Protein AF-A0A9W7CV91-F1 (afdb_monomer_lite)

Sequence (813 aa):
MVKFFCAVDGAVFEADIDQGASVSALKGKIHEKRMFQFPADDLQLFLAKTEGGAWLTKADVKNGVKDTTGLKLLDAGRAKLRHVGLSDEDVGEVAEEEEEEEEEEGKGPVHVLVVVPEHYAPHVPTVSVRTRAREGTKQVESAVKRHKGIVSKWEWKQEEEPIYCLEDNRMFFVNRETATEQLLKTHEQNYTRAMNKGGMTWEIPLVDNVSGLGKSTFGQEYIRRCNQKWDTLSDKREGKFLDVIRKSHTINIQLFPMDILAEEGNFDAAKAGLSLINHVRFYFEVLCENMPRALNPTALTNRPFTLSLSDLTAEVGPLFIVFDDIGASFDHAKLTDDIKRGERFMTFCDQVLHPLLSIEKIFFLIAGRASFLNYVGFRLTNRNMVSTPFVFPRLSLYLLRPPAIEEIIRKTYLDGREKVTIMEHCSLEDKHVTEVAVSLFKKTFGHPRSLVGAFKMCHTYDDFINYVAPDAPDAKIDWKVFAEELRHYEKPLRCLMDCLVYTEDNSVDLSGTWRGEGGKISTLDAIANRFGIAWEGTVTQAKLYMPSHVQRVIFASVYPPKELLEKVTPAIGEISIDYADQFELICLTRFQELFHEERYPKDVLPSFFPDKQLFGQCLVQFAKSTCWMPNIARSGNTHPGGFDKVMTCIDDVLIQLGRLSLKPLPQSASPDILLITMLPDGRKLMVGVAVKSYTGSSVTKKTVEEECNKFNRMLGSSMVSLNVLIVCATAFAKEFNVMFTNRDGTTAKSALYPSGDAAYVNEIILLNLSTSESRAEFFGIQENVVLQETLESVLKQTRVDTVLPVAEIIEGE

Structure (mmCIF, N/CA/C/O backbone):
data_AF-A0A9W7CV91-F1
#
_entry.id   AF-A0A9W7CV91-F1
#
loop_
_atom_site.group_PDB
_atom_site.id
_atom_site.type_symbol
_atom_site.label_atom_id
_atom_site.label_alt_id
_atom_site.label_comp_id
_atom_site.label_asym_id
_atom_site.label_entity_id
_atom_site.label_seq_id
_atom_site.pdbx_PDB_ins_code
_atom_site.Cartn_x
_atom_site.Cartn_y
_atom_site.Cartn_z
_atom_site.occupancy
_atom_site.B_iso_or_equiv
_atom_site.auth_seq_id
_atom_site.auth_comp_id
_atom_site.auth_asym_id
_atom_site.auth_atom_id
_atom_site.pdbx_PDB_model_num
ATOM 1 N N . MET A 1 1 ? 4.227 -43.952 -33.979 1.00 71.44 1 MET A N 1
ATOM 2 C CA . MET A 1 1 ? 3.839 -42.632 -33.435 1.00 71.44 1 MET A CA 1
ATOM 3 C C . MET A 1 1 ? 3.339 -41.824 -34.608 1.00 71.44 1 MET A C 1
ATOM 5 O O . MET A 1 1 ? 3.872 -42.038 -35.683 1.00 71.44 1 MET A O 1
ATOM 9 N N . VAL A 1 2 ? 2.348 -40.963 -34.409 1.00 75.75 2 VAL A N 1
ATOM 10 C CA . VAL A 1 2 ? 1.833 -40.067 -35.453 1.00 75.75 2 VAL A CA 1
ATOM 11 C C . VAL A 1 2 ? 2.302 -38.652 -35.135 1.00 75.75 2 VAL A C 1
ATOM 13 O O . VAL A 1 2 ? 2.314 -38.256 -33.962 1.0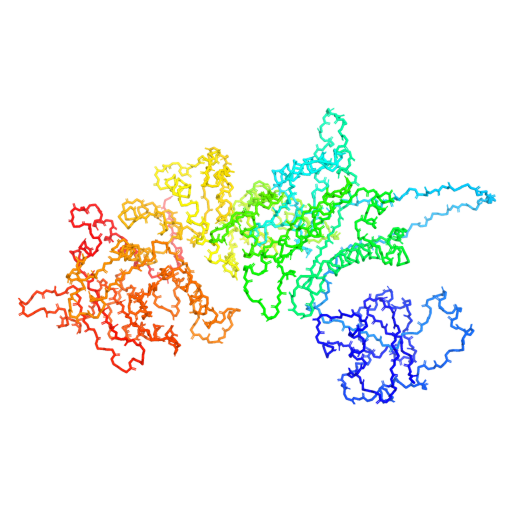0 75.75 2 VAL A O 1
ATOM 16 N N . LYS A 1 3 ? 2.723 -37.920 -36.166 1.00 80.38 3 LYS A N 1
ATOM 17 C CA . LYS A 1 3 ? 3.186 -36.535 -36.075 1.00 80.38 3 LYS A CA 1
ATOM 18 C C . LYS A 1 3 ? 2.021 -35.602 -36.398 1.00 80.38 3 LYS A C 1
ATOM 20 O O . LYS A 1 3 ? 1.453 -35.673 -37.479 1.00 80.38 3 LYS A O 1
ATOM 25 N N . PHE A 1 4 ? 1.649 -34.736 -35.457 1.00 83.94 4 PHE A N 1
ATOM 26 C CA . PHE A 1 4 ? 0.590 -33.742 -35.656 1.00 83.94 4 PHE A CA 1
ATOM 27 C C . PHE A 1 4 ? 1.164 -32.331 -35.713 1.00 83.94 4 PHE A C 1
ATOM 29 O O . PHE A 1 4 ? 2.089 -32.002 -34.974 1.00 83.94 4 PHE A O 1
ATOM 36 N N . PHE A 1 5 ? 0.527 -31.466 -36.496 1.00 85.62 5 PHE A N 1
ATOM 37 C CA . PHE A 1 5 ? 0.790 -30.027 -36.486 1.00 85.62 5 PHE A CA 1
ATOM 38 C C . PHE A 1 5 ? -0.322 -29.336 -35.701 1.00 85.62 5 PHE A C 1
ATOM 40 O O . PHE A 1 5 ? -1.492 -29.365 -36.087 1.00 85.62 5 PHE A O 1
ATOM 47 N N . CYS A 1 6 ? 0.045 -28.764 -34.561 1.00 87.12 6 CYS A N 1
ATOM 48 C CA . CYS A 1 6 ? -0.852 -28.064 -33.655 1.00 87.12 6 CYS A CA 1
ATOM 49 C C . CYS A 1 6 ? -0.639 -26.559 -33.792 1.00 87.12 6 CYS A C 1
ATOM 51 O O . CYS A 1 6 ? 0.499 -26.114 -33.929 1.00 87.12 6 CYS A O 1
ATOM 53 N N . ALA A 1 7 ? -1.706 -25.772 -33.699 1.00 85.38 7 ALA A N 1
ATOM 54 C CA . ALA A 1 7 ? -1.610 -24.321 -33.726 1.00 85.38 7 ALA A CA 1
ATOM 55 C C . ALA A 1 7 ? -2.223 -23.682 -32.479 1.00 85.38 7 ALA A C 1
ATOM 57 O O . ALA A 1 7 ? -3.352 -23.999 -32.115 1.00 85.38 7 ALA A O 1
ATOM 58 N N . VAL A 1 8 ? -1.482 -22.769 -31.847 1.00 84.44 8 VAL A N 1
ATOM 59 C CA . VAL A 1 8 ? -1.946 -21.912 -30.740 1.00 84.44 8 VAL A CA 1
ATOM 60 C C . VAL A 1 8 ? -1.567 -20.473 -31.083 1.00 84.44 8 VAL A C 1
ATOM 62 O O . VAL A 1 8 ? -0.401 -20.230 -31.392 1.00 84.44 8 VAL A O 1
ATOM 65 N N . ASP A 1 9 ? -2.501 -19.523 -30.996 1.00 72.44 9 ASP A N 1
ATOM 66 C CA . ASP A 1 9 ? -2.239 -18.079 -31.158 1.00 72.44 9 ASP A CA 1
ATOM 67 C C . ASP A 1 9 ? -1.406 -17.725 -32.407 1.00 72.44 9 ASP A C 1
ATOM 69 O O . ASP A 1 9 ? -0.441 -16.965 -32.352 1.00 72.44 9 ASP A O 1
ATOM 73 N N . GLY A 1 10 ? -1.729 -18.330 -33.555 1.00 67.69 10 GLY A N 1
ATOM 74 C CA . GLY A 1 10 ? -1.007 -18.088 -34.812 1.00 67.69 10 GLY A CA 1
ATOM 75 C C . GLY A 1 10 ? 0.317 -18.858 -34.964 1.00 67.69 10 GLY A C 1
ATOM 76 O O . GLY A 1 10 ? 0.894 -18.872 -36.053 1.00 67.69 10 GLY A O 1
ATOM 77 N N . ALA A 1 11 ? 0.802 -19.525 -33.912 1.00 74.69 11 ALA A N 1
ATOM 78 C CA . ALA A 1 11 ? 2.033 -20.311 -33.926 1.00 74.69 11 ALA A CA 1
ATOM 79 C C . ALA A 1 11 ? 1.746 -21.803 -34.151 1.00 74.69 11 ALA A C 1
ATOM 81 O O . ALA A 1 11 ? 1.058 -22.432 -33.349 1.00 74.69 11 ALA A O 1
ATOM 82 N N . VAL A 1 12 ? 2.326 -22.375 -35.211 1.00 80.44 12 VAL A N 1
ATOM 83 C CA . VAL A 1 12 ? 2.233 -23.807 -35.544 1.00 80.44 12 VAL A CA 1
ATOM 84 C C . VAL A 1 12 ? 3.466 -24.546 -35.022 1.00 80.44 12 VAL A C 1
ATOM 86 O O . VAL A 1 12 ? 4.587 -24.070 -35.193 1.00 80.44 12 VAL A O 1
ATOM 89 N N . PHE A 1 13 ? 3.266 -25.697 -34.385 1.00 80.69 13 PHE A N 1
ATOM 90 C CA . PHE A 1 13 ? 4.325 -26.556 -33.859 1.00 80.69 13 PHE A CA 1
ATOM 91 C C . PHE A 1 13 ? 3.951 -28.035 -33.973 1.00 80.69 13 PHE A C 1
ATOM 93 O O . PHE A 1 13 ? 2.782 -28.405 -34.038 1.00 80.69 13 PHE A O 1
ATOM 100 N N . GLU A 1 14 ? 4.963 -28.891 -33.946 1.00 84.06 14 GLU A N 1
ATOM 101 C CA . GLU A 1 14 ? 4.796 -30.337 -34.095 1.00 84.06 14 GLU A CA 1
ATOM 102 C C . GLU A 1 14 ? 4.512 -31.031 -32.758 1.00 84.06 14 GLU A C 1
ATOM 104 O O . GLU A 1 14 ? 5.021 -30.615 -31.714 1.00 84.06 14 GLU A O 1
ATOM 109 N N . ALA A 1 15 ? 3.764 -32.128 -32.759 1.00 82.88 15 ALA A N 1
ATOM 110 C CA . ALA A 1 15 ? 3.551 -32.978 -31.594 1.00 82.88 15 ALA A CA 1
ATOM 111 C C . ALA A 1 15 ? 3.515 -34.462 -31.990 1.00 82.88 15 ALA A C 1
ATOM 113 O O . ALA A 1 15 ? 2.573 -34.911 -32.635 1.00 82.88 15 ALA A O 1
ATOM 114 N N . ASP A 1 16 ? 4.509 -35.234 -31.542 1.00 84.94 16 ASP A N 1
ATOM 115 C CA . ASP A 1 16 ? 4.593 -36.677 -31.821 1.00 84.94 16 ASP A CA 1
ATOM 116 C C . ASP A 1 16 ? 3.897 -37.505 -30.737 1.00 84.94 16 ASP A C 1
ATOM 118 O O . ASP A 1 16 ? 4.342 -37.528 -29.592 1.00 84.94 16 ASP A O 1
ATOM 122 N N . ILE A 1 17 ? 2.817 -38.219 -31.028 1.00 85.06 17 ILE A N 1
ATOM 123 C CA . ILE A 1 17 ? 2.128 -39.018 -29.998 1.00 85.06 17 ILE A CA 1
ATOM 124 C C . ILE A 1 17 ? 1.611 -40.339 -30.566 1.00 85.06 17 ILE A C 1
ATOM 126 O O . ILE A 1 17 ? 1.412 -40.500 -31.766 1.00 85.06 17 ILE A O 1
ATOM 130 N N . ASP A 1 18 ? 1.453 -41.347 -29.711 1.00 78.38 18 ASP A N 1
ATOM 131 C CA . ASP A 1 18 ? 0.872 -42.628 -30.115 1.00 78.38 18 ASP A CA 1
ATOM 132 C C . ASP A 1 18 ? -0.602 -42.441 -30.527 1.00 78.38 18 ASP A C 1
ATOM 134 O O . ASP A 1 18 ? -1.398 -41.904 -29.761 1.00 78.38 18 ASP A O 1
ATOM 138 N N . GLN A 1 19 ? -0.996 -42.917 -31.712 1.00 77.62 19 GLN A N 1
ATOM 139 C CA . GLN A 1 19 ? -2.386 -42.863 -32.196 1.00 77.62 19 GLN A CA 1
ATOM 140 C C . GLN A 1 19 ? -3.400 -43.597 -31.299 1.00 77.62 19 GLN A C 1
ATOM 142 O O . GLN A 1 19 ? -4.605 -43.331 -31.336 1.00 77.62 19 GLN A O 1
ATOM 147 N N . GLY A 1 20 ? -2.936 -44.555 -30.494 1.00 76.75 20 GLY A N 1
ATOM 148 C CA . GLY A 1 20 ? -3.714 -45.241 -29.471 1.00 76.75 20 GLY A CA 1
ATOM 149 C C . GLY A 1 20 ? -3.887 -44.451 -28.172 1.00 76.75 20 GLY A C 1
ATOM 150 O O . GLY A 1 20 ? -4.690 -44.885 -27.337 1.00 76.75 20 GLY A O 1
ATOM 151 N N . ALA A 1 21 ? -3.177 -43.329 -28.007 1.00 83.00 21 ALA A N 1
ATOM 152 C CA . ALA A 1 21 ? -3.307 -42.425 -26.870 1.00 83.00 21 ALA A CA 1
ATOM 153 C C . ALA A 1 21 ? -4.642 -41.667 -26.899 1.00 83.00 21 ALA A C 1
ATOM 155 O O . ALA A 1 21 ? -5.358 -41.646 -27.903 1.00 83.00 21 ALA A O 1
ATOM 156 N N . SER A 1 22 ? -5.006 -41.080 -25.761 1.00 84.31 22 SER A N 1
ATOM 157 C CA . SER A 1 22 ? -6.241 -40.316 -25.600 1.00 84.31 22 SER A CA 1
ATOM 158 C C . SER A 1 22 ? -6.061 -38.836 -25.939 1.00 84.31 22 SER A C 1
ATOM 160 O O . SER A 1 22 ? -4.949 -38.307 -25.911 1.00 84.31 22 SER A O 1
ATOM 162 N N . VAL A 1 23 ? -7.173 -38.135 -26.170 1.00 82.88 23 VAL A N 1
ATOM 163 C CA . VAL A 1 23 ? -7.187 -36.666 -26.304 1.00 82.88 23 VAL A CA 1
ATOM 164 C C . VAL A 1 23 ? -6.580 -35.981 -25.070 1.00 82.88 23 VAL A C 1
ATOM 166 O O . VAL A 1 23 ? -5.851 -35.005 -25.216 1.00 82.88 23 VAL A O 1
ATOM 169 N N . SER A 1 24 ? -6.787 -36.513 -23.858 1.00 80.44 24 SER A N 1
ATOM 170 C CA . SER A 1 24 ? -6.147 -35.982 -22.642 1.00 80.44 24 SER A CA 1
ATOM 171 C C . SER A 1 24 ? -4.618 -36.085 -22.665 1.00 80.44 24 SER A C 1
ATOM 173 O O . SER A 1 24 ? -3.931 -35.178 -22.202 1.00 80.44 24 SER A O 1
ATOM 175 N N . ALA A 1 25 ? -4.062 -37.154 -23.244 1.00 83.50 25 ALA A N 1
ATOM 176 C CA . ALA A 1 25 ? -2.617 -37.297 -23.395 1.00 83.50 25 ALA A CA 1
ATOM 177 C C . ALA A 1 25 ? -2.059 -36.282 -24.408 1.00 83.50 25 ALA A C 1
ATOM 179 O O . ALA A 1 25 ? -0.979 -35.733 -24.197 1.00 83.50 25 ALA A O 1
ATOM 180 N N . LEU A 1 26 ? -2.820 -35.977 -25.467 1.00 87.19 26 LEU A N 1
ATOM 181 C CA . LEU A 1 26 ? -2.474 -34.918 -26.416 1.00 87.19 26 LEU A CA 1
ATOM 182 C C . LEU A 1 26 ? -2.522 -33.528 -25.761 1.00 87.19 26 LEU A C 1
ATOM 184 O O . LEU A 1 26 ? -1.573 -32.763 -25.923 1.00 87.19 26 LEU A O 1
ATOM 188 N N . LYS A 1 27 ? -3.557 -33.224 -24.961 1.00 87.81 27 LYS A N 1
ATOM 189 C CA . LYS A 1 27 ? -3.616 -31.992 -24.151 1.00 87.81 27 LYS A CA 1
ATOM 190 C C . LYS A 1 27 ? -2.396 -31.868 -23.236 1.00 87.81 27 LYS A C 1
ATOM 192 O O . LYS A 1 27 ? -1.749 -30.826 -23.229 1.00 87.81 27 LYS A O 1
ATOM 197 N N . GLY A 1 28 ? -2.039 -32.942 -22.526 1.00 83.00 28 GLY A N 1
ATOM 198 C CA . GLY A 1 28 ? -0.854 -32.985 -21.665 1.00 83.00 28 GLY A CA 1
ATOM 199 C C . GLY A 1 28 ? 0.442 -32.692 -22.423 1.00 83.00 28 GLY A C 1
ATOM 200 O O . GLY A 1 28 ? 1.243 -31.874 -21.979 1.00 83.00 28 GLY A O 1
ATOM 201 N N . LYS A 1 29 ? 0.616 -33.283 -23.610 1.00 85.12 29 LYS A N 1
ATOM 202 C CA . LYS A 1 29 ? 1.805 -33.065 -24.443 1.00 85.12 29 LYS A CA 1
ATOM 203 C C . LYS A 1 29 ? 1.889 -31.641 -25.001 1.00 85.12 29 LYS A C 1
ATOM 205 O O . LYS A 1 29 ? 2.970 -31.057 -25.030 1.00 85.12 29 LYS A O 1
ATOM 210 N N . ILE A 1 30 ? 0.763 -31.068 -25.428 1.00 85.00 30 ILE A N 1
ATOM 211 C CA . ILE A 1 30 ? 0.689 -29.670 -25.877 1.00 85.00 30 ILE A CA 1
ATOM 212 C C . ILE A 1 30 ? 1.006 -28.725 -24.715 1.00 85.00 30 ILE A C 1
ATOM 214 O O . ILE A 1 30 ? 1.803 -27.804 -24.878 1.00 85.00 30 ILE A O 1
ATOM 218 N N . HIS A 1 31 ? 0.430 -28.985 -23.542 1.00 81.38 31 HIS A N 1
ATOM 219 C CA . HIS A 1 31 ? 0.686 -28.226 -22.325 1.00 81.38 31 HIS A CA 1
ATOM 220 C C . HIS A 1 31 ? 2.165 -28.255 -21.929 1.00 81.38 31 HIS A C 1
ATOM 222 O O . HIS A 1 31 ? 2.741 -27.207 -21.658 1.00 81.38 31 HIS A O 1
ATOM 228 N N . GLU A 1 32 ? 2.798 -29.429 -21.934 1.00 79.38 32 GLU A N 1
ATOM 229 C CA . GLU A 1 32 ? 4.228 -29.577 -21.646 1.00 79.38 32 GLU A CA 1
ATOM 230 C C . GLU A 1 32 ? 5.092 -28.831 -22.673 1.00 79.38 32 GLU A C 1
ATOM 232 O O . GLU A 1 32 ? 5.998 -28.087 -22.304 1.00 79.38 32 GLU A O 1
ATOM 237 N N . LYS A 1 33 ? 4.771 -28.961 -23.967 1.00 78.75 33 LYS A N 1
ATOM 238 C CA . LYS A 1 33 ? 5.551 -28.351 -25.052 1.00 78.75 33 LYS A CA 1
ATOM 239 C C . LYS A 1 33 ? 5.397 -26.828 -25.129 1.00 78.75 33 LYS A C 1
ATOM 241 O O . LYS A 1 33 ? 6.327 -26.149 -25.556 1.00 78.75 33 LYS A O 1
ATOM 246 N N . ARG A 1 34 ? 4.241 -26.286 -24.734 1.00 77.69 34 ARG A N 1
ATOM 247 C CA . ARG A 1 34 ? 3.950 -24.838 -24.725 1.00 77.69 34 ARG A CA 1
ATOM 248 C C . ARG A 1 34 ? 4.116 -24.187 -23.353 1.00 77.69 34 ARG A C 1
ATOM 250 O O . ARG A 1 34 ? 4.050 -22.966 -23.272 1.00 77.69 34 ARG A O 1
ATOM 257 N N . MET A 1 35 ? 4.362 -24.981 -22.312 1.00 73.62 35 MET A N 1
ATOM 258 C CA . MET A 1 35 ? 4.574 -24.535 -20.933 1.00 73.62 35 MET A CA 1
ATOM 259 C C . MET A 1 35 ? 3.448 -23.635 -20.401 1.00 73.62 35 MET A C 1
ATOM 261 O O . MET A 1 35 ? 3.700 -22.592 -19.796 1.00 73.62 35 MET A O 1
ATOM 265 N N . PHE A 1 36 ? 2.192 -24.024 -20.637 1.00 70.94 36 PHE A N 1
ATOM 266 C CA . PHE A 1 36 ? 1.050 -23.289 -20.090 1.00 70.94 36 PHE A CA 1
ATOM 267 C C . PHE A 1 36 ? 1.028 -23.353 -18.552 1.00 70.94 36 PHE A C 1
ATOM 269 O O . PHE A 1 36 ? 1.496 -24.314 -17.947 1.00 70.94 36 PHE A O 1
ATOM 276 N N . GLN A 1 37 ? 0.505 -22.302 -17.911 1.00 54.84 37 GLN A N 1
ATOM 277 C CA . GLN A 1 37 ? 0.472 -22.165 -16.444 1.00 54.84 37 GLN A CA 1
ATOM 278 C C . GLN A 1 37 ? -0.853 -22.635 -15.814 1.00 54.84 37 GLN A C 1
ATOM 280 O O . GLN A 1 37 ? -1.072 -22.456 -14.616 1.00 54.84 37 GLN A O 1
ATOM 285 N N . PHE A 1 38 ? -1.742 -23.218 -16.615 1.00 74.44 38 PHE A N 1
ATOM 286 C CA . PHE A 1 38 ? -3.060 -23.705 -16.212 1.00 74.44 38 PHE A CA 1
ATOM 287 C C . PHE A 1 38 ? -3.192 -25.193 -16.550 1.00 74.44 38 PHE A C 1
ATOM 289 O O . PHE A 1 38 ? -2.550 -25.635 -17.498 1.00 74.44 38 PHE A O 1
ATOM 296 N N . PRO A 1 39 ? -4.005 -25.976 -15.818 1.00 78.88 39 PRO A N 1
ATOM 297 C CA . PRO A 1 39 ? -4.147 -27.410 -16.052 1.00 78.88 39 PRO A CA 1
ATOM 298 C C . PRO A 1 39 ? -4.369 -27.756 -17.527 1.00 78.88 39 PRO A C 1
ATOM 300 O O . PRO A 1 39 ? -5.206 -27.159 -18.197 1.00 78.88 39 PRO A O 1
ATOM 303 N N . ALA A 1 40 ? -3.662 -28.774 -18.025 1.00 78.44 40 ALA A N 1
ATOM 304 C CA . ALA A 1 40 ? -3.783 -29.221 -19.415 1.00 78.44 40 ALA A CA 1
ATOM 305 C C . ALA A 1 40 ? -5.237 -29.516 -19.832 1.00 78.44 40 ALA A C 1
ATOM 307 O O . ALA A 1 40 ? -5.584 -29.353 -20.999 1.00 78.44 40 ALA A O 1
ATOM 308 N N . ASP A 1 41 ? -6.086 -29.923 -18.885 1.00 79.44 41 ASP A N 1
ATOM 309 C CA . ASP A 1 41 ? -7.498 -30.220 -19.125 1.00 79.44 41 ASP A CA 1
ATOM 310 C C . ASP A 1 41 ? -8.323 -28.989 -19.530 1.00 79.44 41 ASP A C 1
ATOM 312 O O . ASP A 1 41 ? -9.298 -29.156 -20.271 1.00 79.44 41 ASP A O 1
ATOM 316 N N . ASP A 1 42 ? -7.884 -27.781 -19.159 1.00 81.25 42 ASP A N 1
ATOM 317 C CA . ASP A 1 42 ? -8.548 -26.523 -19.513 1.00 81.25 42 ASP A CA 1
ATOM 318 C C . ASP A 1 42 ? -8.262 -26.100 -20.968 1.00 81.25 42 ASP A C 1
ATOM 320 O O . ASP A 1 42 ? -8.914 -25.197 -21.488 1.00 81.25 42 ASP A O 1
ATOM 324 N N . LEU A 1 43 ? -7.330 -26.762 -21.672 1.00 85.69 43 LEU A N 1
ATOM 325 C CA . LEU A 1 43 ? -7.135 -26.549 -23.110 1.00 85.69 43 LEU A CA 1
ATOM 326 C C . LEU A 1 43 ? -8.360 -27.013 -23.898 1.00 85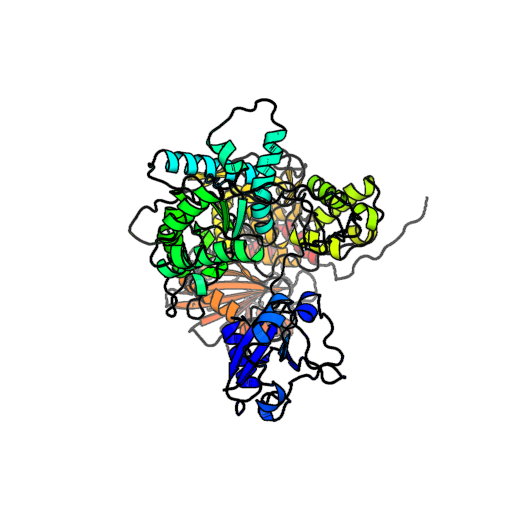.69 43 LEU A C 1
ATOM 328 O O . LEU A 1 43 ? -8.821 -28.147 -23.739 1.00 85.69 43 LEU A O 1
ATOM 332 N N . GLN A 1 44 ? -8.821 -26.192 -24.836 1.00 87.56 44 GLN A N 1
ATOM 333 C CA . GLN A 1 44 ? -9.816 -26.607 -25.821 1.00 87.56 44 GLN A CA 1
ATOM 334 C C . GLN A 1 44 ? -9.114 -26.971 -27.129 1.00 87.56 44 GLN A C 1
ATOM 336 O O . GLN A 1 44 ? -8.367 -26.171 -27.688 1.00 87.56 44 GLN A O 1
ATOM 341 N N . LEU A 1 45 ? -9.329 -28.202 -27.599 1.00 89.44 45 LEU A N 1
ATOM 342 C CA . LEU A 1 45 ? -8.745 -28.706 -28.841 1.00 89.44 45 LEU A CA 1
ATOM 343 C C . LEU A 1 45 ? -9.842 -28.868 -29.889 1.00 89.44 45 LEU A C 1
ATOM 345 O O . LEU A 1 45 ? -10.845 -29.532 -29.632 1.00 89.44 45 LEU A O 1
ATOM 349 N N . PHE A 1 46 ? -9.623 -28.320 -31.075 1.00 88.56 46 PHE A N 1
ATOM 350 C CA . PHE A 1 46 ? -10.509 -28.452 -32.222 1.00 88.56 46 PHE A CA 1
ATOM 351 C C . PHE A 1 46 ? -9.789 -29.182 -33.348 1.00 88.56 46 PHE A C 1
ATOM 353 O O . PHE A 1 46 ? -8.605 -28.952 -33.600 1.00 88.56 46 PHE A O 1
ATOM 360 N N . LEU A 1 47 ? -10.511 -30.053 -34.047 1.00 89.00 47 LEU A N 1
ATOM 361 C CA . LEU A 1 47 ? -10.022 -30.638 -35.286 1.00 89.00 47 LEU A CA 1
ATOM 362 C C . LEU A 1 47 ? -9.988 -29.539 -36.350 1.00 89.00 47 LEU A C 1
ATOM 364 O O . LEU A 1 47 ? -11.033 -28.986 -36.691 1.00 89.00 47 LEU A O 1
ATOM 368 N N . ALA A 1 48 ? -8.806 -29.230 -36.878 1.00 87.56 48 ALA A N 1
ATOM 369 C CA . ALA A 1 48 ? -8.599 -28.139 -37.831 1.00 87.56 48 ALA A CA 1
ATOM 370 C C . ALA A 1 48 ? -8.981 -28.543 -39.270 1.00 87.56 48 ALA A C 1
ATOM 372 O O . ALA A 1 48 ? -8.287 -28.229 -40.231 1.00 87.56 48 ALA A O 1
ATOM 373 N N . LYS A 1 49 ? -10.095 -29.270 -39.410 1.00 83.94 49 LYS A N 1
ATOM 374 C CA . LYS A 1 49 ? -10.642 -29.752 -40.679 1.00 83.94 49 LYS A CA 1
ATOM 375 C C . LYS A 1 49 ? -11.919 -28.978 -40.990 1.00 83.94 49 LYS A C 1
ATOM 377 O O . LYS A 1 49 ? -12.831 -28.932 -40.167 1.00 83.94 49 LYS A O 1
ATOM 382 N N . THR A 1 50 ? -11.961 -28.361 -42.162 1.00 77.69 50 THR A N 1
ATOM 383 C CA . THR A 1 50 ? -13.108 -27.586 -42.655 1.00 77.69 50 THR A CA 1
ATOM 384 C C . THR A 1 50 ? -14.288 -28.496 -43.014 1.00 77.69 50 THR A C 1
ATOM 386 O O . THR A 1 50 ? -14.117 -29.701 -43.210 1.00 77.69 50 THR A O 1
ATOM 389 N N . GLU A 1 51 ? -15.491 -27.928 -43.166 1.00 71.75 51 GLU A N 1
ATOM 390 C CA . GLU A 1 51 ? -16.693 -28.681 -43.576 1.00 71.75 51 GLU A CA 1
ATOM 391 C C . GLU A 1 51 ? -16.528 -29.393 -44.934 1.00 71.75 51 GLU A C 1
ATOM 393 O O . GLU A 1 51 ? -17.151 -30.425 -45.173 1.00 71.75 51 GLU A O 1
ATOM 398 N N . GLY A 1 52 ? -15.646 -28.885 -45.805 1.00 66.88 52 GLY A N 1
ATOM 399 C CA . GLY A 1 52 ? -15.294 -29.500 -47.090 1.00 66.88 52 GLY A CA 1
ATOM 400 C C . GLY A 1 52 ? -14.294 -30.660 -46.999 1.00 66.88 52 GLY A C 1
ATOM 401 O O . GLY A 1 52 ? -13.956 -31.245 -48.023 1.00 66.88 52 GLY A O 1
ATOM 402 N N . GLY A 1 53 ? -13.806 -30.997 -45.800 1.00 70.94 53 GLY A N 1
ATOM 403 C CA . GLY A 1 53 ? -12.860 -32.091 -45.575 1.00 70.94 53 GLY A CA 1
ATOM 404 C C . GLY A 1 53 ? -11.381 -31.731 -45.766 1.00 70.94 53 GLY A C 1
ATOM 405 O O . GLY A 1 53 ? -10.542 -32.614 -45.608 1.00 70.94 53 GLY A O 1
ATOM 406 N N . ALA A 1 54 ? -11.049 -30.469 -46.053 1.00 80.00 54 ALA A N 1
ATOM 407 C CA . ALA A 1 54 ? -9.670 -29.982 -46.153 1.00 80.00 54 ALA A CA 1
ATOM 408 C C . ALA A 1 54 ? -9.137 -29.486 -44.796 1.00 80.00 54 ALA A C 1
ATOM 410 O O . ALA A 1 54 ? -9.904 -28.922 -44.007 1.00 80.00 54 ALA A O 1
ATOM 411 N N . TRP A 1 55 ? -7.841 -29.673 -44.534 1.00 84.00 55 TRP A N 1
ATOM 412 C CA . TRP A 1 55 ? -7.151 -29.130 -43.357 1.00 84.00 55 TRP A CA 1
ATOM 413 C C . TRP A 1 55 ? -6.939 -27.614 -43.479 1.00 84.00 55 TRP A C 1
ATOM 415 O O . TRP A 1 55 ? -6.783 -27.096 -44.582 1.00 84.00 55 TRP A O 1
ATOM 425 N N . LEU A 1 56 ? -6.931 -26.903 -42.348 1.00 82.75 56 LEU A N 1
ATOM 426 C CA . LEU A 1 56 ? -6.490 -25.507 -42.297 1.00 82.75 56 LEU A CA 1
ATOM 427 C C . LEU A 1 56 ? -4.996 -25.431 -42.606 1.00 82.75 56 LEU A C 1
ATOM 429 O O . LEU A 1 56 ? -4.243 -26.310 -42.206 1.00 82.75 56 LEU A O 1
ATOM 433 N N . THR A 1 57 ? -4.548 -24.363 -43.254 1.00 81.81 57 THR A N 1
ATOM 434 C CA . THR A 1 57 ? -3.124 -24.144 -43.534 1.00 81.81 57 THR A CA 1
ATOM 435 C C . THR A 1 57 ? -2.474 -23.234 -42.490 1.00 81.81 57 THR A C 1
ATOM 437 O O . THR A 1 57 ? -3.135 -22.482 -41.763 1.00 81.81 57 THR A O 1
ATOM 440 N N . LYS A 1 58 ? -1.140 -23.239 -42.429 1.00 73.81 58 LYS A N 1
ATOM 441 C CA . LYS A 1 58 ? -0.365 -22.285 -41.614 1.00 73.81 58 LYS A CA 1
ATOM 442 C C . LYS A 1 58 ? -0.668 -20.822 -41.979 1.00 73.81 58 LYS A C 1
ATOM 444 O O . LYS A 1 58 ? -0.655 -19.964 -41.092 1.00 73.81 58 LYS A O 1
ATOM 449 N N . ALA A 1 59 ? -0.955 -20.534 -43.250 1.00 73.25 59 ALA A N 1
ATOM 450 C CA . ALA A 1 59 ? -1.383 -19.214 -43.709 1.00 73.25 59 ALA A CA 1
ATOM 451 C C . ALA A 1 59 ? -2.765 -18.820 -43.154 1.00 73.25 59 ALA A C 1
ATOM 453 O O . ALA A 1 59 ? -2.922 -17.692 -42.681 1.00 73.25 59 ALA A O 1
ATOM 454 N N . ASP A 1 60 ? -3.729 -19.748 -43.128 1.00 73.75 60 ASP A N 1
ATOM 455 C CA . ASP A 1 60 ? -5.067 -19.497 -42.572 1.00 73.75 60 ASP A CA 1
ATOM 456 C C . ASP A 1 60 ? -4.977 -19.095 -41.098 1.00 73.75 60 ASP A C 1
ATOM 458 O O . ASP A 1 60 ? -5.530 -18.075 -40.684 1.00 73.75 60 ASP A O 1
ATOM 462 N N . VAL A 1 61 ? -4.187 -19.834 -40.314 1.00 73.69 61 VAL A N 1
ATOM 463 C CA . VAL A 1 61 ? -4.009 -19.570 -38.880 1.00 73.69 61 VAL A CA 1
ATOM 464 C C . VAL A 1 61 ? -3.292 -18.235 -38.618 1.00 73.69 61 VAL A C 1
ATOM 466 O O . VAL A 1 61 ? -3.679 -17.509 -37.700 1.00 73.69 61 VAL A O 1
ATOM 469 N N . LYS A 1 62 ? -2.309 -17.849 -39.446 1.00 67.62 62 LYS A N 1
ATOM 470 C CA . LYS A 1 62 ? -1.613 -16.548 -39.337 1.00 67.62 62 LYS A CA 1
ATOM 471 C C . LYS A 1 62 ? -2.485 -15.346 -39.707 1.00 67.62 62 LYS A C 1
ATOM 473 O O . LYS A 1 62 ? -2.292 -14.273 -39.141 1.00 67.62 62 LYS A O 1
ATOM 478 N N . ASN A 1 63 ? -3.442 -15.516 -40.618 1.00 60.72 63 ASN A N 1
ATOM 479 C CA . ASN A 1 63 ? -4.359 -14.450 -41.033 1.00 60.72 63 ASN A CA 1
ATOM 480 C C . ASN A 1 63 ? -5.511 -14.211 -40.037 1.00 60.72 63 ASN A C 1
ATOM 482 O O . ASN A 1 63 ? -6.325 -13.310 -40.244 1.00 60.72 63 ASN A O 1
ATOM 486 N N . GLY A 1 64 ? -5.539 -14.952 -38.923 1.00 56.81 64 GLY A N 1
ATOM 487 C CA . GLY A 1 64 ? -6.407 -14.685 -37.780 1.00 56.81 64 GLY A CA 1
ATOM 488 C C . GLY A 1 64 ? -7.719 -15.461 -37.809 1.00 56.81 64 GLY A C 1
ATOM 489 O O . GLY A 1 64 ? -8.792 -14.857 -37.835 1.00 56.81 64 GLY A O 1
ATOM 490 N N . VAL A 1 65 ? -7.647 -16.792 -37.713 1.00 54.75 65 VAL A N 1
ATOM 491 C CA . VAL A 1 65 ? -8.809 -17.621 -37.346 1.00 54.75 65 VAL A CA 1
ATOM 492 C C . VAL A 1 65 ? -9.195 -17.297 -35.898 1.00 54.75 65 VAL A C 1
ATOM 494 O O . VAL A 1 65 ? -8.693 -17.900 -34.954 1.00 54.75 65 VAL A O 1
ATOM 497 N N . LYS A 1 66 ? -10.046 -16.284 -35.708 1.00 50.31 66 LYS A N 1
ATOM 498 C CA . LYS A 1 66 ? -10.637 -15.945 -34.401 1.00 50.31 66 LYS A CA 1
ATOM 499 C C . LYS A 1 66 ? -11.916 -16.723 -34.098 1.00 50.31 66 LYS A C 1
ATOM 501 O O . LYS A 1 66 ? -12.364 -16.700 -32.958 1.00 50.31 66 LYS A O 1
ATOM 506 N N . ASP A 1 67 ? -12.498 -17.387 -35.093 1.00 58.50 67 ASP A N 1
ATOM 507 C CA . ASP A 1 67 ? -13.783 -18.061 -34.960 1.00 58.50 67 ASP A CA 1
ATOM 508 C C . ASP A 1 67 ? -13.609 -19.583 -35.070 1.00 58.50 67 ASP A C 1
ATOM 510 O O . ASP A 1 67 ? -13.153 -20.094 -36.090 1.00 58.50 67 ASP A O 1
ATOM 514 N N . THR A 1 68 ? -13.929 -20.307 -33.993 1.00 69.31 68 THR A N 1
ATOM 515 C CA . THR A 1 68 ? -13.940 -21.783 -33.960 1.00 69.31 68 THR A CA 1
ATOM 516 C C . THR A 1 68 ? -15.278 -22.359 -34.434 1.00 69.31 68 THR A C 1
ATOM 518 O O . THR A 1 68 ? -15.456 -23.581 -34.456 1.00 69.31 68 THR A O 1
ATOM 521 N N . THR A 1 69 ? -16.220 -21.497 -34.838 1.00 64.81 69 THR A N 1
ATOM 522 C CA . THR A 1 69 ? -17.537 -21.885 -35.351 1.00 64.81 69 THR A CA 1
ATOM 523 C C . THR A 1 69 ? -17.387 -22.772 -36.588 1.00 64.81 69 THR A C 1
ATOM 525 O O . THR A 1 69 ? -16.765 -22.388 -37.573 1.00 64.81 69 THR A O 1
ATOM 528 N N . GLY A 1 70 ? -17.952 -23.983 -36.533 1.00 64.12 70 GLY A N 1
ATOM 529 C CA . GLY A 1 70 ? -17.864 -24.969 -37.619 1.00 64.12 70 GLY A CA 1
ATOM 530 C C . GLY A 1 70 ? -16.735 -26.000 -37.471 1.00 64.12 70 GLY A C 1
ATOM 531 O O . GLY A 1 70 ? -16.733 -26.993 -38.195 1.00 64.12 70 GLY A O 1
ATOM 532 N N . LEU A 1 71 ? -15.811 -25.834 -36.511 1.00 81.44 71 LEU A N 1
ATOM 533 C CA . LEU A 1 71 ? -14.791 -26.843 -36.205 1.00 81.44 71 LEU A CA 1
ATOM 534 C C . LEU A 1 71 ? -15.282 -27.848 -35.156 1.00 81.44 71 LEU A C 1
ATOM 536 O O . LEU A 1 71 ? -16.001 -27.518 -34.211 1.00 81.44 71 LEU A O 1
ATOM 540 N N . LYS A 1 72 ? -14.851 -29.106 -35.286 1.00 81.94 72 LYS A N 1
ATOM 541 C CA . LYS A 1 72 ? -15.230 -30.171 -34.350 1.00 81.94 72 LYS A CA 1
ATOM 542 C C . LYS A 1 72 ? -14.403 -30.087 -33.065 1.00 81.94 72 LYS A C 1
ATOM 544 O O . LYS A 1 72 ? -13.204 -30.363 -33.085 1.00 81.94 72 LYS A O 1
ATOM 549 N N . LEU A 1 73 ? -15.057 -29.789 -31.943 1.00 84.06 73 LEU A N 1
ATOM 550 C CA . LEU A 1 73 ? -14.445 -29.830 -30.612 1.00 84.06 73 LEU A CA 1
ATOM 551 C C . LEU A 1 73 ? -14.101 -31.274 -30.198 1.00 84.06 73 LEU A C 1
ATOM 553 O O . LEU A 1 73 ? -14.924 -32.188 -30.290 1.00 84.06 73 LEU A O 1
ATOM 557 N N . LEU A 1 74 ? -12.887 -31.470 -29.690 1.00 83.19 74 LEU A N 1
ATOM 558 C CA . LEU A 1 74 ? -12.388 -32.733 -29.148 1.00 83.19 74 LEU A CA 1
ATOM 559 C C . LEU A 1 74 ? -12.638 -32.792 -27.629 1.00 83.19 74 LEU A C 1
ATOM 561 O O . LEU A 1 74 ? -11.708 -32.762 -26.826 1.00 83.19 74 LEU A O 1
ATOM 565 N N . ASP A 1 75 ? -13.909 -32.849 -27.226 1.00 63.69 75 ASP A N 1
ATOM 566 C CA . ASP A 1 75 ? -14.321 -32.732 -25.812 1.00 63.69 75 ASP A CA 1
ATOM 567 C C . ASP A 1 75 ? -14.188 -34.049 -25.010 1.00 63.69 75 ASP A C 1
ATOM 569 O O . ASP A 1 75 ? -14.029 -34.082 -23.791 1.00 63.69 75 ASP A O 1
ATOM 573 N N . ALA A 1 76 ? -14.187 -35.196 -25.694 1.00 65.31 76 ALA A N 1
ATOM 574 C CA . ALA A 1 76 ? -14.111 -36.499 -25.040 1.00 65.31 76 ALA A CA 1
ATOM 575 C C . ALA A 1 76 ? -12.665 -36.852 -24.638 1.00 65.31 76 ALA A C 1
ATOM 577 O O . ALA A 1 76 ? -11.979 -37.585 -25.348 1.00 65.31 76 ALA A O 1
ATOM 578 N N . GLY A 1 77 ? -12.210 -36.403 -23.463 1.00 60.53 77 GLY A N 1
ATOM 579 C CA . GLY A 1 77 ? -10.832 -36.606 -22.977 1.00 60.53 77 GLY A CA 1
ATOM 580 C C . GLY A 1 77 ? -10.320 -38.061 -22.975 1.00 60.53 77 GLY A C 1
ATOM 581 O O . GLY A 1 77 ? -9.116 -38.280 -23.083 1.00 60.53 77 GLY A O 1
ATOM 582 N N . ARG A 1 78 ? -11.210 -39.068 -22.914 1.00 66.56 78 ARG A N 1
ATOM 583 C CA . ARG A 1 78 ? -10.870 -40.510 -22.986 1.00 66.56 78 ARG A CA 1
ATOM 584 C C . ARG A 1 78 ? -10.933 -41.115 -24.393 1.00 66.56 78 ARG A C 1
ATOM 586 O O . ARG A 1 78 ? -10.558 -42.276 -24.562 1.00 66.56 78 ARG A O 1
ATOM 593 N N . ALA A 1 79 ? -11.430 -40.382 -25.389 1.00 77.25 79 ALA A N 1
ATOM 594 C CA . ALA A 1 79 ? -11.473 -40.865 -26.761 1.00 77.25 79 ALA A CA 1
ATOM 595 C C . ALA A 1 79 ? -10.046 -41.029 -27.293 1.00 77.25 79 ALA A C 1
ATOM 597 O O . ALA A 1 79 ? -9.179 -40.191 -27.043 1.00 77.25 79 ALA A O 1
ATOM 598 N N . LYS A 1 80 ? -9.797 -42.135 -27.997 1.00 81.56 80 LYS A N 1
ATOM 599 C CA . LYS A 1 80 ? -8.499 -42.386 -28.630 1.00 81.56 80 LYS A CA 1
ATOM 600 C C . LYS A 1 80 ? -8.354 -41.511 -29.870 1.00 81.56 80 LYS A C 1
ATOM 602 O O . LYS A 1 80 ? -9.338 -41.355 -30.592 1.00 81.56 80 LYS A O 1
ATOM 607 N N . LEU A 1 81 ? -7.148 -41.009 -30.137 1.00 83.50 81 LEU A N 1
ATOM 608 C CA . LEU A 1 81 ? -6.861 -40.114 -31.270 1.00 83.50 81 LEU A CA 1
ATOM 609 C C . LEU A 1 81 ? -7.324 -40.712 -32.610 1.00 83.50 81 LEU A C 1
ATOM 611 O O . LEU A 1 81 ? -8.070 -40.077 -33.356 1.00 83.50 81 LEU A O 1
ATOM 615 N N . ARG A 1 82 ? -7.056 -42.005 -32.822 1.00 80.31 82 ARG A N 1
ATOM 616 C CA . ARG A 1 82 ? -7.544 -42.765 -33.987 1.00 80.31 82 ARG A CA 1
ATOM 617 C C . ARG A 1 82 ? -9.071 -42.834 -34.172 1.00 80.31 82 ARG A C 1
ATOM 619 O O . ARG A 1 82 ? -9.531 -43.273 -35.212 1.00 80.31 82 ARG A O 1
ATOM 626 N N . HIS A 1 83 ? -9.875 -42.491 -33.163 1.00 79.19 83 HIS A N 1
ATOM 627 C CA . HIS A 1 83 ? -11.345 -42.498 -33.250 1.00 79.19 83 HIS A CA 1
ATOM 628 C C . HIS A 1 83 ? -11.938 -41.083 -33.359 1.00 79.19 83 HIS A C 1
ATOM 630 O O . HIS A 1 83 ? -13.159 -40.936 -33.414 1.00 79.19 83 HIS A O 1
ATOM 636 N N . VAL A 1 84 ? -11.103 -40.038 -33.357 1.00 79.25 84 VAL A N 1
ATOM 637 C CA . VAL A 1 84 ? -11.547 -38.634 -33.401 1.00 79.25 84 VAL A CA 1
ATOM 638 C C . VAL A 1 84 ? -11.087 -37.887 -34.657 1.00 79.25 84 VAL A C 1
ATOM 640 O O . VAL A 1 84 ? -11.205 -36.667 -34.701 1.00 79.25 84 VAL A O 1
ATOM 643 N N . GLY A 1 85 ? -10.647 -38.610 -35.693 1.00 75.75 85 GLY A N 1
ATOM 644 C CA . GLY A 1 85 ? -10.164 -38.031 -36.954 1.00 75.75 85 GLY A CA 1
ATOM 645 C C . GLY A 1 85 ? -8.695 -37.600 -36.912 1.00 75.75 85 GLY A C 1
ATOM 646 O O . GLY A 1 85 ? -8.302 -36.720 -37.668 1.00 75.75 85 GLY A O 1
ATOM 647 N N . LEU A 1 86 ? -7.920 -38.176 -35.986 1.00 83.12 86 LEU A N 1
ATOM 648 C CA . LEU A 1 86 ? -6.475 -37.998 -35.818 1.00 83.12 86 LEU A CA 1
ATOM 649 C C . LEU A 1 86 ? -5.778 -39.371 -35.886 1.00 83.12 86 LEU A C 1
ATOM 651 O O . LEU A 1 86 ? -5.050 -39.760 -34.968 1.00 83.12 86 LEU A O 1
ATOM 655 N N . SER A 1 87 ? -6.091 -40.162 -36.916 1.00 80.06 87 SER A N 1
ATOM 656 C CA . SER A 1 87 ? -5.365 -41.398 -37.233 1.00 80.06 87 SER A CA 1
ATOM 657 C C . SER A 1 87 ? -4.237 -41.131 -38.231 1.00 80.06 87 SER A C 1
ATOM 659 O O . SER A 1 87 ? -4.250 -40.117 -38.921 1.00 80.06 87 SER A O 1
ATOM 661 N N . ASP A 1 88 ? -3.276 -42.048 -38.310 1.00 76.56 88 ASP A N 1
ATOM 662 C CA . ASP A 1 88 ? -2.186 -41.993 -39.297 1.00 76.56 88 ASP A CA 1
ATOM 663 C C . ASP A 1 88 ? -2.733 -41.890 -40.738 1.00 76.56 88 ASP A C 1
ATOM 665 O O . ASP A 1 88 ? -2.270 -41.099 -41.552 1.00 76.56 88 ASP A O 1
ATOM 669 N N . GLU A 1 89 ? -3.825 -42.614 -41.009 1.00 72.50 89 GLU A N 1
ATOM 670 C CA . GLU A 1 89 ? -4.544 -42.615 -42.290 1.00 72.50 89 GLU A CA 1
ATOM 671 C C . GLU A 1 89 ? -5.261 -41.280 -42.578 1.00 72.50 89 GLU A C 1
ATOM 673 O O . GLU A 1 89 ? -5.418 -40.905 -43.738 1.00 72.50 89 GLU A O 1
ATOM 678 N N . ASP A 1 90 ? -5.696 -40.551 -41.540 1.00 71.81 90 ASP A N 1
ATOM 679 C CA . ASP A 1 90 ? -6.408 -39.269 -41.674 1.00 71.81 90 ASP A CA 1
ATOM 680 C C . ASP A 1 90 ? -5.468 -38.071 -41.879 1.00 71.81 90 ASP A C 1
ATOM 682 O O . ASP A 1 90 ? -5.877 -37.064 -42.465 1.00 71.81 90 ASP A O 1
ATOM 686 N N . VAL A 1 91 ? -4.252 -38.154 -41.330 1.00 72.00 91 VAL A N 1
ATOM 687 C CA . VAL A 1 91 ? -3.245 -37.078 -41.313 1.00 72.00 91 VAL A CA 1
ATOM 688 C C . VAL A 1 91 ? -2.442 -37.046 -42.617 1.00 72.00 91 VAL A C 1
ATOM 690 O O . VAL A 1 91 ? -2.038 -35.966 -43.026 1.00 72.00 91 VAL A O 1
ATOM 693 N N . GLY A 1 92 ? -2.336 -38.185 -43.315 1.00 58.56 92 GLY A N 1
ATOM 694 C CA . GLY A 1 92 ? -1.714 -38.313 -44.636 1.00 58.56 92 GLY A CA 1
ATOM 695 C C . GLY A 1 92 ? -0.189 -38.169 -44.602 1.00 58.56 92 GLY A C 1
ATOM 696 O O . GLY A 1 92 ? 0.339 -37.175 -44.116 1.00 58.56 92 GLY A O 1
ATOM 697 N N . GLU A 1 93 ? 0.535 -39.149 -45.146 1.00 48.88 93 GLU A N 1
ATOM 698 C CA . GLU A 1 93 ? 1.955 -38.977 -45.474 1.00 48.88 93 GLU A CA 1
ATOM 699 C C . GLU A 1 93 ? 2.048 -38.060 -46.702 1.00 48.88 93 GLU A C 1
ATOM 701 O O . GLU A 1 93 ? 1.748 -38.483 -47.820 1.00 48.88 93 GLU A O 1
ATOM 706 N N . VAL A 1 94 ? 2.419 -36.796 -46.498 1.00 49.94 94 VAL A N 1
ATOM 707 C CA . VAL A 1 94 ? 2.888 -35.945 -47.597 1.00 49.94 94 VAL A CA 1
ATOM 708 C C . VAL A 1 94 ? 4.282 -36.456 -47.962 1.00 49.94 94 VAL A C 1
ATOM 710 O O . VAL A 1 94 ? 5.114 -36.671 -47.081 1.00 49.94 94 VAL A O 1
ATOM 713 N N . ALA A 1 95 ? 4.524 -36.754 -49.240 1.00 45.19 95 ALA A N 1
ATOM 714 C CA . ALA A 1 95 ? 5.840 -37.202 -49.685 1.00 45.19 95 ALA A CA 1
ATOM 715 C C . ALA A 1 95 ? 6.883 -36.120 -49.353 1.00 45.19 95 ALA A C 1
ATOM 717 O O . ALA A 1 95 ? 6.612 -34.941 -49.563 1.00 45.19 95 ALA A O 1
ATOM 718 N N . GLU A 1 96 ? 8.072 -36.511 -48.878 1.00 49.66 96 GLU A N 1
ATOM 719 C CA . GLU A 1 96 ? 9.136 -35.582 -48.438 1.00 49.66 96 GLU A CA 1
ATOM 720 C C . GLU A 1 96 ? 9.489 -34.509 -49.498 1.00 49.66 96 GLU A C 1
ATOM 722 O O . GLU A 1 96 ? 9.944 -33.424 -49.154 1.00 49.66 96 GLU A O 1
ATOM 727 N N . GLU A 1 97 ? 9.238 -34.782 -50.785 1.00 44.69 97 GLU A N 1
ATOM 728 C CA . GLU A 1 97 ? 9.469 -33.849 -51.899 1.00 44.69 97 GLU A CA 1
ATOM 729 C C . GLU A 1 97 ? 8.359 -32.783 -52.071 1.00 44.69 97 GLU A C 1
ATOM 731 O O . GLU A 1 97 ? 8.632 -31.714 -52.608 1.00 44.69 97 GLU A O 1
ATOM 736 N N . GLU A 1 98 ? 7.127 -33.030 -51.604 1.00 50.47 98 GLU A N 1
ATOM 737 C CA . GLU A 1 98 ? 6.014 -32.058 -51.626 1.00 50.47 98 GLU A CA 1
ATOM 738 C C . GLU A 1 98 ? 5.994 -31.168 -50.359 1.00 50.47 98 GLU A C 1
ATOM 740 O O . GLU A 1 98 ? 5.508 -30.037 -50.411 1.00 50.47 98 GLU A O 1
ATOM 745 N N . GLU A 1 99 ? 6.579 -31.623 -49.237 1.00 52.88 99 GLU A N 1
ATOM 746 C CA . GLU A 1 99 ? 6.687 -30.841 -47.989 1.00 52.88 99 GLU A CA 1
ATOM 747 C C . GLU A 1 99 ? 7.591 -29.601 -48.136 1.00 52.88 99 GLU A C 1
ATOM 749 O O . GLU A 1 99 ? 7.243 -28.533 -47.629 1.00 52.88 99 GLU A O 1
ATOM 754 N N . GLU A 1 100 ? 8.719 -29.696 -48.853 1.00 51.19 100 GLU A N 1
ATOM 755 C CA . GLU A 1 100 ? 9.652 -28.565 -49.003 1.00 51.19 100 GLU A CA 1
ATOM 756 C C . GLU A 1 100 ? 9.065 -27.421 -49.860 1.00 51.19 100 GLU A C 1
ATOM 758 O O . GLU A 1 100 ? 9.247 -26.248 -49.523 1.00 51.19 100 GLU A O 1
ATOM 763 N N . GLU A 1 101 ? 8.304 -27.728 -50.922 1.00 46.97 101 GLU A N 1
ATOM 764 C CA . GLU A 1 101 ? 7.661 -26.704 -51.769 1.00 46.97 101 GLU A CA 1
ATOM 765 C C . GLU A 1 101 ? 6.435 -26.054 -51.087 1.00 46.97 101 GLU A C 1
ATOM 767 O O . GLU A 1 101 ? 6.210 -24.848 -51.232 1.00 46.97 101 GLU A O 1
ATOM 772 N N . GLU A 1 102 ? 5.657 -26.800 -50.289 1.00 52.56 102 GLU A N 1
ATOM 773 C CA . GLU A 1 102 ? 4.508 -26.250 -49.549 1.00 52.56 102 GLU A CA 1
ATOM 774 C C . GLU A 1 102 ? 4.902 -25.481 -48.270 1.00 52.56 102 GLU A C 1
ATOM 776 O O . GLU A 1 102 ? 4.177 -24.560 -47.856 1.00 52.56 102 GLU A O 1
ATOM 781 N N . GLU A 1 103 ? 6.046 -25.797 -47.646 1.00 51.91 103 GLU A N 1
ATOM 782 C CA . GLU A 1 103 ? 6.587 -25.048 -46.503 1.00 51.91 103 GLU A CA 1
ATOM 783 C C . GLU A 1 103 ? 7.107 -23.655 -46.891 1.00 51.91 103 GLU A C 1
ATOM 785 O O . GLU A 1 103 ? 6.877 -22.702 -46.132 1.00 51.91 103 GLU A O 1
ATOM 790 N N . GLU A 1 104 ? 7.730 -23.497 -48.069 1.00 50.75 104 GLU A N 1
ATOM 791 C CA . GLU A 1 104 ? 8.179 -22.185 -48.568 1.00 50.75 104 GLU A CA 1
ATOM 792 C C . GLU A 1 104 ? 7.001 -21.240 -48.891 1.00 50.75 104 GLU A C 1
ATOM 794 O O . GLU A 1 104 ? 7.123 -20.022 -48.721 1.00 50.75 104 GLU A O 1
ATOM 799 N N . GLU A 1 105 ? 5.827 -21.775 -49.253 1.00 53.34 105 GLU A N 1
ATOM 800 C CA . GLU A 1 105 ? 4.604 -20.994 -49.516 1.00 53.34 105 GLU A CA 1
ATOM 801 C C . GLU A 1 105 ? 3.623 -20.912 -48.323 1.00 53.34 105 GLU A C 1
ATOM 803 O O . GLU A 1 105 ? 2.608 -20.213 -48.395 1.00 53.34 105 GLU A O 1
ATOM 808 N N . GLY A 1 106 ? 3.911 -21.579 -47.197 1.00 58.84 106 GLY A N 1
ATOM 809 C CA . GLY A 1 106 ? 3.066 -21.558 -45.993 1.00 58.84 106 GLY A CA 1
ATOM 810 C C . GLY A 1 106 ? 1.747 -22.336 -46.112 1.00 58.84 106 GLY A C 1
ATOM 811 O O . GLY A 1 106 ? 0.811 -22.059 -45.352 1.00 58.84 106 GLY A O 1
ATOM 812 N N . LYS A 1 107 ? 1.677 -23.297 -47.040 1.00 62.69 107 LYS A N 1
ATOM 813 C CA . LYS A 1 107 ? 0.493 -24.117 -47.346 1.00 62.69 107 LYS A CA 1
ATOM 814 C C . LYS A 1 107 ? 0.358 -25.381 -46.491 1.00 62.69 107 LYS A C 1
ATOM 816 O O . LYS A 1 107 ? -0.703 -25.993 -46.514 1.00 62.69 107 LYS A O 1
ATOM 821 N N . GLY A 1 108 ? 1.366 -25.714 -45.684 1.00 74.06 108 GLY A N 1
ATOM 822 C CA . GLY A 1 108 ? 1.358 -26.926 -44.857 1.00 74.06 108 GLY A CA 1
ATOM 823 C C . GLY A 1 108 ? 0.146 -27.045 -43.905 1.00 74.06 108 GLY A C 1
ATOM 824 O O . GLY A 1 108 ? -0.314 -26.024 -43.361 1.00 74.06 108 GLY A O 1
ATOM 825 N N . PRO A 1 109 ? -0.364 -28.275 -43.678 1.00 80.81 109 PRO A N 1
ATOM 826 C CA . PRO A 1 109 ? -1.600 -28.526 -42.945 1.00 80.81 109 PRO A CA 1
ATOM 827 C C . PRO A 1 109 ? -1.447 -28.351 -41.428 1.00 80.81 109 PRO A C 1
ATOM 829 O O . PRO A 1 109 ? -0.456 -28.728 -40.804 1.00 80.81 109 PRO A O 1
ATOM 832 N N . VAL A 1 110 ? -2.495 -27.823 -40.806 1.00 85.31 110 VAL A N 1
ATOM 833 C CA . VAL A 1 110 ? -2.711 -27.763 -39.362 1.00 85.31 110 VAL A CA 1
ATOM 834 C C . VAL A 1 110 ? -3.778 -28.792 -39.021 1.00 85.31 110 VAL A C 1
ATOM 836 O O . VAL A 1 110 ? -4.891 -28.756 -39.539 1.00 85.31 110 VAL A O 1
ATOM 839 N N . HIS A 1 111 ? -3.438 -29.702 -38.114 1.00 89.44 111 HIS A N 1
ATOM 840 C CA . HIS A 1 111 ? -4.277 -30.835 -37.728 1.00 89.44 111 HIS A CA 1
ATOM 841 C C . HIS A 1 111 ? -5.142 -30.521 -36.501 1.00 89.44 111 HIS A C 1
ATOM 843 O O . HIS A 1 111 ? -6.299 -30.943 -36.413 1.00 89.44 111 HIS A O 1
ATOM 849 N N . VAL A 1 112 ? -4.601 -29.746 -35.555 1.00 89.38 112 VAL A N 1
ATOM 850 C CA . VAL A 1 112 ? -5.272 -29.405 -34.293 1.00 89.38 112 VAL A CA 1
ATOM 851 C C . VAL A 1 112 ? -5.151 -27.913 -34.011 1.00 89.38 112 VAL A C 1
ATOM 853 O O . VAL A 1 112 ? -4.046 -27.381 -33.920 1.00 89.38 112 VAL A O 1
ATOM 856 N N . LEU A 1 113 ? -6.285 -27.244 -33.815 1.00 87.06 113 LEU A N 1
ATOM 857 C CA . LEU A 1 113 ? -6.335 -25.867 -33.331 1.00 87.06 113 LEU A CA 1
ATOM 858 C C . LEU A 1 113 ? -6.544 -25.875 -31.813 1.00 87.06 113 LEU A C 1
ATOM 860 O O . LEU A 1 113 ? -7.435 -26.553 -31.302 1.00 87.06 113 LEU A O 1
ATOM 864 N N . VAL A 1 114 ? -5.707 -25.140 -31.092 1.00 88.44 114 VAL A N 1
ATOM 865 C CA . VAL A 1 114 ? -5.675 -25.108 -29.630 1.00 88.44 114 VAL A CA 1
ATOM 866 C C . VAL A 1 114 ? -6.097 -23.725 -29.160 1.00 88.44 114 VAL A C 1
ATOM 868 O O . VAL A 1 114 ? -5.480 -22.726 -29.528 1.00 88.44 114 VAL A O 1
ATOM 871 N N . VAL A 1 115 ? -7.120 -23.674 -28.313 1.00 83.94 115 VAL A N 1
ATOM 872 C CA . VAL A 1 115 ? -7.611 -22.437 -27.703 1.00 83.94 115 VAL A CA 1
ATOM 873 C C . VAL A 1 115 ? -7.250 -22.420 -26.221 1.00 83.94 115 VAL A C 1
ATOM 875 O O . VAL A 1 115 ? -7.508 -23.380 -25.486 1.00 83.94 115 VAL A O 1
ATOM 878 N N . VAL A 1 116 ? -6.630 -21.316 -25.805 1.00 78.81 116 VAL A N 1
ATOM 879 C CA . VAL A 1 116 ? -6.265 -21.018 -24.418 1.00 78.81 116 VAL A CA 1
ATOM 880 C C . VAL A 1 116 ? -7.434 -20.283 -23.744 1.00 78.81 116 VAL A C 1
ATOM 882 O O . VAL A 1 116 ? -7.958 -19.341 -24.337 1.00 78.81 116 VAL A O 1
ATOM 885 N N . PRO A 1 117 ? -7.858 -20.664 -22.524 1.00 72.88 117 PRO A N 1
ATOM 886 C CA . PRO A 1 117 ? -8.924 -19.956 -21.817 1.00 72.88 117 PRO A CA 1
ATOM 887 C C . PRO A 1 117 ? -8.579 -18.482 -21.555 1.00 72.88 117 PRO A C 1
ATOM 889 O O . PRO A 1 117 ? -7.479 -18.170 -21.096 1.00 72.88 117 PRO A O 1
ATOM 892 N N . GLU A 1 118 ? -9.539 -17.575 -21.768 1.00 55.44 118 GLU A N 1
ATOM 893 C CA . GLU A 1 118 ? -9.344 -16.113 -21.685 1.00 55.44 118 GLU A CA 1
ATOM 894 C C . GLU A 1 118 ? -8.799 -15.622 -20.333 1.00 55.44 118 GLU A C 1
ATOM 896 O O . GLU A 1 118 ? -8.084 -14.626 -20.278 1.00 55.44 118 GLU A O 1
ATOM 901 N N . HIS A 1 119 ? -9.072 -16.336 -19.236 1.00 49.56 119 HIS A N 1
ATOM 902 C CA . HIS A 1 119 ? -8.558 -16.005 -17.900 1.00 49.56 119 HIS A CA 1
ATOM 903 C C . HIS A 1 119 ? -7.055 -16.278 -17.718 1.00 49.56 119 HIS A C 1
ATOM 905 O O . HIS A 1 119 ? -6.471 -15.814 -16.738 1.00 49.56 119 HIS A O 1
ATOM 911 N N . TYR A 1 120 ? -6.440 -17.020 -18.644 1.00 45.31 120 TYR A N 1
ATOM 912 C CA . TYR A 1 120 ? -5.027 -17.404 -18.619 1.00 45.31 120 TYR A CA 1
ATOM 913 C C . TYR A 1 120 ? -4.248 -16.961 -19.859 1.00 45.31 120 TYR A C 1
ATOM 915 O O . TYR A 1 120 ? -3.049 -17.234 -19.953 1.00 45.31 120 TYR A O 1
ATOM 923 N N . ALA A 1 121 ? -4.896 -16.282 -20.808 1.00 41.06 121 ALA A N 1
ATOM 924 C CA . ALA A 1 121 ? -4.190 -15.692 -21.930 1.00 41.06 121 ALA A CA 1
ATOM 925 C C . ALA A 1 121 ? -3.182 -14.657 -21.390 1.00 41.06 121 ALA A C 1
ATOM 927 O O . ALA A 1 121 ? -3.570 -13.780 -20.609 1.00 41.06 121 ALA A O 1
ATOM 928 N N . PRO A 1 122 ? -1.890 -14.724 -21.761 1.00 31.89 122 PRO A N 1
ATOM 929 C CA . PRO A 1 122 ? -0.979 -13.629 -21.471 1.00 31.89 122 PRO A CA 1
ATOM 930 C C . PRO A 1 122 ? -1.571 -12.361 -22.090 1.00 31.89 122 PRO A C 1
ATOM 932 O O . PRO A 1 122 ? -1.994 -12.372 -23.246 1.00 31.89 122 PRO A O 1
ATOM 935 N N . HIS A 1 123 ? -1.616 -11.264 -21.330 1.00 29.14 123 HIS A N 1
ATOM 936 C CA . HIS A 1 123 ? -1.888 -9.951 -21.904 1.00 29.14 123 HIS A CA 1
ATOM 937 C C . HIS A 1 123 ? -0.786 -9.644 -22.923 1.00 29.14 123 HIS A C 1
ATOM 939 O O . HIS A 1 123 ? 0.276 -9.126 -22.582 1.00 29.14 123 HIS A O 1
ATOM 945 N N . VAL A 1 124 ? -1.036 -9.993 -24.183 1.00 26.84 124 VAL A N 1
ATOM 946 C CA . VAL A 1 124 ? -0.299 -9.464 -25.321 1.00 26.84 124 VAL A CA 1
ATOM 947 C C . VAL A 1 124 ? -0.523 -7.951 -25.278 1.00 26.84 124 VAL A C 1
ATOM 949 O O . VAL A 1 124 ? -1.681 -7.527 -25.263 1.00 26.84 124 VAL A O 1
ATOM 952 N N . PRO A 1 125 ? 0.522 -7.108 -25.217 1.00 27.70 125 PRO A N 1
ATOM 953 C CA . PRO A 1 125 ? 0.326 -5.689 -25.441 1.00 27.70 125 PRO A CA 1
ATOM 954 C C . PRO A 1 125 ? -0.242 -5.544 -26.852 1.00 27.70 125 PRO A C 1
ATOM 956 O O . PRO A 1 125 ? 0.402 -5.936 -27.826 1.00 27.70 125 PRO A O 1
ATOM 959 N N . THR A 1 126 ? -1.462 -5.026 -26.962 1.00 24.08 126 THR A N 1
ATOM 960 C CA . THR A 1 126 ? -2.120 -4.762 -28.240 1.00 24.08 126 THR A CA 1
ATOM 961 C C . THR A 1 126 ? -1.384 -3.630 -28.960 1.00 24.08 126 THR A C 1
ATOM 963 O O . THR A 1 126 ? -1.831 -2.490 -28.994 1.00 24.08 126 THR A O 1
ATOM 966 N N . VAL A 1 127 ? -0.230 -3.916 -29.563 1.00 26.41 127 VAL A N 1
ATOM 967 C CA . VAL A 1 127 ? 0.329 -3.042 -30.593 1.00 26.41 127 VAL A CA 1
ATOM 968 C C . VAL A 1 127 ? -0.494 -3.303 -31.845 1.00 26.41 127 VAL A C 1
ATOM 970 O O . VAL A 1 127 ? -0.334 -4.311 -32.533 1.00 26.41 127 VAL A O 1
ATOM 973 N N . SER A 1 128 ? -1.436 -2.407 -32.120 1.00 24.91 128 SER A N 1
ATOM 974 C CA . SER A 1 128 ? -2.207 -2.422 -33.357 1.00 24.91 128 SER A CA 1
ATOM 975 C C . SER A 1 128 ? -1.319 -2.009 -34.536 1.00 24.91 128 SER A C 1
ATOM 977 O O . SER A 1 128 ? -1.343 -0.873 -34.997 1.00 24.91 128 SER A O 1
ATOM 979 N N . VAL A 1 129 ? -0.539 -2.950 -35.071 1.00 26.48 129 VAL A N 1
ATOM 980 C CA . VAL A 1 129 ? 0.121 -2.768 -36.369 1.00 26.48 129 VAL A CA 1
ATOM 981 C C . VAL A 1 129 ? -0.951 -2.870 -37.457 1.00 26.48 129 VAL A C 1
ATOM 983 O O . VAL A 1 129 ? -1.429 -3.954 -37.782 1.00 26.48 129 VAL A O 1
ATOM 986 N N . ARG A 1 130 ? -1.363 -1.729 -38.021 1.00 28.20 130 ARG A N 1
ATOM 987 C CA . ARG A 1 130 ? -2.167 -1.676 -39.252 1.00 28.20 130 ARG A CA 1
ATOM 988 C C . ARG A 1 130 ? -1.276 -1.276 -40.423 1.00 28.20 130 ARG A C 1
ATOM 990 O O . ARG A 1 130 ? -0.936 -0.108 -40.589 1.00 28.20 130 ARG A O 1
ATOM 997 N N . THR A 1 131 ? -0.947 -2.238 -41.276 1.00 24.70 131 THR A N 1
ATOM 998 C CA . THR A 1 131 ? -0.337 -2.011 -42.590 1.00 24.70 131 THR A CA 1
ATOM 999 C C . THR A 1 131 ? -1.346 -1.328 -43.517 1.00 24.70 131 THR A C 1
ATOM 1001 O O . THR A 1 131 ? -2.350 -1.914 -43.913 1.00 24.70 131 THR A O 1
ATOM 1004 N N . ARG A 1 132 ? -1.081 -0.074 -43.907 1.00 24.33 132 ARG A N 1
ATOM 1005 C CA . ARG A 1 132 ? -1.671 0.511 -45.121 1.00 24.33 132 ARG A CA 1
ATOM 1006 C C . ARG A 1 132 ? -0.794 0.122 -46.305 1.00 24.33 132 ARG A C 1
ATOM 1008 O O . ARG A 1 132 ? 0.322 0.619 -46.430 1.00 24.33 132 ARG A O 1
ATOM 1015 N N . ALA A 1 133 ? -1.316 -0.734 -47.179 1.00 25.28 133 ALA A N 1
ATOM 1016 C CA . ALA A 1 133 ? -0.770 -0.916 -48.515 1.00 25.28 133 ALA A CA 1
ATOM 1017 C C . ALA A 1 133 ? -0.811 0.432 -49.249 1.00 25.28 133 ALA A C 1
ATOM 1019 O O . ALA A 1 133 ? -1.871 1.046 -49.388 1.00 25.28 133 ALA A O 1
ATOM 1020 N N . ARG A 1 134 ? 0.352 0.914 -49.687 1.00 24.77 134 ARG A N 1
ATOM 1021 C CA . ARG A 1 134 ? 0.449 2.033 -50.621 1.00 24.77 134 ARG A CA 1
ATOM 1022 C C . ARG A 1 134 ? 1.188 1.530 -51.849 1.00 24.77 134 ARG A C 1
ATOM 1024 O O . ARG A 1 134 ? 2.398 1.326 -51.810 1.00 24.77 134 ARG A O 1
ATOM 1031 N N . GLU A 1 135 ? 0.423 1.302 -52.910 1.00 29.95 135 GLU A N 1
ATOM 1032 C CA . GLU A 1 135 ? 0.933 1.127 -54.264 1.00 29.95 135 GLU A CA 1
ATOM 1033 C C . GLU A 1 135 ? 1.848 2.305 -54.614 1.00 29.95 135 GLU A C 1
ATOM 1035 O O . GLU A 1 135 ? 1.499 3.477 -54.446 1.00 29.95 135 GLU A O 1
ATOM 1040 N N . GLY A 1 136 ? 3.050 1.975 -55.068 1.00 25.02 136 GLY A N 1
ATOM 1041 C CA . GLY A 1 136 ? 4.079 2.935 -55.425 1.00 25.02 136 GLY A CA 1
ATOM 1042 C C . GLY A 1 136 ? 5.184 2.232 -56.192 1.00 25.02 136 GLY A C 1
ATOM 1043 O O . GLY A 1 136 ? 6.217 1.884 -55.630 1.00 25.02 136 GLY A O 1
ATOM 1044 N N . THR A 1 137 ? 4.936 2.014 -57.480 1.00 29.19 137 THR A N 1
ATOM 1045 C CA . THR A 1 137 ? 5.909 1.650 -58.517 1.00 29.19 137 THR A CA 1
ATOM 1046 C C . THR A 1 137 ? 7.273 2.301 -58.288 1.00 29.19 137 THR A C 1
ATOM 1048 O O . THR A 1 137 ? 7.391 3.526 -58.358 1.00 29.19 137 THR A O 1
ATOM 1051 N N . LYS A 1 138 ? 8.322 1.489 -58.109 1.00 27.14 138 LYS A N 1
ATOM 1052 C CA . LYS A 1 138 ? 9.701 1.906 -58.376 1.00 27.14 138 LYS A CA 1
ATOM 1053 C C . LYS A 1 138 ? 10.436 0.862 -59.203 1.00 27.14 138 LYS A C 1
ATOM 1055 O O . LYS A 1 138 ? 10.348 -0.337 -58.970 1.00 27.14 138 LYS A O 1
ATOM 1060 N N . GLN A 1 139 ? 11.090 1.410 -60.217 1.00 24.48 139 GLN A N 1
ATOM 1061 C CA . GLN A 1 139 ? 11.791 0.765 -61.308 1.00 24.48 139 GLN A CA 1
ATOM 1062 C C . GLN A 1 139 ? 12.940 -0.121 -60.834 1.00 24.48 139 GLN A C 1
ATOM 1064 O O . GLN A 1 139 ? 13.633 0.171 -59.862 1.00 24.48 139 GLN A O 1
ATOM 1069 N N . VAL A 1 140 ? 13.137 -1.177 -61.614 1.00 28.31 140 VAL A N 1
ATOM 1070 C CA . VAL A 1 140 ? 14.304 -2.048 -61.627 1.00 28.31 140 VAL A CA 1
ATOM 1071 C C . VAL A 1 140 ? 15.529 -1.237 -62.048 1.00 28.31 140 VAL A C 1
ATOM 1073 O O . VAL A 1 140 ? 15.580 -0.763 -63.178 1.00 28.31 140 VAL A O 1
ATOM 1076 N N . GLU A 1 141 ? 16.539 -1.151 -61.184 1.00 24.72 141 GLU A N 1
ATOM 1077 C CA . GLU A 1 141 ? 17.921 -0.930 -61.613 1.00 24.72 141 GLU A CA 1
ATOM 1078 C C . GLU A 1 141 ? 18.859 -1.890 -60.875 1.00 24.72 141 GLU A C 1
ATOM 1080 O O . GLU A 1 141 ? 18.937 -1.953 -59.650 1.00 24.72 141 GLU A O 1
ATOM 1085 N N . SER A 1 142 ? 19.544 -2.689 -61.683 1.00 27.86 142 SER A N 1
ATOM 1086 C CA . SER A 1 142 ? 20.537 -3.688 -61.322 1.00 27.86 142 SER A CA 1
ATOM 1087 C C . SER A 1 142 ? 21.832 -3.057 -60.810 1.00 27.86 142 SER A C 1
ATOM 1089 O O . SER A 1 142 ? 22.404 -2.212 -61.500 1.00 27.86 142 SER A O 1
ATOM 1091 N N . ALA A 1 143 ? 22.398 -3.569 -59.713 1.00 26.98 143 ALA A N 1
ATOM 1092 C CA . ALA A 1 143 ? 23.827 -3.408 -59.448 1.00 26.98 143 ALA A CA 1
ATOM 1093 C C . ALA A 1 143 ? 24.436 -4.596 -58.686 1.00 26.98 143 ALA A C 1
ATOM 1095 O O . ALA A 1 143 ? 24.034 -4.982 -57.593 1.00 26.98 143 ALA A O 1
ATOM 1096 N N . VAL A 1 144 ? 25.447 -5.150 -59.342 1.00 28.41 144 VAL A N 1
ATOM 1097 C CA . VAL A 1 144 ? 26.322 -6.272 -59.011 1.00 28.41 144 VAL A CA 1
ATOM 1098 C C . VAL A 1 144 ? 27.049 -6.134 -57.659 1.00 28.41 144 VAL A C 1
ATOM 1100 O O . VAL A 1 144 ? 27.548 -5.075 -57.289 1.00 28.41 144 VAL A O 1
ATOM 1103 N N . LYS A 1 145 ? 27.180 -7.284 -56.982 1.00 35.28 145 LYS A N 1
ATOM 1104 C CA . LYS A 1 145 ? 27.988 -7.604 -55.789 1.00 35.28 145 LYS A CA 1
ATOM 1105 C C . LYS A 1 145 ? 29.338 -6.867 -55.689 1.00 35.28 145 LYS A C 1
ATOM 1107 O O . LYS A 1 145 ? 30.195 -7.048 -56.552 1.00 35.28 145 LYS A O 1
ATOM 1112 N N . ARG A 1 146 ? 29.621 -6.258 -54.525 1.00 29.67 146 ARG A N 1
ATOM 1113 C CA . ARG A 1 146 ? 30.969 -6.209 -53.911 1.00 29.67 146 ARG A CA 1
ATOM 1114 C C . ARG A 1 146 ? 30.888 -6.292 -52.382 1.00 29.67 146 ARG A C 1
ATOM 1116 O O . ARG A 1 146 ? 30.278 -5.451 -51.736 1.00 29.67 146 ARG A O 1
ATOM 1123 N N . HIS A 1 147 ? 31.543 -7.310 -51.827 1.00 34.78 147 HIS A N 1
ATOM 1124 C CA . HIS A 1 147 ? 31.740 -7.519 -50.394 1.00 34.78 147 HIS A CA 1
ATOM 1125 C C . HIS A 1 147 ? 32.729 -6.492 -49.816 1.00 34.78 147 HIS A C 1
ATOM 1127 O O . HIS A 1 147 ? 33.891 -6.447 -50.218 1.00 34.78 147 HIS A O 1
ATOM 1133 N N . LYS A 1 148 ? 32.288 -5.737 -48.809 1.00 30.89 148 LYS A N 1
ATOM 1134 C CA . LYS A 1 148 ? 33.110 -5.218 -47.707 1.00 30.89 148 LYS A CA 1
ATOM 1135 C C . LYS A 1 148 ? 32.237 -5.287 -46.460 1.00 30.89 148 LYS A C 1
ATOM 1137 O O . LYS A 1 148 ? 31.113 -4.802 -46.492 1.00 30.89 148 LYS A O 1
ATOM 1142 N N . GLY A 1 149 ? 32.738 -5.936 -45.411 1.00 34.31 149 GLY A N 1
ATOM 1143 C CA . GLY A 1 149 ? 32.031 -6.115 -44.148 1.00 34.31 149 GLY A CA 1
ATOM 1144 C C . GLY A 1 149 ? 31.621 -4.774 -43.551 1.00 34.31 149 GLY A C 1
ATOM 1145 O O . GLY A 1 149 ? 32.433 -4.080 -42.949 1.00 34.31 149 GLY A O 1
ATOM 1146 N N . ILE A 1 150 ? 30.354 -4.426 -43.734 1.00 32.31 150 ILE A N 1
ATOM 1147 C CA . ILE A 1 150 ? 29.652 -3.451 -42.919 1.00 32.31 150 ILE A CA 1
ATOM 1148 C C . ILE A 1 150 ? 28.968 -4.311 -41.863 1.00 32.31 150 ILE A C 1
ATOM 1150 O O . ILE A 1 150 ? 28.031 -5.044 -42.170 1.00 32.31 150 ILE A O 1
ATOM 1154 N N . VAL A 1 151 ? 29.479 -4.292 -40.630 1.00 39.22 151 VAL A N 1
ATOM 1155 C CA . VAL A 1 151 ? 28.639 -4.650 -39.485 1.00 39.22 151 VAL A CA 1
ATOM 1156 C C . VAL A 1 151 ? 27.540 -3.598 -39.508 1.00 39.22 151 VAL A C 1
ATOM 1158 O O . VAL A 1 151 ? 27.802 -2.442 -39.181 1.00 39.22 151 VAL A O 1
ATOM 1161 N N . SER A 1 152 ? 26.362 -3.949 -40.027 1.00 42.38 152 SER A N 1
ATOM 1162 C CA . SER A 1 152 ? 25.197 -3.080 -39.932 1.00 42.38 152 SER A CA 1
ATOM 1163 C C . SER A 1 152 ? 24.995 -2.825 -38.447 1.00 42.38 152 SER A C 1
ATOM 1165 O O . SER A 1 152 ? 24.748 -3.756 -37.679 1.00 42.38 152 SER A O 1
ATOM 1167 N N . LYS A 1 153 ? 25.229 -1.583 -38.030 1.00 61.34 153 LYS A N 1
ATOM 1168 C CA . LYS A 1 153 ? 24.973 -1.134 -36.667 1.00 61.34 153 LYS A CA 1
ATOM 1169 C C . LYS A 1 153 ? 23.519 -1.481 -36.353 1.00 61.34 153 LYS A C 1
ATOM 1171 O O . LYS A 1 153 ? 22.666 -1.245 -37.201 1.00 61.34 153 LYS A O 1
ATOM 1176 N N . TRP A 1 154 ? 23.257 -2.088 -35.198 1.00 79.19 154 TRP A N 1
ATOM 1177 C CA . TRP A 1 154 ? 21.890 -2.416 -34.807 1.00 79.19 154 TRP A CA 1
ATOM 1178 C C . TRP A 1 154 ? 21.040 -1.143 -34.822 1.00 79.19 154 TRP A C 1
ATOM 1180 O O . TRP A 1 154 ? 21.409 -0.140 -34.202 1.00 79.19 154 TRP A O 1
ATOM 1190 N N . GLU A 1 155 ? 19.933 -1.182 -35.553 1.00 78.62 155 GLU A N 1
ATOM 1191 C CA . GLU A 1 155 ? 18.989 -0.077 -35.660 1.00 78.62 155 GLU A CA 1
ATOM 1192 C C . GLU A 1 155 ? 17.678 -0.510 -35.026 1.00 78.62 155 GLU A C 1
ATOM 1194 O O . GLU A 1 155 ? 17.008 -1.437 -35.481 1.00 78.62 155 GLU A O 1
ATOM 1199 N N . TRP A 1 156 ? 17.340 0.156 -33.930 1.00 80.31 156 TRP A N 1
ATOM 1200 C CA . TRP A 1 156 ? 16.043 0.001 -33.304 1.00 80.31 156 TRP A CA 1
ATOM 1201 C C . TRP A 1 156 ? 14.974 0.638 -34.183 1.00 80.31 156 TRP A C 1
ATOM 1203 O O . TRP A 1 156 ? 15.206 1.683 -34.799 1.00 80.31 156 TRP A O 1
ATOM 1213 N N . LYS A 1 157 ? 13.793 0.015 -34.229 1.00 74.19 157 LYS A N 1
ATOM 1214 C CA . LYS A 1 157 ? 12.625 0.642 -34.846 1.00 74.19 157 LYS A CA 1
ATOM 1215 C C . LYS A 1 157 ? 12.373 1.982 -34.168 1.00 74.19 157 LYS A C 1
ATOM 1217 O O . LYS A 1 157 ? 12.548 2.111 -32.959 1.00 74.19 157 LYS A O 1
ATOM 1222 N N . GLN A 1 158 ? 11.964 2.970 -34.955 1.00 67.56 158 GLN A N 1
ATOM 1223 C CA . GLN A 1 158 ? 11.582 4.258 -34.404 1.00 67.56 158 GLN A CA 1
ATOM 1224 C C . GLN A 1 158 ? 10.397 4.044 -33.455 1.00 67.56 158 GLN A C 1
ATOM 1226 O O . GLN A 1 158 ? 9.342 3.586 -33.891 1.00 67.56 158 GLN A O 1
ATOM 1231 N N . GLU A 1 159 ? 10.593 4.318 -32.164 1.00 67.75 159 GLU A N 1
ATOM 1232 C CA . GLU A 1 159 ? 9.516 4.241 -31.177 1.00 67.75 159 GLU A CA 1
ATOM 1233 C C . GLU A 1 159 ? 8.443 5.275 -31.542 1.00 67.75 159 GLU A C 1
ATOM 1235 O O . GLU A 1 159 ? 8.710 6.480 -31.585 1.00 67.75 159 GLU A O 1
ATOM 1240 N N . GLU A 1 160 ? 7.238 4.798 -31.860 1.00 70.38 160 GLU A N 1
ATOM 1241 C CA . GLU A 1 160 ? 6.076 5.661 -32.065 1.00 70.38 160 GLU A CA 1
ATOM 1242 C C . GLU A 1 160 ? 5.655 6.300 -30.734 1.00 70.38 160 GLU A C 1
ATOM 1244 O O . GLU A 1 160 ? 5.886 5.743 -29.657 1.00 70.38 160 GLU A O 1
ATOM 1249 N N . GLU A 1 161 ? 5.029 7.480 -30.791 1.00 73.00 161 GLU A N 1
ATOM 1250 C CA . GLU A 1 161 ? 4.520 8.106 -29.572 1.00 73.00 161 GLU A CA 1
ATOM 1251 C C . GLU A 1 161 ? 3.491 7.187 -28.894 1.00 73.00 161 GLU A C 1
ATOM 1253 O O . GLU A 1 161 ? 2.541 6.743 -29.549 1.00 73.00 161 GLU A O 1
ATOM 1258 N N . PRO A 1 162 ? 3.645 6.902 -27.587 1.00 79.50 162 PRO A N 1
ATOM 1259 C CA . PRO A 1 162 ? 2.734 6.012 -26.892 1.00 79.50 162 PRO A CA 1
ATOM 1260 C C . PRO A 1 162 ? 1.321 6.593 -26.907 1.00 79.50 162 PRO A C 1
ATOM 1262 O O . PRO A 1 162 ? 1.085 7.733 -26.496 1.00 79.50 162 PRO A O 1
ATOM 1265 N N . ILE A 1 163 ? 0.370 5.778 -27.356 1.00 83.62 163 ILE A N 1
ATOM 1266 C CA . ILE A 1 163 ? -1.051 6.093 -27.272 1.00 83.62 163 ILE A CA 1
ATOM 1267 C C . ILE A 1 163 ? -1.522 5.705 -25.871 1.00 83.62 163 ILE A C 1
ATOM 1269 O O . ILE A 1 163 ? -1.485 4.537 -25.485 1.00 83.62 163 ILE A O 1
ATOM 1273 N N . TYR A 1 164 ? -1.961 6.694 -25.099 1.00 89.56 164 TYR A N 1
ATOM 1274 C CA . TYR A 1 164 ? -2.553 6.466 -23.786 1.00 89.56 164 TYR A CA 1
ATOM 1275 C C . TYR A 1 164 ? -4.048 6.234 -23.953 1.00 89.56 164 TYR A C 1
ATOM 1277 O O . TYR A 1 164 ? -4.770 7.180 -24.275 1.00 89.56 164 TYR A O 1
ATOM 1285 N N . CYS A 1 165 ? -4.500 4.993 -23.766 1.00 89.00 165 CYS A N 1
ATOM 1286 C CA . CYS A 1 165 ? -5.912 4.651 -23.858 1.00 89.00 165 CYS A CA 1
ATOM 1287 C C . CYS A 1 165 ? -6.435 3.875 -22.640 1.00 89.00 165 CYS A C 1
ATOM 1289 O O . CYS A 1 165 ? -5.740 3.046 -22.041 1.00 89.00 165 CYS A O 1
ATOM 1291 N N . LEU A 1 166 ? -7.689 4.145 -22.275 1.00 87.62 166 LEU A N 1
ATOM 1292 C CA . LEU A 1 166 ? -8.353 3.494 -21.149 1.00 87.62 166 LEU A CA 1
ATOM 1293 C C . LEU A 1 166 ? -8.636 2.012 -21.401 1.00 87.62 166 LEU A C 1
ATOM 1295 O O . LEU A 1 166 ? -8.596 1.246 -20.435 1.00 87.62 166 LEU A O 1
ATOM 1299 N N . GLU A 1 167 ? -8.884 1.594 -22.647 1.00 83.88 167 GLU A N 1
ATOM 1300 C CA . GLU A 1 167 ? -9.049 0.177 -23.011 1.00 83.88 167 GLU A CA 1
ATOM 1301 C C . GLU A 1 167 ? -7.880 -0.669 -22.476 1.00 83.88 167 GLU A C 1
ATOM 1303 O O . GLU A 1 167 ? -8.095 -1.607 -21.704 1.00 83.88 167 GLU A O 1
ATOM 1308 N N . ASP A 1 168 ? -6.646 -0.217 -22.720 1.00 82.50 168 ASP A N 1
ATOM 1309 C CA . ASP A 1 168 ? -5.405 -0.855 -22.258 1.00 82.50 168 ASP A CA 1
ATOM 1310 C C . ASP A 1 168 ? -5.056 -0.557 -20.784 1.00 82.50 168 ASP A C 1
ATOM 1312 O O . ASP A 1 168 ? -3.956 -0.858 -20.317 1.00 82.50 168 ASP A O 1
ATOM 1316 N N . ASN A 1 169 ? -5.965 0.059 -20.019 1.00 84.56 169 ASN A N 1
ATOM 1317 C CA . ASN A 1 169 ? -5.721 0.555 -18.658 1.00 84.56 169 ASN A CA 1
ATOM 1318 C C . ASN A 1 169 ? -4.556 1.567 -18.564 1.00 84.56 169 ASN A C 1
ATOM 1320 O O . ASN A 1 169 ? -3.883 1.650 -17.530 1.00 84.56 169 ASN A O 1
ATOM 1324 N N . ARG A 1 170 ? -4.302 2.347 -19.622 1.00 86.12 170 ARG A N 1
ATOM 1325 C CA . ARG A 1 170 ? -3.198 3.312 -19.702 1.00 86.12 170 ARG A CA 1
ATOM 1326 C C . ARG A 1 170 ? -3.710 4.750 -19.711 1.00 86.12 170 ARG A C 1
ATOM 1328 O O . ARG A 1 170 ? -4.274 5.225 -20.687 1.00 86.12 170 ARG A O 1
ATOM 1335 N N . MET A 1 171 ? -3.447 5.475 -18.628 1.00 91.88 171 MET A N 1
ATOM 1336 C CA . MET A 1 171 ? -3.694 6.919 -18.554 1.00 91.88 171 MET A CA 1
ATOM 1337 C C . MET A 1 171 ? -2.496 7.711 -19.059 1.00 91.88 171 MET A C 1
ATOM 1339 O O . MET A 1 171 ? -1.359 7.241 -18.964 1.00 91.88 171 MET A O 1
ATOM 1343 N N . PHE A 1 172 ? -2.748 8.936 -19.521 1.00 91.94 172 PHE A N 1
ATOM 1344 C CA . PHE A 1 172 ? -1.690 9.879 -19.855 1.00 91.94 172 PHE A CA 1
ATOM 1345 C C . PHE A 1 172 ? -0.708 10.029 -18.683 1.00 91.94 172 PHE A C 1
ATOM 1347 O O . PHE A 1 172 ? -1.098 10.219 -17.529 1.00 91.94 172 PHE A O 1
ATOM 1354 N N . PHE A 1 173 ? 0.587 9.888 -18.963 1.00 90.38 173 PHE A N 1
ATOM 1355 C CA . PHE A 1 173 ? 1.595 9.813 -17.910 1.00 90.38 173 PHE A CA 1
ATOM 1356 C C . PHE A 1 173 ? 1.959 11.205 -17.374 1.00 90.38 173 PHE A C 1
ATOM 1358 O O . PHE A 1 173 ? 2.427 12.067 -18.120 1.00 90.38 173 PHE A O 1
ATOM 1365 N N . VAL A 1 174 ? 1.789 11.416 -16.069 1.00 87.44 174 VAL A N 1
ATOM 1366 C CA . VAL A 1 174 ? 1.893 12.734 -15.413 1.00 87.44 174 VAL A CA 1
ATOM 1367 C C . VAL A 1 174 ? 2.499 12.632 -14.013 1.00 87.44 174 VAL A C 1
ATOM 1369 O O . VAL A 1 174 ? 2.355 11.603 -13.351 1.00 87.44 174 VAL A O 1
ATOM 1372 N N . ASN A 1 175 ? 3.109 13.725 -13.537 1.00 81.31 175 ASN A N 1
ATOM 1373 C CA . ASN A 1 175 ? 3.567 13.915 -12.153 1.00 81.31 175 ASN A CA 1
ATOM 1374 C C . ASN A 1 175 ? 4.562 12.839 -11.670 1.00 81.31 175 ASN A C 1
ATOM 1376 O O . ASN A 1 175 ? 4.320 12.114 -10.696 1.00 81.31 175 ASN A O 1
ATOM 1380 N N . ARG A 1 176 ? 5.667 12.670 -12.401 1.00 86.19 176 ARG A N 1
ATOM 1381 C CA . ARG A 1 176 ? 6.711 11.656 -12.134 1.00 86.19 176 ARG A CA 1
ATOM 1382 C C . ARG A 1 176 ? 8.132 12.215 -12.233 1.00 86.19 176 ARG A C 1
ATOM 1384 O O . ARG A 1 176 ? 9.103 11.459 -12.259 1.00 86.19 176 ARG A O 1
ATOM 1391 N N . GLU A 1 177 ? 8.268 13.534 -12.252 1.00 85.38 177 GLU A N 1
ATOM 1392 C CA . GLU A 1 177 ? 9.519 14.262 -12.449 1.00 85.38 177 GLU A CA 1
ATOM 1393 C C . GLU A 1 177 ? 10.497 13.994 -11.299 1.00 85.38 177 GLU A C 1
ATOM 1395 O O . GLU A 1 177 ? 11.641 13.622 -11.549 1.00 85.38 177 GLU A O 1
ATOM 1400 N N . THR A 1 178 ? 10.037 14.061 -10.046 1.00 83.69 178 THR A N 1
ATOM 1401 C CA . THR A 1 178 ? 10.871 13.787 -8.863 1.00 83.69 178 THR A CA 1
ATOM 1402 C C . THR A 1 178 ? 11.408 12.356 -8.849 1.00 83.69 178 THR A C 1
ATOM 1404 O O . THR A 1 178 ? 12.598 12.147 -8.626 1.00 83.69 178 THR A O 1
ATOM 1407 N N . ALA A 1 179 ? 10.562 11.358 -9.128 1.00 88.06 179 ALA A N 1
ATOM 1408 C CA . ALA A 1 179 ? 10.994 9.961 -9.212 1.00 88.06 179 ALA A CA 1
ATOM 1409 C C . ALA A 1 179 ? 11.998 9.748 -10.359 1.00 88.06 179 ALA A C 1
ATOM 1411 O O . ALA A 1 179 ? 12.972 9.012 -10.207 1.00 88.06 179 ALA A O 1
ATOM 1412 N N . THR A 1 180 ? 11.794 10.439 -11.485 1.00 90.81 180 THR A N 1
ATOM 1413 C CA . THR A 1 180 ? 12.717 10.430 -12.631 1.00 90.81 180 THR A CA 1
ATOM 1414 C C . THR A 1 180 ? 14.078 11.013 -12.245 1.00 90.81 180 THR A C 1
ATOM 1416 O O . THR A 1 180 ? 15.110 10.436 -12.578 1.00 90.81 180 THR A O 1
ATOM 1419 N N . GLU A 1 181 ? 14.105 12.124 -11.505 1.00 86.94 181 GLU A N 1
ATOM 1420 C CA . GLU A 1 181 ? 15.338 12.752 -11.008 1.00 86.94 181 GLU A CA 1
ATOM 1421 C C . GLU A 1 181 ? 16.070 11.884 -9.982 1.00 86.94 181 GLU A C 1
ATOM 1423 O O . GLU A 1 181 ? 17.291 11.740 -10.061 1.00 86.94 181 GLU A O 1
ATOM 1428 N N . GLN A 1 182 ? 15.335 11.269 -9.051 1.00 88.25 182 GLN A N 1
ATOM 1429 C CA . GLN A 1 182 ? 15.886 10.318 -8.083 1.00 88.25 182 GLN A CA 1
ATOM 1430 C C . GLN A 1 182 ? 16.563 9.142 -8.798 1.00 88.25 182 GLN A C 1
ATOM 1432 O O . GLN A 1 182 ? 17.706 8.808 -8.482 1.00 88.25 182 GLN A O 1
ATOM 1437 N N . LEU A 1 183 ? 15.892 8.557 -9.798 1.00 94.12 183 LEU A N 1
ATOM 1438 C CA . LEU A 1 183 ? 16.431 7.430 -10.556 1.00 94.12 183 LEU A CA 1
ATOM 1439 C C . LEU A 1 183 ? 17.631 7.834 -11.423 1.00 94.12 183 LEU A C 1
ATOM 1441 O O . LEU A 1 183 ? 18.643 7.137 -11.418 1.00 94.12 183 LEU A O 1
ATOM 1445 N N . LEU A 1 184 ? 17.562 8.986 -12.103 1.00 92.00 184 LEU A N 1
ATOM 1446 C CA . LEU A 1 184 ? 18.689 9.547 -12.861 1.00 92.00 184 LEU A CA 1
ATOM 1447 C C . LEU A 1 184 ? 19.932 9.719 -11.986 1.00 92.00 184 LEU A C 1
ATOM 1449 O O . LEU A 1 184 ? 21.012 9.289 -12.383 1.00 92.00 184 LEU A O 1
ATOM 1453 N N . LYS A 1 185 ? 19.777 10.291 -10.788 1.00 90.19 185 LYS A N 1
ATOM 1454 C CA . LYS A 1 185 ? 20.882 10.491 -9.845 1.00 90.19 185 LYS A CA 1
ATOM 1455 C C . LYS A 1 185 ? 21.514 9.164 -9.416 1.00 90.19 185 LYS A C 1
ATOM 1457 O O . LYS A 1 185 ? 22.736 9.035 -9.445 1.00 90.19 185 LYS A O 1
ATOM 1462 N N . THR A 1 186 ? 20.698 8.172 -9.057 1.00 92.38 186 THR A N 1
ATOM 1463 C CA . THR A 1 186 ? 21.194 6.838 -8.683 1.00 92.38 186 THR A CA 1
ATOM 1464 C C . THR A 1 186 ? 21.915 6.155 -9.850 1.00 92.38 186 THR A C 1
ATOM 1466 O O . THR A 1 186 ? 22.988 5.574 -9.671 1.00 92.38 186 THR A O 1
ATOM 1469 N N . HIS A 1 187 ? 21.382 6.252 -11.070 1.00 94.31 187 HIS A N 1
ATOM 1470 C CA . HIS A 1 187 ? 22.034 5.707 -12.261 1.00 94.31 187 HIS A CA 1
ATOM 1471 C C . HIS A 1 187 ? 23.347 6.408 -12.601 1.00 94.31 187 HIS A C 1
ATOM 1473 O O . HIS A 1 187 ? 24.315 5.724 -12.924 1.00 94.31 187 HIS A O 1
ATOM 1479 N N . GLU A 1 188 ? 23.428 7.730 -12.458 1.00 91.00 188 GLU A N 1
ATOM 1480 C CA . GLU A 1 188 ? 24.666 8.486 -12.666 1.00 91.00 188 GLU A CA 1
ATOM 1481 C C . GLU A 1 188 ? 25.770 8.048 -11.691 1.00 91.00 188 GLU A C 1
ATOM 1483 O O . GLU A 1 188 ? 26.928 7.847 -12.079 1.00 91.00 188 GLU A O 1
ATOM 1488 N N . GLN A 1 189 ? 25.407 7.843 -10.421 1.00 89.56 189 GLN A N 1
ATOM 1489 C CA . GLN A 1 189 ? 26.328 7.376 -9.385 1.00 89.56 189 GLN A CA 1
ATOM 1490 C C . GLN A 1 189 ? 26.849 5.966 -9.685 1.00 89.56 189 GLN A C 1
ATOM 1492 O O . GLN A 1 189 ? 28.059 5.735 -9.630 1.00 89.56 189 GLN A O 1
ATOM 1497 N N . ASN A 1 190 ? 25.963 5.034 -10.043 1.00 92.69 190 ASN A N 1
ATOM 1498 C CA . ASN A 1 190 ? 26.358 3.671 -10.402 1.00 92.69 190 ASN A CA 1
ATOM 1499 C C . ASN A 1 190 ? 27.184 3.625 -11.694 1.00 92.69 190 ASN A C 1
ATOM 1501 O O . ASN A 1 190 ? 28.209 2.949 -11.728 1.00 92.69 190 ASN A O 1
ATOM 1505 N N . TYR A 1 191 ? 26.806 4.393 -12.717 1.00 91.75 191 TYR A N 1
ATOM 1506 C CA . TYR A 1 191 ? 27.553 4.504 -13.971 1.00 91.75 191 TYR A CA 1
ATOM 1507 C C . TYR A 1 191 ? 28.987 4.983 -13.741 1.00 91.75 191 TYR A C 1
ATOM 1509 O O . TYR A 1 191 ? 29.945 4.395 -14.242 1.00 91.75 191 TYR A O 1
ATOM 1517 N N . THR A 1 192 ? 29.151 6.027 -12.924 1.00 88.81 192 THR A N 1
ATOM 1518 C CA . THR A 1 192 ? 30.470 6.571 -12.579 1.00 88.81 192 THR A CA 1
ATOM 1519 C C . THR A 1 192 ? 31.331 5.534 -11.850 1.00 88.81 192 THR A C 1
ATOM 1521 O O . THR A 1 192 ? 32.532 5.440 -12.101 1.00 88.81 192 THR A O 1
ATOM 1524 N N . ARG A 1 193 ? 30.731 4.720 -10.970 1.00 88.38 193 ARG A N 1
ATOM 1525 C CA . ARG A 1 193 ? 31.428 3.629 -10.265 1.00 88.38 193 ARG A CA 1
ATOM 1526 C C . ARG A 1 193 ? 31.840 2.499 -11.205 1.00 88.38 193 ARG A C 1
ATOM 1528 O O . ARG A 1 193 ? 32.983 2.050 -11.122 1.00 88.38 193 ARG A O 1
ATOM 1535 N N . ALA A 1 194 ? 30.953 2.086 -12.112 1.00 88.75 194 ALA A N 1
ATOM 1536 C CA . ALA A 1 194 ? 31.245 1.073 -13.125 1.00 88.75 194 ALA A CA 1
ATOM 1537 C C . ALA A 1 194 ? 32.424 1.503 -14.013 1.00 88.75 194 ALA A C 1
ATOM 1539 O O . ALA A 1 194 ? 33.403 0.769 -14.136 1.00 88.75 194 ALA A O 1
ATOM 1540 N N . MET A 1 195 ? 32.390 2.744 -14.513 1.00 86.69 195 MET A N 1
ATOM 1541 C CA . MET A 1 195 ? 33.459 3.337 -15.327 1.00 86.69 195 MET A CA 1
ATOM 1542 C C . MET A 1 195 ? 34.810 3.396 -14.604 1.00 86.69 195 MET A C 1
ATOM 1544 O O . MET A 1 195 ? 35.856 3.119 -15.190 1.00 86.69 195 MET A O 1
ATOM 1548 N N . ASN A 1 196 ? 34.803 3.742 -13.315 1.00 85.56 196 ASN A N 1
ATOM 1549 C CA . ASN A 1 196 ? 36.022 3.851 -12.514 1.00 85.56 196 ASN A CA 1
ATOM 1550 C C . ASN A 1 196 ? 36.492 2.508 -11.928 1.00 85.56 196 ASN A C 1
ATOM 1552 O O . ASN A 1 196 ? 37.530 2.474 -11.268 1.00 85.56 196 ASN A O 1
ATOM 1556 N N . LYS A 1 197 ? 35.739 1.416 -12.140 1.00 78.50 197 LYS A N 1
ATOM 1557 C CA . LYS A 1 197 ? 35.986 0.079 -11.569 1.00 78.50 197 LYS A CA 1
ATOM 1558 C C . LYS A 1 197 ? 36.255 0.121 -10.056 1.00 78.50 197 LYS A C 1
ATOM 1560 O O . LYS A 1 197 ? 37.150 -0.561 -9.558 1.00 78.50 197 LYS A O 1
ATOM 1565 N N . GLY A 1 198 ? 35.505 0.950 -9.323 1.00 66.06 198 GLY A N 1
ATOM 1566 C CA . GLY A 1 198 ? 35.763 1.202 -7.904 1.00 66.06 198 GLY A CA 1
ATOM 1567 C C . GLY A 1 198 ? 34.581 1.794 -7.131 1.00 66.06 198 GLY A C 1
ATOM 1568 O O . GLY A 1 198 ? 33.766 2.539 -7.672 1.00 66.06 198 GLY A O 1
ATOM 1569 N N . GLY A 1 199 ? 34.512 1.465 -5.836 1.00 65.50 199 GLY A N 1
ATOM 1570 C CA . GLY A 1 199 ? 33.484 1.913 -4.890 1.00 65.50 199 GLY A CA 1
ATOM 1571 C C . GLY A 1 199 ? 33.136 0.826 -3.864 1.00 65.50 199 GLY A C 1
ATOM 1572 O O . GLY A 1 199 ? 33.051 -0.344 -4.215 1.00 65.50 199 GLY A O 1
ATOM 1573 N N . MET A 1 200 ? 32.943 1.202 -2.594 1.00 62.47 200 MET A N 1
ATOM 1574 C CA . MET A 1 200 ? 32.593 0.266 -1.502 1.00 62.47 200 MET A CA 1
ATOM 1575 C C . MET A 1 200 ? 31.081 0.027 -1.363 1.00 62.47 200 MET A C 1
ATOM 1577 O O . MET A 1 200 ? 30.659 -0.864 -0.632 1.00 62.47 200 MET A O 1
ATOM 1581 N N . THR A 1 201 ? 30.253 0.847 -2.013 1.00 77.38 201 THR A N 1
ATOM 1582 C CA . THR A 1 201 ? 28.801 0.841 -1.815 1.00 77.38 201 THR A CA 1
ATOM 1583 C C . THR A 1 201 ? 28.103 1.019 -3.149 1.00 77.38 201 THR A C 1
ATOM 1585 O O . THR A 1 201 ? 28.408 1.968 -3.864 1.00 77.38 201 THR A O 1
ATOM 1588 N N . TRP A 1 202 ? 27.187 0.116 -3.476 1.00 87.56 202 TRP A N 1
ATOM 1589 C CA . TRP A 1 202 ? 26.408 0.102 -4.713 1.00 87.56 202 TRP A CA 1
ATOM 1590 C C . TRP A 1 202 ? 24.945 0.427 -4.429 1.00 87.56 202 TRP A C 1
ATOM 1592 O O . TRP A 1 202 ? 24.440 0.103 -3.356 1.00 87.56 202 TRP A O 1
ATOM 1602 N N . GLU A 1 203 ? 24.260 1.076 -5.370 1.00 91.88 203 GLU A N 1
ATOM 1603 C CA . GLU A 1 203 ? 22.865 1.480 -5.182 1.00 91.88 203 GLU A CA 1
ATOM 1604 C C . GLU A 1 203 ? 21.911 0.624 -6.015 1.00 91.88 203 GLU A C 1
ATOM 1606 O O . GLU A 1 203 ? 22.062 0.521 -7.228 1.00 91.88 203 GLU A O 1
ATOM 1611 N N . ILE A 1 204 ? 20.910 0.027 -5.371 1.00 93.62 204 ILE A N 1
ATOM 1612 C CA . ILE A 1 204 ? 19.863 -0.766 -6.024 1.00 93.62 204 ILE A CA 1
ATOM 1613 C C . ILE A 1 204 ? 18.566 0.054 -5.982 1.00 93.62 204 ILE A C 1
ATOM 1615 O O . ILE A 1 204 ? 17.941 0.132 -4.919 1.00 93.62 204 ILE A O 1
ATOM 1619 N N . PRO A 1 205 ? 18.172 0.717 -7.088 1.00 94.44 205 PRO A N 1
ATOM 1620 C CA . PRO A 1 205 ? 16.975 1.550 -7.108 1.00 94.44 205 PRO A CA 1
ATOM 1621 C C . PRO A 1 205 ? 15.721 0.685 -6.984 1.00 94.44 205 PRO A C 1
ATOM 1623 O O . PRO A 1 205 ? 15.517 -0.260 -7.748 1.00 94.44 205 PRO A O 1
ATOM 1626 N N . LEU A 1 206 ? 14.875 1.040 -6.022 1.00 89.44 206 LEU A N 1
ATOM 1627 C CA . LEU A 1 206 ? 13.673 0.299 -5.662 1.00 89.44 206 LEU A CA 1
ATOM 1628 C C . LEU A 1 206 ? 12.451 1.214 -5.719 1.00 89.44 206 LEU A C 1
ATOM 1630 O O . LEU A 1 206 ? 12.454 2.303 -5.150 1.00 89.44 206 LEU A O 1
ATOM 1634 N N . VAL A 1 207 ? 11.377 0.750 -6.346 1.00 87.56 207 VAL A N 1
ATOM 1635 C CA . VAL A 1 207 ? 10.058 1.376 -6.274 1.00 87.56 207 VAL A CA 1
ATOM 1636 C C . VAL A 1 207 ? 9.068 0.384 -5.661 1.00 87.56 207 VAL A C 1
ATOM 1638 O O . VAL A 1 207 ? 8.569 -0.526 -6.319 1.00 87.56 207 VAL A O 1
ATOM 1641 N N . ASP A 1 208 ? 8.810 0.542 -4.361 1.00 76.31 208 ASP A N 1
ATOM 1642 C CA . ASP A 1 208 ? 8.025 -0.383 -3.529 1.00 76.31 208 ASP A CA 1
ATOM 1643 C C . ASP A 1 208 ? 6.723 0.225 -2.987 1.00 76.31 208 ASP A C 1
ATOM 1645 O O . ASP A 1 208 ? 6.120 -0.300 -2.045 1.00 76.31 208 ASP A O 1
ATOM 1649 N N . ASN A 1 209 ? 6.262 1.328 -3.591 1.00 73.94 209 ASN A N 1
ATOM 1650 C CA . ASN A 1 209 ? 5.037 2.018 -3.187 1.00 73.94 209 ASN A CA 1
ATOM 1651 C C . ASN A 1 209 ? 3.797 1.112 -3.311 1.00 73.94 209 ASN A C 1
ATOM 1653 O O . ASN A 1 209 ? 3.826 0.052 -3.955 1.00 73.94 209 ASN A O 1
ATOM 1657 N N . VAL A 1 210 ? 2.674 1.559 -2.738 1.00 66.88 210 VAL A N 1
ATOM 1658 C CA . VAL A 1 210 ? 1.408 0.810 -2.739 1.00 66.88 210 VAL A CA 1
ATOM 1659 C C . VAL A 1 210 ? 0.989 0.355 -4.144 1.00 66.88 210 VAL A C 1
ATOM 1661 O O . VAL A 1 210 ? 1.341 0.938 -5.180 1.00 66.88 210 VAL A O 1
ATOM 1664 N N . SER A 1 211 ? 0.297 -0.784 -4.199 1.00 72.31 211 SER A N 1
ATOM 1665 C CA . SER A 1 211 ? -0.138 -1.367 -5.468 1.00 72.31 211 SER A CA 1
ATOM 1666 C C . SER A 1 211 ? -1.092 -0.416 -6.184 1.00 72.31 211 SER A C 1
ATOM 1668 O O . SER A 1 211 ? -2.088 -0.017 -5.603 1.00 72.31 211 SER A O 1
ATOM 1670 N N . GLY A 1 212 ? -0.843 -0.133 -7.466 1.00 75.69 212 GLY A N 1
ATOM 1671 C CA . GLY A 1 212 ? -1.729 0.707 -8.284 1.00 75.69 212 GLY A CA 1
ATOM 1672 C C . GLY A 1 212 ? -1.260 2.138 -8.512 1.00 75.69 212 GLY A C 1
ATOM 1673 O O . GLY A 1 212 ? -1.899 2.848 -9.277 1.00 75.69 212 GLY A O 1
ATOM 1674 N N . LEU A 1 213 ? -0.110 2.535 -7.958 1.00 80.75 213 LEU A N 1
ATOM 1675 C CA . LEU A 1 213 ? 0.504 3.848 -8.211 1.00 80.75 213 LEU A CA 1
ATOM 1676 C C . LEU A 1 213 ? 1.207 4.001 -9.576 1.00 80.75 213 LEU A C 1
ATOM 1678 O O . LEU A 1 213 ? 1.771 5.060 -9.858 1.00 80.75 213 LEU A O 1
ATOM 1682 N N . GLY A 1 214 ? 1.184 2.971 -10.427 1.00 86.88 214 GLY A N 1
ATOM 1683 C CA . GLY A 1 214 ? 1.796 3.018 -11.761 1.00 86.88 214 GLY A CA 1
ATOM 1684 C C . GLY A 1 214 ? 3.307 2.767 -11.775 1.00 86.88 214 GLY A C 1
ATOM 1685 O O . GLY A 1 214 ? 4.026 3.431 -12.513 1.00 86.88 214 GLY A O 1
ATOM 1686 N N . LYS A 1 215 ? 3.799 1.819 -10.963 1.00 88.50 215 LYS A N 1
ATOM 1687 C CA . LYS A 1 215 ? 5.220 1.410 -10.934 1.00 88.50 215 LYS A CA 1
ATOM 1688 C C . LYS A 1 215 ? 5.705 0.876 -12.285 1.00 88.50 215 LYS A C 1
ATOM 1690 O O . LYS A 1 215 ? 6.697 1.367 -12.812 1.00 88.50 215 LYS A O 1
ATOM 1695 N N . SER A 1 216 ? 4.955 -0.065 -12.854 1.00 89.94 216 SER A N 1
ATOM 1696 C CA . SER A 1 216 ? 5.214 -0.659 -14.168 1.00 89.94 216 SER A CA 1
ATOM 1697 C C . SER A 1 216 ? 5.261 0.407 -15.261 1.00 89.94 216 SER A C 1
ATOM 1699 O O . SER A 1 216 ? 6.225 0.492 -16.018 1.00 89.94 216 SER A O 1
ATOM 1701 N N . THR A 1 217 ? 4.260 1.295 -15.278 1.00 91.00 217 THR A N 1
ATOM 1702 C CA . THR A 1 217 ? 4.190 2.421 -16.217 1.00 91.00 217 THR A CA 1
ATOM 1703 C C . THR A 1 217 ? 5.362 3.383 -16.031 1.00 91.00 217 THR A C 1
ATOM 1705 O O . THR A 1 217 ? 5.932 3.836 -17.012 1.00 91.00 217 THR A O 1
ATOM 1708 N N . PHE A 1 218 ? 5.772 3.672 -14.790 1.00 93.31 218 PHE A N 1
ATOM 1709 C CA . PHE A 1 218 ? 6.939 4.516 -14.522 1.00 93.31 218 PHE A CA 1
ATOM 1710 C C . PHE A 1 218 ? 8.224 3.939 -15.118 1.00 93.31 218 PHE A C 1
ATOM 1712 O O . PHE A 1 218 ? 8.965 4.679 -15.759 1.00 93.31 218 PHE A O 1
ATOM 1719 N N . GLY A 1 219 ? 8.460 2.633 -14.966 1.00 93.06 219 GLY A N 1
ATOM 1720 C CA . GLY A 1 219 ? 9.588 1.967 -15.617 1.00 93.06 219 GLY A CA 1
ATOM 1721 C C . GLY A 1 219 ? 9.540 2.108 -17.142 1.00 93.06 219 GLY A C 1
ATOM 1722 O O . GLY A 1 219 ? 10.515 2.532 -17.749 1.00 93.06 219 GLY A O 1
ATOM 1723 N N . GLN A 1 220 ? 8.386 1.846 -17.758 1.00 90.31 220 GLN A N 1
ATOM 1724 C CA . GLN A 1 220 ? 8.218 1.938 -19.218 1.00 90.31 220 GLN A CA 1
ATOM 1725 C C . GLN A 1 220 ? 8.478 3.352 -19.763 1.00 90.31 220 GLN A C 1
ATOM 1727 O O . GLN A 1 220 ? 9.062 3.522 -20.828 1.00 90.31 220 GLN A O 1
ATOM 1732 N N . GLU A 1 221 ? 8.082 4.373 -19.007 1.00 91.31 221 GLU A N 1
ATOM 1733 C CA . GLU A 1 221 ? 8.114 5.775 -19.429 1.00 91.31 221 GLU A CA 1
ATOM 1734 C C . GLU A 1 221 ? 9.428 6.498 -19.094 1.00 91.31 221 GLU A C 1
ATOM 1736 O O . GLU A 1 221 ? 9.683 7.592 -19.603 1.00 91.31 221 GLU A O 1
ATOM 1741 N N . TYR A 1 222 ? 10.276 5.908 -18.248 1.00 92.75 222 TYR A N 1
ATOM 1742 C CA . TYR A 1 222 ? 11.456 6.564 -17.683 1.00 92.75 222 TYR A CA 1
ATOM 1743 C C . TYR A 1 222 ? 12.415 7.118 -18.748 1.00 92.75 222 TYR A C 1
ATOM 1745 O O . TYR A 1 222 ? 12.691 8.320 -18.760 1.00 92.75 222 TYR A O 1
ATOM 1753 N N . ILE A 1 223 ? 12.881 6.277 -19.678 1.00 91.12 223 ILE A N 1
ATOM 1754 C CA . ILE A 1 223 ? 13.828 6.697 -20.725 1.00 91.12 223 ILE A CA 1
ATOM 1755 C C . ILE A 1 223 ? 13.217 7.778 -21.619 1.00 91.12 223 ILE A C 1
ATOM 1757 O O . ILE A 1 223 ? 13.854 8.796 -21.908 1.00 91.12 223 ILE A O 1
ATOM 1761 N N . ARG A 1 224 ? 11.948 7.607 -22.001 1.00 86.94 224 ARG A N 1
ATOM 1762 C CA . ARG A 1 224 ? 11.220 8.582 -22.817 1.00 86.94 224 ARG A CA 1
ATOM 1763 C C . ARG A 1 224 ? 11.148 9.945 -22.122 1.00 86.94 224 ARG A C 1
ATOM 1765 O O . ARG A 1 224 ? 11.352 10.978 -22.761 1.00 86.94 224 ARG A O 1
ATOM 1772 N N . ARG A 1 225 ? 10.935 9.969 -20.803 1.00 85.75 225 ARG A N 1
ATOM 1773 C CA . ARG A 1 225 ? 10.930 11.202 -19.995 1.00 85.75 225 ARG A CA 1
ATOM 1774 C C . ARG A 1 225 ? 12.304 11.849 -19.900 1.00 85.75 225 ARG A C 1
ATOM 1776 O O . ARG A 1 225 ? 12.397 13.074 -19.993 1.00 85.75 225 ARG A O 1
ATOM 1783 N N . CYS A 1 226 ? 13.366 11.056 -19.774 1.00 83.88 226 CYS A N 1
ATOM 1784 C CA . CYS A 1 226 ? 14.732 11.570 -19.849 1.00 83.88 226 CYS A CA 1
ATOM 1785 C C . CYS A 1 226 ? 14.999 12.263 -21.194 1.00 83.88 226 CYS A C 1
ATOM 1787 O O . CYS A 1 226 ? 15.591 13.344 -21.212 1.00 83.88 226 CYS A O 1
ATOM 1789 N N . ASN A 1 227 ? 14.512 11.692 -22.301 1.00 83.00 227 ASN A N 1
ATOM 1790 C CA . ASN A 1 227 ? 14.641 12.284 -23.632 1.00 83.00 227 ASN A CA 1
ATOM 1791 C C . ASN A 1 227 ? 13.890 13.616 -23.760 1.00 83.00 227 ASN A C 1
ATOM 1793 O O . ASN A 1 227 ? 14.506 14.612 -24.134 1.00 83.00 227 ASN A O 1
ATOM 1797 N N . GLN A 1 228 ? 12.618 13.667 -23.350 1.00 79.62 228 GLN A N 1
ATOM 1798 C CA . GLN A 1 228 ? 11.808 14.893 -23.409 1.00 79.62 228 GLN A CA 1
ATOM 1799 C C . GLN A 1 228 ? 12.392 16.037 -22.572 1.00 79.62 228 GLN A C 1
ATOM 1801 O O . GLN A 1 228 ? 12.472 17.170 -23.040 1.00 79.62 228 GLN A O 1
ATOM 1806 N N . LYS A 1 229 ? 12.831 15.752 -21.338 1.00 73.75 229 LYS A N 1
ATOM 1807 C CA . LYS A 1 229 ? 13.418 16.771 -20.455 1.00 73.75 229 LYS A CA 1
ATOM 1808 C C . LYS A 1 229 ? 14.683 17.375 -21.062 1.00 73.75 229 LYS A C 1
ATOM 1810 O O . LYS A 1 229 ? 14.906 18.577 -20.950 1.00 73.75 229 LYS A O 1
ATOM 1815 N N . TRP A 1 230 ? 15.497 16.564 -21.730 1.00 69.50 230 TRP A N 1
ATOM 1816 C CA . TRP A 1 230 ? 16.719 17.041 -22.365 1.00 69.50 230 TRP A CA 1
ATOM 1817 C C . TRP A 1 230 ? 16.456 17.969 -23.549 1.00 69.50 230 TRP A C 1
ATOM 1819 O O . TRP A 1 230 ? 17.134 18.982 -23.688 1.00 69.50 230 TRP A O 1
ATOM 1829 N N . ASP A 1 231 ? 15.464 17.652 -24.380 1.00 71.38 231 ASP A N 1
ATOM 1830 C CA . ASP A 1 231 ? 15.157 18.454 -25.569 1.00 71.38 231 ASP A CA 1
ATOM 1831 C C . ASP A 1 231 ? 14.681 19.876 -25.211 1.00 71.38 231 ASP A C 1
ATOM 1833 O O . ASP A 1 231 ? 14.801 20.791 -26.024 1.00 71.38 231 ASP A O 1
ATOM 1837 N N . THR A 1 232 ? 14.225 20.088 -23.970 1.00 66.88 232 THR A N 1
ATOM 1838 C CA . THR A 1 232 ? 13.861 21.411 -23.432 1.00 66.88 232 THR A CA 1
ATOM 1839 C C . THR A 1 232 ? 15.035 22.229 -22.874 1.00 66.88 232 THR A C 1
ATOM 1841 O O . THR A 1 232 ? 14.880 23.427 -22.636 1.00 66.88 232 THR A O 1
ATOM 1844 N N . LEU A 1 233 ? 16.216 21.632 -22.666 1.00 62.09 233 LEU A N 1
ATOM 1845 C CA . LEU A 1 233 ? 17.387 22.326 -22.119 1.00 62.09 233 LEU A CA 1
ATOM 1846 C C . LEU A 1 233 ? 18.194 23.004 -23.241 1.00 62.09 233 LEU A C 1
ATOM 1848 O O . LEU A 1 233 ? 18.682 22.358 -24.166 1.00 62.09 233 LEU A O 1
ATOM 1852 N N . SER A 1 234 ? 18.370 24.324 -23.136 1.00 48.78 234 SER A N 1
ATOM 1853 C CA . SER A 1 234 ? 19.122 25.151 -24.096 1.00 48.78 234 SER A CA 1
ATOM 1854 C C . SER A 1 234 ? 20.641 24.934 -24.046 1.00 48.78 234 SER A C 1
ATOM 1856 O O . SER A 1 234 ? 21.330 25.183 -25.034 1.00 48.78 234 SER A O 1
ATOM 1858 N N . ASP A 1 235 ? 21.157 24.441 -22.919 1.00 49.97 235 ASP A N 1
ATOM 1859 C CA . ASP A 1 235 ? 22.579 24.205 -22.667 1.00 49.97 235 ASP A CA 1
ATOM 1860 C C . ASP A 1 235 ? 22.851 22.692 -22.735 1.00 49.97 235 ASP A C 1
ATOM 1862 O O . ASP A 1 235 ? 22.779 21.974 -21.735 1.00 49.97 235 ASP A O 1
ATOM 1866 N N . LYS A 1 236 ? 23.108 22.184 -23.949 1.00 53.03 236 LYS A N 1
ATOM 1867 C CA . LYS A 1 236 ? 23.477 20.782 -24.216 1.00 53.03 236 LYS A CA 1
ATOM 1868 C C . LYS A 1 236 ? 24.884 20.494 -23.681 1.00 53.03 236 LYS A C 1
ATOM 1870 O O . LYS A 1 236 ? 25.805 20.251 -24.458 1.00 53.03 236 LYS A O 1
ATOM 1875 N N . ARG A 1 237 ? 25.092 20.545 -22.364 1.00 48.56 237 ARG A N 1
ATOM 1876 C CA . ARG A 1 237 ? 2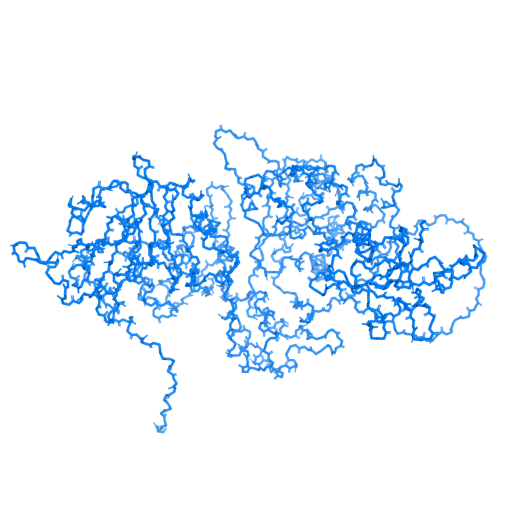6.346 20.070 -21.769 1.00 48.56 237 ARG A CA 1
ATOM 1877 C C . ARG A 1 237 ? 26.412 18.562 -21.945 1.00 48.56 237 ARG A C 1
ATOM 1879 O O . ARG A 1 237 ? 25.874 17.820 -21.134 1.00 48.56 237 ARG A O 1
ATOM 1886 N N . GLU A 1 238 ? 27.036 18.131 -23.034 1.00 46.22 238 GLU A N 1
ATOM 1887 C CA . GLU A 1 238 ? 27.357 16.733 -23.301 1.00 46.22 238 GLU A CA 1
ATOM 1888 C C . GLU A 1 238 ? 27.999 16.108 -22.058 1.00 46.22 238 GLU A C 1
ATOM 1890 O O . GLU A 1 238 ? 29.058 16.526 -21.583 1.00 46.22 238 GLU A O 1
ATOM 1895 N N . GLY A 1 239 ? 27.314 15.116 -21.501 1.00 57.72 239 GLY A N 1
ATOM 1896 C CA . GLY A 1 239 ? 27.788 14.321 -20.385 1.00 57.72 239 GLY A CA 1
ATOM 1897 C C . GLY A 1 239 ? 27.812 12.865 -20.816 1.00 57.72 239 GLY A C 1
ATOM 1898 O O . GLY A 1 239 ? 26.793 12.342 -21.263 1.00 57.72 239 GLY A O 1
ATOM 1899 N N . LYS A 1 240 ? 28.951 12.181 -20.621 1.00 76.69 240 LYS A N 1
ATOM 1900 C CA . LYS A 1 240 ? 29.129 10.765 -21.000 1.00 76.69 240 LYS A CA 1
ATOM 1901 C C . LYS A 1 240 ? 28.012 9.850 -20.477 1.00 76.69 240 LYS A C 1
ATOM 1903 O O . LYS A 1 240 ? 27.726 8.853 -21.118 1.00 76.69 240 LYS A O 1
ATOM 1908 N N . PHE A 1 241 ? 27.426 10.149 -19.315 1.00 87.06 241 PHE A N 1
ATOM 1909 C CA . PHE A 1 241 ? 26.308 9.390 -18.741 1.00 87.06 241 PHE A CA 1
ATOM 1910 C C . PHE A 1 241 ? 24.971 9.698 -19.432 1.00 87.06 241 PHE A C 1
ATOM 1912 O O . PHE A 1 241 ? 24.273 8.778 -19.854 1.00 87.06 241 PHE A O 1
ATOM 1919 N N . LEU A 1 242 ? 24.624 10.983 -19.574 1.00 83.50 242 LEU A N 1
ATOM 1920 C CA . LEU A 1 242 ? 23.340 11.408 -20.139 1.00 83.50 242 LEU A CA 1
ATOM 1921 C C . LEU A 1 242 ? 23.195 10.978 -21.604 1.00 83.50 242 LEU A C 1
ATOM 1923 O O . LEU A 1 242 ? 22.117 10.562 -22.018 1.00 83.50 242 LEU A O 1
ATOM 1927 N N . ASP A 1 243 ? 24.290 10.959 -22.363 1.00 83.75 243 ASP A N 1
ATOM 1928 C CA . ASP A 1 243 ? 24.289 10.427 -23.729 1.00 83.75 243 ASP A CA 1
ATOM 1929 C C . ASP A 1 243 ? 24.057 8.914 -23.792 1.00 83.75 243 ASP A C 1
ATOM 1931 O O . ASP A 1 243 ? 23.573 8.410 -24.808 1.00 83.75 243 ASP A O 1
ATOM 1935 N N . VAL A 1 244 ? 24.439 8.180 -22.744 1.00 89.31 244 VAL A N 1
ATOM 1936 C CA . VAL A 1 244 ? 24.280 6.725 -22.664 1.00 89.31 244 VAL A CA 1
ATOM 1937 C C . VAL A 1 244 ? 22.862 6.381 -22.222 1.00 89.31 244 VAL A C 1
ATOM 1939 O O . VAL A 1 244 ? 22.196 5.634 -22.931 1.00 89.31 244 VAL A O 1
ATOM 1942 N N . ILE A 1 245 ? 22.361 6.971 -21.130 1.00 89.75 245 ILE A N 1
ATOM 1943 C CA . ILE A 1 245 ? 21.020 6.660 -20.608 1.00 89.75 245 ILE A CA 1
ATOM 1944 C C . ILE A 1 245 ? 19.910 7.000 -21.614 1.00 89.75 245 ILE A C 1
ATOM 1946 O O . ILE A 1 245 ? 18.940 6.266 -21.732 1.00 89.75 245 ILE A O 1
ATOM 1950 N N . ARG A 1 246 ? 20.070 8.067 -22.408 1.00 84.19 246 ARG A N 1
ATOM 1951 C CA . ARG A 1 246 ? 19.099 8.478 -23.440 1.00 84.19 246 ARG A CA 1
ATOM 1952 C C . ARG A 1 246 ? 19.004 7.528 -24.630 1.00 84.19 246 ARG A C 1
ATOM 1954 O O . ARG A 1 246 ? 17.983 7.491 -25.310 1.00 84.19 246 ARG A O 1
ATOM 1961 N N . LYS A 1 247 ? 20.087 6.795 -24.899 1.00 87.12 247 LYS A N 1
ATOM 1962 C CA . LYS A 1 247 ? 20.156 5.774 -25.953 1.00 87.12 247 LYS A CA 1
ATOM 1963 C C . LYS A 1 247 ? 19.724 4.401 -25.444 1.00 87.12 247 LYS A C 1
ATOM 1965 O O . LYS A 1 247 ? 19.749 3.448 -26.223 1.00 87.12 247 LYS A O 1
ATOM 1970 N N . SER A 1 248 ? 19.416 4.285 -24.150 1.00 90.88 248 SER A N 1
ATOM 1971 C CA . SER A 1 248 ? 19.011 3.020 -23.560 1.00 90.88 248 SER A CA 1
ATOM 1972 C C . SER A 1 248 ? 17.673 2.583 -24.125 1.00 90.88 248 SER A C 1
ATOM 1974 O O . SER A 1 248 ? 16.773 3.402 -24.247 1.00 90.88 248 SER A O 1
ATOM 1976 N N . HIS A 1 249 ? 17.526 1.298 -24.425 1.00 91.31 249 HIS A N 1
ATOM 1977 C CA . HIS A 1 249 ? 16.216 0.727 -24.736 1.00 91.31 249 HIS A CA 1
ATOM 1978 C C . HIS A 1 249 ? 15.625 0.069 -23.499 1.00 91.31 249 HIS A C 1
ATOM 1980 O O . HIS A 1 249 ? 16.335 -0.623 -22.762 1.00 91.31 249 HIS A O 1
ATOM 1986 N N . THR A 1 250 ? 14.338 0.312 -23.262 1.00 92.81 250 THR A N 1
ATOM 1987 C CA . THR A 1 250 ? 13.626 -0.239 -22.110 1.00 92.81 250 THR A CA 1
ATOM 1988 C C . THR A 1 250 ? 13.220 -1.683 -22.388 1.00 92.81 250 THR A C 1
ATOM 1990 O O . THR A 1 250 ? 12.550 -1.962 -23.376 1.00 92.81 250 THR A O 1
ATOM 1993 N N . ILE A 1 251 ? 13.596 -2.596 -21.496 1.00 92.94 251 ILE A N 1
ATOM 1994 C CA . ILE A 1 251 ? 13.178 -3.998 -21.502 1.00 92.94 251 ILE A CA 1
ATOM 1995 C C . ILE A 1 251 ? 12.467 -4.274 -20.181 1.00 92.94 251 ILE A C 1
ATOM 1997 O O . ILE A 1 251 ? 13.047 -4.105 -19.109 1.00 92.94 251 ILE A O 1
ATOM 2001 N N . ASN A 1 252 ? 11.221 -4.731 -20.250 1.00 91.19 252 ASN A N 1
ATOM 2002 C CA . ASN A 1 252 ? 10.464 -5.143 -19.074 1.00 91.19 252 ASN A CA 1
ATOM 2003 C C . ASN A 1 252 ? 10.587 -6.653 -18.883 1.00 91.19 252 ASN A C 1
ATOM 2005 O O . ASN A 1 252 ? 10.320 -7.417 -19.807 1.00 91.19 252 ASN A O 1
ATOM 2009 N N . ILE A 1 253 ? 10.963 -7.070 -17.678 1.00 92.88 253 ILE A N 1
ATOM 2010 C CA . ILE A 1 253 ? 11.125 -8.473 -17.304 1.00 92.88 253 ILE A CA 1
ATOM 2011 C C . ILE A 1 253 ? 10.317 -8.735 -16.045 1.00 92.88 253 ILE A C 1
ATOM 2013 O O . ILE A 1 253 ? 10.478 -8.037 -15.045 1.00 92.88 253 ILE A O 1
ATOM 2017 N N . GLN A 1 254 ? 9.494 -9.776 -16.085 1.00 91.12 254 GLN A N 1
ATOM 2018 C CA . GLN A 1 254 ? 8.829 -10.318 -14.911 1.00 91.12 254 GLN A CA 1
ATOM 2019 C C . GLN A 1 254 ? 9.439 -11.683 -14.601 1.00 91.12 254 GLN A C 1
ATOM 2021 O O . GLN A 1 254 ? 9.403 -12.582 -15.437 1.00 91.12 254 GLN A O 1
ATOM 2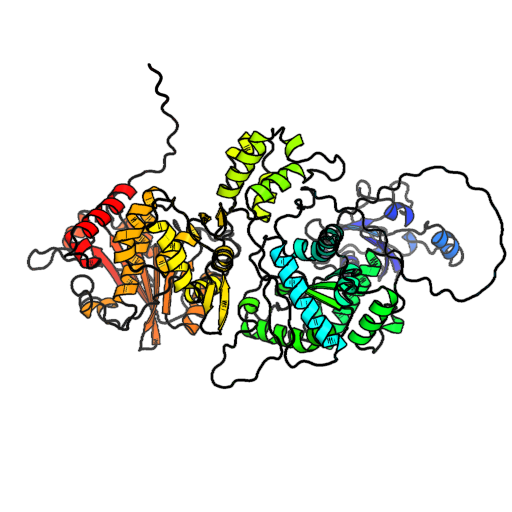026 N N . LEU A 1 255 ? 10.021 -11.818 -13.410 1.00 89.31 255 LEU A N 1
ATOM 2027 C CA . LEU A 1 255 ? 10.587 -13.083 -12.945 1.00 89.31 255 LEU A CA 1
ATOM 2028 C C . LEU A 1 255 ? 9.561 -13.844 -12.110 1.00 89.31 255 LEU A C 1
ATOM 2030 O O . LEU A 1 255 ? 8.839 -13.257 -11.306 1.00 89.31 255 LEU A O 1
ATOM 2034 N N . PHE A 1 256 ? 9.559 -15.160 -12.229 1.00 87.44 256 PHE A N 1
ATOM 2035 C CA . PHE A 1 256 ? 8.705 -16.057 -11.461 1.00 87.44 256 PHE A CA 1
ATOM 2036 C C . PHE A 1 256 ? 9.538 -16.927 -10.511 1.00 87.44 256 PHE A C 1
ATOM 2038 O O . PHE A 1 256 ? 10.742 -17.086 -10.717 1.00 87.44 256 PHE A O 1
ATOM 2045 N N . PRO A 1 257 ? 8.929 -17.553 -9.487 1.00 88.69 257 PRO A N 1
ATOM 2046 C CA . PRO A 1 257 ? 9.627 -18.507 -8.622 1.00 88.69 257 PRO A CA 1
ATOM 2047 C C . PRO A 1 257 ? 10.415 -19.571 -9.381 1.00 88.69 257 PRO A C 1
ATOM 2049 O O . PRO A 1 257 ? 11.553 -19.879 -9.035 1.00 88.69 257 PRO A O 1
ATOM 2052 N N . MET A 1 258 ? 9.841 -20.077 -10.471 1.00 87.00 258 MET A N 1
ATOM 2053 C CA . MET A 1 258 ? 10.483 -21.082 -11.312 1.00 87.00 258 MET A CA 1
ATOM 2054 C C . MET A 1 258 ? 11.728 -20.564 -12.033 1.00 87.00 258 MET A C 1
ATOM 2056 O O . MET A 1 258 ? 12.544 -21.386 -12.429 1.00 87.00 258 MET A O 1
ATOM 2060 N N . ASP A 1 259 ? 11.912 -19.250 -12.162 1.00 88.31 259 ASP A N 1
ATOM 2061 C CA . ASP A 1 259 ? 13.074 -18.654 -12.822 1.00 88.31 259 ASP A CA 1
ATOM 2062 C C . ASP A 1 259 ? 14.294 -18.578 -11.905 1.00 88.31 259 ASP A C 1
ATOM 2064 O O . ASP A 1 259 ? 15.424 -18.609 -12.394 1.00 88.31 259 ASP A O 1
ATOM 2068 N N . ILE A 1 260 ? 14.076 -18.453 -10.590 1.00 90.12 260 ILE A N 1
ATOM 2069 C CA . ILE A 1 260 ? 15.132 -18.104 -9.628 1.00 90.12 260 ILE A CA 1
ATOM 2070 C C . ILE A 1 260 ? 15.291 -19.097 -8.471 1.00 90.12 260 ILE A C 1
ATOM 2072 O O . ILE A 1 260 ? 16.292 -19.038 -7.755 1.00 90.12 260 ILE A O 1
ATOM 2076 N N . LEU A 1 261 ? 14.323 -19.993 -8.261 1.00 87.56 261 LEU A N 1
ATOM 2077 C CA . LEU A 1 261 ? 14.357 -20.998 -7.199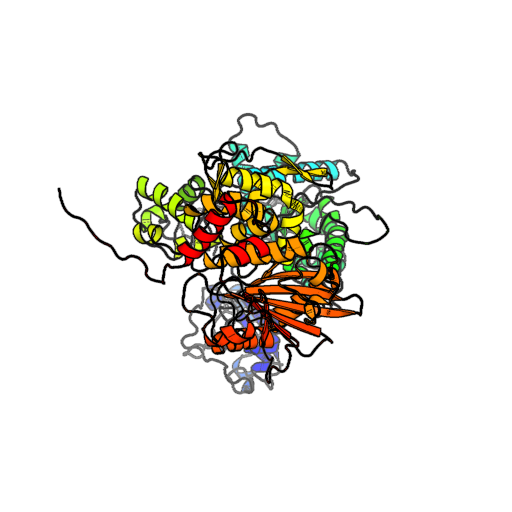 1.00 87.56 261 LEU A CA 1
ATOM 2078 C C . LEU A 1 261 ? 14.605 -22.404 -7.764 1.00 87.56 261 LEU A C 1
ATOM 2080 O O . LEU A 1 261 ? 14.101 -22.764 -8.833 1.00 87.56 261 LEU A O 1
ATOM 2084 N N . ALA A 1 262 ? 15.363 -23.210 -7.023 1.00 86.44 262 ALA A N 1
ATOM 2085 C CA . ALA A 1 262 ? 15.478 -24.655 -7.220 1.00 86.44 262 ALA A CA 1
ATOM 2086 C C . ALA A 1 262 ? 14.191 -25.384 -6.781 1.00 86.44 262 ALA A C 1
ATOM 2088 O O . ALA A 1 262 ? 13.329 -24.788 -6.133 1.00 86.44 262 ALA A O 1
ATOM 2089 N N . GLU A 1 263 ? 14.057 -26.679 -7.090 1.00 80.00 263 GLU A N 1
ATOM 2090 C CA . GLU A 1 263 ? 12.883 -27.489 -6.702 1.00 80.00 263 GLU A CA 1
ATOM 2091 C C . GLU A 1 263 ? 12.692 -27.569 -5.177 1.00 80.00 263 GLU A C 1
ATOM 2093 O O . GLU A 1 263 ? 11.571 -27.654 -4.670 1.00 80.00 263 GLU A O 1
ATOM 2098 N N . GLU A 1 264 ? 13.784 -27.489 -4.417 1.00 77.56 264 GLU A N 1
ATOM 2099 C CA . GLU A 1 264 ? 13.762 -27.434 -2.954 1.00 77.56 264 GLU A CA 1
ATOM 2100 C C . GLU A 1 264 ? 13.366 -26.046 -2.420 1.00 77.56 264 GLU A C 1
ATOM 2102 O O . GLU A 1 264 ? 13.199 -25.855 -1.212 1.00 77.56 264 GLU A O 1
ATOM 2107 N N . GLY A 1 265 ? 13.211 -25.067 -3.313 1.00 77.56 265 GLY A N 1
ATOM 2108 C CA . GLY A 1 265 ? 12.842 -23.687 -3.028 1.00 77.56 265 GLY A CA 1
ATOM 2109 C C . GLY A 1 265 ? 14.015 -22.777 -2.670 1.00 77.56 265 GLY A C 1
ATOM 2110 O O . GLY A 1 265 ? 13.787 -21.606 -2.390 1.00 77.56 265 GLY A O 1
ATOM 2111 N N . ASN A 1 266 ? 15.258 -23.263 -2.648 1.00 86.00 266 ASN A N 1
ATOM 2112 C CA . ASN A 1 266 ? 16.437 -22.421 -2.406 1.00 86.00 266 ASN A CA 1
ATOM 2113 C C . ASN A 1 266 ? 16.736 -21.517 -3.607 1.00 86.00 266 ASN A C 1
ATOM 2115 O O . ASN A 1 266 ? 16.403 -21.864 -4.736 1.00 86.00 266 ASN A O 1
ATOM 2119 N N . PHE A 1 267 ? 17.372 -20.368 -3.366 1.00 89.81 267 PHE A N 1
ATOM 2120 C CA . PHE A 1 267 ? 17.801 -19.490 -4.454 1.00 89.81 267 PHE A CA 1
ATOM 2121 C C . PHE A 1 267 ? 18.902 -20.162 -5.283 1.00 89.81 267 PHE A C 1
ATOM 2123 O O . PHE A 1 267 ? 19.883 -20.651 -4.723 1.00 89.81 267 PHE A O 1
ATOM 2130 N N . ASP A 1 268 ? 18.740 -20.153 -6.603 1.00 92.25 268 ASP A N 1
ATOM 2131 C CA . ASP A 1 268 ? 19.698 -20.695 -7.561 1.00 92.25 268 ASP A CA 1
ATOM 2132 C C . ASP A 1 268 ? 20.168 -19.578 -8.499 1.00 92.25 268 ASP A C 1
ATOM 2134 O O . ASP A 1 268 ? 19.443 -19.129 -9.388 1.00 92.25 268 ASP A O 1
ATOM 2138 N N . ALA A 1 269 ? 21.403 -19.116 -8.299 1.00 90.44 269 ALA A N 1
ATOM 2139 C CA . ALA A 1 269 ? 21.965 -18.014 -9.072 1.00 90.44 269 ALA A CA 1
ATOM 2140 C C . ALA A 1 269 ? 22.270 -18.366 -10.526 1.00 90.44 269 ALA A C 1
ATOM 2142 O O . ALA A 1 269 ? 22.149 -17.504 -11.397 1.00 90.44 269 ALA A O 1
ATOM 2143 N N . ALA A 1 270 ? 22.672 -19.611 -10.800 1.00 89.12 270 ALA A N 1
ATOM 2144 C CA . ALA A 1 270 ? 22.948 -20.044 -12.164 1.00 89.12 270 ALA A CA 1
ATOM 2145 C C . ALA A 1 270 ? 21.644 -20.066 -12.963 1.00 89.12 270 ALA A C 1
ATOM 2147 O O . ALA A 1 270 ? 21.583 -19.528 -14.071 1.00 89.12 270 ALA A O 1
ATOM 2148 N N . LYS A 1 271 ? 20.585 -20.600 -12.347 1.00 91.31 271 LYS A N 1
ATOM 2149 C CA . LYS A 1 271 ? 19.234 -20.586 -12.897 1.00 91.31 271 LYS A CA 1
ATOM 2150 C C . LYS A 1 271 ? 18.709 -19.163 -13.070 1.00 91.31 271 LYS A C 1
ATOM 2152 O O . LYS A 1 271 ? 18.308 -18.815 -14.173 1.00 91.31 271 LYS A O 1
ATOM 2157 N N . ALA A 1 272 ? 18.807 -18.312 -12.048 1.00 92.81 272 ALA A N 1
ATOM 2158 C CA . ALA A 1 272 ? 18.356 -16.922 -12.119 1.00 92.81 272 ALA A CA 1
ATOM 2159 C C . ALA A 1 272 ? 19.065 -16.125 -13.230 1.00 92.81 272 ALA A C 1
ATOM 2161 O O . ALA A 1 272 ? 18.417 -15.399 -13.985 1.00 92.81 272 ALA A O 1
ATOM 2162 N N . GLY A 1 273 ? 20.387 -16.281 -13.365 1.00 91.50 273 GLY A N 1
ATOM 2163 C CA . GLY A 1 273 ? 21.167 -15.643 -14.426 1.00 91.50 273 GLY A CA 1
ATOM 2164 C C . GLY A 1 273 ? 20.798 -16.147 -15.825 1.00 91.50 273 GLY A C 1
ATOM 2165 O O . GLY A 1 273 ? 20.688 -15.347 -16.754 1.00 91.50 273 GLY A O 1
ATOM 2166 N N . LEU A 1 274 ? 20.563 -17.454 -15.979 1.00 89.50 274 LEU A N 1
ATOM 2167 C CA . LEU A 1 274 ? 20.106 -18.044 -17.240 1.00 89.50 274 LEU A CA 1
ATOM 2168 C C . LEU A 1 274 ? 18.696 -17.565 -17.608 1.00 89.50 274 LEU A C 1
ATOM 2170 O O . LEU A 1 274 ? 18.466 -17.149 -18.743 1.00 89.50 274 LEU A O 1
ATOM 2174 N N . SER A 1 275 ? 17.771 -17.568 -16.649 1.00 92.06 275 SER A N 1
ATOM 2175 C CA . SER A 1 275 ? 16.401 -17.090 -16.835 1.00 92.06 275 SER A CA 1
ATOM 2176 C C . SER A 1 275 ? 16.376 -15.617 -17.233 1.00 92.06 275 SER A C 1
ATOM 2178 O O . SER A 1 275 ? 15.657 -15.256 -18.159 1.00 92.06 275 SER A O 1
ATOM 2180 N N . LEU A 1 276 ? 17.217 -14.771 -16.625 1.00 93.75 276 LEU A N 1
ATOM 2181 C CA . LEU A 1 276 ? 17.358 -13.367 -17.022 1.00 93.75 276 LEU A CA 1
ATOM 2182 C C . LEU A 1 276 ? 17.724 -13.224 -18.508 1.00 93.75 276 LEU A C 1
ATOM 2184 O O . LEU A 1 276 ? 17.092 -12.451 -19.224 1.00 93.75 276 LEU A O 1
ATOM 2188 N N . ILE A 1 277 ? 18.714 -13.981 -18.992 1.00 91.75 277 ILE A N 1
ATOM 2189 C CA . ILE A 1 277 ? 19.089 -13.968 -20.415 1.00 91.75 277 ILE A CA 1
ATOM 2190 C C . ILE A 1 277 ? 17.954 -14.469 -21.295 1.00 91.75 277 ILE A C 1
ATOM 2192 O O . ILE A 1 277 ? 17.710 -13.885 -22.346 1.00 91.75 277 ILE A O 1
ATOM 2196 N N . ASN A 1 278 ? 17.264 -15.530 -20.883 1.00 90.00 278 ASN A N 1
ATOM 2197 C CA . ASN A 1 278 ? 16.159 -16.088 -21.654 1.00 90.00 278 ASN A CA 1
ATOM 2198 C C . ASN A 1 278 ? 14.995 -15.100 -21.767 1.00 90.00 278 ASN A C 1
ATOM 2200 O O . ASN A 1 278 ? 14.449 -14.954 -22.854 1.00 90.00 278 ASN A O 1
ATOM 2204 N N . HIS A 1 279 ? 14.672 -14.364 -20.701 1.00 92.25 279 HIS A N 1
ATOM 2205 C CA . HIS A 1 279 ? 13.677 -13.289 -20.737 1.00 92.25 279 HIS A CA 1
ATOM 2206 C C . HIS A 1 279 ? 14.102 -12.141 -21.662 1.00 92.25 279 HIS A C 1
ATOM 2208 O O . HIS A 1 279 ? 13.299 -11.665 -22.461 1.00 92.25 279 HIS A O 1
ATOM 2214 N N . VAL A 1 280 ? 15.379 -11.736 -21.630 1.00 91.31 280 VAL A N 1
ATOM 2215 C CA . VAL A 1 280 ? 15.916 -10.754 -22.592 1.00 91.31 280 VAL A CA 1
ATOM 2216 C C . VAL A 1 280 ? 15.830 -11.291 -24.022 1.00 91.31 280 VAL A C 1
ATOM 2218 O O . VAL A 1 280 ? 15.404 -10.574 -24.917 1.00 91.31 280 VAL A O 1
ATOM 2221 N N . ARG A 1 281 ? 16.190 -12.555 -24.261 1.00 89.94 281 ARG A N 1
ATOM 2222 C CA . ARG A 1 281 ? 16.098 -13.181 -25.587 1.00 89.94 281 ARG A CA 1
ATOM 2223 C C . ARG A 1 281 ? 14.661 -13.230 -26.087 1.00 89.94 281 ARG A C 1
ATOM 2225 O O . ARG A 1 281 ? 14.416 -12.827 -27.218 1.00 89.94 281 ARG A O 1
ATOM 2232 N N . PHE A 1 282 ? 13.728 -13.644 -25.236 1.00 88.00 282 PHE A N 1
ATOM 2233 C CA . PHE A 1 282 ? 12.303 -13.688 -25.542 1.00 88.00 282 PHE A CA 1
ATOM 2234 C C . PHE A 1 282 ? 11.760 -12.306 -25.926 1.00 88.00 282 PHE A C 1
ATOM 2236 O O . PHE A 1 282 ? 11.007 -12.186 -26.888 1.00 88.00 282 PHE A O 1
ATOM 2243 N N . TYR A 1 283 ? 12.204 -11.243 -25.245 1.00 88.50 283 TYR A N 1
ATOM 2244 C CA . TYR A 1 283 ? 11.870 -9.872 -25.635 1.00 88.50 283 TYR A CA 1
ATOM 2245 C C . TYR A 1 283 ? 12.264 -9.582 -27.095 1.00 88.50 283 TYR A C 1
ATOM 2247 O O . TYR A 1 283 ? 11.447 -9.069 -27.859 1.00 88.50 283 TYR A O 1
ATOM 2255 N N . PHE A 1 284 ? 13.481 -9.949 -27.514 1.00 87.50 284 PHE A N 1
ATOM 2256 C CA . PHE A 1 284 ? 13.909 -9.783 -28.909 1.00 87.50 284 PHE A CA 1
ATOM 2257 C C . PHE A 1 284 ? 13.162 -10.714 -29.874 1.00 87.50 284 PHE A C 1
ATOM 2259 O O . PHE A 1 284 ? 12.827 -10.276 -30.966 1.00 87.50 284 PHE A O 1
ATOM 2266 N N . GLU A 1 285 ? 12.867 -11.957 -29.486 1.00 84.81 285 GLU A N 1
ATOM 2267 C CA . GLU A 1 285 ? 12.104 -12.911 -30.311 1.00 84.81 285 GLU A CA 1
ATOM 2268 C C . GLU A 1 285 ? 10.693 -12.415 -30.637 1.00 84.81 285 GLU A C 1
ATOM 2270 O O . GLU A 1 285 ? 10.213 -12.603 -31.752 1.00 84.81 285 GLU A O 1
ATOM 2275 N N . VAL A 1 286 ? 10.023 -11.801 -29.660 1.00 79.50 286 VAL A N 1
ATOM 2276 C CA . VAL A 1 286 ? 8.621 -11.389 -29.790 1.00 79.50 286 VAL A CA 1
ATOM 2277 C C . VAL A 1 286 ? 8.487 -9.985 -30.371 1.00 79.50 286 VAL A C 1
ATOM 2279 O O . VAL A 1 286 ? 7.581 -9.731 -31.163 1.00 79.50 286 VAL A O 1
ATOM 2282 N N . LEU A 1 287 ? 9.349 -9.052 -29.956 1.00 76.56 287 LEU A N 1
ATOM 2283 C CA . LEU A 1 287 ? 9.157 -7.622 -30.224 1.00 76.56 287 LEU A CA 1
ATOM 2284 C C . LEU A 1 287 ? 10.114 -7.059 -31.279 1.00 76.56 287 LEU A C 1
ATOM 2286 O O . LEU A 1 287 ? 9.889 -5.950 -31.769 1.00 76.56 287 LEU A O 1
ATOM 2290 N N . CYS A 1 288 ? 11.162 -7.796 -31.655 1.00 78.44 288 CYS A N 1
ATOM 2291 C CA . CYS A 1 288 ? 12.120 -7.369 -32.672 1.00 78.44 288 CYS A CA 1
ATOM 2292 C C . CYS A 1 288 ? 12.052 -8.276 -33.908 1.00 78.44 288 CYS A C 1
ATOM 2294 O O . CYS A 1 288 ? 11.801 -9.469 -33.821 1.00 78.44 288 CYS A O 1
ATOM 2296 N N . GLU A 1 289 ? 12.295 -7.704 -35.090 1.00 72.31 289 GLU A N 1
ATOM 2297 C CA . GLU A 1 289 ? 12.295 -8.471 -36.350 1.00 72.31 289 GLU A CA 1
ATOM 2298 C C . GLU A 1 289 ? 13.554 -9.326 -36.523 1.00 72.31 289 GLU A C 1
ATOM 2300 O O . GLU A 1 289 ? 13.541 -10.319 -37.243 1.00 72.31 289 GLU A O 1
ATOM 2305 N N . ASN A 1 290 ? 14.646 -8.926 -35.872 1.00 80.88 290 ASN A N 1
ATOM 2306 C CA . ASN A 1 290 ? 15.945 -9.575 -35.960 1.00 80.88 290 ASN A CA 1
ATOM 2307 C C . ASN A 1 290 ? 16.400 -10.009 -34.565 1.00 80.88 290 ASN A C 1
ATOM 2309 O O . ASN A 1 290 ? 16.022 -9.395 -33.566 1.00 80.88 290 ASN A O 1
ATOM 2313 N N . MET A 1 291 ? 17.257 -11.030 -34.502 1.00 86.88 291 MET A N 1
ATOM 2314 C CA . MET A 1 291 ? 17.870 -11.506 -33.261 1.00 86.88 291 MET A CA 1
ATOM 2315 C C . MET A 1 291 ? 19.332 -11.038 -33.158 1.00 86.88 291 MET A C 1
ATOM 2317 O O . MET A 1 291 ? 20.099 -11.269 -34.099 1.00 86.88 291 MET A O 1
ATOM 2321 N N . PRO A 1 292 ? 19.752 -10.414 -32.038 1.00 89.81 292 PRO A N 1
ATOM 2322 C CA . PRO A 1 292 ? 21.154 -10.071 -31.811 1.00 89.81 292 PRO A CA 1
ATOM 2323 C C . PRO A 1 292 ? 22.037 -11.319 -31.765 1.00 89.81 292 PRO A C 1
ATOM 2325 O O . PRO A 1 292 ? 21.688 -12.325 -31.141 1.00 89.81 292 PRO A O 1
ATOM 2328 N N . ARG A 1 293 ? 23.233 -11.244 -32.351 1.00 87.44 293 ARG A N 1
ATOM 2329 C CA . ARG A 1 293 ? 24.212 -12.342 -32.358 1.00 87.44 293 ARG A CA 1
ATOM 2330 C C . ARG A 1 293 ? 24.623 -12.747 -30.950 1.00 87.44 293 ARG A C 1
ATOM 2332 O O . ARG A 1 293 ? 24.837 -13.934 -30.705 1.00 87.44 293 ARG A O 1
ATOM 2339 N N . ALA A 1 294 ? 24.701 -11.781 -30.034 1.00 86.81 294 ALA A N 1
ATOM 2340 C CA . ALA A 1 294 ? 24.993 -12.018 -28.623 1.00 86.81 294 ALA A CA 1
ATOM 2341 C C . ALA A 1 294 ? 23.975 -12.942 -27.922 1.00 86.81 294 ALA A C 1
ATOM 2343 O O . ALA A 1 294 ? 24.295 -13.511 -26.880 1.00 86.81 294 ALA A O 1
ATOM 2344 N N . LEU A 1 295 ? 22.772 -13.110 -28.487 1.00 86.94 295 LEU A N 1
ATOM 2345 C CA . LEU A 1 295 ? 21.684 -13.915 -27.923 1.00 86.94 295 LEU A CA 1
ATOM 2346 C C . LEU A 1 295 ? 21.445 -15.241 -28.661 1.00 86.94 295 LEU A C 1
ATOM 2348 O O . LEU A 1 295 ? 20.549 -15.996 -28.279 1.00 86.94 295 LEU A O 1
ATOM 2352 N N . ASN A 1 296 ? 22.254 -15.565 -29.676 1.00 83.25 296 ASN A N 1
ATOM 2353 C CA . ASN A 1 296 ? 22.153 -16.848 -30.369 1.00 83.25 296 ASN A CA 1
ATOM 2354 C C . ASN A 1 296 ? 22.375 -18.020 -29.391 1.00 83.25 296 ASN A C 1
ATOM 2356 O O . ASN A 1 296 ? 23.324 -17.969 -28.604 1.00 83.25 296 ASN A O 1
ATOM 2360 N N . PRO A 1 297 ? 21.599 -19.120 -29.471 1.00 74.75 297 PRO A N 1
ATOM 2361 C CA . PRO A 1 297 ? 21.721 -20.257 -28.549 1.00 74.75 297 PRO A CA 1
ATOM 2362 C C . PRO A 1 297 ? 23.153 -20.804 -28.420 1.00 74.75 297 PRO A C 1
ATOM 2364 O O . PRO A 1 297 ? 23.632 -21.096 -27.322 1.00 74.75 297 PRO A O 1
ATOM 2367 N N . THR A 1 298 ? 23.886 -20.853 -29.535 1.00 71.31 298 THR A N 1
ATOM 2368 C CA . THR A 1 298 ? 25.291 -21.283 -29.588 1.00 71.31 298 THR A CA 1
ATOM 2369 C C . THR A 1 298 ? 26.238 -20.330 -28.851 1.00 71.31 298 THR A C 1
ATOM 2371 O O . THR A 1 298 ? 27.239 -20.775 -28.301 1.00 71.31 298 THR A O 1
ATOM 2374 N N . ALA A 1 299 ? 25.927 -19.029 -28.805 1.00 64.62 299 ALA A N 1
ATOM 2375 C CA . ALA A 1 299 ? 26.710 -18.008 -28.103 1.00 64.62 299 ALA A CA 1
ATOM 2376 C C . ALA A 1 299 ? 26.446 -17.976 -26.583 1.00 64.62 299 ALA A C 1
ATOM 2378 O O . ALA A 1 299 ? 27.263 -17.446 -25.827 1.00 64.62 299 ALA A O 1
ATOM 2379 N N . LEU A 1 300 ? 25.321 -18.548 -26.137 1.00 73.75 300 LEU A N 1
ATOM 2380 C CA . LEU A 1 300 ? 24.891 -18.573 -24.735 1.00 73.75 300 LEU A CA 1
ATOM 2381 C C . LEU A 1 300 ? 25.356 -19.823 -23.968 1.00 73.75 300 LEU A C 1
ATOM 2383 O O . LEU A 1 300 ? 25.317 -19.849 -22.738 1.00 73.75 300 LEU A O 1
ATOM 2387 N N . THR A 1 301 ? 25.815 -20.860 -24.670 1.00 73.56 301 THR A N 1
ATOM 2388 C CA . THR A 1 301 ? 26.187 -22.145 -24.058 1.00 73.56 301 THR A CA 1
ATOM 2389 C C . THR A 1 301 ? 27.424 -21.994 -23.157 1.00 73.56 301 THR A C 1
ATOM 2391 O O . THR A 1 301 ? 28.475 -21.550 -23.613 1.00 73.56 301 THR A O 1
ATOM 2394 N N . ASN A 1 302 ? 27.316 -22.387 -21.878 1.00 74.50 302 ASN A N 1
ATOM 2395 C CA . ASN A 1 302 ? 28.385 -22.329 -20.861 1.00 74.50 302 ASN A CA 1
ATOM 2396 C C . ASN A 1 302 ? 29.009 -20.939 -20.628 1.00 74.50 302 ASN A C 1
ATOM 2398 O O . ASN A 1 302 ? 30.154 -20.833 -20.180 1.00 74.50 302 ASN A O 1
ATOM 2402 N N . ARG A 1 303 ? 28.267 -19.862 -20.909 1.00 80.62 303 ARG A N 1
ATOM 2403 C CA . ARG A 1 303 ? 28.759 -18.490 -20.766 1.00 80.62 303 ARG A CA 1
ATOM 2404 C C . ARG A 1 303 ? 28.100 -17.769 -19.582 1.00 80.62 303 ARG A C 1
ATOM 2406 O O . ARG A 1 303 ? 26.880 -17.825 -19.451 1.00 80.62 303 ARG A O 1
ATOM 2413 N N . PRO A 1 304 ? 28.865 -17.047 -18.737 1.00 87.50 304 PRO A N 1
ATOM 2414 C CA . PRO A 1 304 ? 28.289 -16.175 -17.717 1.00 87.50 304 PRO A CA 1
ATOM 2415 C C . PRO A 1 304 ? 27.356 -15.130 -18.335 1.00 87.50 304 PRO A C 1
ATOM 2417 O O . PRO A 1 304 ? 27.737 -14.450 -19.292 1.00 87.50 304 PRO A O 1
ATOM 2420 N N . PHE A 1 305 ? 26.171 -14.953 -17.748 1.00 90.19 305 PHE A N 1
ATOM 2421 C CA . PHE A 1 305 ? 25.152 -14.033 -18.264 1.00 90.19 305 PHE A CA 1
ATOM 2422 C C . PHE A 1 305 ? 25.661 -12.589 -18.411 1.00 90.19 305 PHE A C 1
ATOM 2424 O O . PHE A 1 305 ? 25.284 -11.883 -19.342 1.00 90.19 305 PHE A O 1
ATOM 2431 N N . THR A 1 306 ? 26.572 -12.152 -17.539 1.00 91.25 306 THR A N 1
ATOM 2432 C CA . THR A 1 306 ? 27.166 -10.810 -17.589 1.00 91.25 306 THR A CA 1
ATOM 2433 C C . THR A 1 306 ? 27.975 -10.559 -18.855 1.00 91.25 306 THR A C 1
ATOM 2435 O O . THR A 1 306 ? 27.912 -9.464 -19.407 1.00 91.25 306 THR A O 1
ATOM 2438 N N . LEU A 1 307 ? 28.703 -11.564 -19.350 1.00 90.31 307 LEU A N 1
ATOM 2439 C CA . LEU A 1 307 ? 29.444 -11.454 -20.606 1.00 90.31 307 LEU A CA 1
ATOM 2440 C C . LEU A 1 307 ? 28.486 -11.414 -21.797 1.00 90.31 307 LEU A C 1
ATOM 2442 O O . LEU A 1 307 ? 28.686 -10.610 -22.701 1.00 90.31 307 LEU A O 1
ATOM 2446 N N . SER A 1 308 ? 27.427 -12.227 -21.772 1.00 91.19 308 SER A N 1
ATOM 2447 C CA . SER A 1 308 ? 26.391 -12.211 -22.809 1.00 91.19 308 SER A CA 1
ATOM 2448 C C . SER A 1 308 ? 25.688 -10.855 -22.884 1.00 91.19 308 SER A C 1
ATOM 2450 O O . SER A 1 308 ? 25.522 -10.311 -23.972 1.00 91.19 308 SER A O 1
ATOM 2452 N N . LEU A 1 309 ? 25.339 -10.257 -21.740 1.00 93.12 309 LEU A N 1
ATOM 2453 C CA . LEU A 1 309 ? 24.741 -8.922 -21.707 1.00 93.12 309 LEU A CA 1
ATOM 2454 C C . LEU A 1 309 ? 25.740 -7.821 -22.086 1.00 93.12 309 LEU A C 1
ATOM 2456 O O . LEU A 1 309 ? 25.359 -6.855 -22.742 1.00 93.12 309 LEU A O 1
ATOM 2460 N N . SER A 1 310 ? 27.017 -7.954 -21.721 1.00 93.12 310 SER A N 1
ATOM 2461 C CA . SER A 1 310 ? 28.049 -6.999 -22.136 1.00 93.12 310 SER A CA 1
ATOM 2462 C C . SER A 1 310 ? 28.210 -6.984 -23.658 1.00 93.12 310 SER A C 1
ATOM 2464 O O . SER A 1 310 ? 28.181 -5.903 -24.248 1.00 93.12 310 SER A O 1
ATOM 2466 N N . ASP A 1 311 ? 28.301 -8.155 -24.291 1.00 92.31 311 ASP A N 1
ATOM 2467 C CA . ASP A 1 311 ? 28.345 -8.288 -25.751 1.00 92.31 311 ASP A CA 1
ATOM 2468 C C . ASP A 1 311 ? 27.059 -7.774 -26.398 1.00 92.31 311 ASP A C 1
ATOM 2470 O O . ASP A 1 311 ? 27.116 -7.045 -27.389 1.00 92.31 311 ASP A O 1
ATOM 2474 N N . LEU A 1 312 ? 25.903 -8.083 -25.800 1.00 93.75 312 LEU A N 1
ATOM 2475 C CA . LEU A 1 312 ? 24.621 -7.567 -26.260 1.00 93.75 312 LEU A CA 1
ATOM 2476 C C . LEU A 1 312 ? 24.635 -6.039 -26.273 1.00 93.75 312 LEU A C 1
ATOM 2478 O O . LEU A 1 312 ? 24.351 -5.446 -27.305 1.00 93.75 312 LEU A O 1
ATOM 2482 N N . THR A 1 313 ? 25.044 -5.381 -25.184 1.00 93.81 313 THR A N 1
ATOM 2483 C CA . THR A 1 313 ? 25.091 -3.907 -25.146 1.00 93.81 313 THR A CA 1
ATOM 2484 C C . THR A 1 313 ? 26.146 -3.287 -26.073 1.00 93.81 313 THR A C 1
ATOM 2486 O O . THR A 1 313 ? 26.083 -2.093 -26.392 1.00 93.81 313 THR A O 1
ATOM 2489 N N . ALA A 1 314 ? 27.130 -4.072 -26.523 1.00 91.69 314 ALA A N 1
ATOM 2490 C CA . ALA A 1 314 ? 28.061 -3.669 -27.572 1.00 91.69 314 ALA A CA 1
ATOM 2491 C C . ALA A 1 314 ? 27.418 -3.743 -28.968 1.00 91.69 314 ALA A C 1
ATOM 2493 O O . ALA A 1 314 ? 27.726 -2.906 -29.816 1.00 91.69 314 ALA A O 1
ATOM 2494 N N . GLU A 1 315 ? 26.514 -4.701 -29.183 1.00 92.56 315 GLU A N 1
ATOM 2495 C CA . GLU A 1 315 ? 25.773 -4.899 -30.430 1.00 92.56 315 GLU A CA 1
ATOM 2496 C C . GLU A 1 315 ? 24.575 -3.945 -30.560 1.00 92.56 315 GLU A C 1
ATOM 2498 O O . GLU A 1 315 ? 24.481 -3.221 -31.551 1.00 92.56 315 GLU A O 1
ATOM 2503 N N . VAL A 1 316 ? 23.696 -3.900 -29.553 1.00 91.25 316 VAL A N 1
ATOM 2504 C CA . VAL A 1 316 ? 22.396 -3.196 -29.608 1.00 91.25 316 VAL A CA 1
ATOM 2505 C C . VAL A 1 316 ? 22.398 -1.826 -28.930 1.00 91.25 316 VAL A C 1
ATOM 2507 O O . VAL A 1 316 ? 21.432 -1.073 -29.042 1.00 91.25 316 VAL A O 1
ATOM 2510 N N . GLY A 1 317 ? 23.485 -1.467 -28.244 1.00 92.06 317 GLY A N 1
ATOM 2511 C CA . GLY A 1 317 ? 23.561 -0.253 -27.432 1.00 92.06 317 GLY A CA 1
ATOM 2512 C C . GLY A 1 317 ? 23.119 -0.465 -25.977 1.00 92.06 317 GLY A C 1
ATOM 2513 O O . GLY A 1 317 ? 22.922 -1.599 -25.545 1.00 92.06 317 GLY A O 1
ATOM 2514 N N . PRO A 1 318 ? 23.042 0.612 -25.176 1.00 94.06 318 PRO A N 1
ATOM 2515 C CA . PRO A 1 318 ? 22.712 0.501 -23.761 1.00 94.06 318 PRO A CA 1
ATOM 2516 C C . PRO A 1 318 ? 21.275 0.022 -23.537 1.00 94.06 318 PRO A C 1
ATOM 2518 O O . PRO A 1 318 ? 20.401 0.200 -24.385 1.00 94.06 318 PRO A O 1
ATOM 2521 N N . LEU A 1 319 ? 21.040 -0.598 -22.383 1.00 95.88 319 LEU A N 1
ATOM 2522 C CA . LEU A 1 319 ? 19.760 -1.198 -22.018 1.00 95.88 319 LEU A CA 1
ATOM 2523 C C . LEU A 1 319 ? 19.323 -0.721 -20.635 1.00 95.88 319 LEU A C 1
ATOM 2525 O O . LEU A 1 319 ? 20.137 -0.591 -19.718 1.00 95.88 319 LEU A O 1
ATOM 2529 N N . PHE A 1 320 ? 18.024 -0.496 -20.488 1.00 97.25 320 PHE A N 1
ATOM 2530 C CA . PHE A 1 320 ? 17.370 -0.233 -19.217 1.00 97.25 320 PHE A CA 1
ATOM 2531 C C . PHE A 1 320 ? 16.384 -1.362 -18.912 1.00 97.25 320 PHE A C 1
ATOM 2533 O O . PHE A 1 320 ? 15.405 -1.542 -19.627 1.00 97.25 320 PHE A O 1
ATOM 2540 N N . ILE A 1 321 ? 16.651 -2.138 -17.865 1.00 97.44 321 ILE A N 1
ATOM 2541 C CA . ILE A 1 321 ? 15.875 -3.328 -17.510 1.00 97.44 321 ILE A CA 1
ATOM 2542 C C . ILE A 1 321 ? 14.951 -3.015 -16.332 1.00 97.44 321 ILE A C 1
ATOM 2544 O O . ILE A 1 321 ? 15.402 -2.707 -15.230 1.00 97.44 321 ILE A O 1
ATOM 2548 N N . VAL A 1 322 ? 13.645 -3.133 -16.529 1.00 97.19 322 VAL A N 1
ATOM 2549 C CA . VAL A 1 322 ? 12.660 -3.021 -15.450 1.00 97.19 322 VAL A CA 1
ATOM 2550 C C . VAL A 1 322 ? 12.340 -4.425 -14.955 1.00 97.19 322 VAL A C 1
ATOM 2552 O O . VAL A 1 322 ? 11.707 -5.195 -15.673 1.00 97.19 322 VAL A O 1
ATOM 2555 N N . PHE A 1 323 ? 12.761 -4.750 -13.733 1.00 96.06 323 PHE A N 1
ATOM 2556 C CA . PHE A 1 323 ? 12.322 -5.957 -13.034 1.00 96.06 323 PHE A CA 1
ATOM 2557 C C . PHE A 1 323 ? 10.966 -5.671 -12.404 1.00 96.06 323 PHE A C 1
ATOM 2559 O O . PHE A 1 323 ? 10.901 -5.066 -11.331 1.00 96.06 323 PHE A O 1
ATOM 2566 N N . ASP A 1 324 ? 9.901 -6.039 -13.105 1.00 91.94 324 ASP A N 1
ATOM 2567 C CA . ASP A 1 324 ? 8.534 -5.762 -12.691 1.00 91.94 324 ASP A CA 1
ATOM 2568 C C . ASP A 1 324 ? 7.966 -6.885 -11.821 1.00 91.94 324 ASP A C 1
ATOM 2570 O O . ASP A 1 324 ? 8.302 -8.059 -11.970 1.00 91.94 324 ASP A O 1
ATOM 2574 N N . ASP A 1 325 ? 7.118 -6.482 -10.882 1.00 86.31 325 ASP A N 1
ATOM 2575 C CA . ASP A 1 325 ? 6.501 -7.315 -9.849 1.00 86.31 325 ASP A CA 1
ATOM 2576 C C . ASP A 1 325 ? 7.441 -8.316 -9.141 1.00 86.31 325 ASP A C 1
ATOM 2578 O O . ASP A 1 325 ? 7.070 -9.447 -8.826 1.00 86.31 325 ASP A O 1
ATOM 2582 N N . ILE A 1 326 ? 8.664 -7.876 -8.817 1.00 87.25 326 ILE A N 1
ATOM 2583 C CA . ILE A 1 326 ? 9.742 -8.726 -8.269 1.00 87.25 326 ILE A CA 1
ATOM 2584 C C . ILE A 1 326 ? 9.375 -9.467 -6.969 1.00 87.25 326 ILE A C 1
ATOM 2586 O O . ILE A 1 326 ? 10.047 -10.410 -6.556 1.00 87.25 326 ILE A O 1
ATOM 2590 N N . GLY A 1 327 ? 8.345 -8.993 -6.264 1.00 80.81 327 GLY A N 1
ATOM 2591 C CA . GLY A 1 327 ? 7.933 -9.523 -4.969 1.00 80.81 327 GLY A CA 1
ATOM 2592 C C . GLY A 1 327 ? 7.469 -10.977 -5.047 1.00 80.81 327 GLY A C 1
ATOM 2593 O O . GLY A 1 327 ? 7.851 -11.782 -4.199 1.00 80.81 327 GLY A O 1
ATOM 2594 N N . ALA A 1 328 ? 6.693 -11.309 -6.082 1.00 81.19 328 ALA A N 1
ATOM 2595 C CA . ALA A 1 328 ? 6.124 -12.641 -6.282 1.00 81.19 328 ALA A CA 1
ATOM 2596 C C . ALA A 1 328 ? 7.179 -13.684 -6.691 1.00 81.19 328 ALA A C 1
ATOM 2598 O O . ALA A 1 328 ? 6.988 -14.882 -6.491 1.00 81.19 328 ALA A O 1
ATOM 2599 N N . SER A 1 329 ? 8.325 -13.243 -7.221 1.00 85.75 329 SER A N 1
ATOM 2600 C CA . SER A 1 329 ? 9.397 -14.120 -7.700 1.00 85.75 329 SER A CA 1
ATOM 2601 C C . SER A 1 329 ? 10.025 -14.966 -6.583 1.00 85.75 329 SER A C 1
ATOM 2603 O O . SER A 1 329 ? 10.643 -15.986 -6.861 1.00 85.75 329 SER A O 1
ATOM 2605 N N . PHE A 1 330 ? 9.870 -14.573 -5.316 1.00 85.00 330 PHE A N 1
ATOM 2606 C CA . PHE A 1 330 ? 10.476 -15.251 -4.162 1.00 85.00 330 PHE A CA 1
ATOM 2607 C C . PHE A 1 330 ? 9.495 -16.145 -3.391 1.00 85.00 330 PHE A C 1
ATOM 2609 O O . PHE A 1 330 ? 9.856 -16.694 -2.343 1.00 85.00 330 PHE A O 1
ATOM 2616 N N . ASP A 1 331 ? 8.276 -16.311 -3.905 1.00 77.12 331 ASP A N 1
ATOM 2617 C CA . ASP A 1 331 ? 7.229 -17.121 -3.286 1.00 77.12 331 ASP A CA 1
ATOM 2618 C C . ASP A 1 331 ? 7.454 -18.611 -3.552 1.00 77.12 331 ASP A C 1
ATOM 2620 O O . ASP A 1 331 ? 7.841 -19.018 -4.643 1.00 77.12 331 ASP A O 1
ATOM 2624 N N . HIS A 1 332 ? 7.219 -19.462 -2.552 1.00 74.12 332 HIS A N 1
ATOM 2625 C CA . HIS A 1 332 ? 7.351 -20.909 -2.712 1.00 74.12 332 HIS A CA 1
ATOM 2626 C C . HIS A 1 332 ? 6.305 -21.635 -1.868 1.00 74.12 332 HIS A C 1
ATOM 2628 O O . HIS A 1 332 ? 6.132 -21.316 -0.697 1.00 74.12 332 HIS A O 1
ATOM 2634 N N . ALA A 1 333 ? 5.657 -22.668 -2.415 1.00 64.19 333 ALA A N 1
ATOM 2635 C CA . ALA A 1 333 ? 4.538 -23.364 -1.761 1.00 64.19 333 ALA A CA 1
ATOM 2636 C C . ALA A 1 333 ? 4.866 -23.925 -0.359 1.00 64.19 333 ALA A C 1
ATOM 2638 O O . ALA A 1 333 ? 3.976 -24.114 0.463 1.00 64.19 333 ALA A O 1
ATOM 2639 N N . LYS A 1 334 ? 6.150 -24.185 -0.080 1.00 59.84 334 LYS A N 1
ATOM 2640 C CA . LYS A 1 334 ? 6.650 -24.696 1.212 1.00 59.84 334 LYS A CA 1
ATOM 2641 C C . LYS A 1 334 ? 7.200 -23.612 2.155 1.00 59.84 334 LYS A C 1
ATOM 2643 O O . LYS A 1 334 ? 7.742 -23.953 3.201 1.00 59.84 334 LYS A O 1
ATOM 2648 N N . LEU A 1 335 ? 7.138 -22.333 1.780 1.00 58.31 335 LEU A N 1
ATOM 2649 C CA . LEU A 1 335 ? 7.662 -21.222 2.575 1.00 58.31 335 LEU A CA 1
ATOM 2650 C C . LEU A 1 335 ? 6.731 -20.011 2.549 1.00 58.31 335 LEU A C 1
ATOM 2652 O O . LEU A 1 335 ? 6.562 -19.367 1.520 1.00 58.31 335 LEU A O 1
ATOM 2656 N N . THR A 1 336 ? 6.232 -19.650 3.724 1.00 55.78 336 THR A N 1
ATOM 2657 C CA . THR A 1 336 ? 5.448 -18.431 3.968 1.00 55.78 336 THR A CA 1
ATOM 2658 C C . THR A 1 336 ? 6.227 -17.370 4.756 1.00 55.78 336 THR A C 1
ATOM 2660 O O . THR A 1 336 ? 5.684 -16.314 5.055 1.00 55.78 336 THR A O 1
ATOM 2663 N N . ASP A 1 337 ? 7.492 -17.637 5.101 1.00 66.38 337 ASP A N 1
ATOM 2664 C CA . ASP A 1 337 ? 8.312 -16.778 5.964 1.00 66.38 337 ASP A CA 1
ATOM 2665 C C . ASP A 1 337 ? 9.036 -15.666 5.182 1.00 66.38 337 ASP A C 1
ATOM 2667 O O . ASP A 1 337 ? 9.900 -15.924 4.337 1.00 66.38 337 ASP A O 1
ATOM 2671 N N . ASP A 1 338 ? 8.716 -14.417 5.519 1.00 61.62 338 ASP A N 1
ATOM 2672 C CA . ASP A 1 338 ? 9.295 -13.207 4.933 1.00 61.62 338 ASP A CA 1
ATOM 2673 C C . ASP A 1 338 ? 10.784 -13.022 5.203 1.00 61.62 338 ASP A C 1
ATOM 2675 O O . ASP A 1 338 ? 11.470 -12.411 4.381 1.00 61.62 338 ASP A O 1
ATOM 2679 N N . ILE A 1 339 ? 11.308 -13.563 6.307 1.00 63.06 339 ILE A N 1
ATOM 2680 C CA . ILE A 1 339 ? 12.742 -13.482 6.609 1.00 63.06 339 ILE A CA 1
ATOM 2681 C C . ILE A 1 339 ? 13.518 -14.238 5.533 1.00 63.06 339 ILE A C 1
ATOM 2683 O O . ILE A 1 339 ? 14.417 -13.683 4.903 1.00 63.06 339 ILE A O 1
ATOM 2687 N N . LYS A 1 340 ? 13.106 -15.474 5.242 1.00 73.62 340 LYS A N 1
ATOM 2688 C CA . LYS A 1 340 ? 13.738 -16.311 4.214 1.00 73.62 340 LYS A CA 1
ATOM 2689 C C . LYS A 1 340 ? 13.542 -15.755 2.805 1.00 73.62 340 LYS A C 1
ATOM 2691 O O . LYS A 1 340 ? 14.452 -15.851 1.982 1.00 73.62 340 LYS A O 1
ATOM 2696 N N . ARG A 1 341 ? 12.385 -15.148 2.509 1.00 77.12 341 ARG A N 1
ATOM 2697 C CA . ARG A 1 341 ? 12.164 -14.424 1.239 1.00 77.12 341 ARG A CA 1
ATOM 2698 C C . ARG A 1 341 ? 13.137 -13.247 1.109 1.00 77.12 341 ARG A C 1
ATOM 2700 O O . ARG A 1 341 ? 13.779 -13.100 0.072 1.00 77.12 341 ARG A O 1
ATOM 2707 N N . GLY A 1 342 ? 13.317 -12.477 2.183 1.00 75.56 342 GLY A N 1
ATOM 2708 C CA . GLY A 1 342 ? 14.292 -11.391 2.264 1.00 75.56 342 GLY A CA 1
ATOM 2709 C C . GLY A 1 342 ? 15.738 -11.861 2.090 1.00 75.56 342 GLY A C 1
ATOM 2710 O O . GLY A 1 342 ? 16.484 -11.251 1.328 1.00 75.56 342 GLY A O 1
ATOM 2711 N N . GLU A 1 343 ? 16.135 -12.967 2.724 1.00 78.81 343 GLU A N 1
ATOM 2712 C CA . GLU A 1 343 ? 17.467 -13.564 2.553 1.00 78.81 343 GLU A CA 1
ATOM 2713 C C . GLU A 1 343 ? 17.730 -13.958 1.095 1.00 78.81 343 GLU A C 1
ATOM 2715 O O . GLU A 1 343 ? 18.758 -13.574 0.537 1.00 78.81 343 GLU A O 1
ATOM 2720 N N . ARG A 1 344 ? 16.774 -14.637 0.445 1.00 86.75 344 ARG A N 1
ATOM 2721 C CA . ARG A 1 344 ? 16.870 -14.995 -0.982 1.00 86.75 344 ARG A CA 1
ATOM 2722 C C . ARG A 1 344 ? 16.971 -13.767 -1.873 1.00 86.75 344 ARG A C 1
ATOM 2724 O O . ARG A 1 344 ? 17.780 -13.754 -2.795 1.00 86.75 344 ARG A O 1
ATOM 2731 N N . PHE A 1 345 ? 16.187 -12.730 -1.588 1.00 88.81 345 PHE A N 1
ATOM 2732 C CA . PHE A 1 345 ? 16.277 -11.466 -2.310 1.00 88.81 345 PHE A CA 1
ATOM 2733 C C . PHE A 1 345 ? 17.656 -10.818 -2.144 1.00 88.81 345 PHE A C 1
ATOM 2735 O O . PHE A 1 345 ? 18.228 -10.332 -3.114 1.00 88.81 345 PHE A O 1
ATOM 2742 N N . MET A 1 346 ? 18.245 -10.859 -0.947 1.00 86.00 346 MET A N 1
ATOM 2743 C CA . MET A 1 346 ? 19.605 -10.358 -0.743 1.00 86.00 346 MET A CA 1
ATOM 2744 C C . MET A 1 346 ? 20.653 -11.199 -1.482 1.00 86.00 346 MET A C 1
ATOM 2746 O O . MET A 1 346 ? 21.596 -10.626 -2.026 1.00 86.00 346 MET A O 1
ATOM 2750 N N . THR A 1 347 ? 20.479 -12.522 -1.573 1.00 89.44 347 THR A N 1
ATOM 2751 C CA . THR A 1 347 ? 21.325 -13.377 -2.423 1.00 89.44 347 THR A CA 1
ATOM 2752 C C . THR A 1 347 ? 21.160 -13.039 -3.906 1.00 89.44 347 THR A C 1
ATOM 2754 O O . THR A 1 347 ? 22.152 -12.961 -4.622 1.00 89.44 347 THR A O 1
ATOM 2757 N N . PHE A 1 348 ? 19.940 -12.753 -4.367 1.00 93.00 348 PHE A N 1
ATOM 2758 C CA . PHE A 1 348 ? 19.679 -12.265 -5.724 1.00 93.00 348 PHE A CA 1
ATOM 2759 C C . PHE A 1 348 ? 20.358 -10.914 -5.996 1.00 93.00 348 PHE A C 1
ATOM 2761 O O . PHE A 1 348 ? 20.995 -10.736 -7.036 1.00 93.00 348 PHE A O 1
ATOM 2768 N N . CYS A 1 349 ? 20.298 -9.976 -5.047 1.00 91.75 349 CYS A N 1
ATOM 2769 C CA . CYS A 1 349 ? 21.019 -8.707 -5.138 1.00 91.75 349 CYS A CA 1
ATOM 2770 C C . CYS A 1 349 ? 22.530 -8.920 -5.292 1.00 91.75 349 CYS A C 1
ATOM 2772 O O . CYS A 1 349 ? 23.151 -8.281 -6.137 1.00 91.75 349 CYS A O 1
ATOM 2774 N N . ASP A 1 350 ? 23.108 -9.826 -4.505 1.00 89.25 350 ASP A N 1
ATOM 2775 C CA . ASP A 1 350 ? 24.545 -10.105 -4.501 1.00 89.25 350 ASP A CA 1
ATOM 2776 C C . ASP A 1 350 ? 25.020 -10.861 -5.751 1.00 89.25 350 ASP A C 1
ATOM 2778 O O . ASP A 1 350 ? 26.024 -10.502 -6.360 1.00 89.25 350 ASP A O 1
ATOM 2782 N N . GLN A 1 351 ? 24.277 -11.883 -6.173 1.00 91.62 351 GLN A N 1
ATOM 2783 C CA . GLN A 1 351 ? 24.731 -12.825 -7.200 1.00 91.62 351 GLN A CA 1
ATOM 2784 C C . GLN A 1 351 ? 24.193 -12.515 -8.601 1.00 91.62 351 GLN A C 1
ATOM 2786 O O . GLN A 1 351 ? 24.738 -13.021 -9.581 1.00 91.62 351 GLN A O 1
ATOM 2791 N N . VAL A 1 352 ? 23.158 -11.674 -8.719 1.00 93.94 352 VAL A N 1
ATOM 2792 C CA . VAL A 1 352 ? 22.560 -11.296 -10.011 1.00 93.94 352 VAL A CA 1
ATOM 2793 C C . VAL A 1 352 ? 22.632 -9.790 -10.243 1.00 93.94 352 VAL A C 1
ATOM 2795 O O . VAL A 1 352 ? 23.247 -9.363 -11.219 1.00 93.94 352 VAL A O 1
ATOM 2798 N N . LEU A 1 353 ? 22.073 -8.963 -9.352 1.00 94.38 353 LEU A N 1
ATOM 2799 C CA . LEU A 1 353 ? 21.996 -7.511 -9.592 1.00 94.38 353 LEU A CA 1
ATOM 2800 C C . LEU A 1 353 ? 23.350 -6.803 -9.475 1.00 94.38 353 LEU A C 1
ATOM 2802 O O . LEU A 1 353 ? 23.657 -5.917 -10.270 1.00 94.38 353 LEU A O 1
ATOM 2806 N N . HIS A 1 354 ? 24.182 -7.177 -8.507 1.00 92.12 354 HIS A N 1
ATOM 2807 C CA . HIS A 1 354 ? 25.494 -6.565 -8.320 1.00 92.12 354 HIS A CA 1
ATOM 2808 C C . HIS A 1 354 ? 26.432 -6.773 -9.524 1.00 92.12 354 HIS A C 1
ATOM 2810 O O . HIS A 1 354 ? 27.027 -5.791 -9.982 1.00 92.12 354 HIS A O 1
ATOM 2816 N N . PRO A 1 355 ? 26.513 -7.978 -10.124 1.00 92.25 355 PRO A N 1
ATOM 2817 C CA . PRO A 1 355 ? 27.206 -8.156 -11.394 1.00 92.25 355 PRO A CA 1
ATOM 2818 C C . PRO A 1 355 ? 26.656 -7.282 -12.535 1.00 92.25 355 PRO A C 1
ATOM 2820 O O . PRO A 1 355 ? 27.448 -6.783 -13.333 1.00 92.25 355 PRO A O 1
ATOM 2823 N N . LEU A 1 356 ? 25.338 -7.034 -12.601 1.00 93.75 356 LEU A N 1
ATOM 2824 C CA . LEU A 1 356 ? 24.751 -6.127 -13.604 1.00 93.75 356 LEU A CA 1
ATOM 2825 C C . LEU A 1 356 ? 25.214 -4.679 -13.423 1.00 93.75 356 LEU A C 1
ATOM 2827 O O . LEU A 1 356 ? 25.499 -4.009 -14.411 1.00 93.75 356 LEU A O 1
ATOM 2831 N N . LEU A 1 357 ? 25.345 -4.209 -12.177 1.00 91.94 357 LEU A N 1
ATOM 2832 C CA . LEU A 1 357 ? 25.833 -2.856 -11.875 1.00 91.94 357 LEU A CA 1
ATOM 2833 C C . LEU A 1 357 ? 27.267 -2.604 -12.366 1.00 91.94 357 LEU A C 1
ATOM 2835 O O . LEU A 1 357 ? 27.663 -1.454 -12.534 1.00 91.94 357 LEU A O 1
ATOM 2839 N N . SER A 1 358 ? 28.042 -3.665 -12.603 1.00 89.50 358 SER A N 1
ATOM 2840 C CA . SER A 1 358 ? 29.405 -3.567 -13.137 1.00 89.50 358 SER A CA 1
ATOM 2841 C C . SER A 1 358 ? 29.451 -3.419 -14.664 1.00 89.50 358 SER A C 1
ATOM 2843 O O . SER A 1 358 ? 30.527 -3.195 -15.217 1.00 89.50 358 SER A O 1
ATOM 2845 N N . ILE A 1 359 ? 28.315 -3.539 -15.362 1.00 92.00 359 ILE A N 1
ATOM 2846 C CA . ILE A 1 359 ? 28.232 -3.401 -16.819 1.00 92.00 359 ILE A CA 1
ATOM 2847 C C . ILE A 1 359 ? 27.852 -1.953 -17.151 1.00 92.00 359 ILE A C 1
ATOM 2849 O O . ILE A 1 359 ? 26.713 -1.541 -16.966 1.00 92.00 359 ILE A O 1
ATOM 2853 N N . GLU A 1 360 ? 28.805 -1.186 -17.692 1.00 88.88 360 GLU A N 1
ATOM 2854 C CA . GLU A 1 360 ? 28.707 0.272 -17.923 1.00 88.88 360 GLU A CA 1
ATOM 2855 C C . GLU A 1 360 ? 27.454 0.737 -18.690 1.00 88.88 360 GLU A C 1
ATOM 2857 O O . GLU A 1 360 ? 27.043 1.889 -18.571 1.00 88.88 360 GLU A O 1
ATOM 2862 N N . LYS A 1 361 ? 26.865 -0.135 -19.511 1.00 93.00 361 LYS A N 1
ATOM 2863 C CA . LYS A 1 361 ? 25.737 0.170 -20.402 1.00 93.00 361 LYS A CA 1
ATOM 2864 C C . LYS A 1 361 ? 24.424 -0.497 -19.985 1.00 93.00 361 LYS A C 1
ATOM 2866 O O . LYS A 1 361 ? 23.486 -0.513 -20.779 1.00 93.00 361 LYS A O 1
ATOM 2871 N N . ILE A 1 362 ? 24.360 -1.049 -18.774 1.00 95.38 362 ILE A N 1
ATOM 2872 C CA . ILE A 1 362 ? 23.137 -1.618 -18.209 1.00 95.38 362 ILE A CA 1
ATOM 2873 C C . ILE A 1 362 ? 22.675 -0.771 -17.036 1.00 95.38 362 ILE A C 1
ATOM 2875 O O . ILE A 1 362 ? 23.411 -0.501 -16.090 1.00 95.38 362 ILE A O 1
ATOM 2879 N N . PHE A 1 363 ? 21.406 -0.406 -17.096 1.00 96.88 363 PHE A N 1
ATOM 2880 C CA . PHE A 1 363 ? 20.673 0.254 -16.031 1.00 96.88 363 PHE A CA 1
ATOM 2881 C C . PHE A 1 363 ? 19.482 -0.622 -15.676 1.00 96.88 363 PHE A C 1
ATOM 2883 O O . PHE A 1 363 ? 18.985 -1.356 -16.529 1.00 96.88 363 PHE A O 1
ATOM 2890 N N . PHE A 1 364 ? 19.005 -0.566 -14.437 1.00 97.62 364 PHE A N 1
ATOM 2891 C CA . PHE A 1 364 ? 17.814 -1.322 -14.071 1.00 97.62 364 PHE A CA 1
ATOM 2892 C C . PHE A 1 364 ? 17.012 -0.676 -12.953 1.00 97.62 364 PHE A C 1
ATOM 2894 O O . PHE A 1 364 ? 17.557 0.050 -12.129 1.00 97.62 364 PHE A O 1
ATOM 2901 N N . LEU A 1 365 ? 15.724 -0.995 -12.889 1.00 97.56 365 LEU A N 1
ATOM 2902 C CA . LEU A 1 365 ? 14.822 -0.600 -11.813 1.00 97.56 365 LEU A CA 1
ATOM 2903 C C . LEU A 1 365 ? 14.168 -1.842 -11.214 1.00 97.56 365 LEU A C 1
ATOM 2905 O O . LEU A 1 365 ? 13.621 -2.661 -11.948 1.00 97.56 365 LEU A O 1
ATOM 2909 N N . ILE A 1 366 ? 14.185 -1.953 -9.885 1.00 95.75 366 ILE A N 1
ATOM 2910 C CA . ILE A 1 366 ? 13.417 -2.967 -9.166 1.00 95.75 366 ILE A CA 1
ATOM 2911 C C . ILE A 1 366 ? 12.039 -2.393 -8.835 1.00 95.75 366 ILE A C 1
ATOM 2913 O O . ILE A 1 366 ? 11.931 -1.454 -8.045 1.00 95.75 366 ILE A O 1
ATOM 2917 N N . ALA A 1 367 ? 10.987 -2.951 -9.428 1.00 90.94 367 ALA A N 1
ATOM 2918 C CA . ALA A 1 367 ? 9.604 -2.557 -9.208 1.00 90.94 367 ALA A CA 1
ATOM 2919 C C . ALA A 1 367 ? 8.799 -3.726 -8.633 1.00 90.94 367 ALA A C 1
ATOM 2921 O O . ALA A 1 367 ? 8.851 -4.849 -9.120 1.00 90.94 367 ALA A O 1
ATOM 2922 N N . GLY A 1 368 ? 8.036 -3.475 -7.573 1.00 80.50 368 GLY A N 1
ATOM 2923 C CA . GLY A 1 368 ? 7.185 -4.512 -6.988 1.00 80.50 368 GLY A CA 1
ATOM 2924 C C . GLY A 1 368 ? 6.788 -4.195 -5.560 1.00 80.50 368 GLY A C 1
ATOM 2925 O O . GLY A 1 368 ? 7.360 -3.314 -4.929 1.00 80.50 368 GLY A O 1
ATOM 2926 N N . ARG A 1 369 ? 5.772 -4.884 -5.042 1.00 75.00 369 ARG A N 1
ATOM 2927 C CA . ARG A 1 369 ? 5.364 -4.756 -3.638 1.00 75.00 369 ARG A CA 1
ATOM 2928 C C . ARG A 1 369 ? 5.424 -6.128 -2.985 1.00 75.00 369 ARG A C 1
ATOM 2930 O O . ARG A 1 369 ? 4.710 -7.029 -3.399 1.00 75.00 369 ARG A O 1
ATOM 2937 N N . ALA A 1 370 ? 6.224 -6.249 -1.934 1.00 67.44 370 ALA A N 1
ATOM 2938 C CA . ALA A 1 370 ? 6.219 -7.395 -1.039 1.00 67.44 370 ALA A CA 1
ATOM 2939 C C . ALA A 1 370 ? 6.589 -6.945 0.372 1.00 67.44 370 ALA A C 1
ATOM 2941 O O . ALA A 1 370 ? 7.302 -5.959 0.557 1.00 67.44 370 ALA A O 1
ATOM 2942 N N . SER A 1 371 ? 6.093 -7.678 1.356 1.00 60.41 371 SER A N 1
ATOM 2943 C CA . SER A 1 371 ? 6.327 -7.455 2.781 1.00 60.41 371 SER A CA 1
ATOM 2944 C C . SER A 1 371 ? 7.822 -7.460 3.132 1.00 60.41 371 SER A C 1
ATOM 2946 O O . SER A 1 371 ? 8.308 -6.519 3.762 1.00 60.41 371 SER A O 1
ATOM 2948 N N . PHE A 1 372 ? 8.590 -8.430 2.617 1.00 66.12 372 PHE A N 1
ATOM 2949 C CA . PHE A 1 372 ? 10.037 -8.527 2.855 1.00 66.12 372 PHE A CA 1
ATOM 2950 C C . PHE A 1 372 ? 10.845 -7.343 2.288 1.00 66.12 372 PHE A C 1
ATOM 2952 O O . PHE A 1 372 ? 11.888 -6.993 2.842 1.00 66.12 372 PHE A O 1
ATOM 2959 N N . LEU A 1 373 ? 10.366 -6.677 1.225 1.00 68.75 373 LEU A N 1
ATOM 2960 C CA . LEU A 1 373 ? 11.042 -5.512 0.633 1.00 68.75 373 LEU A CA 1
ATOM 2961 C C . LEU A 1 373 ? 11.075 -4.313 1.589 1.00 68.75 373 LEU A C 1
ATOM 2963 O O . LEU A 1 373 ? 11.944 -3.452 1.462 1.00 68.75 373 LEU A O 1
ATOM 2967 N N . ASN A 1 374 ? 10.191 -4.259 2.590 1.00 59.53 374 ASN A N 1
ATOM 2968 C CA . ASN A 1 374 ? 10.203 -3.179 3.577 1.00 59.53 374 ASN A CA 1
ATOM 2969 C C . ASN A 1 374 ? 11.459 -3.215 4.456 1.00 59.53 374 ASN A C 1
ATOM 2971 O O . ASN A 1 374 ? 11.943 -2.153 4.857 1.00 59.53 374 ASN A O 1
ATOM 2975 N N . TYR A 1 375 ? 12.025 -4.403 4.670 1.00 55.72 375 TYR A N 1
ATOM 2976 C CA . TYR A 1 375 ? 13.196 -4.619 5.517 1.00 55.72 375 TYR A CA 1
ATOM 2977 C C . TYR A 1 375 ? 14.518 -4.587 4.750 1.00 55.72 375 TYR A C 1
ATOM 2979 O O . TYR A 1 375 ? 15.578 -4.611 5.369 1.00 55.72 375 TYR A O 1
ATOM 2987 N N . VAL A 1 376 ? 14.501 -4.495 3.417 1.00 63.09 376 VAL A N 1
ATOM 2988 C CA . VAL A 1 376 ? 15.749 -4.419 2.645 1.00 63.09 376 VAL A CA 1
ATOM 2989 C C . VAL A 1 376 ? 16.492 -3.125 2.989 1.00 63.09 376 VAL A C 1
ATOM 2991 O O . VAL A 1 376 ? 15.929 -2.029 2.982 1.00 63.09 376 VAL A O 1
ATOM 2994 N N . GLY A 1 377 ? 17.759 -3.261 3.378 1.00 55.12 377 GLY A N 1
ATOM 2995 C CA . GLY A 1 377 ? 18.564 -2.162 3.921 1.00 55.12 377 GLY A CA 1
ATOM 2996 C C . GLY A 1 377 ? 18.415 -1.919 5.433 1.00 55.12 377 GLY A C 1
ATOM 2997 O O . GLY A 1 377 ? 19.196 -1.141 5.978 1.00 55.12 377 GLY A O 1
ATOM 2998 N N . PHE A 1 378 ? 17.495 -2.601 6.126 1.00 46.66 378 PHE A N 1
ATOM 2999 C CA . PHE A 1 378 ? 17.424 -2.674 7.590 1.00 46.66 378 PHE A CA 1
ATOM 3000 C C . PHE A 1 378 ? 17.899 -4.053 8.069 1.00 46.66 378 PHE A C 1
ATOM 3002 O O . PHE A 1 378 ? 17.672 -5.069 7.420 1.00 46.66 378 PHE A O 1
ATOM 3009 N N . ARG A 1 379 ? 18.579 -4.117 9.217 1.00 41.03 379 ARG A N 1
ATOM 3010 C CA . ARG A 1 379 ? 18.993 -5.392 9.819 1.00 41.03 379 ARG A CA 1
ATOM 3011 C C . ARG A 1 379 ? 18.230 -5.681 11.086 1.00 41.03 379 ARG A C 1
ATOM 3013 O O . ARG A 1 379 ? 18.481 -5.050 12.106 1.00 41.03 379 ARG A O 1
ATOM 3020 N N . LEU A 1 380 ? 17.384 -6.697 11.031 1.00 36.44 380 LEU A N 1
ATOM 3021 C CA . LEU A 1 380 ? 16.837 -7.354 12.207 1.00 36.44 380 LEU A CA 1
ATOM 3022 C C . LEU A 1 380 ? 17.571 -8.677 12.409 1.00 36.44 380 LEU A C 1
ATOM 3024 O O . LEU A 1 380 ? 17.116 -9.692 11.911 1.00 36.44 380 LEU A O 1
ATOM 3028 N N . THR A 1 381 ? 18.678 -8.681 13.154 1.00 31.05 381 THR A N 1
ATOM 3029 C CA . THR A 1 381 ? 19.088 -9.879 13.906 1.00 31.05 381 THR A CA 1
ATOM 3030 C C . THR A 1 381 ? 19.958 -9.511 15.099 1.00 31.05 381 THR A C 1
ATOM 3032 O O . THR A 1 381 ? 20.927 -8.759 14.993 1.00 31.05 381 THR A O 1
ATOM 3035 N N . ASN A 1 382 ? 19.616 -10.122 16.230 1.00 35.78 382 ASN A N 1
ATOM 3036 C CA . ASN A 1 382 ? 20.409 -10.203 17.445 1.00 35.78 382 ASN A CA 1
ATOM 3037 C C . ASN A 1 382 ? 21.911 -10.453 17.172 1.00 35.78 382 ASN A C 1
ATOM 3039 O O . ASN A 1 382 ? 22.296 -11.407 16.504 1.00 35.78 382 ASN A O 1
ATOM 3043 N N . ARG A 1 383 ? 22.746 -9.630 17.816 1.00 31.00 383 ARG A N 1
ATOM 3044 C CA . ARG A 1 383 ? 24.139 -9.881 18.233 1.00 31.00 383 ARG A CA 1
ATOM 3045 C C . ARG A 1 383 ? 25.331 -9.837 17.259 1.00 31.00 383 ARG A C 1
ATOM 3047 O O . ARG A 1 383 ? 26.411 -9.846 17.824 1.00 31.00 383 ARG A O 1
ATOM 3054 N N . ASN A 1 384 ? 25.261 -9.678 15.928 1.00 32.03 384 ASN A N 1
ATOM 3055 C CA . ASN A 1 384 ? 26.488 -9.412 15.123 1.00 32.03 384 ASN A CA 1
ATOM 3056 C C . ASN A 1 384 ? 26.245 -8.631 13.804 1.00 32.03 384 ASN A C 1
ATOM 3058 O O . ASN A 1 384 ? 25.353 -8.964 13.030 1.00 32.03 384 ASN A O 1
ATOM 3062 N N . MET A 1 385 ? 27.064 -7.601 13.526 1.00 33.69 385 MET A N 1
ATOM 3063 C CA . MET A 1 385 ? 27.019 -6.759 12.310 1.00 33.69 385 MET A CA 1
ATOM 3064 C C . MET A 1 385 ? 27.865 -7.359 11.166 1.00 33.69 385 MET A C 1
ATOM 3066 O O . MET A 1 385 ? 29.079 -7.431 11.298 1.00 33.69 385 MET A O 1
ATOM 3070 N N . VAL A 1 386 ? 27.283 -7.692 10.005 1.00 41.38 386 VAL A N 1
ATOM 3071 C CA . VAL A 1 386 ? 28.043 -8.133 8.801 1.00 41.38 386 VAL A CA 1
ATOM 3072 C C . VAL A 1 386 ? 27.756 -7.243 7.587 1.00 41.38 386 VAL A C 1
ATOM 3074 O O . VAL A 1 386 ? 26.958 -7.648 6.773 1.00 41.38 386 VAL A O 1
ATOM 3077 N N . SER A 1 387 ? 28.226 -5.985 7.504 1.00 45.66 387 SER A N 1
ATOM 3078 C CA . SER A 1 387 ? 27.880 -4.941 6.481 1.00 45.66 387 SER A CA 1
ATOM 3079 C C . SER A 1 387 ? 27.405 -5.432 5.087 1.00 45.66 387 SER A C 1
ATOM 3081 O O . SER A 1 387 ? 28.086 -6.237 4.468 1.00 45.66 387 SER A O 1
ATOM 3083 N N . THR A 1 388 ? 26.259 -4.954 4.569 1.00 58.34 388 THR A N 1
ATOM 3084 C CA . THR A 1 388 ? 25.804 -5.244 3.192 1.00 58.34 388 THR A CA 1
ATOM 3085 C C . THR A 1 388 ? 26.383 -4.171 2.281 1.00 58.34 388 THR A C 1
ATOM 3087 O O . THR A 1 388 ? 26.293 -2.995 2.633 1.00 58.34 388 THR A O 1
ATOM 3090 N N . PRO A 1 389 ? 26.935 -4.519 1.109 1.00 68.94 389 PRO A N 1
ATOM 3091 C CA . PRO A 1 389 ? 27.533 -3.538 0.201 1.00 68.94 389 PRO A CA 1
ATOM 3092 C C . PRO A 1 389 ? 26.488 -2.686 -0.543 1.00 68.94 389 PRO A C 1
ATOM 3094 O O . PRO A 1 389 ? 26.854 -1.805 -1.319 1.00 68.94 389 PRO A O 1
ATOM 3097 N N . PHE A 1 390 ? 25.192 -2.934 -0.320 1.00 81.44 390 PHE A N 1
ATOM 3098 C CA . PHE A 1 390 ? 24.095 -2.300 -1.046 1.00 81.44 390 PHE A CA 1
ATOM 3099 C C . PHE A 1 390 ? 23.376 -1.242 -0.215 1.00 81.44 390 PHE A C 1
ATOM 3101 O O . PHE A 1 390 ? 23.013 -1.469 0.941 1.00 81.44 390 PHE A O 1
ATOM 3108 N N . VAL A 1 391 ? 23.106 -0.111 -0.856 1.00 83.62 391 VAL A N 1
ATOM 3109 C CA . VAL A 1 391 ? 22.118 0.883 -0.438 1.00 83.62 391 VAL A CA 1
ATOM 3110 C C . VAL A 1 391 ? 20.910 0.741 -1.356 1.00 83.62 391 VAL A C 1
ATOM 3112 O O . VAL A 1 391 ? 21.062 0.493 -2.549 1.00 83.62 391 VAL A O 1
ATOM 3115 N N . PHE A 1 392 ? 19.707 0.915 -0.812 1.00 82.88 392 PHE A N 1
ATOM 3116 C CA . PHE A 1 392 ? 18.458 0.844 -1.572 1.00 82.88 392 PHE A CA 1
ATOM 3117 C C . PHE A 1 392 ? 17.800 2.230 -1.649 1.00 82.88 392 PHE A C 1
ATOM 3119 O O . PHE A 1 392 ? 16.990 2.573 -0.776 1.00 82.88 392 PHE A O 1
ATOM 3126 N N . PRO A 1 393 ? 18.145 3.070 -2.647 1.00 82.81 393 PRO A N 1
ATOM 3127 C CA . PRO A 1 393 ? 17.392 4.286 -2.924 1.00 82.81 393 PRO A CA 1
ATOM 3128 C C . PRO A 1 393 ? 15.950 3.924 -3.282 1.00 82.81 393 PRO A C 1
ATOM 3130 O O . PRO A 1 393 ? 15.699 3.231 -4.267 1.00 82.81 393 PRO A O 1
ATOM 3133 N N . ARG A 1 394 ? 14.998 4.380 -2.462 1.00 80.69 394 ARG A N 1
ATOM 3134 C CA . ARG A 1 394 ? 13.568 4.173 -2.710 1.00 80.69 394 ARG A CA 1
ATOM 3135 C C . ARG A 1 394 ? 12.993 5.360 -3.468 1.00 80.69 394 ARG A C 1
ATOM 3137 O O . ARG A 1 394 ? 13.056 6.484 -2.969 1.00 80.69 394 ARG A O 1
ATOM 3144 N N . LEU A 1 395 ? 12.431 5.098 -4.642 1.00 84.19 395 LEU A N 1
ATOM 3145 C CA . LEU A 1 395 ? 11.787 6.110 -5.469 1.00 84.19 395 LEU A CA 1
ATOM 3146 C C . LEU A 1 395 ? 10.408 6.466 -4.910 1.00 84.19 395 LEU A C 1
ATOM 3148 O O . LEU A 1 395 ? 9.674 5.613 -4.410 1.00 84.19 395 LEU A O 1
ATOM 3152 N N . SER A 1 396 ? 10.051 7.743 -4.998 1.00 78.44 396 SER A N 1
ATOM 3153 C CA . SER A 1 396 ? 8.778 8.251 -4.482 1.00 78.44 396 SER A CA 1
ATOM 3154 C C . SER A 1 396 ? 7.784 8.463 -5.618 1.00 78.44 396 SER A C 1
ATOM 3156 O O . SER A 1 396 ? 7.854 9.456 -6.336 1.00 78.44 396 SER A O 1
ATOM 3158 N N . LEU A 1 397 ? 6.846 7.525 -5.787 1.00 81.56 397 LEU A N 1
ATOM 3159 C CA . LEU A 1 397 ? 5.684 7.732 -6.651 1.00 81.56 397 LEU A CA 1
ATOM 3160 C C . LEU A 1 397 ? 4.561 8.391 -5.857 1.00 81.56 397 LEU A C 1
ATOM 3162 O O . LEU A 1 397 ? 4.053 7.818 -4.893 1.00 81.56 397 LEU A O 1
ATOM 3166 N N . TYR A 1 398 ? 4.173 9.584 -6.291 1.00 79.44 398 TYR A N 1
ATOM 3167 C CA . TYR A 1 398 ? 3.157 10.388 -5.627 1.00 79.44 398 TYR A CA 1
ATOM 3168 C C . TYR A 1 398 ? 1.751 10.113 -6.164 1.00 79.44 398 TYR A C 1
ATOM 3170 O O . TYR A 1 398 ? 1.562 9.774 -7.342 1.00 79.44 398 TYR A O 1
ATOM 3178 N N . LEU A 1 399 ? 0.756 10.293 -5.294 1.00 80.81 399 LEU A N 1
ATOM 3179 C CA . LEU A 1 399 ? -0.649 10.339 -5.695 1.00 80.81 399 LEU A CA 1
ATOM 3180 C C . LEU A 1 399 ? -0.885 11.506 -6.664 1.00 80.81 399 LEU A C 1
ATOM 3182 O O . LEU A 1 399 ? -0.216 12.542 -6.600 1.00 80.81 399 LEU A O 1
ATOM 3186 N N . LEU A 1 400 ? -1.821 11.324 -7.591 1.00 85.75 400 LEU A N 1
ATOM 3187 C CA . LEU A 1 400 ? -2.117 12.311 -8.622 1.00 85.75 400 LEU A CA 1
ATOM 3188 C C . LEU A 1 400 ? -2.900 13.487 -8.032 1.00 85.75 400 LEU A C 1
ATOM 3190 O O . LEU A 1 400 ? -3.817 13.308 -7.237 1.00 85.75 400 LEU A O 1
ATOM 3194 N N . ARG A 1 401 ? -2.507 14.704 -8.406 1.00 85.06 401 ARG A N 1
ATOM 3195 C CA . ARG A 1 401 ? -3.132 15.957 -7.959 1.00 85.06 401 ARG A CA 1
ATOM 3196 C C . ARG A 1 401 ? -4.140 16.441 -9.000 1.00 85.06 401 ARG A C 1
ATOM 3198 O O . ARG A 1 401 ? -3.975 16.059 -10.160 1.00 85.06 401 ARG A O 1
ATOM 3205 N N . PRO A 1 402 ? -5.112 17.303 -8.644 1.00 89.88 402 PRO A N 1
ATOM 3206 C CA . PRO A 1 402 ? -6.109 17.784 -9.598 1.00 89.88 402 PRO A CA 1
ATOM 3207 C C . PRO A 1 402 ? -5.520 18.257 -10.938 1.00 89.88 402 PRO A C 1
ATOM 3209 O O . PRO A 1 402 ? -5.965 17.733 -11.950 1.00 89.88 402 PRO A O 1
ATOM 3212 N N . PRO A 1 403 ? -4.430 19.055 -11.003 1.00 91.12 403 PRO A N 1
ATOM 3213 C CA . PRO A 1 403 ? -3.855 19.460 -12.294 1.00 91.12 403 PRO A CA 1
ATOM 3214 C C . PRO A 1 403 ? -3.378 18.286 -13.166 1.00 91.12 403 PRO A C 1
ATOM 3216 O O . PRO A 1 403 ? -3.533 18.290 -14.383 1.00 91.12 403 PRO A O 1
ATOM 3219 N N . ALA A 1 404 ? -2.824 17.245 -12.542 1.00 92.19 404 ALA A N 1
ATOM 3220 C CA . ALA A 1 404 ? -2.397 16.035 -13.238 1.00 92.19 404 ALA A CA 1
ATOM 3221 C C . ALA A 1 404 ? -3.604 15.203 -13.710 1.00 92.19 404 ALA A C 1
ATOM 3223 O O . ALA A 1 404 ? -3.565 14.600 -14.779 1.00 92.19 404 ALA A O 1
ATOM 3224 N N . ILE A 1 405 ? -4.686 15.183 -12.926 1.00 94.75 405 ILE A N 1
ATOM 3225 C CA . ILE A 1 405 ? -5.945 14.516 -13.283 1.00 94.75 405 ILE A CA 1
ATOM 3226 C C . ILE A 1 405 ? -6.629 15.254 -14.443 1.00 94.75 405 ILE A C 1
ATOM 3228 O O . ILE A 1 405 ? -7.102 14.605 -15.370 1.00 94.75 405 ILE A O 1
ATOM 3232 N N . GLU A 1 406 ? -6.624 16.589 -14.447 1.00 96.00 406 GLU A N 1
ATOM 3233 C CA . GLU A 1 406 ? -7.106 17.392 -15.577 1.00 96.00 406 GLU A CA 1
ATOM 3234 C C . GLU A 1 406 ? -6.344 17.051 -16.861 1.00 96.00 406 GLU A C 1
ATOM 3236 O O . GLU A 1 406 ? -6.950 16.822 -17.906 1.00 96.00 406 GLU A O 1
ATOM 3241 N N . GLU A 1 407 ? -5.014 16.960 -16.788 1.00 95.62 407 GLU A N 1
ATOM 3242 C CA . GLU A 1 407 ? -4.196 16.582 -17.939 1.00 95.62 407 GLU A CA 1
ATOM 3243 C C . GLU A 1 407 ? -4.512 15.158 -18.428 1.00 95.62 407 GLU A C 1
ATOM 3245 O O . GLU A 1 407 ? -4.587 14.927 -19.636 1.00 95.62 407 GLU A O 1
ATOM 3250 N N . ILE A 1 408 ? -4.783 14.223 -17.511 1.00 96.06 408 ILE A N 1
ATOM 3251 C CA . ILE A 1 408 ? -5.256 12.875 -17.851 1.00 96.06 408 ILE A CA 1
ATOM 3252 C C . ILE A 1 408 ? -6.591 12.924 -18.594 1.00 96.06 408 ILE A C 1
ATOM 3254 O O . ILE A 1 408 ? -6.698 12.293 -19.644 1.00 96.06 408 ILE A O 1
ATOM 3258 N N . ILE A 1 409 ? -7.576 13.679 -18.100 1.00 96.12 409 ILE A N 1
ATOM 3259 C CA . ILE A 1 409 ? -8.900 13.811 -18.734 1.00 96.12 409 ILE A CA 1
ATOM 3260 C C . ILE A 1 409 ? -8.768 14.365 -20.160 1.00 96.12 409 ILE A C 1
ATOM 3262 O O . ILE A 1 409 ? -9.452 13.916 -21.079 1.00 96.12 409 ILE A O 1
ATOM 3266 N N . ARG A 1 410 ? -7.849 15.312 -20.359 1.00 95.56 410 ARG A N 1
ATOM 3267 C CA . ARG A 1 410 ? -7.638 15.996 -21.642 1.00 95.56 410 ARG A CA 1
ATOM 3268 C C . ARG A 1 410 ? -6.860 15.179 -22.666 1.00 95.56 410 ARG A C 1
ATOM 3270 O O . ARG A 1 410 ? -7.029 15.402 -23.857 1.00 95.56 410 ARG A O 1
ATOM 3277 N N . LYS A 1 411 ? -5.952 14.305 -22.224 1.00 94.00 411 LYS A N 1
ATOM 3278 C CA . LYS A 1 411 ? -4.958 13.665 -23.108 1.00 94.00 411 LYS A CA 1
ATOM 3279 C C . LYS A 1 411 ? -5.055 12.145 -23.180 1.00 94.00 411 LYS A C 1
ATOM 3281 O O . LYS A 1 411 ? -4.330 11.535 -23.961 1.00 94.00 411 LYS A O 1
ATOM 3286 N N . THR A 1 412 ? -5.907 11.529 -22.368 1.00 94.56 412 THR A N 1
ATOM 3287 C CA . THR A 1 412 ? -6.141 10.082 -22.416 1.00 94.56 412 THR A CA 1
ATOM 3288 C C . THR A 1 412 ? -7.298 9.786 -23.357 1.00 94.56 412 THR A C 1
ATOM 3290 O O . THR A 1 412 ? -8.364 10.388 -23.238 1.00 94.56 412 THR A O 1
ATOM 3293 N N . TYR A 1 413 ? -7.087 8.845 -24.270 1.00 92.94 413 TYR A N 1
ATOM 3294 C CA . TYR A 1 413 ? -8.103 8.352 -25.191 1.00 92.94 413 TYR A CA 1
ATOM 3295 C C . TYR A 1 413 ? -8.939 7.235 -24.557 1.00 92.94 413 TYR A C 1
ATOM 3297 O O . TYR A 1 413 ? -8.486 6.545 -23.644 1.00 92.94 413 TYR A O 1
ATOM 3305 N N . LEU A 1 414 ? -10.155 7.018 -25.047 1.00 85.50 414 LEU A N 1
ATOM 3306 C CA . LEU A 1 414 ? -10.953 5.849 -24.662 1.00 85.50 414 LEU A CA 1
ATOM 3307 C C . LEU A 1 414 ? -10.511 4.596 -25.412 1.00 85.50 414 LEU A C 1
ATOM 3309 O O . LEU A 1 414 ? -10.133 3.612 -24.780 1.00 85.50 414 LEU A O 1
ATOM 3313 N N . ASP A 1 415 ? -10.485 4.698 -26.741 1.00 81.38 415 ASP A N 1
ATOM 3314 C CA . ASP A 1 415 ? -10.023 3.678 -27.686 1.00 81.38 415 ASP A CA 1
ATOM 3315 C C . ASP A 1 415 ? -8.844 4.249 -28.496 1.00 81.38 415 ASP A C 1
ATOM 3317 O O . ASP A 1 415 ? -8.876 5.390 -28.977 1.00 81.38 415 ASP A O 1
ATOM 3321 N N . GLY A 1 416 ? -7.790 3.448 -28.666 1.00 69.75 416 GLY A N 1
ATOM 3322 C CA . GLY A 1 416 ? -6.631 3.787 -29.492 1.00 69.75 416 GLY A CA 1
ATOM 3323 C C . GLY A 1 416 ? -6.934 3.975 -30.989 1.00 69.75 416 GLY A C 1
ATOM 3324 O O . GLY A 1 416 ? -6.114 4.555 -31.705 1.00 69.75 416 GLY A O 1
ATOM 3325 N N . ARG A 1 417 ? -8.095 3.522 -31.481 1.00 74.00 417 ARG A N 1
ATOM 3326 C CA . ARG A 1 417 ? -8.535 3.625 -32.884 1.00 74.00 417 ARG A CA 1
ATOM 3327 C C . ARG A 1 417 ? -9.256 4.929 -33.185 1.00 74.00 417 ARG A C 1
ATOM 3329 O O . ARG A 1 417 ? -8.936 5.572 -34.183 1.00 74.00 417 ARG A O 1
ATOM 3336 N N . GLU A 1 418 ? -10.230 5.287 -32.355 1.00 70.62 418 GLU A N 1
ATOM 3337 C CA . GLU A 1 418 ? -11.084 6.459 -32.575 1.00 70.62 418 GLU A CA 1
ATOM 3338 C C . GLU A 1 418 ? -10.429 7.752 -32.077 1.00 70.62 418 GLU A C 1
ATOM 3340 O O . GLU A 1 418 ? -10.799 8.831 -32.533 1.00 70.62 418 GLU A O 1
ATOM 3345 N N . LYS A 1 419 ? -9.409 7.645 -31.206 1.00 80.06 419 LYS A N 1
ATOM 3346 C CA . LYS A 1 419 ? -8.659 8.778 -30.631 1.00 80.06 419 LYS A CA 1
ATOM 3347 C C . LYS A 1 419 ? -9.569 9.871 -30.055 1.00 80.06 419 LYS A C 1
ATOM 3349 O O . LYS A 1 419 ? -9.214 11.045 -30.077 1.00 80.06 419 LYS A O 1
ATOM 3354 N N . VAL A 1 420 ? -10.717 9.476 -29.507 1.00 88.94 420 VAL A N 1
ATOM 3355 C CA . VAL A 1 420 ? -11.596 10.361 -28.739 1.00 88.94 420 VAL A CA 1
ATOM 3356 C C . VAL A 1 420 ? -11.117 10.370 -27.294 1.00 88.94 420 VAL A C 1
ATOM 3358 O O . VAL A 1 420 ? -10.923 9.315 -26.682 1.00 88.94 420 VAL A O 1
ATOM 3361 N N . THR A 1 421 ? -10.868 11.561 -26.766 1.00 93.12 421 THR A N 1
ATOM 3362 C CA . THR A 1 421 ? -10.417 11.763 -25.386 1.00 93.12 421 THR A CA 1
ATOM 3363 C C . THR A 1 421 ? -11.556 11.569 -24.386 1.00 93.12 421 THR A C 1
ATOM 3365 O O . THR A 1 421 ? -12.734 11.636 -24.741 1.00 93.12 421 THR A O 1
ATOM 3368 N N . ILE A 1 422 ? -11.220 11.365 -23.108 1.00 93.25 422 ILE A N 1
ATOM 3369 C CA . ILE A 1 422 ? -12.217 11.310 -22.022 1.00 93.25 422 ILE A CA 1
ATOM 3370 C C . ILE A 1 422 ? -13.060 12.592 -22.008 1.00 93.25 422 ILE A C 1
ATOM 3372 O O . ILE A 1 422 ? -14.282 12.530 -21.903 1.00 93.25 422 ILE A O 1
ATOM 3376 N N . MET A 1 423 ? -12.408 13.752 -22.150 1.00 94.81 423 MET A N 1
ATOM 3377 C CA . MET A 1 423 ? -13.078 15.053 -22.213 1.00 94.81 423 MET A CA 1
ATOM 3378 C C . MET A 1 423 ? -14.130 15.108 -23.328 1.00 94.81 423 MET A C 1
ATOM 3380 O O . MET A 1 423 ? -15.266 15.501 -23.071 1.00 94.81 423 MET A O 1
ATOM 3384 N N . GLU A 1 424 ? -13.764 14.701 -24.545 1.00 92.50 424 GLU A N 1
ATOM 3385 C CA . GLU A 1 424 ? -14.652 14.742 -25.713 1.00 92.50 424 GLU A CA 1
ATOM 3386 C C . GLU A 1 424 ? -15.819 13.762 -25.580 1.00 92.50 424 GLU A C 1
ATOM 3388 O O . GLU A 1 424 ? -16.965 14.131 -25.825 1.00 92.50 424 GLU A O 1
ATOM 3393 N N . HIS A 1 425 ? -15.553 12.528 -25.153 1.00 90.31 425 HIS A N 1
ATOM 3394 C CA . HIS A 1 425 ? -16.591 11.508 -25.021 1.00 90.31 425 HIS A CA 1
ATOM 3395 C C . HIS A 1 425 ? -17.617 11.850 -23.946 1.00 90.31 425 HIS A C 1
ATOM 3397 O O . HIS A 1 425 ? -18.817 11.733 -24.180 1.00 90.31 425 HIS A O 1
ATOM 3403 N N . CYS A 1 426 ? -17.152 12.330 -22.793 1.00 89.81 426 CYS A N 1
ATOM 3404 C CA . CYS A 1 426 ? -18.031 12.728 -21.701 1.00 89.81 426 CYS A CA 1
ATOM 3405 C C . CYS A 1 426 ? -18.630 14.132 -21.904 1.00 89.81 426 CYS A C 1
ATOM 3407 O O . CYS A 1 426 ? -19.313 14.632 -21.010 1.00 89.81 426 CYS A O 1
ATOM 3409 N N . SER A 1 427 ? -18.372 14.772 -23.056 1.00 91.94 427 SER A N 1
ATOM 3410 C CA . SER A 1 427 ? -18.846 16.120 -23.403 1.00 91.94 427 SER A CA 1
ATOM 3411 C C . SER A 1 427 ? -18.531 17.163 -22.319 1.00 91.94 427 SER A C 1
ATOM 3413 O O . SER A 1 427 ? -19.365 17.996 -21.966 1.00 91.94 427 SER A O 1
ATOM 3415 N N . LEU A 1 428 ? -17.324 17.096 -21.748 1.00 92.31 428 LEU A N 1
ATOM 3416 C CA . LEU A 1 428 ? -16.890 17.987 -20.673 1.00 92.31 428 LEU A CA 1
ATOM 3417 C C . LEU A 1 428 ? -16.352 19.302 -21.247 1.00 92.31 428 LEU A C 1
ATOM 3419 O O . LEU A 1 428 ? -15.467 19.310 -22.100 1.00 92.31 428 LEU A O 1
ATOM 3423 N N . GLU A 1 429 ? -16.834 20.424 -20.719 1.00 92.00 429 GLU A N 1
ATOM 3424 C CA . GLU A 1 429 ? -16.250 21.745 -20.958 1.00 92.00 429 GLU A CA 1
ATOM 3425 C C . GLU A 1 429 ? -15.031 21.968 -20.051 1.00 92.00 429 GLU A C 1
ATOM 3427 O O . GLU A 1 429 ? -14.853 21.280 -19.045 1.00 92.00 429 GLU A O 1
ATOM 3432 N N . ASP A 1 430 ? -14.202 22.971 -20.344 1.00 89.31 430 ASP A N 1
ATOM 3433 C CA . ASP A 1 430 ? -12.994 23.261 -19.556 1.00 89.31 430 ASP A CA 1
ATOM 3434 C C . ASP A 1 430 ? -13.262 23.440 -18.059 1.00 89.31 430 ASP A C 1
ATOM 3436 O O . ASP A 1 430 ? -12.523 22.913 -17.226 1.00 89.31 430 ASP A O 1
ATOM 3440 N N . LYS A 1 431 ? -14.346 24.140 -17.714 1.00 88.62 431 LYS A N 1
ATOM 3441 C CA . LYS A 1 431 ? -14.770 24.324 -16.323 1.00 88.62 431 LYS A CA 1
ATOM 3442 C C . LYS A 1 431 ? -15.162 22.991 -15.673 1.00 88.62 431 LYS A C 1
ATOM 3444 O O . LYS A 1 431 ? -14.781 22.732 -14.532 1.00 88.62 431 LYS A O 1
ATOM 3449 N N . HIS A 1 432 ? -15.863 22.130 -16.415 1.00 91.69 432 HIS A N 1
ATOM 3450 C CA . HIS A 1 432 ? -16.250 20.799 -15.951 1.00 91.69 432 HIS A CA 1
ATOM 3451 C C . HIS A 1 432 ? -15.028 19.918 -15.680 1.00 91.69 432 HIS A C 1
ATOM 3453 O O . HIS A 1 432 ? -15.025 19.190 -14.694 1.00 91.69 432 HIS A O 1
ATOM 3459 N N . VAL A 1 433 ? -13.968 20.004 -16.492 1.00 93.88 433 VAL A N 1
ATOM 3460 C CA . VAL A 1 433 ? -12.742 19.209 -16.290 1.00 93.88 433 VAL A CA 1
ATOM 3461 C C . VAL A 1 433 ? -12.096 19.503 -14.932 1.00 93.88 433 VAL A C 1
ATOM 3463 O O . VAL A 1 433 ? -11.745 18.564 -14.216 1.00 93.88 433 VAL A O 1
ATOM 3466 N N . THR A 1 434 ? -11.985 20.776 -14.543 1.00 91.88 434 THR A N 1
ATOM 3467 C CA . THR A 1 434 ? -11.435 21.163 -13.232 1.00 91.88 434 THR A CA 1
ATOM 3468 C C . THR A 1 434 ? -12.308 20.666 -12.079 1.00 91.88 434 THR A C 1
ATOM 3470 O O . THR A 1 434 ? -11.803 20.083 -11.118 1.00 91.88 434 THR A O 1
ATOM 3473 N N . GLU A 1 435 ? -13.629 20.828 -12.174 1.00 90.19 435 GLU A N 1
ATOM 3474 C CA . GLU A 1 435 ? -14.563 20.356 -11.144 1.00 90.19 435 GLU A CA 1
ATOM 3475 C C . GLU A 1 435 ? -14.544 18.826 -11.001 1.00 90.19 435 GLU A C 1
ATOM 3477 O O . GLU A 1 435 ? -14.476 18.302 -9.885 1.00 90.19 435 GLU A O 1
ATOM 3482 N N . VAL A 1 436 ? -14.526 18.105 -12.126 1.00 94.19 436 VAL A N 1
ATOM 3483 C CA . VAL A 1 436 ? -14.404 16.643 -12.172 1.00 94.19 436 VAL A CA 1
ATOM 3484 C C . VAL A 1 436 ? -13.080 16.194 -11.563 1.00 94.19 436 VAL A C 1
ATOM 3486 O O . VAL A 1 436 ? -13.077 15.276 -10.744 1.00 94.19 436 VAL A O 1
ATOM 3489 N N . ALA A 1 437 ? -11.963 16.846 -11.892 1.00 93.00 437 ALA A N 1
ATOM 3490 C CA . ALA A 1 437 ? -10.655 16.500 -11.345 1.00 93.00 437 ALA A CA 1
ATOM 3491 C C . ALA A 1 437 ? -10.604 16.653 -9.816 1.00 93.00 437 ALA A C 1
ATOM 3493 O O . ALA A 1 437 ? -10.130 15.746 -9.127 1.00 93.00 437 ALA A O 1
ATOM 3494 N N . VAL A 1 438 ? -11.143 17.750 -9.272 1.00 83.31 438 VAL A N 1
ATOM 3495 C CA . VAL A 1 438 ? -11.248 17.972 -7.817 1.00 83.31 438 VAL A CA 1
ATOM 3496 C C . VAL A 1 438 ? -12.193 16.955 -7.167 1.00 83.31 438 VAL A C 1
ATOM 3498 O O . VAL A 1 438 ? -11.881 16.395 -6.114 1.00 83.31 438 VAL A O 1
ATOM 3501 N N . SER A 1 439 ? -13.338 16.673 -7.792 1.00 83.94 439 SER A N 1
ATOM 3502 C CA . SER A 1 439 ? -14.315 15.696 -7.293 1.00 83.94 439 SER A CA 1
ATOM 3503 C C . SER A 1 439 ? -13.723 14.283 -7.235 1.00 83.94 439 SER A C 1
ATOM 3505 O O . SER A 1 439 ? -13.756 13.625 -6.192 1.00 83.94 439 SER A O 1
ATOM 3507 N N . LEU A 1 440 ? -13.100 13.834 -8.327 1.00 87.44 440 LEU A N 1
ATOM 3508 C CA . LEU A 1 440 ? -12.424 12.542 -8.407 1.00 87.44 440 LEU A CA 1
ATOM 3509 C C . LEU A 1 440 ? -11.251 12.452 -7.443 1.00 87.44 440 LEU A C 1
ATOM 3511 O O . LEU A 1 440 ? -11.068 11.408 -6.817 1.00 87.44 440 LEU A O 1
ATOM 3515 N N . PHE A 1 441 ? -10.475 13.522 -7.282 1.00 84.06 441 PHE A N 1
ATOM 3516 C CA . PHE A 1 441 ? -9.409 13.563 -6.292 1.00 84.06 441 PHE A CA 1
ATOM 3517 C C . PHE A 1 441 ? -9.947 13.314 -4.877 1.00 84.06 441 PHE A C 1
ATOM 3519 O O . PHE A 1 441 ? -9.416 12.454 -4.182 1.00 84.06 441 PHE A O 1
ATOM 3526 N N . LYS A 1 442 ? -11.046 13.962 -4.474 1.00 72.12 442 LYS A N 1
ATOM 3527 C CA . LYS A 1 442 ? -11.662 13.748 -3.150 1.00 72.12 442 LYS A CA 1
ATOM 3528 C C . LYS A 1 442 ? -12.157 12.314 -2.933 1.00 72.12 442 LYS A C 1
ATOM 3530 O O . LYS A 1 442 ? -12.119 11.821 -1.812 1.00 72.12 442 LYS A O 1
ATOM 3535 N N . LYS A 1 443 ? -12.605 11.638 -3.994 1.00 74.81 443 LYS A N 1
ATOM 3536 C CA . LYS A 1 443 ? -13.160 10.270 -3.933 1.00 74.81 443 LYS A CA 1
ATOM 3537 C C . LYS A 1 443 ? -12.116 9.168 -4.051 1.00 74.81 443 LYS A C 1
ATOM 3539 O O . LYS A 1 443 ? -12.285 8.087 -3.502 1.00 74.81 443 LYS A O 1
ATOM 3544 N N . THR A 1 444 ? -11.058 9.421 -4.813 1.00 77.56 444 THR A N 1
ATOM 3545 C CA . THR A 1 444 ? -10.028 8.424 -5.146 1.00 77.56 444 THR A CA 1
ATOM 3546 C C . THR A 1 444 ? -8.693 8.698 -4.462 1.00 77.56 444 THR A C 1
ATOM 3548 O O . THR A 1 444 ? -7.770 7.895 -4.589 1.00 77.56 444 THR A O 1
ATOM 3551 N N . PHE A 1 445 ? -8.557 9.846 -3.793 1.00 75.75 445 PHE A N 1
ATOM 3552 C CA . PHE A 1 445 ? -7.309 10.377 -3.238 1.00 75.75 445 PHE A CA 1
ATOM 3553 C C . PHE A 1 445 ? -6.182 10.506 -4.277 1.00 75.75 445 PHE A C 1
ATOM 3555 O O . PHE A 1 445 ? -5.001 10.512 -3.935 1.00 75.75 445 PHE A O 1
ATOM 3562 N N . GLY A 1 446 ? -6.528 10.584 -5.569 1.00 79.56 446 GLY A N 1
ATOM 3563 C CA . GLY A 1 446 ? -5.553 10.626 -6.658 1.00 79.56 446 GLY A CA 1
ATOM 3564 C C . GLY A 1 446 ? -4.883 9.282 -6.951 1.00 79.56 446 GLY A C 1
ATOM 3565 O O . GLY A 1 446 ? -3.818 9.245 -7.575 1.00 79.56 446 GLY A O 1
ATOM 3566 N N . HIS A 1 447 ? -5.453 8.169 -6.481 1.00 83.00 447 HIS A N 1
ATOM 3567 C CA . HIS A 1 447 ? -4.899 6.841 -6.711 1.00 83.00 447 HIS A CA 1
ATOM 3568 C C . HIS A 1 447 ? -5.101 6.406 -8.179 1.00 83.00 447 HIS A C 1
ATOM 3570 O O . HIS A 1 447 ? -6.246 6.255 -8.610 1.00 83.00 447 HIS A O 1
ATOM 3576 N N . PRO A 1 448 ? -4.031 6.151 -8.965 1.00 87.44 448 PRO A N 1
ATOM 3577 C CA . PRO A 1 448 ? -4.148 5.945 -10.410 1.00 87.44 448 PRO A CA 1
ATOM 3578 C C . PRO A 1 448 ? -5.057 4.782 -10.811 1.00 87.44 448 PRO A C 1
ATOM 3580 O O . PRO A 1 448 ? -5.883 4.938 -11.701 1.00 87.44 448 PRO A O 1
ATOM 3583 N N . ARG A 1 449 ? -4.970 3.627 -10.138 1.00 84.62 449 ARG A N 1
ATOM 3584 C CA . ARG A 1 449 ? -5.867 2.495 -10.439 1.00 84.62 449 ARG A CA 1
ATOM 3585 C C . ARG A 1 449 ? -7.337 2.826 -10.168 1.00 84.62 449 ARG A C 1
ATOM 3587 O O . ARG A 1 449 ? -8.205 2.395 -10.917 1.00 84.62 449 ARG A O 1
ATOM 3594 N N . SER A 1 450 ? -7.608 3.587 -9.111 1.00 84.38 450 SER A N 1
ATOM 3595 C CA . SER A 1 450 ? -8.972 3.983 -8.749 1.00 84.38 450 SER A CA 1
ATOM 3596 C C . SER A 1 450 ? -9.524 5.010 -9.736 1.00 84.38 450 SER A C 1
ATOM 3598 O O . SER A 1 450 ? -10.700 4.953 -10.076 1.00 84.38 450 SER A O 1
ATOM 3600 N N . LEU A 1 451 ? -8.663 5.898 -10.245 1.00 90.06 451 LEU A N 1
ATOM 3601 C CA . LEU A 1 451 ? -8.990 6.823 -11.329 1.00 90.06 451 LEU A CA 1
ATOM 3602 C C . LEU A 1 451 ? -9.297 6.083 -12.636 1.00 90.06 451 LEU A C 1
ATOM 3604 O O . LEU A 1 451 ? -10.310 6.385 -13.250 1.00 90.06 451 LEU A O 1
ATOM 3608 N N . VAL A 1 452 ? -8.505 5.072 -13.023 1.00 90.38 452 VAL A N 1
ATOM 3609 C CA . VAL A 1 452 ? -8.833 4.211 -14.182 1.00 90.38 452 VAL A CA 1
ATOM 3610 C C . VAL A 1 452 ? -10.218 3.586 -14.016 1.00 90.38 452 VAL A C 1
ATOM 3612 O O . VAL A 1 452 ? -11.003 3.607 -14.956 1.00 90.38 452 VAL A O 1
ATOM 3615 N N . GLY A 1 453 ? -10.533 3.069 -12.823 1.00 88.00 453 GLY A N 1
ATOM 3616 C CA . GLY A 1 453 ? -11.866 2.545 -12.513 1.00 88.00 453 GLY A CA 1
ATOM 3617 C C . GLY A 1 453 ? -12.966 3.591 -12.711 1.00 88.00 453 GLY A C 1
ATOM 3618 O O . GLY A 1 453 ? -13.930 3.327 -13.421 1.00 88.00 453 GLY A O 1
ATOM 3619 N N . ALA A 1 454 ? -12.778 4.797 -12.168 1.00 90.31 454 ALA A N 1
ATOM 3620 C CA . ALA A 1 454 ? -13.734 5.891 -12.323 1.00 90.31 454 ALA A CA 1
ATOM 3621 C C . ALA A 1 454 ? -13.933 6.284 -13.795 1.00 90.31 454 ALA A C 1
ATOM 3623 O O . ALA A 1 454 ? -15.062 6.386 -14.259 1.00 90.31 454 ALA A O 1
ATOM 3624 N N . PHE A 1 455 ? -12.848 6.432 -14.560 1.00 93.06 455 PHE A N 1
ATOM 3625 C CA . PHE A 1 455 ? -12.918 6.783 -15.980 1.00 93.06 455 PHE A CA 1
ATOM 3626 C C . PHE A 1 455 ? -13.535 5.692 -16.860 1.00 93.06 455 PHE A C 1
ATOM 3628 O O . PHE A 1 455 ? -14.026 5.997 -17.939 1.00 93.06 455 PHE A O 1
ATOM 3635 N N . LYS A 1 456 ? -13.513 4.429 -16.418 1.00 89.88 456 LYS A N 1
ATOM 3636 C CA . LYS A 1 456 ? -14.198 3.327 -17.106 1.00 89.88 456 LYS A CA 1
ATOM 3637 C C . LYS A 1 456 ? -15.687 3.241 -16.779 1.00 89.88 456 LYS A C 1
ATOM 3639 O O . LYS A 1 456 ? -16.426 2.670 -17.570 1.00 89.88 456 LYS A O 1
ATOM 3644 N N . MET A 1 457 ? -16.104 3.738 -15.615 1.00 89.00 457 MET A N 1
ATOM 3645 C CA . MET A 1 457 ? -17.487 3.640 -15.135 1.00 89.00 457 MET A CA 1
ATOM 3646 C C . MET A 1 457 ? -18.328 4.882 -15.443 1.00 89.00 457 MET A C 1
ATOM 3648 O O . MET A 1 457 ? -19.544 4.772 -15.561 1.00 89.00 457 MET A O 1
ATOM 3652 N N . CYS A 1 458 ? -17.703 6.055 -15.529 1.00 91.06 458 CYS A N 1
ATOM 3653 C CA . CYS A 1 458 ? -18.400 7.323 -15.710 1.00 91.06 458 CYS A CA 1
ATOM 3654 C C . CYS A 1 458 ? -18.383 7.764 -17.177 1.00 91.06 458 CYS A C 1
ATOM 3656 O O . CYS A 1 458 ? -17.325 7.779 -17.806 1.00 91.06 458 CYS A O 1
ATOM 3658 N N . HIS A 1 459 ? -19.534 8.207 -17.687 1.00 91.50 459 HIS A N 1
ATOM 3659 C CA . HIS A 1 459 ? -19.697 8.631 -19.082 1.00 91.50 459 HIS A CA 1
ATOM 3660 C C . HIS A 1 459 ? -20.197 10.074 -19.223 1.00 91.50 459 HIS A C 1
ATOM 3662 O O . HIS A 1 459 ? -20.223 10.614 -20.324 1.00 91.50 459 HIS A O 1
ATOM 3668 N N . THR A 1 460 ? -20.566 10.725 -18.120 1.00 92.25 460 THR A N 1
ATOM 3669 C CA . THR A 1 460 ? -21.066 12.105 -18.094 1.00 92.25 460 THR A CA 1
ATOM 3670 C C . THR A 1 460 ? -20.445 12.909 -16.950 1.00 92.25 460 THR A C 1
ATOM 3672 O O . THR A 1 460 ? -19.831 12.352 -16.035 1.00 92.25 460 THR A O 1
ATOM 3675 N N . TYR A 1 461 ? -20.612 14.237 -16.982 1.00 92.56 461 TYR A N 1
ATOM 3676 C CA . TYR A 1 461 ? -20.264 15.108 -15.852 1.00 92.56 461 TYR A CA 1
ATOM 3677 C C . TYR A 1 461 ? -20.924 14.631 -14.550 1.00 92.56 461 TYR A C 1
ATOM 3679 O O . TYR A 1 461 ? -20.234 14.440 -13.547 1.00 92.56 461 TYR A O 1
ATOM 3687 N N . ASP A 1 462 ? -22.232 14.361 -14.579 1.00 89.44 462 ASP A N 1
ATOM 3688 C CA . ASP A 1 462 ? -22.986 13.946 -13.395 1.00 89.44 462 ASP A CA 1
ATOM 3689 C C . ASP A 1 462 ? -22.514 12.594 -12.849 1.00 89.44 462 ASP A C 1
ATOM 3691 O O . ASP A 1 462 ? -22.436 12.429 -11.630 1.00 89.44 462 ASP A O 1
ATOM 3695 N N . ASP A 1 463 ? -22.117 11.652 -13.710 1.00 90.94 463 ASP A N 1
ATOM 3696 C CA . ASP A 1 463 ? -21.537 10.380 -13.262 1.00 90.94 463 ASP A CA 1
ATOM 3697 C C . ASP A 1 463 ? -20.251 10.615 -12.468 1.00 90.94 463 ASP A C 1
ATOM 3699 O O . ASP A 1 463 ? -20.048 10.035 -11.401 1.00 90.94 463 ASP A O 1
ATOM 3703 N N . PHE A 1 464 ? -19.372 11.501 -12.946 1.00 90.75 464 PHE A N 1
ATOM 3704 C CA . PHE A 1 464 ? -18.149 11.844 -12.223 1.00 90.75 464 PHE A CA 1
ATOM 3705 C C . PHE A 1 464 ? -18.440 12.551 -10.899 1.00 90.75 464 PHE A C 1
ATOM 3707 O O . PHE A 1 464 ? -17.821 12.226 -9.878 1.00 90.75 464 PHE A O 1
ATOM 3714 N N . ILE A 1 465 ? -19.392 13.488 -10.879 1.00 86.75 465 ILE A N 1
ATOM 3715 C CA . ILE A 1 465 ? -19.782 14.220 -9.667 1.00 86.75 465 ILE A CA 1
ATOM 3716 C C . ILE A 1 465 ? -20.489 13.322 -8.648 1.00 86.75 465 ILE A C 1
ATOM 3718 O O . ILE A 1 465 ? -20.306 13.538 -7.449 1.00 86.75 465 ILE A O 1
ATOM 3722 N N . ASN A 1 466 ? -21.152 12.251 -9.074 1.00 79.38 466 ASN A N 1
ATOM 3723 C CA . ASN A 1 466 ? -21.827 11.302 -8.184 1.00 79.38 466 ASN A CA 1
ATOM 3724 C C . ASN A 1 466 ? -21.063 9.984 -7.975 1.00 79.38 466 ASN A C 1
ATOM 3726 O O . ASN A 1 466 ? -21.521 9.129 -7.222 1.00 79.38 466 ASN A O 1
ATOM 3730 N N . TYR A 1 467 ? -19.884 9.825 -8.587 1.00 81.19 467 TYR A N 1
ATOM 3731 C CA . TYR A 1 467 ? -19.076 8.610 -8.472 1.00 81.19 467 TYR A CA 1
ATOM 3732 C C . TYR A 1 467 ? -18.802 8.226 -7.012 1.00 81.19 467 TYR A C 1
ATOM 3734 O O . TYR A 1 467 ? -18.336 9.044 -6.217 1.00 81.19 467 TYR A O 1
ATOM 3742 N N . VAL A 1 468 ? -19.019 6.956 -6.683 1.00 68.50 468 VAL A N 1
ATOM 3743 C CA . VAL A 1 468 ? -18.643 6.359 -5.400 1.00 68.50 468 VAL A CA 1
ATOM 3744 C C . VAL A 1 468 ? -17.618 5.278 -5.696 1.00 68.50 468 VAL A C 1
ATOM 3746 O O . VAL A 1 468 ? -17.899 4.355 -6.455 1.00 68.50 468 VAL A O 1
ATOM 3749 N N . ALA A 1 469 ? -16.417 5.401 -5.128 1.00 65.38 469 ALA A N 1
ATOM 3750 C CA . ALA A 1 469 ? -15.366 4.415 -5.339 1.00 65.38 469 ALA A CA 1
ATOM 3751 C C . ALA A 1 469 ? -15.820 3.056 -4.763 1.00 65.38 469 ALA A C 1
ATOM 3753 O O . ALA A 1 469 ? -16.051 2.983 -3.555 1.00 65.38 469 ALA A O 1
ATOM 3754 N N . PRO A 1 470 ? -15.954 2.001 -5.593 1.00 56.34 470 PRO A N 1
ATOM 3755 C CA . PRO A 1 470 ? -16.553 0.734 -5.172 1.00 56.34 470 PRO A CA 1
ATOM 3756 C C . PRO A 1 470 ? -15.717 -0.010 -4.125 1.00 56.34 470 PRO A C 1
ATOM 3758 O O . PRO A 1 470 ? -16.280 -0.774 -3.356 1.00 56.34 470 PRO A O 1
ATOM 3761 N N . ASP A 1 471 ? -14.417 0.282 -4.026 1.00 49.91 471 ASP A N 1
ATOM 3762 C CA . ASP A 1 471 ? -13.530 -0.252 -2.998 1.00 49.91 471 ASP A CA 1
ATOM 3763 C C . ASP A 1 471 ? -12.486 0.811 -2.609 1.00 49.91 471 ASP A C 1
ATOM 3765 O O . ASP A 1 471 ? -11.638 1.207 -3.420 1.00 49.91 471 ASP A O 1
ATOM 3769 N N . ALA A 1 472 ? -12.508 1.266 -1.352 1.00 46.38 472 ALA A N 1
ATOM 3770 C CA . ALA A 1 472 ? -11.307 1.833 -0.741 1.00 46.38 472 ALA A CA 1
ATOM 3771 C C . ALA A 1 472 ? -10.214 0.741 -0.753 1.00 46.38 472 ALA A C 1
ATOM 3773 O O . ALA A 1 472 ? -10.551 -0.441 -0.675 1.00 46.38 472 ALA A O 1
ATOM 3774 N N . PRO A 1 473 ? -8.922 1.078 -0.916 1.00 44.16 473 PRO A N 1
ATOM 3775 C CA . PRO A 1 473 ? -7.850 0.101 -1.119 1.00 44.16 473 PRO A CA 1
ATOM 3776 C C . PRO A 1 473 ? -7.530 -0.713 0.155 1.00 44.16 473 PRO A C 1
ATOM 3778 O O . PRO A 1 473 ? -6.412 -0.675 0.650 1.00 44.16 473 PRO A O 1
ATOM 3781 N N . ASP A 1 474 ? -8.484 -1.499 0.651 1.00 42.78 474 ASP A N 1
ATOM 3782 C CA . ASP A 1 474 ? -8.404 -2.245 1.911 1.00 42.78 474 ASP A CA 1
ATOM 3783 C C . ASP A 1 474 ? -8.017 -3.719 1.685 1.00 42.78 474 ASP A C 1
ATOM 3785 O O . ASP A 1 474 ? -7.484 -4.379 2.573 1.00 42.78 474 ASP A O 1
ATOM 3789 N N . ALA A 1 475 ? -8.198 -4.257 0.473 1.00 38.62 475 ALA A N 1
ATOM 3790 C CA . ALA A 1 475 ? -8.057 -5.696 0.220 1.00 38.62 475 ALA A CA 1
ATOM 3791 C C . ALA A 1 475 ? -6.606 -6.233 0.219 1.00 38.62 475 ALA A C 1
ATOM 3793 O O . ALA A 1 475 ? -6.406 -7.444 0.114 1.00 38.62 475 ALA A O 1
ATOM 3794 N N . LYS A 1 476 ? -5.583 -5.365 0.288 1.00 44.47 476 LYS A N 1
ATOM 3795 C CA . LYS A 1 476 ? -4.156 -5.757 0.201 1.00 44.47 476 LYS A CA 1
ATOM 3796 C C . LYS A 1 476 ? -3.222 -4.959 1.127 1.00 44.47 476 LYS A C 1
ATOM 3798 O O . LYS A 1 476 ? -2.021 -4.893 0.854 1.00 44.47 476 LYS A O 1
ATOM 3803 N N . ILE A 1 477 ? -3.738 -4.316 2.179 1.00 47.34 477 ILE A N 1
ATOM 3804 C CA . ILE A 1 477 ? -2.879 -3.639 3.162 1.00 47.34 477 ILE A CA 1
ATOM 3805 C C . ILE A 1 477 ? -2.208 -4.702 4.034 1.00 47.34 477 ILE A C 1
ATOM 3807 O O . ILE A 1 477 ? -2.870 -5.490 4.706 1.00 47.34 477 ILE A O 1
ATOM 3811 N N . ASP A 1 478 ? -0.878 -4.717 4.019 1.00 49.12 478 ASP A N 1
ATOM 3812 C CA . ASP A 1 478 ? -0.089 -5.471 4.987 1.00 49.12 478 ASP A CA 1
ATOM 3813 C C . ASP A 1 478 ? -0.108 -4.716 6.321 1.00 49.12 478 ASP A C 1
ATOM 3815 O O . ASP A 1 478 ? 0.631 -3.748 6.531 1.00 49.12 478 ASP A O 1
ATOM 3819 N N . TRP A 1 479 ? -1.012 -5.135 7.204 1.00 49.56 479 TRP A N 1
ATOM 3820 C CA . TRP A 1 479 ? -1.257 -4.488 8.491 1.00 49.56 479 TRP A CA 1
ATOM 3821 C C . TRP A 1 479 ? -0.041 -4.491 9.418 1.00 49.56 479 TRP A C 1
ATOM 3823 O O . TRP A 1 479 ? 0.109 -3.567 10.218 1.00 49.56 479 TRP A O 1
ATOM 3833 N N . LYS A 1 480 ? 0.849 -5.483 9.295 1.00 48.12 480 LYS A N 1
ATOM 3834 C CA . LYS A 1 480 ? 2.078 -5.548 10.090 1.00 48.12 480 LYS A CA 1
ATOM 3835 C C . LYS A 1 480 ? 3.031 -4.430 9.680 1.00 48.12 480 LYS A C 1
ATOM 3837 O O . LYS A 1 480 ? 3.494 -3.666 10.523 1.00 48.12 480 LYS A O 1
ATOM 3842 N N . VAL A 1 481 ? 3.248 -4.288 8.375 1.00 51.81 481 VAL A N 1
ATOM 3843 C CA . VAL A 1 481 ? 4.091 -3.228 7.804 1.00 51.81 481 VAL A CA 1
ATOM 3844 C C . VAL A 1 481 ? 3.515 -1.854 8.118 1.00 51.81 481 VAL A C 1
ATOM 3846 O O . VAL A 1 481 ? 4.247 -0.953 8.516 1.00 51.81 481 VAL A O 1
ATOM 3849 N N . PHE A 1 482 ? 2.199 -1.696 7.989 1.00 55.41 482 PHE A N 1
ATOM 3850 C CA . PHE A 1 482 ? 1.534 -0.438 8.305 1.00 55.41 482 PHE A CA 1
ATOM 3851 C C . PHE A 1 482 ? 1.735 -0.036 9.777 1.00 55.41 482 PHE A C 1
ATOM 3853 O O . PHE A 1 482 ? 2.066 1.114 10.059 1.00 55.41 482 PHE A O 1
ATOM 3860 N N . ALA A 1 483 ? 1.618 -0.984 10.713 1.00 52.47 483 ALA A N 1
ATOM 3861 C CA . ALA A 1 483 ? 1.854 -0.746 12.139 1.00 52.47 483 ALA A CA 1
ATOM 3862 C C . ALA A 1 483 ? 3.319 -0.391 12.458 1.00 52.47 483 ALA A C 1
ATOM 3864 O O . ALA A 1 483 ? 3.588 0.498 13.270 1.00 52.47 483 ALA A O 1
ATOM 3865 N N . GLU A 1 484 ? 4.279 -1.055 11.814 1.00 57.41 484 GLU A N 1
ATOM 3866 C CA . GLU A 1 484 ? 5.703 -0.748 11.977 1.00 57.41 484 GLU A CA 1
ATOM 3867 C C . GLU A 1 484 ? 6.062 0.632 11.417 1.00 57.41 484 GLU A C 1
ATOM 3869 O O . GLU A 1 484 ? 6.801 1.387 12.052 1.00 57.41 484 GLU A O 1
ATOM 3874 N N . GLU A 1 485 ? 5.500 0.999 10.264 1.00 62.47 485 GLU A N 1
ATOM 3875 C CA . GLU A 1 485 ? 5.665 2.329 9.685 1.00 62.47 485 GLU A CA 1
ATOM 3876 C C . GLU A 1 485 ? 5.047 3.406 10.574 1.00 62.47 485 GLU A C 1
ATOM 3878 O O . GLU A 1 485 ? 5.704 4.416 10.831 1.00 62.47 485 GLU A O 1
ATOM 3883 N N . LEU A 1 486 ? 3.828 3.189 11.082 1.00 64.31 486 LEU A N 1
ATOM 3884 C CA . LEU A 1 486 ? 3.174 4.092 12.036 1.00 64.31 486 LEU A CA 1
ATOM 3885 C C . LEU A 1 486 ? 4.064 4.357 13.243 1.00 64.31 486 LEU A C 1
ATOM 3887 O O . LEU A 1 486 ? 4.222 5.501 13.655 1.00 64.31 486 LEU A O 1
ATOM 3891 N N . ARG A 1 487 ? 4.683 3.305 13.786 1.00 64.62 487 ARG A N 1
ATOM 3892 C CA . ARG A 1 487 ? 5.601 3.421 14.919 1.00 64.62 487 ARG A CA 1
ATOM 3893 C C . ARG A 1 487 ? 6.877 4.170 14.547 1.00 64.62 487 ARG A C 1
ATOM 3895 O O . ARG A 1 487 ? 7.337 5.017 15.307 1.00 64.62 487 ARG A O 1
ATOM 3902 N N . HIS A 1 488 ? 7.458 3.874 13.386 1.00 69.50 488 HIS A N 1
ATOM 3903 C CA . HIS A 1 488 ? 8.674 4.539 12.921 1.00 69.50 488 HIS A CA 1
ATOM 3904 C C . HIS A 1 488 ? 8.453 6.041 12.690 1.00 69.50 488 HIS A C 1
ATOM 3906 O O . HIS A 1 488 ? 9.303 6.859 13.039 1.00 69.50 488 HIS A O 1
ATOM 3912 N N . TYR A 1 489 ? 7.294 6.398 12.136 1.00 73.44 489 TYR A N 1
ATOM 3913 C CA . TYR A 1 489 ? 6.918 7.761 11.781 1.00 73.44 489 TYR A CA 1
ATOM 3914 C C . TYR A 1 489 ? 5.933 8.399 12.777 1.00 73.44 489 TYR A C 1
ATOM 3916 O O . TYR A 1 489 ? 5.321 9.409 12.446 1.00 73.44 489 TYR A O 1
ATOM 3924 N N . GLU A 1 490 ? 5.821 7.887 14.008 1.00 75.56 490 GLU A N 1
ATOM 3925 C CA . GLU A 1 490 ? 4.856 8.359 15.020 1.00 75.56 490 GLU A CA 1
ATOM 3926 C C . GLU A 1 490 ? 4.951 9.879 15.232 1.00 75.56 490 GLU A C 1
ATOM 3928 O O . GLU A 1 490 ? 3.958 10.596 15.145 1.00 75.56 490 GLU A O 1
ATOM 3933 N N . LYS A 1 491 ? 6.172 10.395 15.434 1.00 82.19 491 LYS A N 1
ATOM 3934 C CA . LYS A 1 491 ? 6.432 11.831 15.646 1.00 82.19 491 LYS A CA 1
ATOM 3935 C C . LYS A 1 491 ? 6.077 12.710 14.435 1.00 82.19 491 LYS A C 1
ATOM 3937 O O . LYS A 1 491 ? 5.348 13.681 14.624 1.00 82.19 491 LYS A O 1
ATOM 3942 N N . PRO A 1 492 ? 6.583 12.447 13.214 1.00 83.75 492 PRO A N 1
ATOM 3943 C CA . PRO A 1 492 ? 6.227 13.264 12.057 1.00 83.75 492 PRO A CA 1
ATOM 3944 C C . PRO A 1 492 ? 4.746 13.132 11.690 1.00 83.75 492 PRO A C 1
ATOM 3946 O O . PRO A 1 492 ? 4.146 14.128 11.311 1.00 83.75 492 PRO A O 1
ATOM 3949 N N . LEU A 1 493 ? 4.126 11.962 11.868 1.00 81.62 493 LEU A N 1
ATOM 3950 C CA . LEU A 1 493 ? 2.681 11.804 11.690 1.00 81.62 493 LEU A CA 1
ATOM 3951 C C . LEU A 1 493 ? 1.886 12.626 12.697 1.00 81.62 493 LEU A C 1
ATOM 3953 O O . LEU A 1 493 ? 0.941 13.300 12.303 1.00 81.62 493 LEU A O 1
ATOM 3957 N N . ARG A 1 494 ? 2.292 12.627 13.970 1.00 81.81 494 ARG A N 1
ATOM 3958 C CA . ARG A 1 494 ? 1.698 13.502 14.981 1.00 81.81 494 ARG A CA 1
ATOM 3959 C C . ARG A 1 494 ? 1.807 14.967 14.581 1.00 81.81 494 ARG A C 1
ATOM 3961 O O . ARG A 1 494 ? 0.813 15.664 14.647 1.00 81.81 494 ARG A O 1
ATOM 3968 N N . CYS A 1 495 ? 2.963 15.406 14.084 1.00 82.75 495 CYS A N 1
ATOM 3969 C CA . CYS A 1 495 ? 3.138 16.770 13.580 1.00 82.75 495 CYS A CA 1
ATOM 3970 C C . CYS A 1 495 ? 2.161 17.098 12.437 1.00 82.75 495 CYS A C 1
ATOM 3972 O O . CYS A 1 495 ? 1.554 18.163 12.444 1.00 82.75 495 CYS A O 1
ATOM 3974 N N . LEU A 1 496 ? 1.982 16.183 11.476 1.00 80.81 496 LEU A N 1
ATOM 3975 C CA . LEU A 1 496 ? 1.018 16.358 10.383 1.00 80.81 496 LEU A CA 1
ATOM 3976 C C . LEU A 1 496 ? -0.422 16.445 10.901 1.00 80.81 496 LEU A C 1
ATOM 3978 O O . LEU A 1 496 ? -1.196 17.268 10.420 1.00 80.81 496 LEU A O 1
ATOM 3982 N N . MET A 1 497 ? -0.778 15.600 11.873 1.00 78.94 497 MET A N 1
ATOM 3983 C CA . MET A 1 497 ? -2.122 15.575 12.449 1.00 78.94 497 MET A CA 1
ATOM 3984 C C . MET A 1 497 ? -2.380 16.792 13.335 1.00 78.94 497 MET A C 1
ATOM 3986 O O . MET A 1 497 ? -3.466 17.352 13.289 1.00 78.94 497 MET A O 1
ATOM 3990 N N . ASP A 1 498 ? -1.377 17.245 14.085 1.00 77.56 498 ASP A N 1
ATOM 3991 C CA . ASP A 1 498 ? -1.452 18.442 14.914 1.00 77.56 498 ASP A CA 1
ATOM 3992 C C . ASP A 1 498 ? -1.794 19.649 14.029 1.00 77.56 498 ASP A C 1
ATOM 3994 O O . ASP A 1 498 ? -2.712 20.403 14.338 1.00 77.56 498 ASP A O 1
ATOM 3998 N N . CYS A 1 499 ? -1.148 19.799 12.870 1.00 72.81 499 CYS A N 1
ATOM 3999 C CA . CYS A 1 499 ? -1.500 20.879 11.951 1.00 72.81 499 CYS A CA 1
ATOM 4000 C C . CYS A 1 499 ? -2.960 20.802 11.466 1.00 72.81 499 CYS A C 1
ATOM 4002 O O . CYS A 1 499 ? -3.585 21.845 11.315 1.00 72.81 499 CYS A O 1
ATOM 4004 N N . LEU A 1 500 ? -3.532 19.608 11.284 1.00 67.62 500 LEU A N 1
ATOM 4005 C CA . LEU A 1 500 ? -4.955 19.455 10.944 1.00 67.62 500 LEU A CA 1
ATOM 4006 C C . LEU A 1 500 ? -5.894 19.780 12.109 1.00 67.62 500 LEU A C 1
ATOM 4008 O O . LEU A 1 500 ? -7.010 20.226 11.889 1.00 67.62 500 LEU A O 1
ATOM 4012 N N . VAL A 1 501 ? -5.467 19.521 13.342 1.00 65.75 501 VAL A N 1
ATOM 4013 C CA . VAL A 1 501 ? -6.306 19.683 14.536 1.00 65.75 501 VAL A CA 1
ATOM 4014 C C . VAL A 1 501 ? -6.261 21.117 15.079 1.00 65.75 501 VAL A C 1
ATOM 4016 O O . VAL A 1 501 ? -7.240 21.574 15.661 1.00 65.75 501 VAL A O 1
ATOM 4019 N N . TYR A 1 502 ? -5.141 21.831 14.910 1.00 61.78 502 TYR A N 1
ATOM 4020 C CA . TYR A 1 502 ? -4.912 23.135 15.551 1.00 61.78 502 TYR A CA 1
ATOM 4021 C C . TYR A 1 502 ? -4.884 24.345 14.612 1.00 61.78 502 TYR A C 1
ATOM 4023 O O . TYR A 1 502 ? -4.775 25.463 15.116 1.00 61.78 502 TYR A O 1
ATOM 4031 N N . THR A 1 503 ? -4.910 24.178 13.284 1.00 57.91 503 THR A N 1
ATOM 4032 C CA . THR A 1 503 ? -4.836 25.331 12.367 1.00 57.91 503 THR A CA 1
ATOM 4033 C C . THR A 1 503 ? -6.206 25.681 11.797 1.00 57.91 503 THR A C 1
ATOM 4035 O O . THR A 1 503 ? -6.851 24.849 11.171 1.00 57.91 503 THR A O 1
ATOM 4038 N N . GLU A 1 504 ? -6.632 26.937 11.971 1.00 57.03 504 GLU A N 1
ATOM 4039 C CA . GLU A 1 504 ? -7.891 27.457 11.404 1.00 57.03 504 GLU A CA 1
ATOM 4040 C C . GLU A 1 504 ? -7.903 27.396 9.861 1.00 57.03 504 GLU A C 1
ATOM 4042 O O . GLU A 1 504 ? -8.956 27.232 9.252 1.00 57.03 504 GLU A O 1
ATOM 4047 N N . ASP A 1 505 ? -6.723 27.453 9.228 1.00 61.81 505 ASP A N 1
ATOM 4048 C CA . ASP A 1 505 ? -6.551 27.375 7.770 1.00 61.81 505 ASP A CA 1
ATOM 4049 C C . ASP A 1 505 ? -6.454 25.936 7.221 1.00 61.81 505 ASP A C 1
ATOM 4051 O O . ASP A 1 505 ? -6.393 25.751 6.001 1.00 61.81 505 ASP A O 1
ATOM 4055 N N . ASN A 1 506 ? -6.419 24.902 8.079 1.00 63.41 506 ASN A N 1
ATOM 4056 C CA . ASN A 1 506 ? -6.269 23.491 7.683 1.00 63.41 506 ASN A CA 1
ATOM 4057 C C . ASN A 1 506 ? -5.086 23.229 6.712 1.00 63.41 506 ASN A C 1
ATOM 4059 O O . ASN A 1 506 ? -5.138 22.308 5.886 1.00 63.41 506 ASN A O 1
ATOM 4063 N N . SER A 1 507 ? -4.024 24.044 6.777 1.00 72.44 507 SER A N 1
ATOM 4064 C CA . SER A 1 507 ? -2.868 23.973 5.872 1.00 72.44 507 SER A CA 1
ATOM 4065 C C . SER A 1 507 ? -1.581 23.602 6.614 1.00 72.44 507 SER A C 1
ATOM 4067 O O . SER A 1 507 ? -1.345 24.008 7.750 1.00 72.44 507 SER A O 1
ATOM 4069 N N . VAL A 1 508 ? -0.751 22.779 5.972 1.00 78.38 508 VAL A N 1
ATOM 4070 C CA . VAL A 1 508 ? 0.423 22.126 6.561 1.00 78.38 508 VAL A CA 1
ATOM 4071 C C . VAL A 1 508 ? 1.652 22.387 5.697 1.00 78.38 508 VAL A C 1
ATOM 4073 O O . VAL A 1 508 ? 1.605 22.221 4.480 1.00 78.38 508 VAL A O 1
ATOM 4076 N N . ASP A 1 509 ? 2.777 22.742 6.315 1.00 77.44 509 ASP A N 1
ATOM 4077 C CA . ASP A 1 509 ? 4.064 22.809 5.620 1.00 77.44 509 ASP A CA 1
ATOM 4078 C C . ASP A 1 509 ? 4.711 21.416 5.556 1.00 77.44 509 ASP A C 1
ATOM 4080 O O . ASP A 1 509 ? 5.225 20.881 6.540 1.00 77.44 509 ASP A O 1
ATOM 4084 N N . LEU A 1 510 ? 4.688 20.819 4.369 1.00 74.06 510 LEU A N 1
ATOM 4085 C CA . LEU A 1 510 ? 5.280 19.523 4.055 1.00 74.06 510 LEU A CA 1
ATOM 4086 C C . LEU A 1 510 ? 6.742 19.611 3.591 1.00 74.06 510 LEU A C 1
ATOM 4088 O O . LEU A 1 510 ? 7.352 18.570 3.337 1.00 74.06 510 LEU A O 1
ATOM 4092 N N . SER A 1 511 ? 7.328 20.812 3.490 1.00 71.81 511 SER A N 1
ATOM 4093 C CA . SER A 1 511 ? 8.738 20.997 3.099 1.00 71.81 511 SER A CA 1
ATOM 4094 C C . SER A 1 511 ? 9.719 20.554 4.190 1.00 71.81 511 SER A C 1
ATOM 4096 O O . SER A 1 511 ? 10.912 20.357 3.934 1.00 71.81 511 SER A O 1
ATOM 4098 N N . GLY A 1 512 ? 9.209 20.361 5.409 1.00 72.19 512 GLY A N 1
ATOM 4099 C CA . GLY A 1 512 ? 9.959 19.859 6.545 1.00 72.19 512 GLY A CA 1
ATOM 4100 C C . GLY A 1 512 ? 10.607 18.499 6.280 1.00 72.19 512 GLY A C 1
ATOM 4101 O O . GLY A 1 512 ? 10.125 17.667 5.505 1.00 72.19 512 GLY A O 1
ATOM 4102 N N . THR A 1 513 ? 11.714 18.251 6.977 1.00 74.81 513 THR A N 1
ATOM 4103 C CA . THR A 1 513 ? 12.419 16.969 6.926 1.00 74.81 513 THR A CA 1
ATOM 4104 C C . THR A 1 513 ? 12.455 16.314 8.295 1.00 74.81 513 THR A C 1
ATOM 4106 O O . THR A 1 513 ? 12.590 16.968 9.327 1.00 74.81 513 THR A O 1
ATOM 4109 N N . TRP A 1 514 ? 12.353 14.993 8.299 1.00 75.25 514 TRP A N 1
ATOM 4110 C CA . TRP A 1 514 ? 12.446 14.151 9.472 1.00 75.25 514 TRP A CA 1
ATOM 4111 C C . TRP A 1 514 ? 13.661 13.236 9.360 1.00 75.25 514 TRP A C 1
ATOM 4113 O O . TRP A 1 514 ? 13.880 12.581 8.338 1.00 75.25 514 TRP A O 1
ATOM 4123 N N . ARG A 1 515 ? 14.453 13.181 10.431 1.00 73.94 515 ARG A N 1
ATOM 4124 C CA . ARG A 1 515 ? 15.623 12.310 10.542 1.00 73.94 515 ARG A CA 1
ATOM 4125 C C . ARG A 1 515 ? 15.305 11.176 11.511 1.00 73.94 515 ARG A C 1
ATOM 4127 O O . ARG A 1 515 ? 15.140 11.420 12.703 1.00 73.94 515 ARG A O 1
ATOM 4134 N N . GLY A 1 516 ? 15.242 9.956 10.988 1.00 66.38 516 GLY A N 1
ATOM 4135 C CA . GLY A 1 516 ? 15.012 8.758 11.795 1.00 66.38 516 GLY A CA 1
ATOM 4136 C C . GLY A 1 516 ? 16.262 8.260 12.518 1.00 66.38 516 GLY A C 1
ATOM 4137 O O . GLY A 1 516 ? 17.375 8.720 12.254 1.00 66.38 516 GLY A O 1
ATOM 4138 N N . GLU A 1 517 ? 16.086 7.259 13.384 1.00 53.97 517 GLU A N 1
ATOM 4139 C CA . GLU A 1 517 ? 17.159 6.656 14.200 1.00 53.97 517 GLU A CA 1
ATOM 4140 C C . GLU A 1 517 ? 18.306 6.050 13.363 1.00 53.97 517 GLU A C 1
ATOM 4142 O O . GLU A 1 517 ? 19.430 5.940 13.841 1.00 53.97 517 GLU A O 1
ATOM 4147 N N . GLY A 1 518 ? 18.066 5.744 12.082 1.00 53.94 518 GLY A N 1
ATOM 4148 C CA . GLY A 1 518 ? 19.083 5.281 11.126 1.00 53.94 518 GLY A CA 1
ATOM 4149 C C . GLY A 1 518 ? 19.802 6.388 10.340 1.00 53.94 518 GLY A C 1
ATOM 4150 O O . GLY A 1 518 ? 20.472 6.094 9.355 1.00 53.94 518 GLY A O 1
ATOM 4151 N N . GLY A 1 519 ? 19.609 7.668 10.680 1.00 55.34 519 GLY A N 1
ATOM 4152 C CA . GLY A 1 519 ? 20.236 8.808 9.993 1.00 55.34 519 GLY A CA 1
ATOM 4153 C C . GLY A 1 519 ? 19.644 9.159 8.620 1.00 55.34 519 GLY A C 1
ATOM 4154 O O . GLY A 1 519 ? 19.999 10.199 8.060 1.00 55.34 519 GLY A O 1
ATOM 4155 N N . LYS A 1 520 ? 18.718 8.342 8.098 1.00 57.25 520 LYS A N 1
ATOM 4156 C CA . LYS A 1 520 ? 17.970 8.593 6.860 1.00 57.25 520 LYS A CA 1
ATOM 4157 C C . LYS A 1 520 ? 17.032 9.788 7.037 1.00 57.25 520 LYS A C 1
ATOM 4159 O O . LYS A 1 520 ? 16.258 9.845 7.993 1.00 57.25 520 LYS A O 1
ATOM 4164 N N . ILE A 1 521 ? 17.105 10.724 6.096 1.00 66.62 521 ILE A N 1
ATOM 4165 C CA . ILE A 1 521 ? 16.255 11.914 6.045 1.00 66.62 521 ILE A CA 1
ATOM 4166 C C . ILE A 1 521 ? 15.074 11.610 5.118 1.00 66.62 521 ILE A C 1
ATOM 4168 O O . ILE A 1 521 ? 15.280 11.161 3.993 1.00 66.62 521 ILE A O 1
ATOM 4172 N N . SER A 1 522 ? 13.851 11.822 5.600 1.00 67.62 522 SER A N 1
ATOM 4173 C CA . SER A 1 522 ? 12.608 11.730 4.821 1.00 67.62 522 SER A CA 1
ATOM 4174 C C . SER A 1 522 ? 11.899 13.079 4.867 1.00 67.62 522 SER A C 1
ATOM 4176 O O . SER A 1 522 ? 11.878 13.711 5.918 1.00 67.62 522 SER A O 1
ATOM 4178 N N . THR A 1 523 ? 11.330 13.539 3.762 1.00 71.94 523 THR A N 1
ATOM 4179 C CA . THR A 1 523 ? 10.495 14.747 3.746 1.00 71.94 523 THR A CA 1
ATOM 4180 C C . THR A 1 523 ? 9.087 14.425 4.257 1.00 71.94 523 THR A C 1
ATOM 4182 O O . THR A 1 523 ? 8.643 13.273 4.184 1.00 71.94 523 THR A O 1
ATOM 4185 N N . LEU A 1 524 ? 8.380 15.415 4.806 1.00 73.88 524 LEU A N 1
ATOM 4186 C CA . LEU A 1 524 ? 7.030 15.211 5.341 1.00 73.88 524 LEU A CA 1
ATOM 4187 C C . LEU A 1 524 ? 6.019 14.837 4.244 1.00 73.88 524 LEU A C 1
ATOM 4189 O O . LEU A 1 524 ? 5.154 13.998 4.490 1.00 73.88 524 LEU A O 1
ATOM 4193 N N . ASP A 1 525 ? 6.163 15.354 3.018 1.00 67.69 525 ASP A N 1
ATOM 4194 C CA . ASP A 1 525 ? 5.345 14.932 1.870 1.00 67.69 525 ASP A CA 1
ATOM 4195 C C . ASP A 1 525 ? 5.563 13.449 1.516 1.00 67.69 525 ASP A C 1
ATOM 4197 O O . ASP A 1 525 ? 4.608 12.735 1.203 1.00 67.69 525 ASP A O 1
ATOM 4201 N N . ALA A 1 526 ? 6.801 12.954 1.592 1.00 67.50 526 ALA A N 1
ATOM 4202 C CA . ALA A 1 526 ? 7.109 11.554 1.316 1.00 67.50 526 ALA A CA 1
ATOM 4203 C C . ALA A 1 526 ? 6.529 10.633 2.398 1.00 67.50 526 ALA A C 1
ATOM 4205 O O . ALA A 1 526 ? 6.029 9.551 2.083 1.00 67.50 526 ALA A O 1
ATOM 4206 N N . ILE A 1 527 ? 6.556 11.078 3.660 1.00 74.00 527 ILE A N 1
ATOM 4207 C CA . ILE A 1 527 ? 5.900 10.383 4.774 1.00 74.00 527 ILE A CA 1
ATOM 4208 C C . ILE A 1 527 ? 4.389 10.352 4.535 1.00 74.00 527 ILE A C 1
ATOM 4210 O O . ILE A 1 527 ? 3.813 9.270 4.543 1.00 74.00 527 ILE A O 1
ATOM 4214 N N . ALA A 1 528 ? 3.759 11.487 4.226 1.00 72.44 528 ALA A N 1
ATOM 4215 C CA . ALA A 1 528 ? 2.329 11.555 3.930 1.00 72.44 528 ALA A CA 1
ATOM 4216 C C . ALA A 1 528 ? 1.924 10.549 2.833 1.00 72.44 528 ALA A C 1
ATOM 4218 O O . ALA A 1 528 ? 1.061 9.695 3.046 1.00 72.44 528 ALA A O 1
ATOM 4219 N N . ASN A 1 529 ? 2.623 10.553 1.695 1.00 66.50 529 ASN A N 1
ATOM 4220 C CA . ASN A 1 529 ? 2.332 9.630 0.595 1.00 66.50 529 ASN A CA 1
ATOM 4221 C C . ASN A 1 529 ? 2.529 8.151 0.967 1.00 66.50 529 ASN A C 1
ATOM 4223 O O . ASN A 1 529 ? 1.807 7.298 0.450 1.00 66.50 529 ASN A O 1
ATOM 4227 N N . ARG A 1 530 ? 3.474 7.827 1.862 1.00 67.75 530 ARG A N 1
ATOM 4228 C CA . ARG A 1 530 ? 3.683 6.450 2.345 1.00 67.75 530 ARG A CA 1
ATOM 4229 C C . ARG A 1 530 ? 2.444 5.909 3.063 1.00 67.75 530 ARG A C 1
ATOM 4231 O O . ARG A 1 530 ? 2.082 4.760 2.834 1.00 67.75 530 ARG A O 1
ATOM 4238 N N . PHE A 1 531 ? 1.754 6.752 3.829 1.00 67.69 531 PHE A N 1
ATOM 4239 C CA . PHE A 1 531 ? 0.491 6.406 4.490 1.00 67.69 531 PHE A CA 1
ATOM 4240 C C . PHE A 1 531 ? -0.739 6.589 3.589 1.00 67.69 531 PHE A C 1
ATOM 4242 O O . PHE A 1 531 ? -1.863 6.491 4.067 1.00 67.69 531 PHE A O 1
ATOM 4249 N N . GLY A 1 532 ? -0.560 6.865 2.292 1.00 65.56 532 GLY A N 1
ATOM 4250 C CA . GLY A 1 532 ? -1.677 7.142 1.387 1.00 65.56 532 GLY A CA 1
ATOM 4251 C C . GLY A 1 532 ? -2.385 8.469 1.680 1.00 65.56 532 GLY A C 1
ATOM 4252 O O . GLY A 1 532 ? -3.531 8.652 1.280 1.00 65.56 532 GLY A O 1
ATOM 4253 N N . ILE A 1 533 ? -1.715 9.393 2.375 1.00 72.06 533 ILE A N 1
ATOM 4254 C CA . ILE A 1 533 ? -2.217 10.739 2.648 1.00 72.06 533 ILE A CA 1
ATOM 4255 C C . ILE A 1 533 ? -1.982 11.587 1.401 1.00 72.06 533 ILE A C 1
ATOM 4257 O O . ILE A 1 533 ? -0.846 11.891 1.020 1.00 72.06 533 ILE A O 1
ATOM 4261 N N . ALA A 1 534 ? -3.076 11.960 0.753 1.00 66.38 534 ALA A N 1
ATOM 4262 C CA . ALA A 1 534 ? -3.071 12.918 -0.333 1.00 66.38 534 ALA A CA 1
ATOM 4263 C C . ALA A 1 534 ? -3.077 14.350 0.225 1.00 66.38 534 ALA A C 1
ATOM 4265 O O . ALA A 1 534 ? -3.339 14.570 1.402 1.00 66.38 534 ALA A O 1
ATOM 4266 N N . TRP A 1 535 ? -2.756 15.338 -0.606 1.00 69.81 535 TRP A N 1
ATOM 4267 C CA . TRP A 1 535 ? -2.811 16.747 -0.225 1.00 69.81 535 TRP A CA 1
ATOM 4268 C C . TRP A 1 535 ? -2.995 17.658 -1.448 1.00 69.81 535 TRP A C 1
ATOM 4270 O O . TRP A 1 535 ? -2.678 17.245 -2.560 1.00 69.81 535 TRP A O 1
ATOM 4280 N N . GLU A 1 536 ? -3.508 18.873 -1.263 1.00 64.94 536 GLU A N 1
ATOM 4281 C CA . GLU A 1 536 ? -3.654 19.924 -2.291 1.00 64.94 536 GLU A CA 1
ATOM 4282 C C . GLU A 1 536 ? -2.945 21.213 -1.859 1.00 64.94 536 GLU A C 1
ATOM 4284 O O . GLU A 1 536 ? -2.625 21.368 -0.687 1.00 64.94 536 GLU A O 1
ATOM 4289 N N . GLY A 1 537 ? -2.720 22.149 -2.785 1.00 68.81 537 GLY A N 1
ATOM 4290 C CA . GLY A 1 537 ? -2.032 23.415 -2.510 1.00 68.81 537 GLY A CA 1
ATOM 4291 C C . GLY A 1 537 ? -0.544 23.364 -2.854 1.00 68.81 537 GLY A C 1
ATOM 4292 O O . GLY A 1 537 ? -0.134 22.659 -3.779 1.00 68.81 537 GLY A O 1
ATOM 4293 N N . THR A 1 538 ? 0.273 24.133 -2.136 1.00 67.56 538 THR A N 1
ATOM 4294 C CA . THR A 1 538 ? 1.736 24.108 -2.290 1.00 67.56 538 THR A CA 1
ATOM 4295 C C . THR A 1 538 ? 2.358 23.219 -1.220 1.00 67.56 538 THR A C 1
ATOM 4297 O O . THR A 1 538 ? 1.744 22.961 -0.192 1.00 67.56 538 THR A O 1
ATOM 4300 N N . VAL A 1 539 ? 3.601 22.769 -1.420 1.00 65.38 539 VAL A N 1
ATOM 4301 C CA . VAL A 1 539 ? 4.314 21.978 -0.398 1.00 65.38 539 VAL A CA 1
ATOM 4302 C C . VAL A 1 539 ? 4.405 22.731 0.937 1.00 65.38 539 VAL A C 1
ATOM 4304 O O . VAL A 1 539 ? 4.395 22.090 1.975 1.00 65.38 539 VAL A O 1
ATOM 4307 N N . THR A 1 540 ? 4.449 24.066 0.934 1.00 74.19 540 THR A N 1
ATOM 4308 C CA . THR A 1 540 ? 4.508 24.886 2.157 1.00 74.19 540 THR A CA 1
ATOM 4309 C C . THR A 1 540 ? 3.136 25.261 2.725 1.00 74.19 540 THR A C 1
ATOM 4311 O O . THR A 1 540 ? 3.060 25.747 3.847 1.00 74.19 540 THR A O 1
ATOM 4314 N N . GLN A 1 541 ? 2.059 25.070 1.959 1.00 77.06 541 GLN A N 1
ATOM 4315 C CA . GLN A 1 541 ? 0.672 25.336 2.351 1.00 77.06 541 GLN A CA 1
ATOM 4316 C C . GLN A 1 541 ? -0.225 24.222 1.801 1.00 77.06 541 GLN A C 1
ATOM 4318 O O . GLN A 1 541 ? -0.992 24.418 0.853 1.00 77.06 541 GLN A O 1
ATOM 4323 N N . ALA A 1 542 ? -0.067 23.025 2.362 1.00 72.06 542 ALA A N 1
ATOM 4324 C CA . ALA A 1 542 ? -0.722 21.818 1.888 1.00 72.06 542 ALA A CA 1
ATOM 4325 C C . ALA A 1 542 ? -1.971 21.495 2.714 1.00 72.06 542 ALA A C 1
ATOM 4327 O O . ALA A 1 542 ? -1.887 21.307 3.924 1.00 72.06 542 ALA A O 1
ATOM 4328 N N . LYS A 1 543 ? -3.125 21.345 2.070 1.00 74.94 543 LYS A N 1
ATOM 4329 C CA . LYS A 1 543 ? -4.336 20.808 2.701 1.00 74.94 543 LYS A CA 1
ATOM 4330 C C . LYS A 1 543 ? -4.343 19.290 2.575 1.00 74.94 543 LYS A C 1
ATOM 4332 O O . LYS A 1 543 ? -4.306 18.793 1.453 1.00 74.94 543 LYS A O 1
ATOM 4337 N N . LEU A 1 544 ? -4.368 18.546 3.683 1.00 72.88 544 LEU A N 1
ATOM 4338 C CA . LEU A 1 544 ? -4.274 17.078 3.653 1.00 72.88 544 LEU A CA 1
ATOM 4339 C C . LEU A 1 544 ? -5.640 16.413 3.425 1.00 72.88 544 LEU A C 1
ATOM 4341 O O . LEU A 1 544 ? -6.672 16.894 3.881 1.00 72.88 544 LEU A O 1
ATOM 4345 N N . TYR A 1 545 ? -5.622 15.266 2.753 1.00 65.88 545 TYR A N 1
ATOM 4346 C CA . TYR A 1 545 ? -6.770 14.416 2.462 1.00 65.88 545 TYR A CA 1
ATOM 4347 C C . TYR A 1 545 ? -6.408 12.969 2.768 1.00 65.88 545 TYR A C 1
ATOM 4349 O O . TYR A 1 545 ? -5.434 12.428 2.241 1.00 65.88 545 TYR A O 1
ATOM 4357 N N . MET A 1 546 ? -7.190 12.334 3.632 1.00 66.56 546 MET A N 1
ATOM 4358 C CA . MET A 1 546 ? -6.873 11.017 4.171 1.00 66.56 546 MET A CA 1
ATOM 4359 C C . MET A 1 546 ? -8.088 10.103 4.077 1.00 66.56 546 MET A C 1
ATOM 4361 O O . MET A 1 546 ? -9.191 10.540 4.411 1.00 66.56 546 MET A O 1
ATOM 4365 N N . PRO A 1 547 ? -7.912 8.831 3.683 1.00 59.03 547 PRO A N 1
ATOM 4366 C CA . PRO A 1 547 ? -8.949 7.834 3.884 1.00 59.03 547 PRO A CA 1
ATOM 4367 C C . PRO A 1 547 ? -9.314 7.755 5.370 1.00 59.03 547 PRO A C 1
ATOM 4369 O O . PRO A 1 547 ? -8.431 7.746 6.233 1.00 59.03 547 PRO A O 1
ATOM 4372 N N . SER A 1 548 ? -10.609 7.660 5.671 1.00 53.72 548 SER A N 1
ATOM 4373 C CA . SER A 1 548 ? -11.115 7.663 7.049 1.00 53.72 548 SER A CA 1
ATOM 4374 C C . SER A 1 548 ? -10.487 6.558 7.904 1.00 53.72 548 SER A C 1
ATOM 4376 O O . SER A 1 548 ? -10.172 6.796 9.066 1.00 53.72 548 SER A O 1
ATOM 4378 N N . HIS A 1 549 ? -10.215 5.378 7.338 1.00 55.38 549 HIS A N 1
ATOM 4379 C CA . HIS A 1 549 ? -9.520 4.304 8.049 1.00 55.38 549 HIS A CA 1
ATOM 4380 C C . HIS A 1 549 ? -8.063 4.668 8.393 1.00 55.38 549 HIS A C 1
ATOM 4382 O O . HIS A 1 549 ? -7.666 4.498 9.542 1.00 55.38 549 HIS A O 1
ATOM 4388 N N . VAL A 1 550 ? -7.279 5.229 7.458 1.00 60.72 550 VAL A N 1
ATOM 4389 C CA . VAL A 1 550 ? -5.885 5.669 7.698 1.00 60.72 550 VAL A CA 1
ATOM 4390 C C . VAL A 1 550 ? -5.848 6.728 8.792 1.00 60.72 550 VAL A C 1
ATOM 4392 O O . VAL A 1 550 ? -5.031 6.664 9.710 1.00 60.72 550 VAL A O 1
ATOM 4395 N N . GLN A 1 551 ? -6.766 7.685 8.706 1.00 64.38 551 GLN A N 1
ATOM 4396 C CA . GLN A 1 551 ? -6.902 8.759 9.673 1.00 64.38 551 GLN A CA 1
ATOM 4397 C C . GLN A 1 551 ? -7.225 8.233 11.075 1.00 64.38 551 GLN A C 1
ATOM 4399 O O . GLN A 1 551 ? -6.550 8.607 12.035 1.00 64.38 551 GLN A O 1
ATOM 4404 N N . ARG A 1 552 ? -8.191 7.311 11.193 1.00 59.31 552 ARG A N 1
ATOM 4405 C CA . ARG A 1 552 ? -8.518 6.636 12.460 1.00 59.31 552 ARG A CA 1
ATOM 4406 C C . ARG A 1 552 ? -7.297 5.943 13.047 1.00 59.31 552 ARG A C 1
ATOM 4408 O O . ARG A 1 552 ? -7.045 6.077 14.243 1.00 59.31 552 ARG A O 1
ATOM 4415 N N . VAL A 1 553 ? -6.521 5.234 12.220 1.00 58.72 553 VAL A N 1
ATOM 4416 C CA . VAL A 1 553 ? -5.337 4.528 12.714 1.00 58.72 553 VAL A CA 1
ATOM 4417 C C . VAL A 1 553 ? -4.290 5.495 13.241 1.00 58.72 553 VAL A C 1
ATOM 4419 O O . VAL A 1 553 ? -3.745 5.265 14.321 1.00 58.72 553 VAL A O 1
ATOM 4422 N N . ILE A 1 554 ? -4.007 6.570 12.506 1.00 68.25 554 ILE A N 1
ATOM 4423 C CA . ILE A 1 554 ? -2.998 7.539 12.924 1.00 68.25 554 ILE A CA 1
ATOM 4424 C C . ILE A 1 554 ? -3.447 8.217 14.217 1.00 68.25 554 ILE A C 1
ATOM 4426 O O . ILE A 1 554 ? -2.672 8.226 15.170 1.00 68.25 554 ILE A O 1
ATOM 4430 N N . PHE A 1 555 ? -4.699 8.681 14.309 1.00 68.50 555 PHE A N 1
ATOM 4431 C CA . PHE A 1 555 ? -5.205 9.308 15.532 1.00 68.50 555 PHE A CA 1
ATOM 4432 C C . PHE A 1 555 ? -5.110 8.383 16.750 1.00 68.50 555 PHE A C 1
ATOM 4434 O O . PHE A 1 555 ? -4.567 8.786 17.777 1.00 68.50 555 PHE A O 1
ATOM 4441 N N . ALA A 1 556 ? -5.548 7.129 16.610 1.00 61.16 556 ALA A N 1
ATOM 4442 C CA . ALA A 1 556 ? -5.454 6.113 17.659 1.00 61.16 556 ALA A CA 1
ATOM 4443 C C . ALA A 1 556 ? -4.020 5.833 18.114 1.00 61.16 556 ALA A C 1
ATOM 4445 O O . ALA A 1 556 ? -3.790 5.445 19.256 1.00 61.16 556 ALA A O 1
ATOM 4446 N N . SER A 1 557 ? -3.068 5.947 17.188 1.00 63.91 557 SER A N 1
ATOM 4447 C CA . SER A 1 557 ? -1.684 5.544 17.419 1.00 63.91 557 SER A CA 1
ATOM 4448 C C . SER A 1 557 ? -0.838 6.667 18.008 1.00 63.91 557 SER A C 1
ATOM 4450 O O . SER A 1 557 ? 0.106 6.378 18.740 1.00 63.91 557 SER A O 1
ATOM 4452 N N . VAL A 1 558 ? -1.144 7.931 17.689 1.00 71.19 558 VAL A N 1
ATOM 4453 C CA . VAL A 1 558 ? -0.285 9.074 18.047 1.00 71.19 558 VAL A CA 1
ATOM 4454 C C . VAL A 1 558 ? -0.844 9.958 19.169 1.00 71.19 558 VAL A C 1
ATOM 4456 O O . VAL A 1 558 ? -0.069 10.708 19.777 1.00 71.19 558 VAL A O 1
ATOM 4459 N N . TYR A 1 559 ? -2.144 9.856 19.488 1.00 69.12 559 TYR A N 1
ATOM 4460 C CA . TYR A 1 559 ? -2.786 10.623 20.564 1.00 69.12 559 TYR A CA 1
ATOM 4461 C C . TYR A 1 559 ? -3.252 9.737 21.731 1.00 69.12 559 TYR A C 1
ATOM 4463 O O . TYR A 1 559 ? -3.923 8.728 21.512 1.00 69.12 559 TYR A O 1
ATOM 4471 N N . PRO A 1 560 ? -2.955 10.116 22.989 1.00 68.69 560 PRO A N 1
ATOM 4472 C CA . PRO A 1 560 ? -3.556 9.489 24.165 1.00 68.69 560 PRO A CA 1
ATOM 4473 C C . PRO A 1 560 ? -5.046 9.873 24.321 1.00 68.69 560 PRO A C 1
ATOM 4475 O O . PRO A 1 560 ? -5.477 10.879 23.751 1.00 68.69 560 PRO A O 1
ATOM 4478 N N . PRO A 1 561 ? -5.830 9.154 25.153 1.00 62.84 561 PRO A N 1
ATOM 4479 C CA . PRO A 1 561 ? -7.287 9.332 25.260 1.00 62.84 561 PRO A CA 1
ATOM 4480 C C . PRO A 1 561 ? -7.720 10.757 25.599 1.00 62.84 561 PRO A C 1
ATOM 4482 O O . PRO A 1 561 ? -8.663 11.283 25.014 1.00 62.84 561 PRO A O 1
ATOM 4485 N N . LYS A 1 562 ? -7.014 11.399 26.540 1.00 69.56 562 LYS A N 1
ATOM 4486 C CA . LYS A 1 562 ? -7.310 12.776 26.952 1.00 69.56 562 LYS A CA 1
ATOM 4487 C C . LYS A 1 562 ? -7.093 13.761 25.813 1.00 69.56 562 LYS A C 1
ATOM 4489 O O . LYS A 1 562 ? -7.957 14.587 25.582 1.00 69.56 562 LYS A O 1
ATOM 4494 N N . GLU A 1 563 ? -6.000 13.638 25.060 1.00 70.81 563 GLU A N 1
ATOM 4495 C CA . GLU A 1 563 ? -5.749 14.510 23.905 1.00 70.81 563 GLU A CA 1
ATOM 4496 C C . GLU A 1 563 ? -6.724 14.228 22.750 1.00 70.81 563 GLU A C 1
ATOM 4498 O O . GLU A 1 563 ? -7.149 15.154 22.060 1.00 70.81 563 GLU A O 1
ATOM 4503 N N . LEU A 1 564 ? -7.128 12.965 22.569 1.00 68.19 564 LEU A N 1
ATOM 4504 C CA . LEU A 1 564 ? -8.155 12.581 21.601 1.00 68.19 564 LEU A CA 1
ATOM 4505 C C . LEU A 1 564 ? -9.507 13.251 21.932 1.00 68.19 564 LEU A C 1
ATOM 4507 O O . LEU A 1 564 ? -10.178 13.785 21.046 1.00 68.19 564 LEU A O 1
ATOM 4511 N N . LEU A 1 565 ? -9.878 13.287 23.216 1.00 65.12 565 LEU A N 1
ATOM 4512 C CA . LEU A 1 565 ? -11.076 13.974 23.704 1.00 65.12 565 LEU A CA 1
ATOM 4513 C C . LEU A 1 565 ? -10.946 15.504 23.676 1.00 65.12 565 LEU A C 1
ATOM 4515 O O . LEU A 1 565 ? -11.865 16.177 23.231 1.00 65.12 565 LEU A O 1
ATOM 4519 N N . GLU A 1 566 ? -9.824 16.065 24.125 1.00 69.06 566 GLU A N 1
ATOM 4520 C CA . GLU A 1 566 ? -9.616 17.519 24.207 1.00 69.06 566 GLU A CA 1
ATOM 4521 C C . GLU A 1 566 ? -9.588 18.183 22.827 1.00 69.06 566 GLU A C 1
ATOM 4523 O O . GLU A 1 566 ? -10.018 19.326 22.695 1.00 69.06 566 GLU A O 1
ATOM 4528 N N . LYS A 1 567 ? -9.038 17.502 21.814 1.00 66.19 567 LYS A N 1
ATOM 4529 C CA . LYS A 1 567 ? -8.507 18.192 20.629 1.00 66.19 567 LYS A CA 1
ATOM 4530 C C . LYS A 1 567 ? -9.004 17.614 19.320 1.00 66.19 567 LYS A C 1
ATOM 4532 O O . LYS A 1 567 ? -9.413 18.346 18.431 1.00 66.19 567 LYS A O 1
ATOM 4537 N N . VAL A 1 568 ? -9.011 16.291 19.218 1.00 58.03 568 VAL A N 1
ATOM 4538 C CA . VAL A 1 568 ? -9.400 15.595 17.989 1.00 58.03 568 VAL A CA 1
ATOM 4539 C C . VAL A 1 568 ? -10.927 15.565 17.857 1.00 58.03 568 VAL A C 1
ATOM 4541 O O . VAL A 1 568 ? -11.466 15.832 16.791 1.00 58.03 568 VAL A O 1
ATOM 4544 N N . THR A 1 569 ? -11.639 15.351 18.962 1.00 60.28 569 THR A N 1
ATOM 4545 C CA . THR A 1 569 ? -13.106 15.248 18.984 1.00 60.28 569 THR A CA 1
ATOM 4546 C C . THR A 1 569 ? -13.844 16.515 18.497 1.00 60.28 569 THR A C 1
ATOM 4548 O O . THR A 1 569 ? -14.756 16.373 17.682 1.00 60.28 569 THR A O 1
ATOM 4551 N N . PRO A 1 570 ? -13.474 17.748 18.906 1.00 57.53 570 PRO A N 1
ATOM 4552 C CA . PRO A 1 570 ? -14.119 18.964 18.396 1.00 57.53 570 PRO A CA 1
ATOM 4553 C C . PRO A 1 570 ? -13.816 19.248 16.914 1.00 57.53 570 PRO A C 1
ATOM 4555 O O . PRO A 1 570 ? -14.687 19.741 16.203 1.00 57.53 570 PRO A O 1
ATOM 4558 N N . ALA A 1 571 ? -12.613 18.904 16.436 1.00 53.00 571 ALA A N 1
ATOM 4559 C CA . ALA A 1 571 ? -12.187 19.110 15.046 1.00 53.00 571 ALA A CA 1
ATOM 4560 C C . ALA A 1 571 ? -12.813 18.101 14.057 1.00 53.00 571 ALA A C 1
ATOM 4562 O O . ALA A 1 571 ? -12.895 18.359 12.858 1.00 53.00 571 ALA A O 1
ATOM 4563 N N . ILE A 1 572 ? -13.302 16.952 14.544 1.00 52.09 572 ILE A N 1
ATOM 4564 C CA . ILE A 1 572 ? -13.910 15.901 13.711 1.00 52.09 572 ILE A CA 1
ATOM 4565 C C . ILE A 1 572 ? -15.334 16.248 13.236 1.00 52.09 572 ILE A C 1
ATOM 4567 O O . ILE A 1 572 ? -15.834 15.604 12.321 1.00 52.09 572 ILE A O 1
ATOM 4571 N N . GLY A 1 573 ? -15.970 17.314 13.734 1.00 46.44 573 GLY A N 1
ATOM 4572 C CA . GLY A 1 573 ? -17.230 17.807 13.152 1.00 46.44 573 GLY A CA 1
ATOM 4573 C C . GLY A 1 573 ? -17.144 18.124 11.645 1.00 46.44 573 GLY A C 1
ATOM 4574 O O . GLY A 1 573 ? -18.162 18.095 10.957 1.00 46.44 573 GLY A O 1
ATOM 4575 N N . GLU A 1 574 ? -15.935 18.358 11.119 1.00 45.34 574 GLU A N 1
ATOM 4576 C CA . GLU A 1 574 ? -15.655 18.604 9.695 1.00 45.34 574 GLU A CA 1
ATOM 4577 C C . GLU A 1 574 ? -15.100 17.371 8.945 1.00 45.34 574 GLU A C 1
ATOM 4579 O O . GLU A 1 574 ? -14.852 17.425 7.738 1.00 45.34 574 GLU A O 1
ATOM 4584 N N . ILE A 1 575 ? -14.897 16.242 9.636 1.00 44.44 575 ILE A N 1
ATOM 4585 C CA . ILE A 1 575 ? -14.184 15.056 9.144 1.00 44.44 575 ILE A CA 1
ATOM 4586 C C . ILE A 1 575 ? -15.077 13.815 9.315 1.00 44.44 575 ILE A C 1
ATOM 4588 O O . ILE A 1 575 ? -15.533 13.494 10.403 1.00 44.44 575 ILE A O 1
ATOM 4592 N N . SER A 1 576 ? -15.298 13.059 8.237 1.00 42.44 576 SER A N 1
ATOM 4593 C CA . SER A 1 576 ? -16.239 11.925 8.169 1.00 42.44 576 SER A CA 1
ATOM 4594 C C . SER A 1 576 ? -15.813 10.671 8.976 1.00 42.44 576 SER A C 1
ATOM 4596 O O . SER A 1 576 ? -15.542 9.609 8.400 1.00 42.44 576 SER A O 1
ATOM 4598 N N . ILE A 1 577 ? -15.766 10.744 10.310 1.00 49.84 577 ILE A N 1
ATOM 4599 C CA . ILE A 1 577 ? -15.617 9.582 11.204 1.00 49.84 577 ILE A CA 1
ATOM 4600 C C . ILE A 1 577 ? -16.943 9.332 11.933 1.00 49.84 577 ILE A C 1
ATOM 4602 O O . ILE A 1 577 ? -17.456 10.222 12.601 1.00 49.84 577 ILE A O 1
ATOM 4606 N N . ASP A 1 578 ? -17.462 8.103 11.853 1.00 61.34 578 ASP A N 1
ATOM 4607 C CA . ASP A 1 578 ? -18.630 7.655 12.623 1.00 61.34 578 ASP A CA 1
ATOM 4608 C C . ASP A 1 578 ? -18.371 7.793 14.136 1.00 61.34 578 ASP A C 1
ATOM 4610 O O . ASP A 1 578 ? -17.384 7.265 14.656 1.00 61.34 578 ASP A O 1
ATOM 4614 N N . TYR A 1 579 ? -19.251 8.502 14.846 1.00 64.50 579 TYR A N 1
ATOM 4615 C CA . TYR A 1 579 ? -19.140 8.756 16.283 1.00 64.50 579 TYR A CA 1
ATOM 4616 C C . TYR A 1 579 ? -19.141 7.476 17.135 1.00 64.50 579 TYR A C 1
ATOM 4618 O O . TYR A 1 579 ? -18.571 7.476 18.229 1.00 64.50 579 TYR A O 1
ATOM 4626 N N . ALA A 1 580 ? -19.743 6.378 16.656 1.00 68.75 580 ALA A N 1
ATOM 4627 C CA . ALA A 1 580 ? -19.719 5.103 17.376 1.00 68.75 580 ALA A CA 1
ATOM 4628 C C . ALA A 1 580 ? -18.287 4.555 17.440 1.00 68.75 580 ALA A C 1
ATOM 4630 O O . ALA A 1 580 ? -17.768 4.247 18.515 1.00 68.75 580 ALA A O 1
ATOM 4631 N N . ASP A 1 581 ? -17.605 4.568 16.297 1.00 70.69 581 ASP A N 1
ATOM 4632 C CA . ASP A 1 581 ? -16.217 4.132 16.169 1.00 70.69 581 ASP A CA 1
ATOM 4633 C C . ASP A 1 581 ? -15.254 5.061 16.935 1.00 70.69 581 ASP A C 1
ATOM 4635 O O . ASP A 1 581 ? -14.253 4.604 17.489 1.00 70.69 581 ASP A O 1
ATOM 4639 N N . GLN A 1 582 ? -15.577 6.357 17.056 1.00 73.06 582 GLN A N 1
ATOM 4640 C CA . GLN A 1 582 ? -14.802 7.290 17.888 1.00 73.06 582 GLN A CA 1
ATOM 4641 C C . GLN A 1 582 ? -14.800 6.880 19.363 1.00 73.06 582 GLN A C 1
ATOM 4643 O O . GLN A 1 582 ? -13.741 6.846 19.989 1.00 73.06 582 GLN A O 1
ATOM 4648 N N . PHE A 1 583 ? -15.957 6.543 19.938 1.00 80.62 583 PHE A N 1
ATOM 4649 C CA . PHE A 1 583 ? -16.000 6.150 21.348 1.00 80.62 583 PHE A CA 1
ATOM 4650 C C . PHE A 1 583 ? -15.462 4.732 21.587 1.00 80.62 583 PHE A C 1
ATOM 4652 O O . PHE A 1 583 ? -14.841 4.499 22.624 1.00 80.62 583 PHE A O 1
ATOM 4659 N N . GLU A 1 584 ? -15.536 3.824 20.604 1.00 85.62 584 GLU A N 1
ATOM 4660 C CA . GLU A 1 584 ? -14.734 2.587 20.633 1.00 85.62 584 GLU A CA 1
ATOM 4661 C C . GLU A 1 584 ? -13.229 2.898 20.721 1.00 85.62 584 GLU A C 1
ATOM 4663 O O . GLU A 1 584 ? -12.511 2.310 21.532 1.00 85.62 584 GLU A O 1
ATOM 4668 N N . LEU A 1 585 ? -12.743 3.868 19.943 1.00 77.44 585 LEU A N 1
ATOM 4669 C CA . LEU A 1 585 ? -11.338 4.270 19.946 1.00 77.44 585 LEU A CA 1
ATOM 4670 C C . LEU A 1 585 ? -10.897 4.912 21.268 1.00 77.44 585 LEU A C 1
ATOM 4672 O O . LEU A 1 585 ? -9.808 4.619 21.770 1.00 77.44 585 LEU A O 1
ATOM 4676 N N . ILE A 1 586 ? -11.752 5.745 21.863 1.00 82.88 586 ILE A N 1
ATOM 4677 C CA . ILE A 1 586 ? -11.524 6.332 23.189 1.00 82.88 586 ILE A CA 1
ATOM 4678 C C . ILE A 1 586 ? -11.437 5.220 24.253 1.00 82.88 586 ILE A C 1
ATOM 4680 O O . ILE A 1 586 ? -10.553 5.248 25.110 1.00 82.88 586 ILE A O 1
ATOM 4684 N N . CYS A 1 587 ? -12.292 4.192 24.181 1.00 89.00 587 CYS A N 1
ATOM 4685 C CA . CYS A 1 587 ? -12.192 3.023 25.056 1.00 89.00 587 CYS A CA 1
ATOM 4686 C C . CYS A 1 587 ? -10.882 2.247 24.847 1.00 89.00 587 CYS A C 1
ATOM 4688 O O . CYS A 1 587 ? -10.192 1.961 25.826 1.00 89.00 587 CYS A O 1
ATOM 4690 N N . LEU A 1 588 ? -10.509 1.931 23.603 1.00 87.94 588 LEU A N 1
ATOM 4691 C CA . LEU A 1 588 ? -9.269 1.211 23.284 1.00 87.94 588 LEU A CA 1
ATOM 4692 C C . LEU A 1 588 ? -8.036 1.937 23.828 1.00 87.94 588 LEU A C 1
ATOM 4694 O O . LEU A 1 588 ? -7.244 1.356 24.572 1.00 87.94 588 LEU A O 1
ATOM 4698 N N . THR A 1 589 ? -7.902 3.217 23.487 1.00 83.94 589 THR A N 1
ATOM 4699 C CA . THR A 1 589 ? -6.771 4.036 23.930 1.00 83.94 589 THR A CA 1
ATOM 4700 C C . THR A 1 589 ? -6.724 4.122 25.454 1.00 83.94 589 THR A C 1
ATOM 4702 O O . THR A 1 589 ? -5.636 4.138 26.031 1.00 83.94 589 THR A O 1
ATOM 4705 N N . ARG A 1 590 ? -7.879 4.100 26.138 1.00 91.19 590 ARG A N 1
ATOM 4706 C CA . ARG A 1 590 ? -7.929 4.061 27.603 1.00 91.19 590 ARG A CA 1
ATOM 4707 C C . ARG A 1 590 ? -7.396 2.750 28.174 1.00 91.19 590 ARG A C 1
ATOM 4709 O O . ARG A 1 590 ? -6.597 2.788 29.104 1.00 91.19 590 ARG A O 1
ATOM 4716 N N . PHE A 1 591 ? -7.766 1.599 27.615 1.00 92.88 591 PHE A N 1
ATOM 4717 C CA . PHE A 1 591 ? -7.174 0.321 28.029 1.00 92.88 591 PHE A CA 1
ATOM 4718 C C . PHE A 1 591 ? -5.655 0.296 27.803 1.00 92.88 591 PHE A C 1
ATOM 4720 O O . PHE A 1 591 ? -4.916 -0.186 28.660 1.00 92.88 591 PHE A O 1
ATOM 4727 N N . GLN A 1 592 ? -5.173 0.854 26.690 1.00 89.00 592 GLN A N 1
ATOM 4728 C CA . GLN A 1 592 ? -3.737 0.980 26.428 1.00 89.00 592 GLN A CA 1
ATOM 4729 C C . GLN A 1 592 ? -3.057 1.907 27.443 1.00 89.00 592 GLN A C 1
ATOM 4731 O O . GLN A 1 592 ? -2.012 1.559 27.977 1.00 89.00 592 GLN A O 1
ATOM 4736 N N . GLU A 1 593 ? -3.648 3.059 27.763 1.00 89.88 593 GLU A N 1
ATOM 4737 C CA . GLU A 1 593 ? -3.119 3.983 28.772 1.00 89.88 593 GLU A CA 1
ATOM 4738 C C . GLU A 1 593 ? -2.986 3.299 30.141 1.00 89.88 593 GLU A C 1
ATOM 4740 O O . GLU A 1 593 ? -1.916 3.346 30.748 1.00 89.88 593 GLU A O 1
ATOM 4745 N N . LEU A 1 594 ? -4.040 2.614 30.594 1.00 92.00 594 LEU A N 1
ATOM 4746 C CA . LEU A 1 594 ? -4.077 1.953 31.900 1.00 92.00 594 LEU A CA 1
ATOM 4747 C C . LEU A 1 594 ? -3.081 0.787 32.014 1.00 92.00 594 LEU A C 1
ATOM 4749 O O . LEU A 1 594 ? -2.550 0.552 33.101 1.00 92.00 594 LEU A O 1
ATOM 4753 N N . PHE A 1 595 ? -2.825 0.076 30.909 1.00 93.69 595 PHE A N 1
ATOM 4754 C CA . PHE A 1 595 ? -2.141 -1.223 30.916 1.00 93.69 595 PHE A CA 1
ATOM 4755 C C . PHE A 1 595 ? -0.982 -1.340 29.910 1.00 93.69 595 PHE A C 1
ATOM 4757 O O . PHE A 1 595 ? -0.610 -2.446 29.530 1.00 93.69 595 PHE A O 1
ATOM 4764 N N . HIS A 1 596 ? -0.386 -0.242 29.432 1.00 87.56 596 HIS A N 1
ATOM 4765 C CA . HIS A 1 596 ? 0.829 -0.312 28.595 1.00 87.56 596 HIS A CA 1
ATOM 4766 C C . HIS A 1 596 ? 2.071 -0.758 29.388 1.00 87.56 596 HIS A C 1
ATOM 4768 O O . HIS A 1 596 ? 3.029 -1.301 28.822 1.00 87.56 596 HIS A O 1
ATOM 4774 N N . GLU A 1 597 ? 2.045 -0.530 30.699 1.00 90.12 597 GLU A N 1
ATOM 4775 C CA . GLU A 1 597 ? 2.961 -1.086 31.689 1.00 90.12 597 GLU A CA 1
ATOM 4776 C C . GLU A 1 597 ? 2.325 -2.298 32.361 1.00 90.12 597 GLU A C 1
ATOM 4778 O O . GLU A 1 597 ? 1.103 -2.401 32.450 1.00 90.12 597 GLU A O 1
ATOM 4783 N N . GLU A 1 598 ? 3.171 -3.207 32.833 1.00 92.81 598 GLU A N 1
ATOM 4784 C CA . GLU A 1 598 ? 2.735 -4.409 33.528 1.00 92.81 598 GLU A CA 1
ATOM 4785 C C . GLU A 1 598 ? 2.094 -4.042 34.876 1.00 92.81 598 GLU A C 1
ATOM 4787 O O . GLU A 1 598 ? 2.763 -3.521 35.772 1.00 92.81 598 GLU A O 1
ATOM 4792 N N . ARG A 1 599 ? 0.778 -4.252 35.001 1.00 93.81 599 ARG A N 1
ATOM 4793 C CA . ARG A 1 599 ? -0.008 -3.869 36.186 1.00 93.81 599 ARG A CA 1
ATOM 4794 C C . ARG A 1 599 ? -1.154 -4.846 36.438 1.00 93.81 599 ARG A C 1
ATOM 4796 O O . ARG A 1 599 ? -1.639 -5.493 35.513 1.00 93.81 599 ARG A O 1
ATOM 4803 N N . TYR A 1 600 ? -1.621 -4.918 37.683 1.00 95.62 600 TYR A N 1
ATOM 4804 C CA . TYR A 1 600 ? -2.873 -5.603 38.007 1.00 95.62 600 TYR A CA 1
ATOM 4805 C C . TYR A 1 600 ? -4.058 -4.644 37.816 1.00 95.62 600 TYR A C 1
ATOM 4807 O O . TYR A 1 600 ? -4.027 -3.542 38.375 1.00 95.62 600 TYR A O 1
ATOM 4815 N N . PRO A 1 601 ? -5.131 -5.024 37.095 1.00 96.31 601 PRO A N 1
ATOM 4816 C CA . PRO A 1 601 ? -6.279 -4.141 36.895 1.00 96.31 601 PRO A CA 1
ATOM 4817 C C . PRO A 1 601 ? -6.929 -3.655 38.192 1.00 96.31 601 PRO A C 1
ATOM 4819 O O . PRO A 1 601 ? -7.359 -2.501 38.255 1.00 96.31 601 PRO A O 1
ATOM 4822 N N . LYS A 1 602 ? -6.906 -4.477 39.247 1.00 95.69 602 LYS A N 1
ATOM 4823 C CA . LYS A 1 602 ? -7.374 -4.091 40.584 1.00 95.69 602 LYS A CA 1
ATOM 4824 C C . LYS A 1 602 ? -6.605 -2.943 41.228 1.00 95.69 602 LYS A C 1
ATOM 4826 O O . LYS A 1 602 ? -7.203 -2.158 41.953 1.00 95.69 602 LYS A O 1
ATOM 4831 N N . ASP A 1 603 ? -5.314 -2.809 40.943 1.00 95.50 603 ASP A N 1
ATOM 4832 C CA . ASP A 1 603 ? -4.477 -1.769 41.546 1.00 95.50 603 ASP A CA 1
ATOM 4833 C C . ASP A 1 603 ? -4.623 -0.441 40.791 1.00 95.50 603 ASP A C 1
ATOM 4835 O O . ASP A 1 603 ? -4.400 0.633 41.344 1.00 95.50 603 ASP A O 1
ATOM 4839 N N . VAL A 1 604 ? -5.006 -0.515 39.512 1.00 93.50 604 VAL A N 1
ATOM 4840 C CA . VAL A 1 604 ? -5.123 0.642 38.620 1.00 93.50 604 VAL A CA 1
ATOM 4841 C C . VAL A 1 604 ? -6.515 1.267 38.678 1.00 93.50 604 VAL A C 1
ATOM 4843 O O . VAL A 1 604 ? -6.633 2.491 38.718 1.00 93.50 604 VAL A O 1
ATOM 4846 N N . LEU A 1 605 ? -7.570 0.446 38.654 1.00 93.88 605 LEU A N 1
ATOM 4847 C CA . LEU A 1 605 ? -8.954 0.919 38.620 1.00 93.88 605 LEU A CA 1
ATOM 4848 C C . LEU A 1 605 ? -9.877 -0.008 39.451 1.00 93.88 605 LEU A C 1
ATOM 4850 O O . LEU A 1 605 ? -10.737 -0.696 38.890 1.00 93.88 605 LEU A O 1
ATOM 4854 N N . PRO A 1 606 ? -9.712 -0.046 40.792 1.00 92.75 606 PRO A N 1
ATOM 4855 C CA . PRO A 1 606 ? -10.317 -1.048 41.687 1.00 92.75 606 PRO A CA 1
ATOM 4856 C C . PRO A 1 606 ? -11.849 -1.085 41.672 1.00 92.75 606 PRO A C 1
ATOM 4858 O O . PRO A 1 606 ? -12.460 -2.132 41.879 1.00 92.75 606 PRO A O 1
ATOM 4861 N N . SER A 1 607 ? -12.487 0.056 41.426 1.00 91.69 607 SER A N 1
ATOM 4862 C CA . SER A 1 607 ? -13.943 0.192 41.319 1.00 91.69 607 SER A CA 1
ATOM 4863 C C . SER A 1 607 ? -14.527 -0.543 40.107 1.00 91.69 607 SER A C 1
ATOM 4865 O O . SER A 1 607 ? -15.670 -1.003 40.161 1.00 91.69 607 SER A O 1
ATOM 4867 N N . PHE A 1 608 ? -13.748 -0.680 39.031 1.00 94.88 608 PHE A N 1
ATOM 4868 C CA . PHE A 1 608 ? -14.129 -1.373 37.802 1.00 94.88 608 PHE A CA 1
ATOM 4869 C C . PHE A 1 608 ? -13.555 -2.793 37.743 1.00 94.88 608 PHE A C 1
ATOM 4871 O O . PHE A 1 608 ? -14.246 -3.698 37.268 1.00 94.88 608 PHE A O 1
ATOM 4878 N N . PHE A 1 609 ? -12.356 -3.019 38.288 1.00 95.81 609 PHE A N 1
ATOM 4879 C CA . PHE A 1 609 ? -11.673 -4.315 38.246 1.00 95.81 609 PHE A CA 1
ATOM 4880 C C . PHE A 1 609 ? -11.333 -4.892 39.631 1.00 95.81 609 PHE A C 1
ATOM 4882 O O . PHE A 1 609 ? -10.165 -5.108 39.934 1.00 95.81 609 PHE A O 1
ATOM 4889 N N . PRO A 1 610 ? -12.321 -5.153 40.501 1.00 92.62 610 PRO A N 1
ATOM 4890 C CA . PRO A 1 610 ? -12.072 -5.632 41.859 1.00 92.62 610 PRO A CA 1
ATOM 4891 C C . PRO A 1 610 ? -11.456 -7.040 41.902 1.00 92.62 610 PRO A C 1
ATOM 4893 O O . PRO A 1 610 ? -11.674 -7.855 41.007 1.00 92.62 610 PRO A O 1
ATOM 4896 N N . ASP A 1 611 ? -10.825 -7.383 43.028 1.00 90.06 611 ASP A N 1
ATOM 4897 C CA . ASP A 1 611 ? -10.160 -8.671 43.296 1.00 90.06 611 ASP A CA 1
ATOM 4898 C C . ASP A 1 611 ? -11.047 -9.908 43.114 1.00 90.06 611 ASP A C 1
ATOM 4900 O O . ASP A 1 611 ? -10.534 -11.013 43.035 1.00 90.06 611 ASP A O 1
ATOM 4904 N N . LYS A 1 612 ? -12.373 -9.770 43.047 1.00 89.62 612 LYS A N 1
ATOM 4905 C CA . LYS A 1 612 ? -13.277 -10.896 42.752 1.00 89.62 612 LYS A CA 1
ATOM 4906 C C . LYS A 1 612 ? -13.241 -11.348 41.285 1.00 89.62 612 LYS A C 1
ATOM 4908 O O . LYS A 1 612 ? -13.802 -12.396 40.988 1.00 89.62 612 LYS A O 1
ATOM 4913 N N . GLN A 1 613 ? -12.656 -10.553 40.388 1.00 93.44 613 GLN A N 1
ATOM 4914 C CA . GLN A 1 613 ? -12.562 -10.850 38.958 1.00 93.44 613 GLN A CA 1
ATOM 4915 C C . GLN A 1 613 ? -11.244 -11.556 38.633 1.00 93.44 613 GLN A C 1
ATOM 4917 O O . GLN A 1 613 ? -10.189 -11.154 39.128 1.00 93.44 613 GLN A O 1
ATOM 4922 N N . LEU A 1 614 ? -11.283 -12.553 37.748 1.00 92.19 614 LEU A N 1
ATOM 4923 C CA . LEU A 1 614 ? -10.090 -13.210 37.215 1.00 92.19 614 LEU A CA 1
ATOM 4924 C C . LEU A 1 614 ? -9.203 -12.197 36.493 1.00 92.19 614 LEU A C 1
ATOM 4926 O O . LEU A 1 614 ? -8.007 -12.135 36.770 1.00 92.19 614 LEU A O 1
ATOM 4930 N N . PHE A 1 615 ? -9.785 -11.356 35.633 1.00 94.31 615 PHE A N 1
ATOM 4931 C CA . PHE A 1 615 ? -9.057 -10.277 34.964 1.00 94.31 615 PHE A CA 1
ATOM 4932 C C . PHE A 1 615 ? -8.416 -9.310 35.968 1.00 94.31 615 PHE A C 1
ATOM 4934 O O . PHE A 1 615 ? -7.250 -8.958 35.818 1.00 94.31 615 PHE A O 1
ATOM 4941 N N . GLY A 1 616 ? -9.139 -8.957 37.038 1.00 93.81 616 GLY A N 1
ATOM 4942 C CA . GLY A 1 616 ? -8.650 -8.102 38.126 1.00 93.81 616 GLY A CA 1
ATOM 4943 C C . GLY A 1 616 ? -7.375 -8.619 38.797 1.00 93.81 616 GLY A C 1
ATOM 4944 O O . GLY A 1 616 ? -6.542 -7.826 39.230 1.00 93.81 616 GLY A O 1
ATOM 4945 N N . GLN A 1 617 ? -7.200 -9.940 38.848 1.00 93.62 617 GLN A N 1
ATOM 4946 C CA . GLN A 1 617 ? -6.048 -10.609 39.455 1.00 93.62 617 GLN A CA 1
ATOM 4947 C C . GLN A 1 617 ? -4.913 -10.917 38.467 1.00 93.62 617 GLN A C 1
ATOM 4949 O O . GLN A 1 617 ? -3.851 -11.373 38.890 1.00 93.62 617 GLN A O 1
ATOM 4954 N N . CYS A 1 618 ? -5.113 -10.703 37.165 1.00 92.44 618 CYS A N 1
ATOM 4955 C CA . CYS A 1 618 ? -4.087 -10.974 36.165 1.00 92.44 618 CYS A CA 1
ATOM 4956 C C . CYS A 1 618 ? -3.074 -9.833 36.109 1.00 92.44 618 CYS A C 1
ATOM 4958 O O . CYS A 1 618 ? -3.446 -8.663 36.099 1.00 92.44 618 CYS A O 1
ATOM 4960 N N . LEU A 1 619 ? -1.792 -10.179 36.019 1.00 93.88 619 LEU A N 1
ATOM 4961 C CA . LEU A 1 619 ? -0.749 -9.215 35.704 1.00 93.88 619 LEU A CA 1
ATOM 4962 C C . LEU A 1 619 ? -0.756 -8.997 34.187 1.00 93.88 619 LEU A C 1
ATOM 4964 O O . LEU A 1 619 ? -0.402 -9.907 33.438 1.00 93.88 619 LEU A O 1
ATOM 4968 N N . VAL A 1 620 ? -1.246 -7.840 33.735 1.00 93.88 620 VAL A N 1
ATOM 4969 C CA . VAL A 1 620 ? -1.503 -7.583 32.311 1.00 93.88 620 VAL A CA 1
ATOM 4970 C C . VAL A 1 620 ? -0.614 -6.478 31.764 1.00 93.88 620 VAL A C 1
ATOM 4972 O O . VAL A 1 620 ? -0.314 -5.501 32.448 1.00 93.88 620 VAL A O 1
ATOM 4975 N N . GLN A 1 621 ? -0.235 -6.626 30.495 1.00 93.81 621 GLN A N 1
ATOM 4976 C CA . GLN A 1 621 ? 0.435 -5.590 29.722 1.00 93.81 621 GLN A CA 1
ATOM 4977 C C . GLN A 1 621 ? -0.022 -5.636 28.257 1.00 93.81 621 GLN A C 1
ATOM 4979 O O . GLN A 1 621 ? 0.244 -6.606 27.547 1.00 93.81 621 GLN A O 1
ATOM 4984 N N . PHE A 1 622 ? -0.668 -4.577 27.775 1.00 90.81 622 PHE A N 1
ATOM 4985 C CA . PHE A 1 622 ? -1.120 -4.444 26.390 1.00 90.81 622 PHE A CA 1
ATOM 4986 C C . PHE A 1 622 ? -0.154 -3.616 25.536 1.00 90.81 622 PHE A C 1
ATOM 4988 O O . PHE A 1 622 ? 0.748 -2.927 26.026 1.00 90.81 622 PHE A O 1
ATOM 4995 N N . ALA A 1 623 ? -0.300 -3.730 24.215 1.00 80.94 623 ALA A N 1
ATOM 4996 C CA . ALA A 1 623 ? 0.497 -2.958 23.272 1.00 80.94 623 ALA A CA 1
ATOM 4997 C C . ALA A 1 623 ? -0.014 -1.512 23.208 1.00 80.94 623 ALA A C 1
ATOM 4999 O O . ALA A 1 623 ? -1.213 -1.282 23.048 1.00 80.94 623 ALA A O 1
ATOM 5000 N N . LYS A 1 624 ? 0.903 -0.539 23.278 1.00 76.56 624 LYS A N 1
ATOM 5001 C CA . LYS A 1 624 ? 0.574 0.886 23.100 1.00 76.56 624 LYS A CA 1
ATOM 5002 C C . LYS A 1 624 ? 0.116 1.200 21.669 1.00 76.56 624 LYS A C 1
ATOM 5004 O O . LYS A 1 624 ? -0.681 2.099 21.461 1.00 76.56 624 LYS A O 1
ATOM 5009 N N . SER A 1 625 ? 0.631 0.456 20.693 1.00 66.62 625 SER A N 1
ATOM 5010 C CA . SER A 1 625 ? 0.249 0.570 19.287 1.00 66.62 625 SER A CA 1
ATOM 5011 C C . SER A 1 625 ? -1.003 -0.249 18.989 1.00 66.62 625 SER A C 1
ATOM 5013 O O . SER A 1 625 ? -1.120 -1.391 19.442 1.00 66.62 625 SER A O 1
ATOM 5015 N N . THR A 1 626 ? -1.889 0.304 18.169 1.00 70.44 626 THR A N 1
ATOM 5016 C CA . THR A 1 626 ? -3.092 -0.377 17.681 1.00 70.44 626 THR A CA 1
ATOM 5017 C C . THR A 1 626 ? -2.838 -0.985 16.306 1.00 70.44 626 THR A C 1
ATOM 5019 O O . THR A 1 626 ? -2.354 -0.295 15.412 1.00 70.44 626 THR A O 1
ATOM 5022 N N . CYS A 1 627 ? -3.202 -2.252 16.106 1.00 62.03 627 CYS A N 1
ATOM 5023 C CA . CYS A 1 627 ? -3.260 -2.860 14.774 1.00 62.03 627 CYS A CA 1
ATOM 5024 C C . CYS A 1 627 ? -4.724 -2.995 14.348 1.00 62.03 627 CYS A C 1
ATOM 5026 O O . CYS A 1 627 ? -5.562 -3.452 15.123 1.00 62.03 627 CYS A O 1
ATOM 5028 N N . TRP A 1 628 ? -5.057 -2.606 13.124 1.00 63.00 628 TRP A N 1
ATOM 5029 C CA . TRP A 1 628 ? -6.431 -2.726 12.640 1.00 63.00 628 TRP A CA 1
ATOM 5030 C C . TRP A 1 628 ? -6.660 -4.098 12.030 1.00 63.00 628 TRP A C 1
ATOM 5032 O O . TRP A 1 628 ? -5.769 -4.674 11.409 1.00 63.00 628 TRP A O 1
ATOM 5042 N N . MET A 1 629 ? -7.854 -4.633 12.255 1.00 60.16 629 MET A N 1
ATOM 5043 C CA . MET A 1 629 ? -8.237 -5.963 11.804 1.00 60.16 629 MET A CA 1
ATOM 5044 C C . MET A 1 629 ? -9.343 -5.832 10.749 1.00 60.16 629 MET A C 1
ATOM 5046 O O . MET A 1 629 ? -10.266 -5.036 10.946 1.00 60.16 629 MET A O 1
ATOM 5050 N N . PRO A 1 630 ? -9.278 -6.583 9.632 1.00 55.47 630 PRO A N 1
ATOM 5051 C CA . PRO A 1 630 ? -10.313 -6.543 8.603 1.00 55.47 630 PRO A CA 1
ATOM 5052 C C . PRO A 1 630 ? -11.684 -6.955 9.157 1.00 55.47 630 PRO A C 1
ATOM 5054 O O . PRO A 1 630 ? -11.785 -7.585 10.212 1.00 55.47 630 PRO A O 1
ATOM 5057 N N . ASN A 1 631 ? -12.748 -6.619 8.425 1.00 59.31 631 ASN A N 1
ATOM 5058 C CA . ASN A 1 631 ? -14.104 -7.026 8.784 1.00 59.31 631 ASN A CA 1
ATOM 5059 C C . ASN A 1 631 ? -14.239 -8.558 8.687 1.00 59.31 631 ASN A C 1
ATOM 5061 O O . ASN A 1 631 ? -13.928 -9.152 7.651 1.00 59.31 631 ASN A O 1
ATOM 5065 N N . ILE A 1 632 ? -14.709 -9.198 9.762 1.00 61.81 632 ILE A N 1
ATOM 5066 C CA . ILE A 1 632 ? -15.026 -10.628 9.771 1.00 61.81 632 ILE A CA 1
ATOM 5067 C C . ILE A 1 632 ? -16.494 -10.816 9.372 1.00 61.81 632 ILE A C 1
ATOM 5069 O O . ILE A 1 632 ? -17.404 -10.447 10.115 1.00 61.81 632 ILE A O 1
ATOM 5073 N N . ALA A 1 633 ? -16.730 -11.438 8.214 1.00 56.88 633 ALA A N 1
ATOM 5074 C CA . ALA A 1 633 ? -18.074 -11.722 7.716 1.00 56.88 633 ALA A CA 1
ATOM 5075 C C . ALA A 1 633 ? -18.818 -12.776 8.564 1.00 56.88 633 ALA A C 1
ATOM 5077 O O . ALA A 1 633 ? -18.226 -13.678 9.158 1.00 56.88 633 ALA A O 1
ATOM 5078 N N . ARG A 1 634 ? -20.157 -12.694 8.584 1.00 54.75 634 ARG A N 1
ATOM 5079 C CA . ARG A 1 634 ? -21.033 -13.600 9.357 1.00 54.75 634 ARG A CA 1
ATOM 5080 C C . ARG A 1 634 ? -21.138 -15.027 8.791 1.00 54.75 634 ARG A C 1
ATOM 5082 O O . ARG A 1 634 ? -21.544 -15.912 9.542 1.00 54.75 634 ARG A O 1
ATOM 5089 N N . SER A 1 635 ? -20.812 -15.249 7.514 1.00 44.97 635 SER A N 1
ATOM 5090 C CA . SER A 1 635 ? -20.931 -16.539 6.814 1.00 44.97 635 SER A CA 1
ATOM 5091 C C . SER A 1 635 ? -19.620 -16.940 6.145 1.00 44.97 635 SER A C 1
ATOM 5093 O O . SER A 1 635 ? -18.963 -16.096 5.544 1.00 44.97 635 SER A O 1
ATOM 5095 N N . GLY A 1 636 ? -19.295 -18.234 6.169 1.00 42.66 636 GLY A N 1
ATOM 5096 C CA . GLY A 1 636 ? -18.109 -18.837 5.548 1.00 42.66 636 GLY A CA 1
ATOM 5097 C C . GLY A 1 636 ? -18.018 -18.772 4.014 1.00 42.66 636 GLY A C 1
ATOM 5098 O O . GLY A 1 636 ? -17.354 -19.620 3.433 1.00 42.66 636 GLY A O 1
ATOM 5099 N N . ASN A 1 637 ? -18.634 -17.785 3.358 1.00 33.41 637 ASN A N 1
ATOM 5100 C CA . ASN A 1 637 ? -18.463 -17.532 1.930 1.00 33.41 637 ASN A CA 1
ATOM 5101 C C . ASN A 1 637 ? -17.738 -16.197 1.687 1.00 33.41 637 ASN A C 1
ATOM 5103 O O . ASN A 1 637 ? -18.265 -15.119 1.947 1.00 33.41 637 ASN A O 1
ATOM 5107 N N . THR A 1 638 ? -16.519 -16.353 1.159 1.00 37.72 638 THR A N 1
ATOM 5108 C CA . THR A 1 638 ? -15.808 -15.490 0.198 1.00 37.72 638 THR A CA 1
ATOM 5109 C C . THR A 1 638 ? -15.470 -14.042 0.589 1.00 37.72 638 THR A C 1
ATOM 5111 O O . THR A 1 638 ? -15.989 -13.096 0.010 1.00 37.72 638 THR A O 1
ATOM 5114 N N . HIS A 1 639 ? -14.440 -13.892 1.431 1.00 33.56 639 HIS A N 1
ATOM 5115 C CA . HIS A 1 639 ? -13.294 -13.014 1.131 1.00 33.56 639 HIS A CA 1
ATOM 5116 C C . HIS A 1 639 ? -12.018 -13.887 1.043 1.00 33.56 639 HIS A C 1
ATOM 5118 O O . HIS A 1 639 ? -11.967 -14.932 1.695 1.00 33.56 639 HIS A O 1
ATOM 5124 N N . PRO A 1 640 ? -10.964 -13.511 0.287 1.00 30.67 640 PRO A N 1
ATOM 5125 C CA . PRO A 1 640 ? -9.797 -14.381 0.032 1.00 30.67 640 PRO A CA 1
ATOM 5126 C C . PRO A 1 640 ? -8.906 -14.687 1.261 1.00 30.67 640 PRO A C 1
ATOM 5128 O O . PRO A 1 640 ? -7.945 -15.464 1.178 1.00 30.67 640 PRO A O 1
ATOM 5131 N N . GLY A 1 641 ? -9.216 -14.098 2.418 1.00 40.94 641 GLY A N 1
ATOM 5132 C CA . GLY A 1 641 ? -8.554 -14.333 3.697 1.00 40.94 641 GLY A CA 1
ATOM 5133 C C . GLY A 1 641 ? -9.514 -14.970 4.698 1.00 40.94 641 GLY A C 1
ATOM 5134 O O . GLY A 1 641 ? -10.099 -14.254 5.499 1.00 40.94 641 GLY A O 1
ATOM 5135 N N . GLY A 1 642 ? -9.724 -16.288 4.631 1.00 52.00 642 GLY A N 1
ATOM 5136 C CA . GLY A 1 642 ? -10.580 -17.004 5.585 1.00 52.00 642 GLY A CA 1
ATOM 5137 C C . GLY A 1 642 ? -10.200 -16.714 7.043 1.00 52.00 642 GLY A C 1
ATOM 5138 O O . GLY A 1 642 ? -9.033 -16.475 7.344 1.00 52.00 642 GLY A O 1
ATOM 5139 N N . PHE A 1 643 ? -11.192 -16.738 7.932 1.00 55.41 643 PHE A N 1
ATOM 5140 C CA . PHE A 1 643 ? -11.078 -16.473 9.371 1.00 55.41 643 PHE A CA 1
ATOM 5141 C C . PHE A 1 643 ? -9.854 -17.149 10.038 1.00 55.41 643 PHE A C 1
ATOM 5143 O O . PHE A 1 643 ? -9.132 -16.508 10.802 1.00 55.41 643 PHE A O 1
ATOM 5150 N N . ASP A 1 644 ? -9.537 -18.388 9.650 1.00 57.75 644 ASP A N 1
ATOM 5151 C CA . ASP A 1 644 ? -8.370 -19.134 10.145 1.00 57.75 644 ASP A CA 1
ATOM 5152 C C . ASP A 1 644 ? -7.030 -18.463 9.806 1.00 57.75 644 ASP A C 1
ATOM 5154 O O . ASP A 1 644 ? -6.094 -18.494 10.606 1.00 57.75 644 ASP A O 1
ATOM 5158 N N . LYS A 1 645 ? -6.928 -17.798 8.648 1.00 56.16 645 LYS A N 1
ATOM 5159 C CA . LYS A 1 645 ? -5.726 -17.046 8.260 1.00 56.16 645 LYS A CA 1
ATOM 5160 C C . LYS A 1 645 ? -5.530 -15.824 9.150 1.00 56.16 645 LYS A C 1
ATOM 5162 O O . LYS A 1 645 ? -4.404 -15.552 9.543 1.00 56.16 645 LYS A O 1
ATOM 5167 N N . VAL A 1 646 ? -6.608 -15.114 9.497 1.00 58.50 646 VAL A N 1
ATOM 5168 C CA . VAL A 1 646 ? -6.537 -13.943 10.390 1.00 58.50 646 VAL A CA 1
ATOM 5169 C C . VAL A 1 646 ? -6.053 -14.367 11.775 1.00 58.50 646 VAL A C 1
ATOM 5171 O O . VAL A 1 646 ? -5.139 -13.747 12.312 1.00 58.50 646 VAL A O 1
ATOM 5174 N N . MET A 1 647 ? -6.605 -15.453 12.322 1.00 64.88 647 MET A N 1
ATOM 5175 C CA . MET A 1 647 ? -6.177 -15.975 13.623 1.00 64.88 647 MET A CA 1
ATOM 5176 C C . MET A 1 647 ? -4.737 -16.498 13.601 1.00 64.88 647 MET A C 1
ATOM 5178 O O . MET A 1 647 ? -3.983 -16.201 14.522 1.00 64.88 647 MET A O 1
ATOM 5182 N N . THR A 1 648 ? -4.326 -17.175 12.523 1.00 62.25 648 THR A N 1
ATOM 5183 C CA . THR A 1 648 ? -2.928 -17.604 12.337 1.00 62.25 648 THR A CA 1
ATOM 5184 C C . THR A 1 648 ? -1.984 -16.400 12.314 1.00 62.25 648 THR A C 1
ATOM 5186 O O . THR A 1 648 ? -0.990 -16.389 13.030 1.00 62.25 648 THR A O 1
ATOM 5189 N N . CYS A 1 649 ? -2.327 -15.332 11.582 1.00 55.59 649 CYS A N 1
ATOM 5190 C CA . CYS A 1 649 ? -1.535 -14.102 11.581 1.00 55.59 649 CYS A CA 1
ATOM 5191 C C . CYS A 1 649 ? -1.471 -13.445 12.967 1.00 55.59 649 CYS A C 1
ATOM 5193 O O . CYS A 1 649 ? -0.415 -12.958 13.361 1.00 55.59 649 CYS A O 1
ATOM 5195 N N . ILE A 1 650 ? -2.579 -13.419 13.715 1.00 63.72 650 ILE A N 1
ATOM 5196 C CA . ILE A 1 650 ? -2.592 -12.888 15.084 1.00 63.72 650 ILE A CA 1
ATOM 5197 C C . ILE A 1 650 ? -1.643 -13.692 15.974 1.00 63.72 650 ILE A C 1
ATOM 5199 O O . ILE A 1 650 ? -0.859 -13.091 16.707 1.00 63.72 650 ILE A O 1
ATOM 5203 N N . ASP A 1 651 ? -1.687 -15.022 15.901 1.00 65.00 651 ASP A N 1
ATOM 5204 C CA . ASP A 1 651 ? -0.817 -15.890 16.693 1.00 65.00 651 ASP A CA 1
ATOM 5205 C C . ASP A 1 651 ? 0.660 -15.728 16.297 1.00 65.00 651 ASP A C 1
ATOM 5207 O O . ASP A 1 651 ? 1.506 -15.571 17.177 1.00 65.00 651 ASP A O 1
ATOM 5211 N N . ASP A 1 652 ? 0.975 -15.641 15.002 1.00 58.69 652 ASP A N 1
ATOM 5212 C CA . ASP A 1 652 ? 2.339 -15.406 14.508 1.00 58.69 652 ASP A CA 1
ATOM 5213 C C . ASP A 1 652 ? 2.915 -14.075 15.014 1.00 58.69 652 ASP A C 1
ATOM 5215 O O . ASP A 1 652 ? 4.060 -14.002 15.470 1.00 58.69 652 ASP A O 1
ATOM 5219 N N . VAL A 1 653 ? 2.120 -13.000 14.963 1.00 56.97 653 VAL A N 1
ATOM 5220 C CA . VAL A 1 653 ? 2.548 -11.681 15.450 1.00 56.97 653 VAL A CA 1
ATOM 5221 C C . VAL A 1 653 ? 2.627 -11.676 16.982 1.00 56.97 653 VAL A C 1
ATOM 5223 O O . VAL A 1 653 ? 3.548 -11.081 17.546 1.00 56.97 653 VAL A O 1
ATOM 5226 N N . LEU A 1 654 ? 1.718 -12.368 17.673 1.00 64.12 654 LEU A N 1
ATOM 5227 C CA . LEU A 1 654 ? 1.747 -12.499 19.129 1.00 64.12 654 LEU A CA 1
ATOM 5228 C C . LEU A 1 654 ? 3.000 -13.241 19.604 1.00 64.12 654 LEU A C 1
ATOM 5230 O O . LEU A 1 654 ? 3.613 -12.801 20.572 1.00 64.12 654 LEU A O 1
ATOM 5234 N N . ILE A 1 655 ? 3.419 -14.308 18.917 1.00 65.94 655 ILE A N 1
ATOM 5235 C CA . ILE A 1 655 ? 4.668 -15.028 19.219 1.00 65.94 655 ILE A CA 1
ATOM 5236 C C . ILE A 1 655 ? 5.872 -14.079 19.155 1.00 65.94 655 ILE A C 1
ATOM 5238 O O . ILE A 1 655 ? 6.795 -14.190 19.960 1.00 65.94 655 ILE A O 1
ATOM 5242 N N . GLN A 1 656 ? 5.861 -13.124 18.222 1.00 59.62 656 GLN A N 1
ATOM 5243 C CA . GLN A 1 656 ? 6.958 -12.170 18.044 1.00 59.62 656 GLN A CA 1
ATOM 5244 C C . GLN A 1 656 ? 6.932 -11.022 19.060 1.00 59.62 656 GLN A C 1
ATOM 5246 O O . GLN A 1 656 ? 7.985 -10.610 19.545 1.00 59.62 656 GLN A O 1
ATOM 5251 N N . LEU A 1 657 ? 5.750 -10.476 19.357 1.00 63.44 657 LEU A N 1
ATOM 5252 C CA . LEU A 1 657 ? 5.609 -9.244 20.142 1.00 63.44 657 LEU A CA 1
ATOM 5253 C C . LEU A 1 657 ? 5.212 -9.474 21.605 1.00 63.44 657 LEU A C 1
ATOM 5255 O O . LEU A 1 657 ? 5.342 -8.559 22.418 1.00 63.44 657 LEU A O 1
ATOM 5259 N N . GLY A 1 658 ? 4.685 -10.652 21.940 1.00 75.12 658 GLY A N 1
ATOM 5260 C CA . GLY A 1 658 ? 4.162 -11.022 23.260 1.00 75.12 658 GLY A CA 1
ATOM 5261 C C . GLY A 1 658 ? 2.856 -10.324 23.661 1.00 75.12 658 GLY A C 1
ATOM 5262 O O . GLY A 1 658 ? 2.224 -10.727 24.635 1.00 75.12 658 GLY A O 1
ATOM 5263 N N . ARG A 1 659 ? 2.434 -9.288 22.925 1.00 83.12 659 ARG A N 1
ATOM 5264 C CA . ARG A 1 659 ? 1.245 -8.472 23.209 1.00 83.12 659 ARG A CA 1
ATOM 5265 C C . ARG A 1 659 ? 0.715 -7.773 21.963 1.00 83.12 659 ARG A C 1
ATOM 5267 O O . ARG A 1 659 ? 1.497 -7.339 21.119 1.00 83.12 659 ARG A O 1
ATOM 5274 N N . LEU A 1 660 ? -0.603 -7.609 21.889 1.00 78.62 660 LEU A N 1
ATOM 5275 C CA . LEU A 1 660 ? -1.322 -6.962 20.794 1.00 78.62 660 LEU A CA 1
ATOM 5276 C C . LEU A 1 660 ? -2.517 -6.162 21.313 1.00 78.62 660 LEU A C 1
ATOM 5278 O O . LEU A 1 660 ? -3.171 -6.551 22.278 1.00 78.62 660 LEU A O 1
ATOM 5282 N N . SER A 1 661 ? -2.822 -5.076 20.613 1.00 84.12 661 SER A N 1
ATOM 5283 C CA . SER A 1 661 ? -4.051 -4.305 20.778 1.00 84.12 661 SER A CA 1
ATOM 5284 C C . SER A 1 661 ? -4.659 -4.129 19.395 1.00 84.12 661 SER A C 1
ATOM 5286 O O . SER A 1 661 ? -4.027 -3.537 18.519 1.00 84.12 661 SER A O 1
ATOM 5288 N N . LEU A 1 662 ? -5.836 -4.704 19.172 1.00 78.12 662 LEU A N 1
ATOM 5289 C CA . LEU A 1 662 ? -6.446 -4.837 17.856 1.00 78.12 662 LEU A CA 1
ATOM 5290 C C . LEU A 1 662 ? -7.782 -4.095 17.790 1.00 78.12 662 LEU A C 1
ATOM 5292 O O . LEU A 1 662 ? -8.600 -4.205 18.706 1.00 78.12 662 LEU A O 1
ATOM 5296 N N . LYS A 1 663 ? -8.019 -3.388 16.681 1.00 81.38 663 LYS A N 1
ATOM 5297 C CA . LYS A 1 663 ? -9.285 -2.706 16.382 1.00 81.38 663 LYS A CA 1
ATOM 5298 C C . LYS A 1 663 ? -9.913 -3.274 15.104 1.00 81.38 663 LYS A C 1
ATOM 5300 O O . LYS A 1 663 ? -9.476 -2.934 14.004 1.00 81.38 663 LYS A O 1
ATOM 5305 N N . PRO A 1 664 ? -10.908 -4.163 15.224 1.00 74.62 664 PRO A N 1
ATOM 5306 C CA . PRO A 1 664 ? -11.721 -4.599 14.096 1.00 74.62 664 PRO A CA 1
ATOM 5307 C C . PRO A 1 664 ? -12.426 -3.441 13.389 1.00 74.62 664 PRO A C 1
ATOM 5309 O O . PRO A 1 664 ? -12.839 -2.465 14.026 1.00 74.62 664 PRO A O 1
ATOM 5312 N N . LEU A 1 665 ? -12.571 -3.566 12.067 1.00 62.50 665 LEU A N 1
ATOM 5313 C CA . LEU A 1 665 ? -13.405 -2.660 11.282 1.00 62.50 665 LEU A CA 1
ATOM 5314 C C . LEU A 1 665 ? -14.872 -2.714 11.759 1.00 62.50 665 LEU A C 1
ATOM 5316 O O . LEU A 1 665 ? -15.329 -3.771 12.212 1.00 62.50 665 LEU A O 1
ATOM 5320 N N . PRO A 1 666 ? -15.629 -1.607 11.630 1.00 64.94 666 PRO A N 1
ATOM 5321 C CA . PRO A 1 666 ? -17.026 -1.553 12.049 1.00 64.94 666 PRO A CA 1
ATOM 5322 C C . PRO A 1 666 ? -17.878 -2.682 11.458 1.00 64.94 666 PRO A C 1
ATOM 5324 O O . PRO A 1 666 ? -17.636 -3.152 10.345 1.00 64.94 666 PRO A O 1
ATOM 5327 N N . GLN A 1 667 ? -18.908 -3.091 12.206 1.00 64.44 667 GLN A N 1
ATOM 5328 C CA . GLN A 1 667 ? -19.854 -4.162 11.846 1.00 64.44 667 GLN A CA 1
ATOM 5329 C C . GLN A 1 667 ? -19.237 -5.567 11.700 1.00 64.44 667 GLN A C 1
ATOM 5331 O O . GLN A 1 667 ? -19.918 -6.492 11.251 1.00 64.44 667 GLN A O 1
ATOM 5336 N N . SER A 1 668 ? -17.979 -5.752 12.109 1.00 68.69 668 SER A N 1
ATOM 5337 C CA . SER A 1 668 ? -17.324 -7.060 12.137 1.00 68.69 668 SER A CA 1
ATOM 5338 C C . SER A 1 668 ? -18.080 -8.059 13.026 1.00 68.69 668 SER A C 1
ATOM 5340 O O . SER A 1 668 ? -18.653 -7.711 14.063 1.00 68.69 668 SER A O 1
ATOM 5342 N N . ALA A 1 669 ? -18.061 -9.341 12.655 1.00 76.25 669 ALA A N 1
ATOM 5343 C CA . ALA A 1 669 ? -18.565 -10.446 13.473 1.00 76.25 669 ALA A CA 1
ATOM 5344 C C . ALA A 1 669 ? -17.594 -10.837 14.613 1.00 76.25 669 ALA A C 1
ATOM 5346 O O . ALA A 1 669 ? -17.434 -12.017 14.921 1.00 76.25 669 ALA A O 1
ATOM 5347 N N . SER A 1 670 ? -16.970 -9.841 15.241 1.00 80.25 670 SER A N 1
ATOM 5348 C CA . SER A 1 670 ? -16.032 -9.922 16.368 1.00 80.25 670 SER A CA 1
ATOM 5349 C C . SER A 1 670 ? -16.428 -8.908 17.451 1.00 80.25 670 SER A C 1
ATOM 5351 O O . SER A 1 670 ? -17.266 -8.047 17.177 1.00 80.25 670 SER A O 1
ATOM 5353 N N . PRO A 1 671 ? -15.825 -8.950 18.654 1.00 86.06 671 PRO A N 1
ATOM 5354 C CA . PRO A 1 671 ? -15.853 -7.807 19.565 1.00 86.06 671 PRO A CA 1
ATOM 5355 C C . PRO A 1 671 ? -15.307 -6.541 18.896 1.00 86.06 671 PRO A C 1
ATOM 5357 O O . PRO A 1 671 ? -14.556 -6.626 17.920 1.00 86.06 671 PRO A O 1
ATOM 5360 N N . ASP A 1 672 ? -15.661 -5.381 19.442 1.00 88.88 672 ASP A N 1
ATOM 5361 C CA . ASP A 1 672 ? -15.296 -4.077 18.874 1.00 88.88 672 ASP A CA 1
ATOM 5362 C C . ASP A 1 672 ? -13.804 -3.764 19.062 1.00 88.88 672 ASP A C 1
ATOM 5364 O O . ASP A 1 672 ? -13.223 -2.998 18.301 1.00 88.88 672 ASP A O 1
ATOM 5368 N N . ILE A 1 673 ? -13.168 -4.375 20.066 1.00 91.19 673 ILE A N 1
ATOM 5369 C CA . ILE A 1 673 ? -11.735 -4.293 20.367 1.00 91.19 673 ILE A CA 1
ATOM 5370 C C . ILE A 1 673 ? -11.256 -5.673 20.829 1.00 91.19 673 ILE A C 1
ATOM 5372 O O . ILE A 1 673 ? -11.976 -6.387 21.534 1.00 91.19 673 ILE A O 1
ATOM 5376 N N . LEU A 1 674 ? -10.015 -6.028 20.496 1.00 88.75 674 LEU A N 1
ATOM 5377 C CA . LEU A 1 674 ? -9.379 -7.248 20.980 1.00 88.75 674 LEU A CA 1
ATOM 5378 C C . LEU A 1 674 ? -7.981 -6.962 21.542 1.00 88.75 674 LEU A C 1
ATOM 5380 O O . LEU A 1 674 ? -7.093 -6.512 20.827 1.00 88.75 674 LEU A O 1
ATOM 5384 N N . LEU A 1 675 ? -7.774 -7.241 22.827 1.00 92.06 675 LEU A N 1
ATOM 5385 C CA . LEU A 1 675 ? -6.492 -7.070 23.512 1.00 92.06 675 LEU A CA 1
ATOM 5386 C C . LEU A 1 675 ? -5.914 -8.444 23.839 1.00 92.06 675 LEU A C 1
ATOM 5388 O O . LEU A 1 675 ? -6.622 -9.315 24.340 1.00 92.06 675 LEU A O 1
ATOM 5392 N N . ILE A 1 676 ? -4.636 -8.656 23.545 1.00 89.50 676 ILE A N 1
ATOM 5393 C CA . ILE A 1 676 ? -3.993 -9.962 23.697 1.00 89.50 676 ILE A CA 1
ATOM 5394 C C . ILE A 1 676 ? -2.646 -9.776 24.377 1.00 89.50 676 ILE A C 1
ATOM 5396 O O . ILE A 1 676 ? -1.890 -8.870 24.028 1.00 89.50 676 ILE A O 1
ATOM 5400 N N . THR A 1 677 ? -2.329 -10.627 25.344 1.00 91.00 677 THR A N 1
ATOM 5401 C CA . THR A 1 677 ? -1.028 -10.615 26.014 1.00 91.00 677 THR A CA 1
ATOM 5402 C C . THR A 1 677 ? -0.664 -11.999 26.534 1.00 91.00 677 THR A C 1
ATOM 5404 O O . THR A 1 677 ? -1.543 -12.820 26.804 1.00 91.00 677 THR A O 1
ATOM 5407 N N . MET A 1 678 ? 0.630 -12.271 26.656 1.00 86.38 678 MET A N 1
ATOM 5408 C CA . MET A 1 678 ? 1.134 -13.474 27.310 1.00 86.38 678 MET A CA 1
ATOM 5409 C C . MET A 1 678 ? 1.290 -13.206 28.805 1.00 86.38 678 MET A C 1
ATOM 5411 O O . MET A 1 678 ? 1.995 -12.284 29.206 1.00 86.38 678 MET A O 1
ATOM 5415 N N . LEU A 1 679 ? 0.625 -14.013 29.630 1.00 87.62 679 LEU A N 1
ATOM 5416 C CA . LEU A 1 679 ? 0.736 -13.933 31.082 1.00 87.62 679 LEU A CA 1
ATOM 5417 C C . LEU A 1 679 ? 2.082 -14.508 31.561 1.00 87.62 679 LEU A C 1
ATOM 5419 O O . LEU A 1 679 ? 2.653 -15.374 30.889 1.00 87.62 679 LEU A O 1
ATOM 5423 N N . PRO A 1 680 ? 2.567 -14.112 32.755 1.00 85.31 680 PRO A N 1
ATOM 5424 C CA . PRO A 1 680 ? 3.819 -14.629 33.317 1.00 85.31 680 PRO A CA 1
ATOM 5425 C C . PRO A 1 680 ? 3.860 -16.156 33.493 1.00 85.31 680 PRO A C 1
ATOM 5427 O O . PRO A 1 680 ? 4.935 -16.750 33.516 1.00 85.31 680 PRO A O 1
ATOM 5430 N N . ASP A 1 681 ? 2.697 -16.799 33.613 1.00 83.88 681 ASP A N 1
ATOM 5431 C CA . ASP A 1 681 ? 2.555 -18.255 33.731 1.00 83.88 681 ASP A CA 1
ATOM 5432 C C . ASP A 1 681 ? 2.544 -18.990 32.375 1.00 83.88 681 ASP A C 1
ATOM 5434 O O . ASP A 1 681 ? 2.357 -20.206 32.326 1.00 83.88 681 ASP A O 1
ATOM 5438 N N . GLY A 1 682 ? 2.749 -18.262 31.273 1.00 82.50 682 GLY A N 1
ATOM 5439 C CA . GLY A 1 682 ? 2.797 -18.791 29.914 1.00 82.50 682 GLY A CA 1
ATOM 5440 C C . GLY A 1 682 ? 1.432 -18.951 29.244 1.00 82.50 682 GLY A C 1
ATOM 5441 O O . GLY A 1 682 ? 1.385 -19.332 28.073 1.00 82.50 682 GLY A O 1
ATOM 5442 N N . ARG A 1 683 ? 0.319 -18.650 29.929 1.00 86.88 683 ARG A N 1
ATOM 5443 C CA . ARG A 1 683 ? -1.012 -18.655 29.305 1.00 86.88 683 ARG A CA 1
ATOM 5444 C C . ARG A 1 683 ? -1.210 -17.425 28.424 1.00 86.88 683 ARG A C 1
ATOM 5446 O O . ARG A 1 683 ? -0.755 -16.328 28.739 1.00 86.88 683 ARG A O 1
ATOM 5453 N N . LYS A 1 684 ? -1.969 -17.591 27.342 1.00 88.19 684 LYS A N 1
ATOM 5454 C CA . LYS A 1 684 ? -2.449 -16.477 26.514 1.00 88.19 684 LYS A CA 1
ATOM 5455 C C . LYS A 1 684 ? -3.677 -15.857 27.181 1.00 88.19 684 LYS A C 1
ATOM 5457 O O . LYS A 1 684 ? -4.662 -16.558 27.396 1.00 88.19 684 LYS A O 1
ATOM 5462 N N . LEU A 1 685 ? -3.648 -14.563 27.488 1.00 91.69 685 LEU A N 1
ATOM 5463 C CA . LEU A 1 685 ? -4.836 -13.798 27.866 1.00 91.69 685 LEU A CA 1
ATOM 5464 C C . LEU A 1 685 ? -5.391 -13.096 26.629 1.00 91.69 685 LEU A C 1
ATOM 5466 O O . LEU A 1 685 ? -4.689 -12.321 25.981 1.00 91.69 685 LEU A O 1
ATOM 5470 N N . MET A 1 686 ? -6.660 -13.350 26.327 1.00 91.62 686 MET A N 1
ATOM 5471 C CA . MET A 1 686 ? -7.396 -12.696 25.255 1.00 91.62 686 MET A CA 1
ATOM 5472 C C . MET A 1 686 ? -8.606 -11.972 25.849 1.00 91.62 686 MET A C 1
ATOM 5474 O O . MET A 1 686 ? -9.448 -12.582 26.505 1.00 91.62 686 MET A O 1
ATOM 5478 N N . VAL A 1 687 ? -8.678 -10.660 25.636 1.00 95.31 687 VAL A N 1
ATOM 5479 C CA . VAL A 1 687 ? -9.732 -9.790 26.159 1.00 95.31 687 VAL A CA 1
ATOM 5480 C C . VAL A 1 687 ? -10.501 -9.186 24.994 1.00 95.31 687 VAL A C 1
ATOM 5482 O O . VAL A 1 687 ? -9.990 -8.314 24.291 1.00 95.31 687 VAL A O 1
ATOM 5485 N N . GLY A 1 688 ? -11.727 -9.652 24.779 1.00 94.62 688 GLY A N 1
ATOM 5486 C CA . GLY A 1 688 ? -12.666 -8.994 23.878 1.00 94.62 688 GLY A CA 1
ATOM 5487 C C . GLY A 1 688 ? -13.335 -7.841 24.612 1.00 94.62 688 GLY A C 1
ATOM 5488 O O . GLY A 1 688 ? -13.877 -8.054 25.693 1.00 94.62 688 GLY A O 1
ATOM 5489 N N . VAL A 1 689 ? -13.323 -6.634 24.050 1.00 96.38 689 VAL A N 1
ATOM 5490 C CA . VAL A 1 689 ? -14.093 -5.508 24.591 1.00 96.38 689 VAL A CA 1
ATOM 5491 C C . VAL A 1 689 ? -15.199 -5.167 23.603 1.00 96.38 689 VAL A C 1
ATOM 5493 O O . VAL A 1 689 ? -14.939 -4.771 22.469 1.00 96.38 689 VAL A O 1
ATOM 5496 N N . ALA A 1 690 ? -16.437 -5.355 24.044 1.00 94.06 690 ALA A N 1
ATOM 5497 C CA . ALA A 1 690 ? -17.630 -4.908 23.355 1.00 94.06 690 ALA A CA 1
ATOM 5498 C C . ALA A 1 690 ? -18.063 -3.580 23.972 1.00 94.06 690 ALA A C 1
ATOM 5500 O O . ALA A 1 690 ? -18.432 -3.518 25.146 1.00 94.06 690 ALA A O 1
ATOM 5501 N N . VAL A 1 691 ? -18.004 -2.515 23.191 1.00 91.56 691 VAL A N 1
ATOM 5502 C CA . VAL A 1 691 ? -18.422 -1.186 23.608 1.00 91.56 691 VAL A CA 1
ATOM 5503 C C . VAL A 1 691 ? -19.819 -0.957 23.038 1.00 91.56 691 VAL A C 1
ATOM 5505 O O . VAL A 1 691 ? -20.077 -1.137 21.849 1.00 91.56 691 VAL A O 1
ATOM 5508 N N . LYS A 1 692 ? -20.786 -0.706 23.922 1.00 89.69 692 LYS A N 1
ATOM 5509 C CA . LYS A 1 692 ? -22.215 -0.746 23.600 1.00 89.69 692 LYS A CA 1
ATOM 5510 C C . LYS A 1 692 ? -22.970 0.415 24.217 1.00 89.69 692 LYS A C 1
ATOM 5512 O O . LYS A 1 692 ? -22.578 0.990 25.225 1.00 89.69 692 LYS A O 1
ATOM 5517 N N . SER A 1 693 ? -24.125 0.694 23.618 1.00 69.31 693 SER A N 1
ATOM 5518 C CA . SER A 1 693 ? -24.964 1.853 23.912 1.00 69.31 693 SER A CA 1
ATOM 5519 C C . SER A 1 693 ? -24.220 3.175 23.705 1.00 69.31 693 SER A C 1
ATOM 5521 O O . SER A 1 693 ? -23.367 3.571 24.488 1.00 69.31 693 SER A O 1
ATOM 5523 N N . TYR A 1 694 ? -24.622 3.899 22.669 1.00 63.53 694 TYR A N 1
ATOM 5524 C CA . TYR A 1 694 ? -24.158 5.250 22.353 1.00 63.53 694 TYR A CA 1
ATOM 5525 C C . TYR A 1 694 ? -25.394 6.161 22.229 1.00 63.53 694 TYR A C 1
ATOM 5527 O O . TYR A 1 694 ? -25.586 6.922 21.293 1.00 63.53 694 TYR A O 1
ATOM 5535 N N . THR A 1 695 ? -26.289 5.968 23.210 1.00 55.38 695 THR A N 1
ATOM 5536 C CA . THR A 1 695 ? -27.649 6.515 23.409 1.00 55.38 695 THR A CA 1
ATOM 5537 C C . THR A 1 695 ? -28.812 5.940 22.571 1.00 55.38 695 THR A C 1
ATOM 5539 O O . THR A 1 695 ? -29.858 6.579 22.464 1.00 55.38 695 THR A O 1
ATOM 5542 N N . GLY A 1 696 ? -28.681 4.698 22.080 1.00 60.72 696 GLY A N 1
ATOM 5543 C CA . GLY A 1 696 ? -29.778 3.845 21.572 1.00 60.72 696 GLY A CA 1
ATOM 5544 C C . GLY A 1 696 ? -30.444 2.960 22.650 1.00 60.72 696 GLY A C 1
ATOM 5545 O O . GLY A 1 696 ? -30.452 3.300 23.834 1.00 60.72 696 GLY A O 1
ATOM 5546 N N . SER A 1 697 ? -31.012 1.805 22.267 1.00 71.00 697 SER A N 1
ATOM 5547 C CA . SER A 1 697 ? -31.646 0.870 23.217 1.00 71.00 697 SER A CA 1
ATOM 5548 C C . SER A 1 697 ? -30.642 0.282 24.217 1.00 71.00 697 SER A C 1
ATOM 5550 O O . SER A 1 697 ? -29.554 -0.142 23.830 1.00 71.00 697 SER A O 1
ATOM 5552 N N . SER A 1 698 ? -31.032 0.206 25.492 1.00 86.69 698 SER A N 1
ATOM 5553 C CA . SER A 1 698 ? -30.193 -0.330 26.575 1.00 86.69 698 SER A CA 1
ATOM 5554 C C . SER A 1 698 ? -29.700 -1.765 26.333 1.00 86.69 698 SER A C 1
ATOM 5556 O O . SER A 1 698 ? -30.404 -2.569 25.723 1.00 86.69 698 SER A O 1
ATOM 5558 N N . VAL A 1 699 ? -28.509 -2.095 26.847 1.00 90.00 699 VAL A N 1
ATOM 5559 C CA . VAL A 1 699 ? -27.931 -3.446 26.773 1.00 90.00 699 VAL A CA 1
ATOM 5560 C C . VAL A 1 699 ? -28.824 -4.436 27.518 1.00 90.00 699 VAL A C 1
ATOM 5562 O O . VAL A 1 699 ? -29.095 -4.266 28.708 1.00 90.00 699 VAL A O 1
ATOM 5565 N N . THR A 1 700 ? -29.273 -5.467 26.801 1.00 92.44 700 THR A N 1
ATOM 5566 C CA . THR A 1 700 ? -30.104 -6.570 27.314 1.00 92.44 700 THR A CA 1
ATOM 5567 C C . THR A 1 700 ? -29.274 -7.845 27.465 1.00 92.44 700 THR A C 1
ATOM 5569 O O . THR A 1 700 ? -28.170 -7.936 26.925 1.00 92.44 700 THR A O 1
ATOM 5572 N N . LYS A 1 701 ? -29.811 -8.874 28.131 1.00 90.69 701 LYS A N 1
ATOM 5573 C CA . LYS A 1 701 ? -29.193 -10.216 28.145 1.00 90.69 701 LYS A CA 1
ATOM 5574 C C . LYS A 1 701 ? -28.904 -10.749 26.743 1.00 90.69 701 LYS A C 1
ATOM 5576 O O . LYS A 1 701 ? -27.809 -11.246 26.503 1.00 90.69 701 LYS A O 1
ATOM 5581 N N . LYS A 1 702 ? -29.828 -10.539 25.798 1.00 90.44 702 LYS A N 1
ATOM 5582 C CA . LYS A 1 702 ? -29.649 -10.917 24.390 1.00 90.44 702 LYS A CA 1
ATOM 5583 C C . LYS A 1 702 ? -28.427 -10.234 23.767 1.00 90.44 702 LYS A C 1
ATOM 5585 O O . LYS A 1 702 ? -27.665 -10.871 23.054 1.00 90.44 702 LYS A O 1
ATOM 5590 N N . THR A 1 703 ? -28.209 -8.953 24.069 1.00 91.12 703 THR A N 1
ATOM 5591 C CA . THR A 1 703 ? -27.024 -8.214 23.603 1.00 91.12 703 THR A CA 1
ATOM 5592 C C . THR A 1 703 ? -25.735 -8.848 24.132 1.00 91.12 703 THR A C 1
ATOM 5594 O O . THR A 1 703 ? -24.794 -9.047 23.372 1.00 91.12 703 THR A O 1
ATOM 5597 N N . VAL A 1 704 ? -25.694 -9.206 25.420 1.00 91.69 704 VAL A N 1
ATOM 5598 C CA . VAL A 1 704 ? -24.527 -9.871 26.028 1.00 91.69 704 VAL A CA 1
ATOM 5599 C C . VAL A 1 704 ? -24.285 -11.246 25.395 1.00 91.69 704 VAL A C 1
ATOM 5601 O O . VAL A 1 704 ? -23.144 -11.588 25.096 1.00 91.69 704 VAL A O 1
ATOM 5604 N N . GLU A 1 705 ? -25.344 -12.014 25.132 1.00 90.38 705 GLU A N 1
ATOM 5605 C CA . GLU A 1 705 ? -25.267 -13.311 24.446 1.00 90.38 705 GLU A CA 1
ATOM 5606 C C . GLU A 1 705 ? -24.748 -13.181 23.005 1.00 90.38 705 GLU A C 1
ATOM 5608 O O . GLU A 1 705 ? -23.908 -13.970 22.577 1.00 90.38 705 GLU A O 1
ATOM 5613 N N . GLU A 1 706 ? -25.196 -12.173 22.254 1.00 90.25 706 GLU A N 1
ATOM 5614 C CA . GLU A 1 706 ? -24.716 -11.897 20.895 1.00 90.25 706 GLU A CA 1
ATOM 5615 C C . GLU A 1 706 ? -23.215 -11.568 20.871 1.00 90.25 706 GLU A C 1
ATOM 5617 O O . GLU A 1 706 ? -22.479 -12.126 20.054 1.00 90.25 706 GLU A O 1
ATOM 5622 N N . GLU A 1 707 ? -22.738 -10.725 21.789 1.00 91.50 707 GLU A N 1
ATOM 5623 C CA . GLU A 1 707 ? -21.311 -10.394 21.903 1.00 91.50 707 GLU A CA 1
ATOM 5624 C C . GLU A 1 707 ? -20.477 -11.583 22.397 1.00 91.50 707 GLU A C 1
ATOM 5626 O O . GLU A 1 707 ? -19.381 -11.828 21.891 1.00 91.50 707 GLU A O 1
ATOM 5631 N N . CYS A 1 708 ? -21.022 -12.392 23.308 1.00 90.06 708 CYS A N 1
ATOM 5632 C CA . CYS A 1 708 ? -20.411 -13.653 23.723 1.00 90.06 708 CYS A CA 1
ATOM 5633 C C . CYS A 1 708 ? -20.269 -14.622 22.545 1.00 90.06 708 CYS A C 1
ATOM 5635 O O . CYS A 1 708 ? -19.218 -15.233 22.368 1.00 90.06 708 CYS A O 1
ATOM 5637 N N . ASN A 1 709 ? -21.280 -14.719 21.681 1.00 87.44 709 ASN A N 1
ATOM 5638 C CA . ASN A 1 709 ? -21.221 -15.545 20.478 1.00 87.44 709 ASN A CA 1
ATOM 5639 C C . ASN A 1 709 ? -20.179 -15.036 19.475 1.00 87.44 709 ASN A C 1
ATOM 5641 O O . ASN A 1 709 ? -19.449 -15.845 18.902 1.00 87.44 709 ASN A O 1
ATOM 5645 N N . LYS A 1 710 ? -20.073 -13.717 19.269 1.00 87.38 710 LYS A N 1
ATOM 5646 C CA . LYS A 1 710 ? -19.012 -13.128 18.433 1.00 87.38 710 LYS A CA 1
ATOM 5647 C C . LYS A 1 710 ? -17.628 -13.437 18.990 1.00 87.38 710 LYS A C 1
ATOM 5649 O O . LYS A 1 710 ? -16.748 -13.843 18.240 1.00 87.38 710 LYS A O 1
ATOM 5654 N N . PHE A 1 711 ? -17.443 -13.283 20.300 1.00 88.81 711 PHE A N 1
ATOM 5655 C CA . PHE A 1 711 ? -16.158 -13.556 20.927 1.00 88.81 711 PHE A CA 1
ATOM 5656 C C . PHE A 1 711 ? -15.809 -15.044 20.886 1.00 88.81 711 PHE A C 1
ATOM 5658 O O . PHE A 1 711 ? -14.722 -15.382 20.443 1.00 88.81 711 PHE A O 1
ATOM 5665 N N . ASN A 1 712 ? -16.743 -15.939 21.222 1.00 85.00 712 ASN A N 1
ATOM 5666 C CA . ASN A 1 712 ? -16.545 -17.390 21.129 1.00 85.00 712 ASN A CA 1
ATOM 5667 C C . ASN A 1 712 ? -16.123 -17.842 19.729 1.00 85.00 712 ASN A C 1
ATOM 5669 O O . ASN A 1 712 ? -15.280 -18.722 19.615 1.00 85.00 712 ASN A O 1
ATOM 5673 N N . ARG A 1 713 ? -16.654 -17.228 18.662 1.00 78.50 713 ARG A N 1
ATOM 5674 C CA . ARG A 1 713 ? -16.211 -17.530 17.291 1.00 78.50 713 ARG A CA 1
ATOM 5675 C C . ARG A 1 713 ? -14.729 -17.241 17.083 1.00 78.50 713 ARG A C 1
ATOM 5677 O O . ARG A 1 713 ? -14.104 -17.948 16.309 1.00 78.50 713 ARG A O 1
ATOM 5684 N N . MET A 1 714 ? -14.182 -16.237 17.772 1.00 75.56 714 MET A N 1
ATOM 5685 C CA . MET A 1 714 ? -12.759 -15.889 17.733 1.00 75.56 714 MET A CA 1
ATOM 5686 C C . MET A 1 714 ? -11.860 -16.866 18.500 1.00 75.56 714 MET A C 1
ATOM 5688 O O . MET A 1 714 ? -10.647 -16.874 18.300 1.00 75.56 714 MET A O 1
ATOM 5692 N N . LEU A 1 715 ? -12.433 -17.669 19.394 1.00 76.94 715 LEU A N 1
ATOM 5693 C CA . LEU A 1 715 ? -11.695 -18.532 20.305 1.00 76.94 715 LEU A CA 1
ATOM 5694 C C . LEU A 1 715 ? -11.548 -19.930 19.684 1.00 76.94 715 LEU A C 1
ATOM 5696 O O . LEU A 1 715 ? -12.486 -20.720 19.659 1.00 76.94 715 LEU A O 1
ATOM 5700 N N . GLY A 1 716 ? -10.361 -20.220 19.142 1.00 62.72 716 GLY A N 1
ATOM 5701 C CA . GLY A 1 716 ? -9.994 -21.541 18.616 1.00 62.72 716 GLY A CA 1
ATOM 5702 C C . GLY A 1 716 ? -9.510 -22.522 19.697 1.00 62.72 716 GLY A C 1
ATOM 5703 O O . GLY A 1 716 ? -9.240 -22.142 20.833 1.00 62.72 716 GLY A O 1
ATOM 5704 N N . SER A 1 717 ? -9.334 -23.798 19.338 1.00 51.78 717 SER A N 1
ATOM 5705 C CA . SER A 1 717 ? -9.036 -24.903 20.272 1.00 51.78 717 SER A CA 1
ATOM 5706 C C . SER A 1 717 ? -7.547 -25.117 20.617 1.00 51.78 717 SER A C 1
ATOM 5708 O O . SER A 1 717 ? -7.191 -26.182 21.116 1.00 51.78 717 SER A O 1
ATOM 5710 N N . SER A 1 718 ? -6.655 -24.177 20.287 1.00 51.75 718 SER A N 1
ATOM 5711 C CA . SER A 1 718 ? -5.219 -24.469 20.089 1.00 51.75 718 SER A CA 1
ATOM 5712 C C . SER A 1 718 ? -4.290 -24.145 21.278 1.00 51.75 718 SER A C 1
ATOM 5714 O O . SER A 1 718 ? -3.209 -24.720 21.382 1.00 51.75 718 SER A O 1
ATOM 5716 N N . MET A 1 719 ? -4.684 -23.287 22.230 1.00 54.06 719 MET A N 1
ATOM 5717 C CA . MET A 1 719 ? -3.840 -22.944 23.391 1.00 54.06 719 MET A CA 1
ATOM 5718 C C . MET A 1 719 ? -4.618 -22.883 24.706 1.00 54.06 719 MET A C 1
ATOM 5720 O O . MET A 1 719 ? -5.806 -22.572 24.721 1.00 54.06 719 MET A O 1
ATOM 5724 N N . VAL A 1 720 ? -3.925 -23.130 25.828 1.00 60.53 720 VAL A N 1
ATOM 5725 C CA . VAL A 1 720 ? -4.441 -22.829 27.173 1.00 60.53 720 VAL A CA 1
ATOM 5726 C C . VAL A 1 720 ? -4.572 -21.312 27.291 1.00 60.53 720 VAL A C 1
ATOM 5728 O O . VAL A 1 720 ? -3.597 -20.600 27.538 1.00 60.53 720 VAL A O 1
ATOM 5731 N N . SER A 1 721 ? -5.783 -20.821 27.061 1.00 80.00 721 SER A N 1
ATOM 5732 C CA . SER A 1 721 ? -6.103 -19.400 27.039 1.00 80.00 721 SER A CA 1
ATOM 5733 C C . SER A 1 721 ? -7.001 -19.016 28.209 1.00 80.00 721 SER A C 1
ATOM 5735 O O . SER A 1 721 ? -7.925 -19.754 28.549 1.00 80.00 721 SER A O 1
ATOM 5737 N N . LEU A 1 722 ? -6.754 -17.844 28.789 1.00 89.62 722 LEU A N 1
ATOM 5738 C CA . LEU A 1 722 ? -7.727 -17.139 29.611 1.00 89.62 722 LEU A CA 1
ATOM 5739 C C . LEU A 1 722 ? -8.463 -16.139 28.713 1.00 89.62 722 LEU A C 1
ATOM 5741 O O . LEU A 1 722 ? -7.848 -15.228 28.167 1.00 89.62 722 LEU A O 1
ATOM 5745 N N . ASN A 1 723 ? -9.770 -16.312 28.559 1.00 92.50 723 ASN A N 1
ATOM 5746 C CA . ASN A 1 723 ? -10.604 -15.534 27.655 1.00 92.50 723 ASN A CA 1
ATOM 5747 C C . ASN A 1 723 ? -11.613 -14.715 28.455 1.00 92.50 723 ASN A C 1
ATOM 5749 O O . ASN A 1 723 ? -12.493 -15.272 29.117 1.00 92.50 723 ASN A O 1
ATOM 5753 N N . VAL A 1 724 ? -11.491 -13.395 28.379 1.00 95.12 724 VAL A N 1
ATOM 5754 C CA . VAL A 1 724 ? -12.333 -12.449 29.114 1.00 95.12 724 VAL A CA 1
ATOM 5755 C C . VAL A 1 724 ? -13.127 -11.622 28.114 1.00 95.12 724 VAL A C 1
ATOM 5757 O O . VAL A 1 724 ? -12.554 -11.015 27.213 1.00 95.12 724 VAL A O 1
ATOM 5760 N N . LEU A 1 725 ? -14.446 -11.581 28.267 1.00 96.31 725 LEU A N 1
ATOM 5761 C CA . LEU A 1 725 ? -15.294 -10.640 27.543 1.00 96.31 725 LEU A CA 1
ATOM 5762 C C . LEU A 1 725 ? -15.649 -9.481 28.466 1.00 96.31 725 LEU A C 1
ATOM 5764 O O . LEU A 1 725 ? -16.228 -9.683 29.529 1.00 96.31 725 LEU A O 1
ATOM 5768 N N . ILE A 1 726 ? -15.356 -8.262 28.042 1.00 97.31 726 ILE A N 1
ATOM 5769 C CA . ILE A 1 726 ? -15.746 -7.040 28.730 1.00 97.31 726 ILE A CA 1
ATOM 5770 C C . ILE A 1 726 ? -16.832 -6.356 27.904 1.00 97.31 726 ILE A C 1
ATOM 5772 O O . ILE A 1 726 ? -16.592 -5.960 26.770 1.00 97.31 726 ILE A O 1
ATOM 5776 N N . VAL A 1 727 ? -18.024 -6.190 28.472 1.00 95.69 727 VAL A N 1
ATOM 5777 C CA . VAL A 1 727 ? -19.114 -5.413 27.874 1.00 95.69 727 VAL A CA 1
ATOM 5778 C C . VAL A 1 727 ? -19.167 -4.053 28.564 1.00 95.69 727 VAL A C 1
ATOM 5780 O O . VAL A 1 727 ? -19.705 -3.921 29.665 1.00 95.69 727 VAL A O 1
ATOM 5783 N N . CYS A 1 728 ? -18.585 -3.043 27.925 1.00 93.19 728 CYS A N 1
ATOM 5784 C CA . CYS A 1 728 ? -18.632 -1.651 28.361 1.00 93.19 728 CYS A CA 1
ATOM 5785 C C . CYS A 1 728 ? -19.914 -1.015 27.841 1.00 93.19 728 CYS A C 1
ATOM 5787 O O . CYS A 1 728 ? -20.079 -0.934 26.625 1.00 93.19 728 CYS A O 1
ATOM 5789 N N . ALA A 1 729 ? -20.801 -0.529 28.715 1.00 92.56 729 ALA A N 1
ATOM 5790 C CA . ALA A 1 729 ? -22.016 0.115 28.225 1.00 92.56 729 ALA A CA 1
ATOM 5791 C C . ALA A 1 729 ? -22.431 1.394 28.941 1.00 92.56 729 ALA A C 1
ATOM 5793 O O . 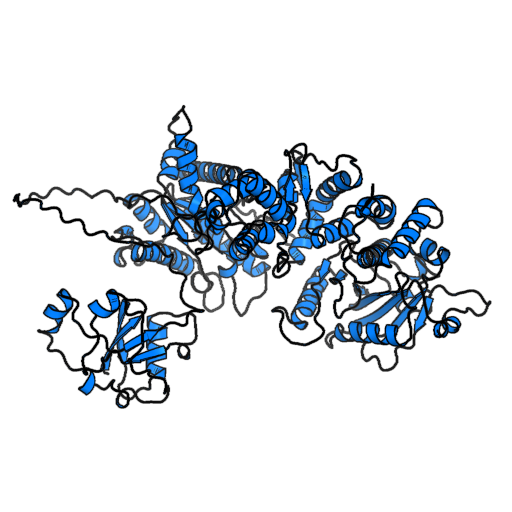ALA A 1 729 ? -22.335 1.500 30.163 1.00 92.56 729 ALA A O 1
ATOM 5794 N N . THR A 1 730 ? -22.959 2.342 28.158 1.00 90.81 730 THR A N 1
ATOM 5795 C CA . THR A 1 730 ? -23.536 3.600 28.671 1.00 90.81 730 THR A CA 1
ATOM 5796 C C . THR A 1 730 ? -25.012 3.488 29.065 1.00 90.81 730 THR A C 1
ATOM 5798 O O . THR A 1 730 ? -25.592 4.445 29.570 1.00 90.81 730 THR A O 1
ATOM 5801 N N . ALA A 1 731 ? -25.643 2.336 28.831 1.00 89.62 731 ALA A N 1
ATOM 5802 C CA . ALA A 1 731 ? -26.980 2.045 29.329 1.00 89.62 731 ALA A CA 1
ATOM 5803 C C . ALA A 1 731 ? -27.204 0.534 29.418 1.00 89.62 731 ALA A C 1
ATOM 5805 O O . ALA A 1 731 ? -27.004 -0.190 28.442 1.00 89.62 731 ALA A O 1
ATOM 5806 N N . PHE A 1 732 ? -27.706 0.077 30.563 1.00 91.00 732 PHE A N 1
ATOM 5807 C CA . PHE A 1 732 ? -28.154 -1.298 30.783 1.00 91.00 732 PHE A CA 1
ATOM 5808 C C . PHE A 1 732 ? -29.664 -1.352 31.018 1.00 91.00 732 PHE A C 1
ATOM 5810 O O . PHE A 1 732 ? -30.256 -0.430 31.584 1.00 91.00 732 PHE A O 1
ATOM 5817 N N . ALA A 1 733 ? -30.299 -2.436 30.575 1.00 91.00 733 ALA A N 1
ATOM 5818 C CA . ALA A 1 733 ? -31.703 -2.689 30.855 1.00 91.00 733 ALA A CA 1
ATOM 5819 C C . ALA A 1 733 ? -31.919 -2.912 32.362 1.00 91.00 733 ALA A C 1
ATOM 5821 O O . ALA A 1 733 ? -31.033 -3.394 33.070 1.00 91.00 733 ALA A O 1
ATOM 5822 N N . LYS A 1 734 ? -33.132 -2.618 32.855 1.00 88.44 734 LYS A N 1
ATOM 5823 C CA . LYS A 1 734 ? -33.482 -2.702 34.291 1.00 88.44 734 LYS A CA 1
ATOM 5824 C C . LYS A 1 734 ? -33.174 -4.062 34.930 1.00 88.44 734 LYS A C 1
ATOM 5826 O O . LYS A 1 734 ? -32.952 -4.136 36.134 1.00 88.44 734 LYS A O 1
ATOM 5831 N N . GLU A 1 735 ? -33.153 -5.129 34.134 1.00 88.88 735 GLU A N 1
ATOM 5832 C CA . GLU A 1 735 ? -32.801 -6.484 34.569 1.00 88.88 735 GLU A CA 1
ATOM 5833 C C . GLU A 1 735 ? -31.375 -6.614 35.134 1.00 88.88 735 GLU A C 1
ATOM 5835 O O . GLU A 1 735 ? -31.127 -7.510 35.937 1.00 88.88 735 GLU A O 1
ATOM 5840 N N . PHE A 1 736 ? -30.458 -5.706 34.785 1.00 90.06 736 PHE A N 1
ATOM 5841 C CA . PHE A 1 736 ? -29.089 -5.690 35.308 1.00 90.06 736 PHE A CA 1
ATOM 5842 C C . PHE A 1 736 ? -28.924 -4.869 36.593 1.00 90.06 736 PHE A C 1
ATOM 5844 O O . PHE A 1 736 ? -27.879 -4.962 37.234 1.00 90.06 736 PHE A O 1
ATOM 5851 N N . ASN A 1 737 ? -29.938 -4.109 37.027 1.00 85.25 737 ASN A N 1
ATOM 5852 C CA . ASN A 1 737 ? -29.829 -3.231 38.202 1.00 85.25 737 ASN A CA 1
ATOM 5853 C C . ASN A 1 737 ? -29.390 -3.991 39.463 1.00 85.25 737 ASN A C 1
ATOM 5855 O O . ASN A 1 737 ? -28.553 -3.511 40.224 1.00 85.25 737 ASN A O 1
ATOM 5859 N N . VAL A 1 738 ? -29.912 -5.207 39.656 1.00 85.75 738 VAL A N 1
ATOM 5860 C CA . VAL A 1 738 ? -29.570 -6.059 40.806 1.00 85.75 738 VAL A CA 1
ATOM 5861 C C . VAL A 1 738 ? -28.091 -6.456 40.786 1.00 85.75 738 VAL A C 1
ATOM 5863 O O . VAL A 1 738 ? -27.467 -6.525 41.839 1.00 85.75 738 VAL A O 1
ATOM 5866 N N . MET A 1 739 ? -27.505 -6.667 39.602 1.00 87.81 739 MET A N 1
ATOM 5867 C CA . MET A 1 739 ? -26.091 -7.035 39.461 1.00 87.81 739 MET A CA 1
ATOM 5868 C C . MET A 1 739 ? -25.147 -5.882 39.813 1.00 87.81 739 MET A C 1
ATOM 5870 O O . MET A 1 739 ? -24.040 -6.122 40.289 1.00 87.81 739 MET A O 1
ATOM 5874 N N . PHE A 1 740 ? -25.595 -4.641 39.613 1.00 89.44 740 PHE A N 1
ATOM 5875 C CA . PHE A 1 740 ? -24.848 -3.439 39.971 1.00 89.44 740 PHE A CA 1
ATOM 5876 C C . PHE A 1 740 ? -25.189 -2.902 41.364 1.00 89.44 740 PHE A C 1
ATOM 5878 O O . PHE A 1 740 ? -24.743 -1.818 41.704 1.00 89.44 740 PHE A O 1
ATOM 5885 N N . THR A 1 741 ? -25.963 -3.604 42.193 1.00 84.56 741 THR A N 1
ATOM 5886 C CA . THR A 1 741 ? -26.278 -3.125 43.549 1.00 84.56 741 THR A CA 1
ATOM 5887 C C . THR A 1 741 ? -25.329 -3.759 44.566 1.00 84.56 741 THR A C 1
ATOM 5889 O O . THR A 1 741 ? -25.339 -4.974 44.768 1.00 84.56 741 THR A O 1
ATOM 5892 N N . ASN A 1 742 ? -24.500 -2.945 45.221 1.00 78.75 742 ASN A N 1
ATOM 5893 C CA . ASN A 1 742 ? -23.640 -3.387 46.317 1.00 78.75 742 ASN A CA 1
ATOM 5894 C C . ASN A 1 742 ? -24.454 -3.658 47.594 1.00 78.75 742 ASN A C 1
ATOM 5896 O O . ASN A 1 742 ? -25.586 -3.202 47.753 1.00 78.75 742 ASN A O 1
ATOM 5900 N N . ARG A 1 743 ? -23.855 -4.382 48.552 1.00 75.12 743 ARG A N 1
ATOM 5901 C CA . ARG A 1 743 ? -24.496 -4.715 49.843 1.00 75.12 743 ARG A CA 1
ATOM 5902 C C . ARG A 1 743 ? -24.864 -3.489 50.684 1.00 75.12 743 ARG A C 1
ATOM 5904 O O . ARG A 1 743 ? -25.758 -3.580 51.515 1.00 75.12 743 ARG A O 1
ATOM 5911 N N . ASP A 1 744 ? -24.169 -2.378 50.479 1.00 76.75 744 ASP A N 1
ATOM 5912 C CA . ASP A 1 744 ? -24.394 -1.090 51.140 1.00 76.75 744 ASP A CA 1
ATOM 5913 C C . ASP A 1 744 ? -25.397 -0.189 50.390 1.00 76.75 744 ASP A C 1
ATOM 5915 O O . ASP A 1 744 ? -25.642 0.939 50.808 1.00 76.75 744 ASP A O 1
ATOM 5919 N N . GLY A 1 745 ? -25.989 -0.676 49.292 1.00 72.88 745 GLY A N 1
ATOM 5920 C CA . GLY A 1 745 ? -26.935 0.072 48.462 1.00 72.88 745 GLY A CA 1
ATOM 5921 C C . GLY A 1 745 ? -26.285 0.996 47.427 1.00 72.88 745 GLY A C 1
ATOM 5922 O O . GLY A 1 745 ? -27.005 1.644 46.669 1.00 72.88 745 GLY A O 1
ATOM 5923 N N . THR A 1 746 ? -24.952 1.054 47.352 1.00 78.50 746 THR A N 1
ATOM 5924 C CA . THR A 1 746 ? -24.250 1.822 46.313 1.00 78.50 746 THR A CA 1
ATOM 5925 C C . THR A 1 746 ? -24.290 1.107 44.959 1.00 78.50 746 THR A C 1
ATOM 5927 O O . THR A 1 746 ? -24.453 -0.113 44.880 1.00 78.50 746 THR A O 1
ATOM 5930 N N . THR A 1 747 ? -24.155 1.862 43.865 1.00 81.38 747 THR A N 1
ATOM 5931 C CA . THR A 1 747 ? -24.093 1.277 42.517 1.00 81.38 747 THR A CA 1
ATOM 5932 C C . THR A 1 747 ? -22.657 0.861 42.193 1.00 81.38 747 THR A C 1
ATOM 5934 O O . THR A 1 747 ? -21.761 1.698 42.121 1.00 81.38 747 THR A O 1
ATOM 5937 N N . ALA A 1 748 ? -22.432 -0.433 41.984 1.00 87.19 748 ALA A N 1
ATOM 5938 C CA . ALA A 1 748 ? -21.178 -0.986 41.505 1.00 87.19 748 ALA A CA 1
ATOM 5939 C C . ALA A 1 748 ? -20.888 -0.528 40.069 1.00 87.19 748 ALA A C 1
ATOM 5941 O O . ALA A 1 748 ? -21.778 -0.494 39.213 1.00 87.19 748 ALA A O 1
ATOM 5942 N N . LYS A 1 749 ? -19.614 -0.237 39.791 1.00 92.62 749 LYS A N 1
ATOM 5943 C CA . LYS A 1 749 ? -19.147 0.153 38.452 1.00 92.62 749 LYS A CA 1
ATOM 5944 C C . LYS A 1 749 ? -18.824 -1.054 37.567 1.00 92.62 749 LYS A C 1
ATOM 5946 O O . LYS A 1 749 ? -18.646 -0.909 36.359 1.00 92.62 749 LYS A O 1
ATOM 5951 N N . SER A 1 750 ? -18.830 -2.259 38.139 1.00 94.19 750 SER A N 1
ATOM 5952 C CA . SER A 1 750 ? -18.737 -3.509 37.394 1.00 94.19 750 SER A CA 1
ATOM 5953 C C . SER A 1 750 ? -19.495 -4.668 38.040 1.00 94.19 750 SER A C 1
ATOM 5955 O O . SER A 1 750 ? -19.707 -4.713 39.256 1.00 94.19 750 SER A O 1
ATOM 5957 N N . ALA A 1 751 ? -19.881 -5.637 37.212 1.00 93.44 751 ALA A N 1
ATOM 5958 C CA . ALA A 1 751 ? -20.524 -6.875 37.633 1.00 93.44 751 ALA A CA 1
ATOM 5959 C C . ALA A 1 751 ? -20.017 -8.070 36.817 1.00 93.44 751 ALA A C 1
ATOM 5961 O O . ALA A 1 751 ? -19.594 -7.914 35.674 1.00 93.44 751 ALA A O 1
ATOM 5962 N N . LEU A 1 752 ? -20.074 -9.266 37.407 1.00 92.88 752 LEU A N 1
ATOM 5963 C CA . LEU A 1 752 ? -19.806 -10.519 36.700 1.00 92.88 752 LEU A CA 1
ATOM 5964 C C . LEU A 1 752 ? -21.114 -11.059 36.128 1.00 92.88 752 LEU A C 1
ATOM 5966 O O . LEU A 1 752 ? -22.081 -11.241 36.871 1.00 92.88 752 LEU A O 1
ATOM 5970 N N . TYR A 1 753 ? -21.135 -11.317 34.824 1.00 91.75 753 TYR A N 1
ATOM 5971 C CA . TYR A 1 753 ? -22.254 -11.976 34.166 1.00 91.75 753 TYR A CA 1
ATOM 5972 C C . TYR A 1 753 ? -21.999 -13.489 34.102 1.00 91.75 753 TYR A C 1
ATOM 5974 O O . TYR A 1 753 ? -20.884 -13.895 33.762 1.00 91.75 753 TYR A O 1
ATOM 5982 N N . PRO A 1 754 ? -22.992 -14.339 34.419 1.00 84.00 754 PRO A N 1
ATOM 5983 C CA . PRO A 1 754 ? -22.830 -15.784 34.313 1.00 84.00 754 PRO A CA 1
ATOM 5984 C C . PRO A 1 754 ? -22.484 -16.175 32.873 1.00 84.00 754 PRO A C 1
ATOM 5986 O O . PRO A 1 754 ? -23.235 -15.856 31.954 1.00 84.00 754 PRO A O 1
ATOM 5989 N N . SER A 1 755 ? -21.368 -16.876 32.671 1.00 68.88 755 SER A N 1
ATOM 5990 C CA . SER A 1 755 ? -20.919 -17.277 31.332 1.00 68.88 755 SER A CA 1
ATOM 5991 C C . SER A 1 755 ? -21.855 -18.285 30.644 1.00 68.88 755 SER A C 1
ATOM 5993 O O . SER A 1 755 ? -21.833 -18.382 29.421 1.00 68.88 755 SER A O 1
ATOM 5995 N N . GLY A 1 756 ? -22.725 -18.984 31.386 1.00 67.69 756 GLY A N 1
ATOM 5996 C CA . GLY A 1 756 ? -23.649 -19.983 30.830 1.00 67.69 756 GLY A CA 1
ATOM 5997 C C . GLY A 1 756 ? -22.913 -21.144 30.146 1.00 67.69 756 GLY A C 1
ATOM 5998 O O . GLY A 1 756 ? -21.792 -21.468 30.530 1.00 67.69 756 GLY A O 1
ATOM 5999 N N . ASP A 1 757 ? -23.515 -21.732 29.105 1.00 58.91 757 ASP A N 1
ATOM 6000 C CA . ASP A 1 757 ? -22.906 -22.777 28.255 1.00 58.91 757 ASP A CA 1
ATOM 6001 C C . ASP A 1 757 ? -21.840 -22.224 27.272 1.00 58.91 757 ASP A C 1
ATOM 6003 O O . ASP A 1 757 ? -21.559 -22.829 26.234 1.00 58.91 757 ASP A O 1
ATOM 6007 N N . ALA A 1 758 ? -21.245 -21.053 27.542 1.00 61.78 758 ALA A N 1
ATOM 6008 C CA . ALA A 1 758 ? -20.182 -20.498 26.707 1.00 61.78 758 ALA A CA 1
ATOM 6009 C C . ALA A 1 758 ? -18.937 -21.395 26.769 1.00 61.78 758 ALA A C 1
ATOM 6011 O O . ALA A 1 758 ? -18.190 -21.376 27.744 1.00 61.78 758 ALA A O 1
ATOM 6012 N N . ALA A 1 759 ? -18.706 -22.167 25.705 1.00 66.25 759 ALA A N 1
ATOM 6013 C CA . ALA A 1 759 ? -17.691 -23.219 25.672 1.00 66.25 759 ALA A CA 1
ATOM 6014 C C . ALA A 1 759 ? -16.249 -22.726 25.918 1.00 66.25 759 ALA A C 1
ATOM 6016 O O . ALA A 1 759 ? -15.422 -23.515 26.376 1.00 66.25 759 ALA A O 1
ATOM 6017 N N . TYR A 1 760 ? -15.942 -21.449 25.636 1.00 82.81 760 TYR A N 1
ATOM 6018 C CA . TYR A 1 760 ? -14.563 -20.939 25.648 1.00 82.81 760 TYR A CA 1
ATOM 6019 C C . TYR A 1 760 ? -14.334 -19.636 26.428 1.00 82.81 760 TYR A C 1
ATOM 6021 O O . TYR A 1 760 ? -13.176 -19.284 26.654 1.00 82.81 760 TYR A O 1
ATOM 6029 N N . VAL A 1 761 ? -15.377 -18.916 26.857 1.00 88.31 761 VAL A N 1
ATOM 6030 C CA . VAL A 1 761 ? -15.227 -17.664 27.627 1.00 88.31 761 VAL A CA 1
ATOM 6031 C C . VAL A 1 761 ? -15.147 -17.973 29.119 1.00 88.31 761 VAL A C 1
ATOM 6033 O O . VAL A 1 761 ? -16.073 -18.540 29.695 1.00 88.31 761 VAL A O 1
ATOM 6036 N N . ASN A 1 762 ? -14.051 -17.570 29.763 1.00 90.50 762 ASN A N 1
ATOM 6037 C CA . ASN A 1 762 ? -13.818 -17.838 31.181 1.00 90.50 762 ASN A CA 1
ATOM 6038 C C . ASN A 1 762 ? -14.502 -16.822 32.098 1.00 90.50 762 ASN A C 1
ATOM 6040 O O . ASN A 1 762 ? -14.907 -17.175 33.202 1.00 90.50 762 ASN A O 1
ATOM 6044 N N . GLU A 1 763 ? -14.613 -15.567 31.665 1.00 93.44 763 GLU A N 1
ATOM 6045 C CA . GLU A 1 763 ? -15.192 -14.493 32.468 1.00 93.44 763 GLU A CA 1
ATOM 6046 C C . GLU A 1 763 ? -15.900 -13.471 31.577 1.00 93.44 763 GLU A C 1
ATOM 6048 O O . GLU A 1 763 ? -15.355 -13.049 30.557 1.00 93.44 763 GLU A O 1
ATOM 6053 N N . ILE A 1 764 ? -17.110 -13.062 31.969 1.00 95.50 764 ILE A N 1
ATOM 6054 C CA . ILE A 1 764 ? -17.842 -11.965 31.328 1.00 95.50 764 ILE A CA 1
ATOM 6055 C C . ILE A 1 764 ? -18.003 -10.839 32.350 1.00 95.50 764 ILE A C 1
ATOM 6057 O O . ILE A 1 764 ? -18.660 -11.007 33.379 1.00 95.50 764 ILE A O 1
ATOM 6061 N N . ILE A 1 765 ? -17.411 -9.685 32.058 1.00 96.38 765 ILE A N 1
ATOM 6062 C CA . ILE A 1 765 ? -17.430 -8.491 32.903 1.00 96.38 765 ILE A CA 1
ATOM 6063 C C . ILE A 1 765 ? -18.351 -7.460 32.261 1.00 96.38 765 ILE A C 1
ATOM 6065 O O . ILE A 1 765 ? -18.126 -7.030 31.134 1.00 96.38 765 ILE A O 1
ATOM 6069 N N . LEU A 1 766 ? -19.366 -7.014 32.992 1.00 96.19 766 LEU A N 1
ATOM 6070 C CA . LEU A 1 766 ? -20.175 -5.862 32.608 1.00 96.19 766 LEU A CA 1
ATOM 6071 C C . LEU A 1 766 ? -19.559 -4.617 33.250 1.00 96.19 766 LEU A C 1
ATOM 6073 O O . LEU A 1 766 ? -19.523 -4.531 34.479 1.00 96.19 766 LEU A O 1
ATOM 6077 N N . LEU A 1 767 ? -19.079 -3.666 32.446 1.00 95.25 767 LEU A N 1
ATOM 6078 C CA . LEU A 1 767 ? -18.574 -2.375 32.923 1.00 95.25 767 LEU A CA 1
ATOM 6079 C C . LEU A 1 767 ? -19.647 -1.302 32.752 1.00 95.25 767 LEU A C 1
ATOM 6081 O O . LEU A 1 767 ? -20.113 -1.020 31.645 1.00 95.25 767 LEU A O 1
ATOM 6085 N N . ASN A 1 768 ? -20.036 -0.701 33.872 1.00 93.19 768 ASN A N 1
ATOM 6086 C CA . ASN A 1 768 ? -21.108 0.274 33.943 1.00 93.19 768 ASN A CA 1
ATOM 6087 C C . ASN A 1 768 ? -20.584 1.687 33.685 1.00 93.19 768 ASN A C 1
ATOM 6089 O O . ASN A 1 768 ? -20.062 2.343 34.581 1.00 93.19 768 ASN A O 1
ATOM 6093 N N . LEU A 1 769 ? -20.778 2.171 32.460 1.00 92.94 769 LEU A N 1
ATOM 6094 C CA . LEU A 1 769 ? -20.488 3.545 32.049 1.00 92.94 769 LEU A CA 1
ATOM 6095 C C . LEU A 1 769 ? -21.772 4.382 31.946 1.00 92.94 769 LEU A C 1
ATOM 6097 O O . LEU A 1 769 ? -21.810 5.367 31.208 1.00 92.94 769 LEU A O 1
ATOM 6101 N N . SER A 1 770 ? -22.844 3.994 32.650 1.00 89.19 770 SER A N 1
ATOM 6102 C CA . SER A 1 770 ? -24.164 4.615 32.474 1.00 89.19 770 SER A CA 1
ATOM 6103 C C . SER A 1 770 ? -24.264 6.026 33.050 1.00 89.19 770 SER A C 1
ATOM 6105 O O . SER A 1 770 ? -25.016 6.853 32.535 1.00 89.19 770 SER A O 1
ATOM 6107 N N . THR A 1 771 ? -23.478 6.341 34.079 1.00 88.94 771 THR A N 1
ATOM 6108 C CA . THR A 1 771 ? -23.449 7.678 34.689 1.00 88.94 771 THR A CA 1
ATOM 6109 C C . THR A 1 771 ? -22.247 8.484 34.209 1.00 88.94 771 THR A C 1
ATOM 6111 O O . THR A 1 771 ? -21.185 7.920 33.938 1.00 88.94 771 THR A O 1
ATOM 6114 N N . SER A 1 772 ? -22.401 9.810 34.143 1.00 88.56 772 SER A N 1
ATOM 6115 C CA . SER A 1 772 ? -21.297 10.730 33.833 1.00 88.56 772 SER A CA 1
ATOM 6116 C C . SER A 1 772 ? -20.149 10.580 34.828 1.00 88.56 772 SER A C 1
ATOM 6118 O O . SER A 1 772 ? -18.995 10.576 34.426 1.00 88.56 772 SER A O 1
ATOM 6120 N N . GLU A 1 773 ? -20.449 10.340 36.106 1.00 90.88 773 GLU A N 1
ATOM 6121 C CA . GLU A 1 773 ? -19.446 10.052 37.137 1.00 90.88 773 GLU A CA 1
ATOM 6122 C C . GLU A 1 773 ? -18.645 8.775 36.832 1.00 90.88 773 GLU A C 1
ATOM 6124 O O . GLU A 1 773 ? -17.419 8.764 36.937 1.00 90.88 773 GLU A O 1
ATOM 6129 N N . SER A 1 774 ? -19.316 7.695 36.413 1.00 91.88 774 SER A N 1
ATOM 6130 C CA . SER A 1 774 ? -18.629 6.447 36.056 1.00 91.88 774 SER A CA 1
ATOM 6131 C C . SER A 1 774 ? -17.758 6.635 34.818 1.00 91.88 774 SER A C 1
ATOM 6133 O O . SER A 1 774 ? -16.632 6.148 34.786 1.00 91.88 774 SER A O 1
ATOM 6135 N N . ARG A 1 775 ? -18.235 7.392 33.823 1.00 92.62 775 ARG A N 1
ATOM 6136 C CA . ARG A 1 775 ? -17.437 7.762 32.646 1.00 92.62 775 ARG A CA 1
ATOM 6137 C C . ARG A 1 775 ? -16.231 8.612 33.031 1.00 92.62 775 ARG A C 1
ATOM 6139 O O . ARG A 1 775 ? -15.113 8.287 32.642 1.00 92.62 775 ARG A O 1
ATOM 6146 N N . ALA A 1 776 ? -16.441 9.653 33.830 1.00 91.75 776 ALA A N 1
ATOM 6147 C CA . ALA A 1 776 ? -15.383 10.549 34.263 1.00 91.75 776 ALA A CA 1
ATOM 6148 C C . ALA A 1 776 ? -14.290 9.797 35.028 1.00 91.75 776 ALA A C 1
ATOM 6150 O O . ALA A 1 776 ? -13.106 10.038 34.804 1.00 91.75 776 ALA A O 1
ATOM 6151 N N . GLU A 1 777 ? -14.678 8.845 35.879 1.00 94.25 777 GLU A N 1
ATOM 6152 C CA . GLU A 1 777 ? -13.730 7.986 36.580 1.00 94.25 777 GLU A CA 1
ATOM 6153 C C . GLU A 1 777 ? -12.999 7.023 35.657 1.00 94.25 777 GLU A C 1
ATOM 6155 O O . GLU A 1 777 ? -11.767 6.969 35.681 1.00 94.25 777 GLU A O 1
ATOM 6160 N N . PHE A 1 778 ? -13.740 6.298 34.816 1.00 94.38 778 PHE A N 1
ATOM 6161 C CA . PHE A 1 778 ? -13.150 5.328 33.906 1.00 94.38 778 PHE A CA 1
ATOM 6162 C C . PHE A 1 778 ? -12.102 5.981 33.008 1.00 94.38 778 PHE A C 1
ATOM 6164 O O . PHE A 1 778 ? -11.002 5.449 32.900 1.00 94.38 778 PHE A O 1
ATOM 6171 N N . PHE A 1 779 ? -12.397 7.153 32.434 1.00 91.31 779 PHE A N 1
ATOM 6172 C CA . PHE A 1 779 ? -11.495 7.891 31.543 1.00 91.31 779 PHE A CA 1
ATOM 6173 C C . PHE A 1 779 ? -10.487 8.799 32.269 1.00 91.31 779 PHE A C 1
ATOM 6175 O O . PHE A 1 779 ? -9.627 9.395 31.623 1.00 91.31 779 PHE A O 1
ATOM 6182 N N . GLY A 1 780 ? -10.532 8.887 33.603 1.00 90.56 780 GLY A N 1
ATOM 6183 C CA . GLY A 1 780 ? -9.576 9.675 34.387 1.00 90.56 780 GLY A CA 1
ATOM 6184 C C . GLY A 1 780 ? -9.693 11.189 34.171 1.00 90.56 780 GLY A C 1
ATOM 6185 O O . GLY A 1 780 ? -8.671 11.883 34.138 1.00 90.56 780 GLY A O 1
ATOM 6186 N N . ILE A 1 781 ? -10.913 11.688 33.957 1.00 89.31 781 ILE A N 1
ATOM 6187 C CA . ILE A 1 781 ? -11.241 13.091 33.642 1.00 89.31 781 ILE A CA 1
ATOM 6188 C C . ILE A 1 781 ? -12.112 13.757 34.722 1.00 89.31 781 ILE A C 1
ATOM 6190 O O . ILE A 1 781 ? -12.720 14.793 34.467 1.00 89.31 781 ILE A O 1
ATOM 6194 N N . GLN A 1 782 ? -12.179 13.194 35.933 1.00 90.19 782 GLN A N 1
ATOM 6195 C CA . GLN A 1 782 ? -13.033 13.672 37.036 1.00 90.19 782 GLN A CA 1
ATOM 6196 C C . GLN A 1 782 ? -12.812 15.149 37.389 1.00 90.19 782 GLN A C 1
ATOM 6198 O O . GLN A 1 782 ? -13.750 15.840 37.775 1.00 90.19 782 GLN A O 1
ATOM 6203 N N . GLU A 1 783 ? -11.584 15.635 37.226 1.00 89.06 783 GLU A N 1
ATOM 6204 C CA . GLU A 1 783 ? -11.192 17.007 37.561 1.00 89.06 783 GLU A CA 1
ATOM 6205 C C . GLU A 1 783 ? -11.285 17.976 36.368 1.00 89.06 783 GLU A C 1
ATOM 6207 O O . GLU A 1 783 ? -11.082 19.176 36.534 1.00 89.06 783 GLU A O 1
ATOM 6212 N N . ASN A 1 784 ? -11.598 17.487 35.160 1.00 84.31 784 ASN A N 1
ATOM 6213 C CA . ASN A 1 784 ? -11.644 18.294 33.939 1.00 84.31 784 ASN A CA 1
ATOM 6214 C C . ASN A 1 784 ? -13.075 18.356 33.380 1.00 84.31 784 ASN A C 1
ATOM 6216 O O . ASN A 1 784 ? -13.513 17.473 32.643 1.00 84.31 784 ASN A O 1
ATOM 6220 N N . VAL A 1 785 ? -13.795 19.421 33.743 1.00 85.38 785 VAL A N 1
ATOM 6221 C CA . VAL A 1 785 ? -15.201 19.646 33.357 1.00 85.38 785 VAL A CA 1
ATOM 6222 C C . VAL A 1 785 ? -15.367 19.737 31.839 1.00 85.38 785 VAL A C 1
ATOM 6224 O O . VAL A 1 785 ? -16.286 19.131 31.297 1.00 85.38 785 VAL A O 1
ATOM 6227 N N . VAL A 1 786 ? -14.446 20.410 31.144 1.00 77.44 786 VAL A N 1
ATOM 6228 C CA . VAL A 1 786 ? -14.489 20.556 29.678 1.00 77.44 786 VAL A CA 1
ATOM 6229 C C . VAL A 1 786 ? -14.403 19.189 29.005 1.00 77.44 786 VAL A C 1
ATOM 6231 O O . VAL A 1 786 ? -15.191 18.876 28.119 1.00 77.44 786 VAL A O 1
ATOM 6234 N N . LEU A 1 787 ? -13.493 18.328 29.468 1.00 78.44 787 LEU A N 1
ATOM 6235 C CA . LEU A 1 787 ? -13.366 16.971 28.942 1.00 78.44 787 LEU A CA 1
ATOM 6236 C C . LEU A 1 787 ? -14.598 16.106 29.193 1.00 78.44 787 LEU A C 1
ATOM 6238 O O . LEU A 1 787 ? -14.952 15.285 28.344 1.00 78.44 787 LEU A O 1
ATOM 6242 N N . GLN A 1 788 ? -15.242 16.278 30.347 1.00 83.44 788 GLN A N 1
ATOM 6243 C CA . GLN A 1 788 ? -16.498 15.597 30.640 1.00 83.44 788 GLN A CA 1
ATOM 6244 C C . GLN A 1 788 ? -17.585 16.049 29.665 1.00 83.44 788 GLN A C 1
ATOM 6246 O O . GLN A 1 788 ? -18.217 15.204 29.041 1.00 83.44 788 GLN A O 1
ATOM 6251 N N . GLU A 1 789 ? -17.756 17.356 29.464 1.00 80.38 789 GLU A N 1
ATOM 6252 C CA . GLU A 1 789 ? -18.731 17.906 28.515 1.00 80.38 789 GLU A CA 1
ATOM 6253 C C . GLU A 1 789 ? -18.486 17.426 27.077 1.00 80.38 789 GLU A C 1
ATOM 6255 O O . GLU A 1 789 ? -19.433 17.025 26.394 1.00 80.38 789 GLU A O 1
ATOM 6260 N N . THR A 1 790 ? -17.225 17.382 26.634 1.00 77.00 790 THR A N 1
ATOM 6261 C CA . THR A 1 790 ? -16.865 16.865 25.307 1.00 77.00 790 THR A CA 1
ATOM 6262 C C . THR A 1 790 ? -17.216 15.388 25.161 1.00 77.00 790 THR A C 1
ATOM 6264 O O . THR A 1 790 ? -17.835 15.002 24.169 1.00 77.00 790 THR A O 1
ATOM 6267 N N . LEU A 1 791 ? -16.897 14.559 26.160 1.00 81.81 791 LEU A N 1
ATOM 6268 C CA . LEU A 1 791 ? -17.257 13.140 26.155 1.00 81.81 791 LEU A CA 1
ATOM 6269 C C . LEU A 1 791 ? -18.781 12.939 26.087 1.00 81.81 791 LEU A C 1
ATOM 6271 O O . LEU A 1 791 ? -19.263 12.090 25.337 1.00 81.81 791 LEU A O 1
ATOM 6275 N N . GLU A 1 792 ? -19.552 13.739 26.828 1.00 84.62 792 GLU A N 1
ATOM 6276 C CA . GLU A 1 792 ? -21.017 13.707 26.760 1.00 84.62 792 GLU A CA 1
ATOM 6277 C C . GLU A 1 792 ? -21.553 14.147 25.388 1.00 84.62 792 GLU A C 1
ATOM 6279 O O . GLU A 1 792 ? -22.590 13.651 24.947 1.00 84.62 792 GLU A O 1
ATOM 6284 N N . SER A 1 793 ? -20.863 15.056 24.692 1.00 76.69 793 SER A N 1
ATOM 6285 C CA . SER A 1 793 ? -21.218 15.473 23.330 1.00 76.69 793 SER A CA 1
ATOM 6286 C C . SER A 1 793 ? -21.053 14.332 22.317 1.00 76.69 793 SER A C 1
ATOM 6288 O O . SER A 1 793 ? -21.988 14.047 21.564 1.00 76.69 793 SER A O 1
ATOM 6290 N N . VAL A 1 794 ? -19.931 13.599 22.366 1.00 73.31 794 VAL A N 1
ATOM 6291 C CA . VAL A 1 794 ? -19.674 12.417 21.507 1.00 73.31 794 VAL A CA 1
ATOM 6292 C C . VAL A 1 794 ? -20.780 11.375 21.647 1.00 73.31 794 VAL A C 1
ATOM 6294 O O . VAL A 1 794 ? -21.289 10.834 20.662 1.00 73.31 794 VAL A O 1
ATOM 6297 N N . LEU A 1 795 ? -21.199 11.122 22.887 1.00 76.81 795 LEU A N 1
ATOM 6298 C CA . LEU A 1 795 ? -22.258 10.163 23.198 1.00 76.81 795 LEU A CA 1
ATOM 6299 C C . LEU A 1 795 ? -23.654 10.622 22.752 1.00 76.81 795 LEU A C 1
ATOM 6301 O O . LEU A 1 795 ? -24.537 9.790 22.575 1.00 76.81 795 LEU A O 1
ATOM 6305 N N . LYS A 1 796 ? -23.885 11.928 22.572 1.00 73.31 796 LYS A N 1
ATOM 6306 C CA . LYS A 1 796 ? -25.152 12.456 22.038 1.00 73.31 796 LYS A CA 1
ATOM 6307 C C . LYS A 1 796 ? -25.200 12.428 20.511 1.00 73.31 796 LYS A C 1
ATOM 6309 O O . LYS A 1 796 ? -26.275 12.217 19.953 1.00 73.31 796 LYS A O 1
ATOM 6314 N N . GLN A 1 797 ? -24.071 12.662 19.842 1.00 64.00 797 GLN A N 1
ATOM 6315 C CA . GLN A 1 797 ? -23.980 12.745 18.374 1.00 64.00 797 GLN A CA 1
ATOM 6316 C C . GLN A 1 797 ? -24.048 11.376 17.678 1.00 64.00 797 GLN A C 1
ATOM 6318 O O . GLN A 1 797 ? -24.360 11.285 16.496 1.00 64.00 797 GLN A O 1
ATOM 6323 N N . THR A 1 798 ? -23.892 10.295 18.434 1.00 57.28 798 THR A N 1
ATOM 6324 C CA . THR A 1 798 ? -24.076 8.899 18.006 1.00 57.28 798 THR A CA 1
ATOM 6325 C C . THR A 1 798 ? -25.542 8.488 17.748 1.00 57.28 798 THR A C 1
ATOM 6327 O O . THR A 1 798 ? -25.815 7.319 17.488 1.00 57.28 798 THR A O 1
ATOM 6330 N N . ARG A 1 799 ? -26.497 9.436 17.793 1.00 45.19 799 ARG A N 1
ATOM 6331 C CA . ARG A 1 799 ? -27.952 9.227 17.625 1.00 45.19 799 ARG A CA 1
ATOM 6332 C C . ARG A 1 799 ? -28.470 9.131 16.190 1.00 45.19 799 ARG A C 1
ATOM 6334 O O . ARG A 1 799 ? -29.648 8.822 16.032 1.00 45.19 799 ARG A O 1
ATOM 6341 N N . VAL A 1 800 ? -27.687 9.473 15.166 1.00 38.38 800 VAL A N 1
ATOM 6342 C CA . VAL A 1 800 ? -28.236 9.583 13.804 1.00 38.38 800 VAL A CA 1
ATOM 6343 C C . VAL A 1 800 ? -28.463 8.188 13.227 1.00 38.38 800 VAL A C 1
ATOM 6345 O O . VAL A 1 800 ? -27.548 7.551 12.709 1.00 38.38 800 VAL A O 1
ATOM 6348 N N . ASP A 1 801 ? -29.707 7.728 13.344 1.00 31.25 801 ASP A N 1
ATOM 6349 C CA . ASP A 1 801 ? -30.242 6.603 12.593 1.00 31.25 801 ASP A CA 1
ATOM 6350 C C . ASP A 1 801 ? -29.917 6.769 11.103 1.00 31.25 801 ASP A C 1
ATOM 6352 O O . ASP A 1 801 ? -30.015 7.850 10.523 1.00 31.25 801 ASP A O 1
ATOM 6356 N N . THR A 1 802 ? -29.548 5.654 10.486 1.00 30.56 802 THR A N 1
ATOM 6357 C CA . THR A 1 802 ? -29.400 5.445 9.047 1.00 30.56 802 THR A CA 1
ATOM 6358 C C . THR A 1 802 ? -30.602 5.969 8.250 1.00 30.56 802 THR A C 1
ATOM 6360 O O . THR A 1 802 ? -31.507 5.198 7.943 1.00 30.56 802 THR A O 1
ATOM 6363 N N . VAL A 1 803 ? -30.611 7.248 7.872 1.00 26.00 803 VAL A N 1
ATOM 6364 C CA . VAL A 1 803 ? -31.430 7.796 6.781 1.00 26.00 803 VAL A CA 1
ATOM 6365 C C . VAL A 1 803 ? -30.649 8.946 6.140 1.00 26.00 803 VAL A C 1
ATOM 6367 O O . VAL A 1 803 ? -30.398 9.970 6.769 1.00 26.00 803 VAL A O 1
ATOM 6370 N N . LEU A 1 804 ? -30.248 8.768 4.877 1.00 25.53 804 LEU A N 1
ATOM 6371 C CA . LEU A 1 804 ? -29.849 9.872 3.997 1.00 25.53 804 LEU A CA 1
ATOM 6372 C C . LEU A 1 804 ? -30.932 10.963 4.057 1.00 25.53 804 LEU A C 1
ATOM 6374 O O . LEU A 1 804 ? -32.090 10.631 3.793 1.00 25.53 804 LEU A O 1
ATOM 6378 N N . PRO A 1 805 ? -30.622 12.240 4.334 1.00 24.39 805 PRO A N 1
ATOM 6379 C CA . PRO A 1 805 ? -31.618 13.281 4.172 1.00 24.39 805 PRO A CA 1
ATOM 6380 C C . PRO A 1 805 ? -31.856 13.490 2.674 1.00 24.39 805 PRO A C 1
ATOM 6382 O O . PRO A 1 805 ? -31.080 14.141 1.976 1.00 24.39 805 PRO A O 1
ATOM 6385 N N . VAL A 1 806 ? -32.946 12.907 2.179 1.00 27.30 806 VAL A N 1
ATOM 6386 C CA . VAL A 1 806 ? -33.633 13.399 0.988 1.00 27.30 806 VAL A CA 1
ATOM 6387 C C . VAL A 1 806 ? -34.304 14.715 1.385 1.00 27.30 806 VAL A C 1
ATOM 6389 O O . VAL A 1 806 ? -35.178 14.722 2.243 1.00 27.30 806 VAL A O 1
ATOM 6392 N N . ALA A 1 807 ? -33.801 15.793 0.782 1.00 33.72 807 ALA A N 1
ATOM 6393 C CA . ALA A 1 807 ? -34.366 17.124 0.542 1.00 33.72 807 ALA A CA 1
ATOM 6394 C C . ALA A 1 807 ? -35.555 17.627 1.389 1.00 33.72 807 ALA A C 1
ATOM 6396 O O . ALA A 1 807 ? -36.650 17.079 1.320 1.00 33.72 807 ALA A O 1
ATOM 6397 N N . GLU A 1 808 ? -35.403 18.833 1.946 1.00 25.64 808 GLU A N 1
ATOM 6398 C CA . GLU A 1 808 ? -36.491 19.818 1.939 1.00 25.64 808 GLU A CA 1
ATOM 6399 C C . GLU A 1 808 ? -36.023 21.111 1.263 1.00 25.64 808 GLU A C 1
ATOM 6401 O O . GLU A 1 808 ? -35.135 21.826 1.726 1.00 25.64 808 GLU A O 1
ATOM 6406 N N . ILE A 1 809 ? -36.634 21.345 0.104 1.00 34.19 809 ILE A N 1
ATOM 6407 C CA . ILE A 1 809 ? -36.757 22.619 -0.592 1.00 34.19 809 ILE A CA 1
ATOM 6408 C C . ILE A 1 809 ? -37.475 23.588 0.353 1.00 34.19 809 ILE A C 1
ATOM 6410 O O . ILE A 1 809 ? -38.557 23.265 0.838 1.00 34.19 809 ILE A O 1
ATOM 6414 N N . ILE A 1 810 ? -36.923 24.783 0.564 1.00 29.25 810 ILE A N 1
ATOM 6415 C CA . ILE A 1 810 ? -37.705 25.924 1.049 1.00 29.25 810 ILE A CA 1
ATOM 6416 C C . ILE A 1 810 ? -37.684 26.987 -0.048 1.00 29.25 810 ILE A C 1
ATOM 6418 O O . ILE A 1 810 ? -36.674 27.644 -0.290 1.00 29.25 810 ILE A O 1
ATOM 6422 N N . GLU A 1 811 ? -38.819 27.080 -0.739 1.00 28.20 811 GLU A N 1
ATOM 6423 C CA . GLU A 1 811 ? -39.262 28.251 -1.492 1.00 28.20 811 GLU A CA 1
ATOM 6424 C C . GLU A 1 811 ? -39.649 29.393 -0.527 1.00 28.20 811 GLU A C 1
ATOM 6426 O O . GLU A 1 811 ? -40.230 29.137 0.529 1.00 28.20 811 GLU A O 1
ATOM 6431 N N . GLY A 1 812 ? -39.411 30.640 -0.956 1.00 29.97 812 GLY A N 1
ATOM 6432 C CA . GLY A 1 812 ? -39.931 31.895 -0.383 1.00 29.97 812 GLY A CA 1
ATOM 6433 C C . GLY A 1 812 ? -38.907 32.620 0.498 1.00 29.97 812 GLY A C 1
ATOM 6434 O O . GLY A 1 812 ? -38.500 32.087 1.523 1.00 29.97 812 GLY A O 1
ATOM 6435 N N . GLU A 1 813 ? -38.421 33.821 0.174 1.00 27.42 813 GLU A N 1
ATOM 6436 C CA . GLU A 1 813 ? -39.065 34.975 -0.493 1.00 27.42 813 GLU A CA 1
ATOM 6437 C C . GLU A 1 813 ? -38.515 35.361 -1.875 1.00 27.42 813 GLU A C 1
ATOM 6439 O O . GLU A 1 813 ? -37.293 35.216 -2.112 1.00 27.42 813 GLU A O 1
#

pLDDT: mean 75.17, std 18.2, range [24.08, 97.62]

Secondary structure (DSSP, 8-state):
-EEEEEEETTEEEEEEE-TTSBHHHHHHHHHHHHT-SS-GGG-EEEE-B-TTSPBEEHHHHHTT----TTSEE---TTSBGGGTT-SHHHH----HHHHHHHHHTT--EE-EEEE--TTTS-------------------------------------PPPPP-BTTTT-PPP-S-HHHHHHHHHHHHHHHHHHHHT--S-EE--EE-PPTTS-HHHHHHHHHHHHHHHHHT-S-----TTHHHHTTPEEEEEE--HHHHB-TTS-B-HHHHHHHHHHHHHHHHHHH-SS--GGG-HHHHTT--HHHHHHHHHHHS--EEEEEETTTGGG-BTTB--HHHHHHHHHHHIIIIIHHHHTSTTEEEEEE---GGGGGTT----SS-----SEE-PBP-PPPPPHHHHHHHHHH-BSSTTT--BHHHHTT--HHHHHHHHHHHHHHHTT-HHHHHHHHHH--SHHHHHH---S--S-TT--HHHHHHHHHHTHHHHHHHHHHHHH-TT--B----EEE-TTS-EEEHHHHHHHTT-EEEEETTEEEEE--HHHHHHHHHHHS-HHHIIIIIHHHGGGS---HHHHHHHHHHHHHHHHHSSSB-HHHH-TTTS-TTSHHHHS-B---SS-EEE----SSSS--SS-HHHHHHHHHHHHHHHSEEEEEEPTT-SS-SEEEEEE-TTSPEEEEEEEEE-SSSSPB-HHHHHHHHHHHHHH--SSS-EEEEEEEEES-B-GGGTTTTB-TTSPBPSEEEEP-TT-SS--EEEEEE--SHHHHHHHTT-TT-HHHHHHHHHHHHHTT--S-----------

Organism: NCBI:txid1490495

Foldseek 3Di:
DAWAWEDDQLDTDIDDDDQQDFQLVVLVRVCVVVVAPDDSLQKKKWFQAAPVRDFDFSVNSNVDPPDCPRTHIRNPRGDGNNVVQNDNVSQDDDDPVNVVVCVVVRGDGHGMYIYDDPVRPPPDPPPPDDDDDDDDDDDDDDDDDDDDDDLPFDDDDDDDDDAAALVSPGFDDDDCVQLLVLQLVLQVVLLVCLVVVDDLAHEAEEAAADPQLCLVVCLQCNLVVLVVVQVPDPDCPDDPRSVQSNLADEAEDEAALQQAADPVLAGDLVSVLVSVLVSVQVCCVPPNPDGDPLNPPVNPPPDGSLVSVLVVCVRNNAYEYEHEAHQNNSDDPVDPDLVSSLVSVLVCCVRPVVSQSSRSRYHYYYYHHDPSVLCVVPDDDPDDDDDRSYDYSHRFRFADALVRQLVRQVRYHHDPVVRQGNCRQQVHDPVLSSVLSVQQCLQVVSRSSQSSVQSVQDRYSVSSNPDHRPDDPPLDDPLVSVLVLCVQCLPLLVQLVCCCFPPPLQWAQQQDWDQTPVRDIDTSSSSCVSLSWHWDDDNGTTRIHHDQVSVLQSCLQRDALLCCLVTVLVSCVVPPDQLVLSVLSSLLSLVQVQAQDFDQLCVRAVLQQPPVDPSNGFRGHAHSHEGEDEAADPDQDDDPQGLVNSLVVVVVVCVVPQWHKYAYDPPHLAARIWTWHQGPVRAIEIEREHEDALPDDADDPVNLVSNLSSHLVNDDDDTRHAYEYEYEYLGHDPVCQVQQQDPVRDGGQKGWDPSPVSVGHPTYMYGHNNDLCSVCSSSVNVPPPSSSVSVVVSSVVSPDDDDDDDDDDDDDD

InterPro domains:
  IPR045379 Crinkler effector protein, N-terminal [PF20147] (2-115)

Radius of gyration: 33.15 Å; chains: 1; bounding box: 76×80×113 Å